Protein 6THB (pdb70)

Solvent-accessible surface area: 35139 Å² total; per-residue (Å²): 211,125,18,5,56,64,108,26,164,90,9,47,0,85,54,30,83,12,98,65,4,12,53,119,43,177,69,168,48,14,5,2,1,37,8,19,3,6,27,15,102,28,29,1,0,1,0,0,0,2,0,117,124,29,52,146,54,53,74,19,67,65,0,3,1,2,1,0,57,24,27,40,14,9,4,132,8,4,11,4,32,43,38,14,54,48,96,8,80,80,10,152,73,4,16,21,1,0,0,0,2,11,109,118,26,0,23,0,0,0,0,10,8,140,49,96,129,1,52,37,94,24,41,50,89,75,17,65,0,26,0,2,37,4,25,27,152,82,184,43,121,45,87,94,1,41,18,148,115,25,89,47,60,40,203,20,54,0,0,2,0,13,7,0,0,2,4,9,64,73,129,72,5,3,0,2,2,13,0,2,2,78,80,70,75,19,78,16,113,75,5,64,71,44,153,34,106,120,73,150,68,88,52,46,143,81,5,2,22,28,2,4,64,7,78,98,52,58,73,24,27,26,2,2,0,0,0,23,0,23,27,121,113,22,64,116,24,140,6,61,0,2,4,7,16,77,89,41,15,8,19,7,5,39,0,10,0,12,82,22,88,88,79,18,3,1,12,3,0,7,52,1,11,21,1,34,16,12,0,0,38,19,113,114,80,126,58,0,16,5,89,17,27,106,10,88,32,5,10,7,1,21,105,50,105,0,32,44,102,45,129,46,8,29,52,9,67,20,18,10,26,8,0,3,4,4,20,27,84,77,122,49,2,8,0,0,1,18,2,45,15,77,81,93,15,34,14,2,11,2,0,0,0,42,18,83,63,58,12,4,98,50,97,18,20,205,108,138,5,59,0,141,18,2,5,0,8,24,42,136,17,94,127,52,22,1,0,0,0,0,1,16,3,43,89,79,135,60,108,4,41,57,3,15,1,18,1,0,21,1,5,78,146,55,43,62,168,43,174,124,16,4,50,67,112,25,175,97,9,50,1,92,55,115,74,13,80,149,6,8,54,119,69,173,74,169,46,18,2,3,1,38,7,15,1,8,29,15,106,31,27,1,0,2,0,0,0,10,0,86,126,31,30,120,44,34,76,6,88,77,0,5,0,2,1,0,56,25,34,76,140,61,74,160,13,2,9,4,105,56,67,14,53,56,110,7,80,78,9,134,66,1,14,23,0,0,0,0,3,8,121,106,22,0,16,0,0,0,0,10,7,139,55,80,112,1,57,35,106,25,54,57,91,75,18,67,0,23,1,2,48,4,26,34,157,78,192,45,125,48,90,104,2,42,17,148,119,23,91,40,27,11,128,19,40,0,0,2,0,15,6,0,0,2,3,12,51,75,127,68,7,2,0,1,2,16,0,2,4,71,82,53,22,17,27,14,64,57,5,58,76,38,153,37,110,126,79,152,66,89,59,54,124,78,6,2,22,29,4,5,64,9,80,103,41,72,70,21,26,24,1,3,1,0,0,21,0,22,26,100,125,22,72,102,25,140,6,54,0,3,5,9,6,12,39,42,17,8,18,8,5,40,0,10,0,15,89,26,100,85,84,19,3,1,11,3,0,7,32,3,9,19,1,31,17,14,0,0,40,17,123,114,79,122,14,0,19,6,92,15,30,107,3,79,33,4,11,8,1,23,112,58,97,1,44,47,112,42,72,43,12,34,62,12,68,25,22,17,22,6,0,3,3,8,17,27,78,79,122,47,1,6,0,0,1,20,3,53,15,78,102,85,26,40,13,2,8,2,0,0,0,45,20,82,62,58,10,5,102,53,95,19,18,213,112,135,7,57,0,111,18,1,4,0,9,26,45,111,20,98,101,41,15,3,0,0,1,0,1,11,2,28,102,107,131,44,106,33,22,53,1,15,1,16,1,0,24,1,6,71,145,54,40,65,175

Secondary structure (DSSP, 8-state):
--S--S--SS-----EEE-SSS---S-TTEEEEEEEEEEETTEEEEEEEEEES---SSS-SEEEEEEEEEEE-SSSSEEEEEEEEEE-TTGGGEEEEEEEEETTEEEEEEEE-S-TTHHHH--GGGSEEEEEEE-SSSPPEEEE--GGGEEESS---EEEE-BS--EEETTEEEEEEEEEESS-----HHHHT---PPPSSS-HHHHHHHTTB-TTTSSSEEEEEEEEEE-SSS-S-EEEEEEBPSTT------EEEEEETTEEEEEE---SS--S-EEEEEEETTTBEEEE---SS-----SSS--TT--S--------EE--EEEETTTTEEEEEEE--SSSSB-EEEEEE-SS-EEEEEES-SS--BEEEEEEEEEEETTEEEEEEEEEE---SSS-B--EEEEEE--SSSS--/---S--S--SS-----EEE-SSS---S-TTEEEEEEEEEEETTEEEEEEEEEES---STT-SEEEEEEEEEEE-SSSSEEEEEEEEEE-TTGGGEEEEEEEEETTEEEEEEEE-S-TTHHHH--GGGSEEEEEEE-SSSPPEEEE--GGG-EESS--SEEE--BS--EEETTEEEEEEEEEESS-----TTGGG---PPPSSS-HHHHHHHHTB-SS-TT-EEEEEEEEEE-SSS-S-EEEEEEBPSTT------EEEEEETTEEEEEE---SS--S-EEEEEEETTTBEEEE---SS-----SSS--TT--S--------EE--EEEETTTTEEEEEEE--SSSSB-EEEEEE-SS-EEEEEES-SS--BEEEEEEEEEEETTEEEEEEEEEE-TTTTSSB--EEEEEE--SSSS--

InterPro domains:
  IPR000665 Haemagglutinin/haemagglutinin-neuraminidase, paramyxovirus [PF00423] (71-619)
  IPR016285 Haemagglutinin-neuraminidase [PIRSF001072] (48-622)
  IPR036278 Sialidase superfamily [SSF50939] (228-622)

B-factor: mean 86.28, std 30.12, range [31.88, 205.71]

Foldseek 3Di:
DFFDQFAFEDFAFVKDWDDPAFDDDPDFQKAWFDWFWADDPFKMKIKIFIAGNDHDQLRGDWMKIWIWGWDDPVPVFIDTGTQDIDTDPQRNFWQDWAWEQDDAKIKIKTKGAPDNCCQQPHFSVRTWIWIWMDHRPDDIDIGTDPCVQEAEPDDFGHKTQFARHWYDDPQKTKTKMKTKDQDQPADAPPQLPDDDDADPPDGSRVLVSQLQADPVHSSMGIFIWIKIWGDDPSPPIYIYTATEDSHHTAHHAHKYWHDDDNWIKIWGQHFFQAFATWIATADDVHRGYGPTFQAQPHGAAADDDRWTNGHHRGSGGGTAAKAWEADDDVSQKIWIFGAPDGHAQKFTKTWIAHSYGTRYIDTPDPDIWHFRYKYKYWDADPNFIKMKMKTQTDRPPPGYGDIIMMITGRGSDHDDD/DQFFDDFAFEDDAFVKDWDDPAFDFDPPFQKAWFDWFWDDDPFKMKIKTFIAGNDHAQLRGPWIKIWIWGWDDPVPLFTDTGTQDMDIDPQRNFWQDKAWEQDPQKIKIKTKGDPDNVCLAPHFCVRTWIWIWIDHRPDDIDIDTDPPVQEEEPDDFGHKTQFARHWYDDPQKTKTKMKTKDQDQPAACPPQVPDPDDADPPDGSRVLVSQLQADPVHSRMGIFIWIKIWGDDVSPDIYIYTATEDSHDGAHHAHKYWHCAPNWIKIFGQHFFQAFATWIATFDDVVVGYGPTAQAQPHGAAADDPRWTNGHHRHNGGDTAAKDWEADDPVQQKIWIFGAPDGHAQKFTKTWIAHRYGTRYIDTPDPDIWGFRYKDKDWDADPNFIKMKMKTQTDHVVSTRGDIIIMITGRGSYHNDD

Structure (mmCIF, N/CA/C/O backbone):
data_6THB
#
_entry.id   6THB
#
_cell.length_a   201.460
_cell.length_b   201.460
_cell.length_c   112.890
_cell.angle_alpha   90.000
_cell.angle_beta   90.000
_cell.angle_gamma   120.000
#
_symmetry.space_group_name_H-M   'P 65'
#
loop_
_entity.id
_entity.type
_entity.pdbx_description
1 polymer 'Attachment glycoprotein'
2 non-polymer 2-acetamido-2-deoxy-beta-D-glucopyranose
3 water water
#
loop_
_atom_site.group_PDB
_atom_site.id
_atom_site.type_symbol
_atom_site.label_atom_id
_atom_site.label_alt_id
_atom_site.label_comp_id
_atom_site.label_asym_id
_atom_site.label_entity_id
_atom_site.label_seq_id
_atom_site.pdbx_PDB_ins_code
_atom_site.Cartn_x
_atom_site.Cartn_y
_atom_site.Cartn_z
_atom_site.occupancy
_atom_site.B_iso_or_equiv
_atom_site.auth_seq_id
_atom_site.auth_comp_id
_atom_site.auth_asym_id
_atom_site.auth_atom_id
_atom_site.pdbx_PDB_model_num
ATOM 1 N N . LYS A 1 4 ? 79.602 -31.347 -40.193 1.00 148.16 209 LYS A N 1
ATOM 2 C CA . LYS A 1 4 ? 79.284 -32.683 -40.686 1.00 151.95 209 LYS A CA 1
ATOM 3 C C . LYS A 1 4 ? 80.056 -33.012 -41.962 1.00 151.42 209 LYS A C 1
ATOM 4 O O . LYS A 1 4 ? 79.817 -34.043 -42.591 1.00 152.76 209 LYS A O 1
ATOM 10 N N . ILE A 1 5 ? 80.981 -32.134 -42.341 1.00 146.10 210 ILE A N 1
ATOM 11 C CA . ILE A 1 5 ? 81.784 -32.296 -43.548 1.00 133.01 210 ILE A CA 1
ATOM 12 C C . ILE A 1 5 ? 83.235 -32.477 -43.123 1.00 120.81 210 ILE A C 1
ATOM 13 O O . ILE A 1 5 ? 83.884 -31.521 -42.680 1.00 124.89 210 ILE A O 1
ATOM 18 N N . PHE A 1 6 ? 83.741 -33.700 -43.251 1.00 111.81 211 PHE A N 1
ATOM 19 C CA . PHE A 1 6 ? 85.141 -34.005 -42.979 1.00 101.82 211 PHE A CA 1
ATOM 20 C C . PHE A 1 6 ? 85.484 -35.308 -43.693 1.00 97.51 211 PHE A C 1
ATOM 21 O O . PHE A 1 6 ? 84.617 -35.960 -44.281 1.00 103.37 211 PHE A O 1
ATOM 29 N N . CYS A 1 7 ? 86.761 -35.683 -43.641 1.00 93.32 212 CYS A N 1
ATOM 30 C CA . CYS A 1 7 ? 87.218 -36.864 -44.364 1.00 93.41 212 CYS A CA 1
ATOM 31 C C . CYS A 1 7 ? 86.598 -38.125 -43.776 1.00 91.64 212 CYS A C 1
ATOM 32 O O . CYS A 1 7 ? 86.709 -38.386 -42.574 1.00 87.16 212 CYS A O 1
ATOM 35 N N . LYS A 1 8 ? 85.938 -38.909 -44.632 1.00 95.91 213 LYS A N 1
ATOM 36 C CA . LYS A 1 8 ? 85.246 -40.124 -44.218 1.00 89.18 213 LYS A CA 1
ATOM 37 C C . LYS A 1 8 ? 85.598 -41.295 -45.129 1.00 100.01 213 LYS A C 1
ATOM 38 O O . LYS A 1 8 ? 84.791 -42.211 -45.308 1.00 108.79 213 LYS A O 1
ATOM 44 N N . SER A 1 9 ? 86.799 -41.286 -45.705 1.00 91.45 214 SER A N 1
ATOM 45 C CA . SER A 1 9 ? 87.196 -42.301 -46.670 1.00 103.81 214 SER A CA 1
ATOM 46 C C . SER A 1 9 ? 88.617 -42.765 -46.383 1.00 101.19 214 SER A C 1
ATOM 47 O O . SER A 1 9 ? 89.369 -42.126 -45.642 1.00 90.61 214 SER A O 1
ATOM 50 N N . VAL A 1 10 ? 88.978 -43.896 -46.989 1.00 104.20 215 VAL A N 1
ATOM 51 C CA . VAL A 1 10 ? 90.332 -44.424 -46.870 1.00 100.56 215 VAL A CA 1
ATOM 52 C C . VAL A 1 10 ? 91.283 -43.497 -47.613 1.00 101.94 215 VAL A C 1
ATOM 53 O O . VAL A 1 10 ? 91.114 -43.239 -48.810 1.00 107.13 215 VAL A O 1
ATOM 57 N N . SER A 1 11 ? 92.288 -42.991 -46.905 1.00 99.73 216 SER A N 1
ATOM 58 C CA . SER A 1 11 ? 93.221 -42.042 -47.489 1.00 102.89 216 SER A CA 1
ATOM 59 C C . SER A 1 11 ? 94.532 -42.087 -46.719 1.00 97.74 216 SER A C 1
ATOM 60 O O . SER A 1 11 ? 94.622 -42.655 -45.627 1.00 97.61 216 SER A O 1
ATOM 63 N N . LYS A 1 12 ? 95.553 -41.477 -47.310 1.00 102.67 217 LYS A N 1
ATOM 64 C CA . LYS A 1 12 ? 96.872 -41.347 -46.714 1.00 98.53 217 LYS A CA 1
ATOM 65 C C . LYS A 1 12 ? 97.140 -39.890 -46.361 1.00 105.25 217 LYS A C 1
ATOM 66 O O . LYS A 1 12 ? 96.412 -38.981 -46.768 1.00 117.12 217 LYS A O 1
ATOM 72 N N . ASP A 1 13 ? 98.209 -39.685 -45.590 1.00 107.28 218 ASP A N 1
ATOM 73 C CA . ASP A 1 13 ? 98.705 -38.372 -45.191 1.00 111.82 218 ASP A CA 1
ATOM 74 C C . ASP A 1 13 ? 97.599 -37.469 -44.653 1.00 106.72 218 ASP A C 1
ATOM 75 O O . ASP A 1 13 ? 97.269 -36.455 -45.281 1.00 105.36 218 ASP A O 1
ATOM 80 N N . PRO A 1 14 ? 97.007 -37.790 -43.507 1.00 100.86 219 PRO A N 1
ATOM 81 C CA . PRO A 1 14 ? 96.004 -36.895 -42.927 1.00 97.22 219 PRO A CA 1
ATOM 82 C C . PRO A 1 14 ? 96.650 -35.768 -42.138 1.00 99.09 219 PRO A C 1
ATOM 83 O O . PRO A 1 14 ? 97.707 -35.929 -41.522 1.00 97.66 219 PRO A O 1
ATOM 87 N N . ASP A 1 15 ? 95.996 -34.610 -42.169 1.00 107.15 220 ASP A N 1
ATOM 88 C CA . ASP A 1 15 ? 96.441 -33.419 -41.446 1.00 110.14 220 ASP A CA 1
ATOM 89 C C . ASP A 1 15 ? 95.513 -33.228 -40.249 1.00 100.80 220 ASP A C 1
ATOM 90 O O . ASP A 1 15 ? 94.459 -32.599 -40.356 1.00 95.47 220 ASP A O 1
ATOM 95 N N . PHE A 1 16 ? 95.915 -33.777 -39.103 1.00 97.23 221 PHE A N 1
ATOM 96 C CA . PHE A 1 16 ? 95.148 -33.609 -37.876 1.00 87.58 221 PHE A CA 1
ATOM 97 C C . PHE A 1 16 ? 95.400 -32.270 -37.198 1.00 99.32 221 PHE A C 1
ATOM 98 O O . PHE A 1 16 ? 94.691 -31.943 -36.239 1.00 86.96 221 PHE A O 1
ATOM 106 N N . ARG A 1 17 ? 96.376 -31.494 -37.675 1.00 106.46 222 ARG A N 1
ATOM 107 C CA . ARG A 1 17 ? 96.789 -30.248 -37.030 1.00 112.54 222 ARG A CA 1
ATOM 108 C C . ARG A 1 17 ? 97.109 -30.490 -35.555 1.00 103.71 222 ARG A C 1
ATOM 109 O O . ARG A 1 17 ? 96.628 -29.795 -34.659 1.00 104.27 222 ARG A O 1
ATOM 117 N N . LEU A 1 18 ? 97.946 -31.497 -35.317 1.00 100.93 223 LEU A N 1
ATOM 118 C CA . LEU A 1 18 ? 98.209 -31.969 -33.964 1.00 96.08 223 LEU A CA 1
ATOM 119 C C . LEU A 1 18 ? 99.027 -30.956 -33.171 1.00 93.74 223 LEU A C 1
ATOM 120 O O . LEU A 1 18 ? 100.006 -30.393 -33.668 1.00 94.17 223 LEU A O 1
ATOM 125 N N . LYS A 1 19 ? 98.614 -30.729 -31.925 1.00 94.34 224 LYS A N 1
ATOM 126 C CA . LYS A 1 19 ? 99.286 -29.810 -31.016 1.00 96.97 224 LYS A CA 1
ATOM 127 C C . LYS A 1 19 ? 99.322 -30.420 -29.624 1.00 88.81 224 LYS A C 1
ATOM 128 O O . LYS A 1 19 ? 98.324 -30.976 -29.158 1.00 83.13 224 LYS A O 1
ATOM 134 N N . GLN A 1 20 ? 100.472 -30.314 -28.965 1.00 95.98 225 GLN A N 1
ATOM 135 C CA . GLN A 1 20 ? 100.624 -30.785 -27.596 1.00 85.41 225 GLN A CA 1
ATOM 136 C C . GLN A 1 20 ? 100.299 -29.666 -26.616 1.00 85.99 225 GLN A C 1
ATOM 137 O O . GLN A 1 20 ? 100.625 -28.500 -26.854 1.00 100.48 225 GLN A O 1
ATOM 143 N N . ILE A 1 21 ? 99.649 -30.027 -25.513 1.00 83.54 226 ILE A N 1
ATOM 144 C CA . ILE A 1 21 ? 99.279 -29.082 -24.465 1.00 95.98 226 ILE A CA 1
ATOM 145 C C . ILE A 1 21 ? 100.151 -29.366 -23.250 1.00 95.06 226 ILE A C 1
ATOM 146 O O . ILE A 1 21 ? 100.181 -30.497 -22.749 1.00 102.56 226 ILE A O 1
ATOM 151 N N . ASP A 1 22 ? 100.860 -28.338 -22.775 1.00 91.73 227 ASP A N 1
ATOM 152 C CA . ASP A 1 22 ? 101.847 -28.498 -21.717 1.00 92.02 227 ASP A CA 1
ATOM 153 C C . ASP A 1 22 ? 101.528 -27.747 -20.434 1.00 94.53 227 ASP A C 1
ATOM 154 O O . ASP A 1 22 ? 102.081 -28.099 -19.388 1.00 111.62 227 ASP A O 1
ATOM 159 N N . TYR A 1 23 ? 100.664 -26.733 -20.476 1.00 88.82 228 TYR A N 1
ATOM 160 C CA . TYR A 1 23 ? 100.405 -25.910 -19.300 1.00 92.83 228 TYR A CA 1
ATOM 161 C C . TYR A 1 23 ? 99.357 -26.502 -18.366 1.00 86.68 228 TYR A C 1
ATOM 162 O O . TYR A 1 23 ? 99.119 -25.933 -17.296 1.00 87.35 228 TYR A O 1
ATOM 171 N N . VAL A 1 24 ? 98.736 -27.623 -18.733 1.00 91.76 229 VAL A N 1
ATOM 172 C CA . VAL A 1 24 ? 97.688 -28.206 -17.900 1.00 90.68 229 VAL A CA 1
ATOM 173 C C . VAL A 1 24 ? 98.284 -29.137 -16.850 1.00 95.84 229 VAL A C 1
ATOM 174 O O . VAL A 1 24 ? 98.069 -28.961 -15.646 1.00 101.61 229 VAL A O 1
ATOM 178 N N . ILE A 1 25 ? 99.035 -30.137 -17.286 1.00 100.40 230 ILE A N 1
ATOM 179 C CA . ILE A 1 25 ? 99.582 -31.132 -16.360 1.00 89.50 230 ILE A CA 1
ATOM 180 C C . ILE A 1 25 ? 100.783 -30.527 -15.638 1.00 96.04 230 ILE A C 1
ATOM 181 O O . ILE A 1 25 ? 101.688 -29.993 -16.299 1.00 101.92 230 ILE A O 1
ATOM 186 N N . PRO A 1 26 ? 100.832 -30.592 -14.306 1.00 106.62 231 PRO A N 1
ATOM 187 C CA . PRO A 1 26 ? 101.965 -30.011 -13.577 1.00 103.88 231 PRO A CA 1
ATOM 188 C C . PRO A 1 26 ? 103.269 -30.730 -13.895 1.00 103.48 231 PRO A C 1
ATOM 189 O O . PRO A 1 26 ? 103.288 -31.868 -14.370 1.00 102.65 231 PRO A O 1
ATOM 193 N N . VAL A 1 27 ? 104.373 -30.039 -13.628 1.00 111.80 232 VAL A N 1
ATOM 194 C CA . VAL A 1 27 ? 105.716 -30.579 -13.805 1.00 119.87 232 VAL A CA 1
ATOM 195 C C . VAL A 1 27 ? 106.333 -30.738 -12.422 1.00 124.44 232 VAL A C 1
ATOM 196 O O . VAL A 1 27 ? 106.547 -29.749 -11.709 1.00 126.73 232 VAL A O 1
ATOM 200 N N . GLN A 1 28 ? 106.614 -31.981 -12.041 1.00 129.23 233 GLN A N 1
ATOM 201 C CA . GLN A 1 28 ? 107.151 -32.260 -10.719 1.00 131.74 233 GLN A CA 1
ATOM 202 C C . GLN A 1 28 ? 108.652 -32.007 -10.686 1.00 143.82 233 GLN A C 1
ATOM 203 O O . GLN A 1 28 ? 109.383 -32.387 -11.606 1.00 131.52 233 GLN A O 1
ATOM 209 N N . GLN A 1 29 ? 109.110 -31.358 -9.612 1.00 158.99 234 GLN A N 1
ATOM 210 C CA . GLN A 1 29 ? 110.535 -31.087 -9.461 1.00 169.95 234 GLN A CA 1
ATOM 211 C C . GLN A 1 29 ? 111.319 -32.355 -9.144 1.00 164.59 234 GLN A C 1
ATOM 212 O O . GLN A 1 29 ? 112.511 -32.441 -9.461 1.00 171.35 234 GLN A O 1
ATOM 218 N N . ASP A 1 30 ? 110.670 -33.342 -8.531 1.00 144.38 235 ASP A N 1
ATOM 219 C CA . ASP A 1 30 ? 111.328 -34.588 -8.159 1.00 132.07 235 ASP A CA 1
ATOM 220 C C . ASP A 1 30 ? 111.370 -35.523 -9.364 1.00 133.07 235 ASP A C 1
ATOM 221 O O . ASP A 1 30 ? 110.328 -35.851 -9.942 1.00 122.97 235 ASP A O 1
ATOM 226 N N . ARG A 1 31 ? 112.577 -35.958 -9.737 1.00 132.03 236 ARG A N 1
ATOM 227 C CA . ARG A 1 31 ? 112.742 -36.840 -10.887 1.00 117.70 236 ARG A CA 1
ATOM 228 C C . ARG A 1 31 ? 112.260 -38.259 -10.607 1.00 109.67 236 ARG A C 1
ATOM 229 O O . ARG A 1 31 ? 111.967 -38.999 -11.551 1.00 107.38 236 ARG A O 1
ATOM 237 N N . SER A 1 32 ? 112.160 -38.652 -9.337 1.00 111.87 237 SER A N 1
ATOM 238 C CA . SER A 1 32 ? 111.783 -40.015 -8.990 1.00 103.28 237 SER A CA 1
ATOM 239 C C . SER A 1 32 ? 110.277 -40.242 -9.007 1.00 93.10 237 SER A C 1
ATOM 240 O O . SER A 1 32 ? 109.841 -41.398 -8.986 1.00 90.38 237 SER A O 1
ATOM 243 N N . ILE A 1 33 ? 109.478 -39.180 -9.057 1.00 98.51 238 ILE A N 1
ATOM 244 C CA . ILE A 1 33 ? 108.025 -39.307 -8.996 1.00 97.57 238 ILE A CA 1
ATOM 245 C C . ILE A 1 33 ? 107.489 -39.685 -10.370 1.00 101.78 238 ILE A C 1
ATOM 246 O O . ILE A 1 33 ? 107.874 -39.094 -11.387 1.00 108.46 238 ILE A O 1
ATOM 251 N N . CYS A 1 34 ? 106.600 -40.677 -10.406 1.00 95.14 239 CYS A N 1
ATOM 252 C CA . CYS A 1 34 ? 105.936 -41.107 -11.632 1.00 86.39 239 CYS A CA 1
ATOM 253 C C . CYS A 1 34 ? 104.475 -40.680 -11.583 1.00 82.76 239 CYS A C 1
ATOM 254 O O . CYS A 1 34 ? 103.736 -41.084 -10.678 1.00 82.87 239 CYS A O 1
ATOM 257 N N . MET A 1 35 ? 104.062 -39.873 -12.555 1.00 85.60 240 MET A N 1
ATOM 258 C CA . MET A 1 35 ? 102.663 -39.496 -12.700 1.00 79.67 240 MET A CA 1
ATOM 259 C C . MET A 1 35 ? 102.008 -40.442 -13.699 1.00 71.60 240 MET A C 1
ATOM 260 O O . MET A 1 35 ? 102.388 -40.471 -14.874 1.00 87.68 240 MET A O 1
ATOM 265 N N . ASN A 1 36 ? 101.035 -41.219 -13.229 1.00 66.00 241 ASN A N 1
ATOM 266 C CA . ASN A 1 36 ? 100.518 -42.347 -13.985 1.00 67.36 241 ASN A CA 1
ATOM 267 C C . ASN A 1 36 ? 98.998 -42.380 -13.915 1.00 67.61 241 ASN A C 1
ATOM 268 O O . ASN A 1 36 ? 98.367 -41.663 -13.134 1.00 68.70 241 ASN A O 1
ATOM 273 N N . ASN A 1 37 ? 98.421 -43.240 -14.756 1.00 66.39 242 ASN A N 1
ATOM 274 C CA . ASN A 1 37 ? 96.992 -43.520 -14.851 1.00 59.09 242 ASN A CA 1
ATOM 275 C C . ASN A 1 37 ? 96.150 -42.256 -14.978 1.00 62.39 242 ASN A C 1
ATOM 276 O O . ASN A 1 37 ? 95.366 -41.943 -14.074 1.00 76.81 242 ASN A O 1
ATOM 281 N N . PRO A 1 38 ? 96.261 -41.519 -16.080 1.00 56.98 243 PRO A N 1
ATOM 282 C CA . PRO A 1 38 ? 95.447 -40.314 -16.244 1.00 64.49 243 PRO A CA 1
ATOM 283 C C . PRO A 1 38 ? 94.026 -40.632 -16.681 1.00 59.67 243 PRO A C 1
ATOM 284 O O . PRO A 1 38 ? 93.759 -41.631 -17.352 1.00 59.73 243 PRO A O 1
ATOM 288 N N . LEU A 1 39 ? 93.106 -39.753 -16.286 1.00 64.77 244 LEU A N 1
ATOM 289 C CA . LEU A 1 39 ? 91.703 -39.848 -16.659 1.00 53.46 244 LEU A CA 1
ATOM 290 C C . LEU A 1 39 ? 91.208 -38.469 -17.070 1.00 77.76 244 LEU A C 1
ATOM 291 O O . LEU A 1 39 ? 91.614 -37.460 -16.486 1.00 78.51 244 LEU A O 1
ATOM 296 N N . LEU A 1 40 ? 90.334 -38.425 -18.076 1.00 80.53 245 LEU A N 1
ATOM 297 C CA . LEU A 1 40 ? 89.812 -37.156 -18.570 1.00 56.46 245 LEU A CA 1
ATOM 298 C C . LEU A 1 40 ? 88.400 -37.352 -19.099 1.00 66.39 245 LEU A C 1
ATOM 299 O O . LEU A 1 40 ? 88.150 -38.278 -19.876 1.00 77.70 245 LEU A O 1
ATOM 304 N N . ASP A 1 41 ? 87.485 -36.482 -18.673 1.00 65.39 246 ASP A N 1
ATOM 305 C CA . ASP A 1 41 ? 86.106 -36.487 -19.147 1.00 68.66 246 ASP A CA 1
ATOM 306 C C . ASP A 1 41 ? 85.680 -35.059 -19.446 1.00 72.89 246 ASP A C 1
ATOM 307 O O . ASP A 1 41 ? 85.770 -34.187 -18.576 1.00 72.85 246 ASP A O 1
ATOM 312 N N . ILE A 1 42 ? 85.210 -34.829 -20.669 1.00 68.76 247 ILE A N 1
ATOM 313 C CA . ILE A 1 42 ? 84.794 -33.512 -21.133 1.00 66.48 247 ILE A CA 1
ATOM 314 C C . ILE A 1 42 ? 83.293 -33.539 -21.381 1.00 67.32 247 ILE A C 1
ATOM 315 O O . ILE A 1 42 ? 82.760 -34.522 -21.909 1.00 71.21 247 ILE A O 1
ATOM 320 N N . SER A 1 43 ? 82.609 -32.465 -20.989 1.00 69.02 248 SER A N 1
ATOM 321 C CA . SER A 1 43 ? 81.160 -32.390 -21.163 1.00 64.13 248 SER A CA 1
ATOM 322 C C . SER A 1 43 ? 80.723 -30.938 -21.076 1.00 84.30 248 SER A C 1
ATOM 323 O O . SER A 1 43 ? 81.002 -30.267 -20.076 1.00 83.43 248 SER A O 1
ATOM 326 N N . ASP A 1 44 ? 80.046 -30.461 -22.124 1.00 94.92 249 ASP A N 1
ATOM 327 C CA . ASP A 1 44 ? 79.450 -29.123 -22.159 1.00 94.41 249 ASP A CA 1
ATOM 328 C C . ASP A 1 44 ? 80.496 -28.028 -21.964 1.00 87.87 249 ASP A C 1
ATOM 329 O O . ASP A 1 44 ? 80.241 -27.011 -21.318 1.00 93.65 249 ASP A O 1
ATOM 334 N N . GLY A 1 45 ? 81.683 -28.233 -22.531 1.00 73.41 250 GLY A N 1
ATOM 335 C CA . GLY A 1 45 ? 82.725 -27.228 -22.474 1.00 75.24 250 GLY A CA 1
ATOM 336 C C . GLY A 1 45 ? 83.553 -27.215 -21.210 1.00 93.30 250 GLY A C 1
ATOM 337 O O . GLY A 1 45 ? 84.364 -26.300 -21.031 1.00 88.88 250 GLY A O 1
ATOM 338 N N . PHE A 1 46 ? 83.375 -28.194 -20.325 1.00 95.57 251 PHE A N 1
ATOM 339 C CA . PHE A 1 46 ? 84.160 -28.311 -19.106 1.00 98.39 251 PHE A CA 1
ATOM 340 C C . PHE A 1 46 ? 84.751 -29.710 -19.023 1.00 93.32 251 PHE A C 1
ATOM 341 O O . PHE A 1 46 ? 84.179 -30.671 -19.543 1.00 98.79 251 PHE A O 1
ATOM 349 N N . PHE A 1 47 ? 85.907 -29.819 -18.372 1.00 88.42 252 PHE A N 1
ATOM 350 C CA . PHE A 1 47 ? 86.611 -31.088 -18.269 1.00 83.04 252 PHE A CA 1
ATOM 351 C C . PHE A 1 47 ? 87.009 -31.367 -16.827 1.00 80.32 252 PHE A C 1
ATOM 352 O O . PHE A 1 47 ? 87.041 -30.471 -15.979 1.00 83.93 252 PHE A O 1
ATOM 360 N N . THR A 1 48 ? 87.330 -32.636 -16.569 1.00 70.23 253 THR A N 1
ATOM 361 C CA . THR A 1 48 ? 87.843 -33.094 -15.283 1.00 64.91 253 THR A CA 1
ATOM 362 C C . THR A 1 48 ? 89.033 -34.004 -15.544 1.00 64.28 253 THR A C 1
ATOM 363 O O . THR A 1 48 ? 88.895 -35.025 -16.226 1.00 62.37 253 THR A O 1
ATOM 367 N N . TYR A 1 49 ? 90.196 -33.639 -15.010 1.00 61.89 254 TYR A N 1
ATOM 368 C CA . TYR A 1 49 ? 91.420 -34.404 -15.199 1.00 63.59 254 TYR A CA 1
ATOM 369 C C . TYR A 1 49 ? 91.887 -34.984 -13.870 1.00 63.58 254 TYR A C 1
ATOM 370 O O . TYR A 1 49 ? 91.825 -34.316 -12.834 1.00 78.59 254 TYR A O 1
ATOM 379 N N . ILE A 1 50 ? 92.361 -36.228 -13.912 1.00 59.16 255 ILE A N 1
ATOM 380 C CA . ILE A 1 50 ? 92.783 -36.969 -12.728 1.00 63.10 255 ILE A CA 1
ATOM 381 C C . ILE A 1 50 ? 94.026 -37.773 -13.083 1.00 72.50 255 ILE A C 1
ATOM 382 O O . ILE A 1 50 ? 94.111 -38.346 -14.174 1.00 67.61 255 ILE A O 1
ATOM 387 N N . HIS A 1 51 ? 94.992 -37.816 -12.164 1.00 62.07 256 HIS A N 1
ATOM 388 C CA . HIS A 1 51 ? 96.118 -38.730 -12.304 1.00 63.67 256 HIS A CA 1
ATOM 389 C C . HIS A 1 51 ? 96.691 -39.025 -10.926 1.00 69.69 256 HIS A C 1
ATOM 390 O O . HIS A 1 51 ? 96.426 -38.313 -9.953 1.00 69.76 256 HIS A O 1
ATOM 397 N N . TYR A 1 52 ? 97.479 -40.093 -10.863 1.00 73.70 257 TYR A N 1
ATOM 398 C CA . TYR A 1 52 ? 98.059 -40.599 -9.629 1.00 61.80 257 TYR A CA 1
ATOM 399 C C . TYR A 1 52 ? 99.554 -40.307 -9.603 1.00 72.37 257 TYR A C 1
ATOM 400 O O . TYR A 1 52 ? 100.219 -40.311 -10.642 1.00 66.07 257 TYR A O 1
ATOM 409 N N . GLU A 1 53 ? 100.084 -40.061 -8.407 1.00 79.63 258 GLU A N 1
ATOM 410 C CA . GLU A 1 53 ? 101.502 -39.782 -8.223 1.00 79.05 258 GLU A CA 1
ATOM 411 C C . GLU A 1 53 ? 102.095 -40.792 -7.251 1.00 76.60 258 GLU A C 1
ATOM 412 O O . GLU A 1 53 ? 101.548 -41.008 -6.165 1.00 79.86 258 GLU A O 1
ATOM 418 N N . GLY A 1 54 ? 103.212 -41.409 -7.648 1.00 77.07 259 GLY A N 1
ATOM 419 C CA . GLY A 1 54 ? 103.880 -42.383 -6.813 1.00 83.37 259 GLY A CA 1
ATOM 420 C C . GLY A 1 54 ? 105.384 -42.205 -6.877 1.00 100.11 259 GLY A C 1
ATOM 421 O O . GLY A 1 54 ? 105.909 -41.493 -7.736 1.00 111.65 259 GLY A O 1
ATOM 422 N N . ILE A 1 55 ? 106.071 -42.871 -5.955 1.00 102.80 260 ILE A N 1
ATOM 423 C CA . ILE A 1 55 ? 107.518 -42.744 -5.808 1.00 103.99 260 ILE A CA 1
ATOM 424 C C . ILE A 1 55 ? 108.176 -43.993 -6.382 1.00 105.91 260 ILE A C 1
ATOM 425 O O . ILE A 1 55 ? 108.024 -45.094 -5.840 1.00 108.10 260 ILE A O 1
ATOM 430 N N . ASN A 1 56 ? 108.912 -43.814 -7.482 1.00 111.48 261 ASN A N 1
ATOM 431 C CA . ASN A 1 56 ? 109.688 -44.877 -8.125 1.00 123.99 261 ASN A CA 1
ATOM 432 C C . ASN A 1 56 ? 108.823 -46.084 -8.482 1.00 132.02 261 ASN A C 1
ATOM 433 O O . ASN A 1 56 ? 109.307 -47.217 -8.538 1.00 128.49 261 ASN A O 1
ATOM 438 N N . SER A 1 57 ? 107.537 -45.846 -8.726 1.00 133.81 262 SER A N 1
ATOM 439 C CA . SER A 1 57 ? 106.613 -46.899 -9.123 1.00 130.48 262 SER A CA 1
ATOM 440 C C . SER A 1 57 ? 105.365 -46.245 -9.690 1.00 118.67 262 SER A C 1
ATOM 441 O O . SER A 1 57 ? 104.833 -45.300 -9.098 1.00 114.20 262 SER A O 1
ATOM 444 N N . CYS A 1 58 ? 104.902 -46.749 -10.834 1.00 113.80 263 CYS A N 1
ATOM 445 C CA . CYS A 1 58 ? 103.760 -46.179 -11.535 1.00 102.53 263 CYS A CA 1
ATOM 446 C C . CYS A 1 58 ? 102.481 -46.983 -11.315 1.00 104.78 263 CYS A C 1
ATOM 447 O O . CYS A 1 58 ? 101.585 -46.963 -12.165 1.00 106.56 263 CYS A O 1
ATOM 450 N N . LYS A 1 59 ? 102.377 -47.691 -10.194 1.00 104.08 264 LYS A N 1
ATOM 451 C CA . LYS A 1 59 ? 101.183 -48.465 -9.888 1.00 96.84 264 LYS A CA 1
ATOM 452 C C . LYS A 1 59 ? 100.169 -47.601 -9.148 1.00 86.29 264 LYS A C 1
ATOM 453 O O . LYS A 1 59 ? 100.527 -46.731 -8.350 1.00 91.16 264 LYS A O 1
ATOM 459 N N . LYS A 1 60 ? 98.888 -47.861 -9.419 1.00 82.87 265 LYS A N 1
ATOM 460 C CA . LYS A 1 60 ? 97.829 -46.951 -8.990 1.00 91.79 265 LYS A CA 1
ATOM 461 C C . LYS A 1 60 ? 97.705 -46.909 -7.469 1.00 123.93 265 LYS A C 1
ATOM 462 O O . LYS A 1 60 ? 97.836 -45.845 -6.854 1.00 114.57 265 LYS A O 1
ATOM 468 N N . SER A 1 61 ? 97.451 -48.060 -6.839 1.00 150.41 266 SER A N 1
ATOM 469 C CA . SER A 1 61 ? 97.368 -48.113 -5.383 1.00 159.53 266 SER A CA 1
ATOM 470 C C . SER A 1 61 ? 98.714 -47.872 -4.709 1.00 155.01 266 SER A C 1
ATOM 471 O O . SER A 1 61 ? 98.750 -47.635 -3.497 1.00 149.88 266 SER A O 1
ATOM 474 N N . ASP A 1 62 ? 99.809 -47.926 -5.462 1.00 144.87 267 ASP A N 1
ATOM 475 C CA . ASP A 1 62 ? 101.156 -47.661 -4.955 1.00 117.83 267 ASP A CA 1
ATOM 476 C C . ASP A 1 62 ? 101.474 -46.168 -4.998 1.00 110.66 267 ASP A C 1
ATOM 477 O O . ASP A 1 62 ? 102.522 -45.754 -5.489 1.00 111.62 267 ASP A O 1
ATOM 482 N N . SER A 1 63 ? 100.560 -45.347 -4.481 1.00 99.21 268 SER A N 1
ATOM 483 C CA . SER A 1 63 ? 100.630 -43.899 -4.629 1.00 98.23 268 SER A CA 1
ATOM 484 C C . SER A 1 63 ? 100.487 -43.225 -3.268 1.00 93.13 268 SER A C 1
ATOM 485 O O . SER A 1 63 ? 100.427 -43.880 -2.223 1.00 112.05 268 SER A O 1
ATOM 488 N N . PHE A 1 64 ? 100.434 -41.893 -3.293 1.00 83.67 269 PHE A N 1
ATOM 489 C CA . PHE A 1 64 ? 100.337 -41.093 -2.078 1.00 101.73 269 PHE A CA 1
ATOM 490 C C . PHE A 1 64 ? 99.599 -39.796 -2.378 1.00 110.91 269 PHE A C 1
ATOM 491 O O . PHE A 1 64 ? 99.169 -39.086 -1.462 1.00 113.71 269 PHE A O 1
ATOM 499 N N . LYS A 1 65 ? 99.458 -39.484 -3.665 1.00 95.46 270 LYS A N 1
ATOM 500 C CA . LYS A 1 65 ? 98.775 -38.286 -4.128 1.00 86.61 270 LYS A CA 1
ATOM 501 C C . LYS A 1 65 ? 97.866 -38.642 -5.292 1.00 77.28 270 LYS A C 1
ATOM 502 O O . LYS A 1 65 ? 98.233 -39.448 -6.151 1.00 78.86 270 LYS A O 1
ATOM 508 N N . VAL A 1 66 ? 96.683 -38.033 -5.318 1.00 71.17 271 VAL A N 1
ATOM 509 C CA . VAL A 1 66 ? 95.760 -38.143 -6.441 1.00 67.70 271 VAL A CA 1
ATOM 510 C C . VAL A 1 66 ? 95.304 -36.737 -6.805 1.00 78.11 271 VAL A C 1
ATOM 511 O O . VAL A 1 66 ? 94.649 -36.066 -5.998 1.00 88.57 271 VAL A O 1
ATOM 515 N N . LEU A 1 67 ? 95.647 -36.293 -8.011 1.00 80.29 272 LEU A N 1
ATOM 516 C CA . LEU A 1 67 ? 95.319 -34.949 -8.463 1.00 66.26 272 LEU A CA 1
ATOM 517 C C . LEU A 1 67 ? 93.915 -34.910 -9.051 1.00 64.07 272 LEU A C 1
ATOM 518 O O . LEU A 1 67 ? 93.496 -35.834 -9.753 1.00 76.06 272 LEU A O 1
ATOM 523 N N . LEU A 1 68 ? 93.192 -33.830 -8.755 1.00 66.93 273 LEU A N 1
ATOM 524 C CA . LEU A 1 68 ? 91.856 -33.591 -9.289 1.00 63.77 273 LEU A CA 1
ATOM 525 C C . LEU A 1 68 ? 91.820 -32.188 -9.877 1.00 75.42 273 LEU A C 1
ATOM 526 O O . LEU A 1 68 ? 92.004 -31.206 -9.150 1.00 72.79 273 LEU A O 1
ATOM 531 N N . SER A 1 69 ? 91.579 -32.094 -11.184 1.00 65.75 274 SER A N 1
ATOM 532 C CA . SER A 1 69 ? 91.614 -30.828 -11.903 1.00 74.10 274 SER A CA 1
ATOM 533 C C . SER A 1 69 ? 90.266 -30.545 -12.550 1.00 71.97 274 SER A C 1
ATOM 534 O O . SER A 1 69 ? 89.641 -31.440 -13.126 1.00 67.71 274 SER A O 1
ATOM 537 N N . HIS A 1 70 ? 89.826 -29.293 -12.447 1.00 69.47 275 HIS A N 1
ATOM 538 C CA . HIS A 1 70 ? 88.615 -28.812 -13.095 1.00 69.56 275 HIS A CA 1
ATOM 539 C C . HIS A 1 70 ? 88.976 -27.678 -14.040 1.00 94.33 275 HIS A C 1
ATOM 540 O O . HIS A 1 70 ? 89.849 -26.859 -13.736 1.00 91.78 275 HIS A O 1
ATOM 547 N N . GLY A 1 71 ? 88.305 -27.630 -15.184 1.00 96.21 276 GLY A N 1
ATOM 548 C CA . GLY A 1 71 ? 88.620 -26.613 -16.156 1.00 107.40 276 GLY A CA 1
ATOM 549 C C . GLY A 1 71 ? 87.513 -26.417 -17.166 1.00 104.43 276 GLY A C 1
ATOM 550 O O . GLY A 1 71 ? 86.440 -27.016 -17.070 1.00 107.94 276 GLY A O 1
ATOM 551 N N . GLU A 1 72 ? 87.802 -25.571 -18.152 1.00 97.67 277 GLU A N 1
ATOM 552 C CA . GLU A 1 72 ? 86.815 -25.139 -19.126 1.00 94.87 277 GLU A CA 1
ATOM 553 C C . GLU A 1 72 ? 87.439 -25.123 -20.514 1.00 88.15 277 GLU A C 1
ATOM 554 O O . GLU A 1 72 ? 88.644 -24.904 -20.669 1.00 79.81 277 GLU A O 1
ATOM 560 N N . ILE A 1 73 ? 86.607 -25.373 -21.521 1.00 78.61 278 ILE A N 1
ATOM 561 C CA . ILE A 1 73 ? 86.994 -25.212 -22.917 1.00 80.41 278 ILE A CA 1
ATOM 562 C C . ILE A 1 73 ? 86.697 -23.776 -23.332 1.00 89.18 278 ILE A C 1
ATOM 563 O O . ILE A 1 73 ? 85.575 -23.287 -23.152 1.00 84.31 278 ILE A O 1
ATOM 568 N N . VAL A 1 74 ? 87.697 -23.099 -23.888 1.00 85.71 279 VAL A N 1
ATOM 569 C CA . VAL A 1 74 ? 87.579 -21.687 -24.229 1.00 109.18 279 VAL A CA 1
ATOM 570 C C . VAL A 1 74 ? 88.188 -21.445 -25.604 1.00 120.94 279 VAL A C 1
ATOM 571 O O . VAL A 1 74 ? 89.228 -22.018 -25.947 1.00 128.05 279 VAL A O 1
ATOM 575 N N . ASP A 1 75 ? 87.523 -20.608 -26.397 1.00 119.27 280 ASP A N 1
ATOM 576 C CA . ASP A 1 75 ? 88.090 -20.119 -27.646 1.00 113.30 280 ASP A CA 1
ATOM 577 C C . ASP A 1 75 ? 88.970 -18.911 -27.357 1.00 110.34 280 ASP A C 1
ATOM 578 O O . ASP A 1 75 ? 88.526 -17.945 -26.729 1.00 115.98 280 ASP A O 1
ATOM 583 N N . ARG A 1 76 ? 90.220 -18.966 -27.814 1.00 106.53 281 ARG A N 1
ATOM 584 C CA . ARG A 1 76 ? 91.159 -17.865 -27.644 1.00 112.45 281 ARG A CA 1
ATOM 585 C C . ARG A 1 76 ? 91.445 -17.142 -28.958 1.00 131.90 281 ARG A C 1
ATOM 586 O O . ARG A 1 76 ? 92.447 -16.426 -29.063 1.00 115.00 281 ARG A O 1
ATOM 594 N N . GLY A 1 77 ? 90.581 -17.309 -29.959 1.00 133.76 282 GLY A N 1
ATOM 595 C CA . GLY A 1 77 ? 90.865 -16.795 -31.284 1.00 145.82 282 GLY A CA 1
ATOM 596 C C . GLY A 1 77 ? 91.980 -17.517 -32.001 1.00 136.63 282 GLY A C 1
ATOM 597 O O . GLY A 1 77 ? 92.465 -17.029 -33.026 1.00 136.51 282 GLY A O 1
ATOM 598 N N . ASP A 1 78 ? 92.395 -18.670 -31.488 1.00 129.12 283 ASP A N 1
ATOM 599 C CA . ASP A 1 78 ? 93.515 -19.436 -32.012 1.00 124.84 283 ASP A CA 1
ATOM 600 C C . ASP A 1 78 ? 93.115 -20.373 -33.144 1.00 111.89 283 ASP A C 1
ATOM 601 O O . ASP A 1 78 ? 93.981 -21.073 -33.681 1.00 103.22 283 ASP A O 1
ATOM 606 N N . TYR A 1 79 ? 91.831 -20.396 -33.512 1.00 103.33 284 TYR A N 1
ATOM 607 C CA . TYR A 1 79 ? 91.284 -21.345 -34.484 1.00 102.35 284 TYR A CA 1
ATOM 608 C C . TYR A 1 79 ? 91.463 -22.783 -34.015 1.00 108.94 284 TYR A C 1
ATOM 609 O O . TYR A 1 79 ? 91.605 -23.700 -34.827 1.00 115.58 284 TYR A O 1
ATOM 618 N N . ARG A 1 80 ? 91.451 -22.984 -32.699 1.00 101.52 285 ARG A N 1
ATOM 619 C CA . ARG A 1 80 ? 91.573 -24.304 -32.098 1.00 92.82 285 ARG A CA 1
ATOM 620 C C . ARG A 1 80 ? 91.168 -24.197 -30.637 1.00 91.01 285 ARG A C 1
ATOM 621 O O . ARG A 1 80 ? 91.283 -23.116 -30.048 1.00 97.62 285 ARG A O 1
ATOM 629 N N . PRO A 1 81 ? 90.672 -25.275 -30.035 1.00 92.37 286 PRO A N 1
ATOM 630 C CA . PRO A 1 81 ? 90.231 -25.193 -28.640 1.00 94.69 286 PRO A CA 1
ATOM 631 C C . PRO A 1 81 ? 91.404 -25.219 -27.674 1.00 99.26 286 PRO A C 1
ATOM 632 O O . PRO A 1 81 ? 92.420 -25.882 -27.904 1.00 82.71 286 PRO A O 1
ATOM 636 N N . SER A 1 82 ? 91.250 -24.472 -26.583 1.00 96.28 287 SER A N 1
ATOM 637 C CA . SER A 1 82 ? 92.261 -24.364 -25.543 1.00 91.91 287 SER A CA 1
ATOM 638 C C . SER A 1 82 ? 91.695 -24.840 -24.210 1.00 90.51 287 SER A C 1
ATOM 639 O O . SER A 1 82 ? 90.512 -24.646 -23.915 1.00 89.34 287 SER A O 1
ATOM 642 N N . LEU A 1 83 ? 92.556 -25.459 -23.404 1.00 87.22 288 LEU A N 1
ATOM 643 C CA . LEU A 1 83 ? 92.186 -25.925 -22.071 1.00 91.00 288 LEU A CA 1
ATOM 644 C C . LEU A 1 83 ? 92.502 -24.840 -21.049 1.00 95.28 288 LEU A C 1
ATOM 645 O O . LEU A 1 83 ? 93.652 -24.400 -20.939 1.00 110.04 288 LEU A O 1
ATOM 650 N N . TYR A 1 84 ? 91.489 -24.417 -20.296 1.00 93.49 289 TYR A N 1
ATOM 651 C CA . TYR A 1 84 ? 91.645 -23.407 -19.253 1.00 99.04 289 TYR A CA 1
ATOM 652 C C . TYR A 1 84 ? 91.513 -24.097 -17.900 1.00 102.21 289 TYR A C 1
ATOM 653 O O . TYR A 1 84 ? 90.414 -24.502 -17.510 1.00 106.71 289 TYR A O 1
ATOM 662 N N . LEU A 1 85 ? 92.629 -24.224 -17.186 1.00 98.13 290 LEU A N 1
ATOM 663 C CA . LEU A 1 85 ? 92.623 -24.854 -15.871 1.00 91.71 290 LEU A CA 1
ATOM 664 C C . LEU A 1 85 ? 92.082 -23.874 -14.835 1.00 90.69 290 LEU A C 1
ATOM 665 O O . LEU A 1 85 ? 92.608 -22.766 -14.685 1.00 82.77 290 LEU A O 1
ATOM 670 N N . LEU A 1 86 ? 91.035 -24.284 -14.118 1.00 90.73 291 LEU A N 1
ATOM 671 C CA . LEU A 1 86 ? 90.389 -23.431 -13.126 1.00 91.02 291 LEU A CA 1
ATOM 672 C C . LEU A 1 86 ? 90.789 -23.799 -11.700 1.00 101.95 291 LEU A C 1
ATOM 673 O O . LEU A 1 86 ? 91.259 -22.944 -10.945 1.00 110.37 291 LEU A O 1
ATOM 678 N N . SER A 1 87 ? 90.606 -25.062 -11.316 1.00 99.65 292 SER A N 1
ATOM 679 C CA . SER A 1 87 ? 90.897 -25.521 -9.966 1.00 95.70 292 SER A CA 1
ATOM 680 C C . SER A 1 87 ? 91.726 -26.794 -10.017 1.00 93.71 292 SER A C 1
ATOM 681 O O . SER A 1 87 ? 91.580 -27.616 -10.925 1.00 106.92 292 SER A O 1
ATOM 684 N N . SER A 1 88 ? 92.590 -26.955 -9.019 1.00 90.79 293 SER A N 1
ATOM 685 C CA . SER A 1 88 ? 93.467 -28.117 -8.942 1.00 86.32 293 SER A CA 1
ATOM 686 C C . SER A 1 88 ? 93.665 -28.465 -7.475 1.00 95.11 293 SER A C 1
ATOM 687 O O . SER A 1 88 ? 94.196 -27.653 -6.711 1.00 99.64 293 SER A O 1
ATOM 690 N N . HIS A 1 89 ? 93.229 -29.662 -7.082 1.00 95.60 294 HIS A N 1
ATOM 691 C CA . HIS A 1 89 ? 93.286 -30.100 -5.695 1.00 80.73 294 HIS A CA 1
ATOM 692 C C . HIS A 1 89 ? 93.788 -31.534 -5.630 1.00 74.44 294 HIS A C 1
ATOM 693 O O . HIS A 1 89 ? 93.716 -32.285 -6.606 1.00 86.99 294 HIS A O 1
ATOM 700 N N . TYR A 1 90 ? 94.294 -31.912 -4.463 1.00 77.62 295 TYR A N 1
ATOM 701 C CA . TYR A 1 90 ? 94.687 -33.288 -4.198 1.00 71.60 295 TYR A CA 1
ATOM 702 C C . TYR A 1 90 ? 93.610 -33.975 -3.369 1.00 60.56 295 TYR A C 1
ATOM 703 O O . TYR A 1 90 ? 92.984 -33.352 -2.506 1.00 54.81 295 TYR A O 1
ATOM 712 N N . HIS A 1 91 ? 93.388 -35.250 -3.645 1.00 58.59 296 HIS A N 1
ATOM 713 C CA . HIS A 1 91 ? 92.311 -35.978 -2.987 1.00 56.52 296 HIS A CA 1
ATOM 714 C C . HIS A 1 91 ? 92.616 -36.111 -1.499 1.00 62.92 296 HIS A C 1
ATOM 715 O O . HIS A 1 91 ? 93.748 -36.449 -1.129 1.00 63.21 296 HIS A O 1
ATOM 722 N N . PRO A 1 92 ? 91.652 -35.841 -0.616 1.00 69.55 297 PRO A N 1
ATOM 723 C CA . PRO A 1 92 ? 91.960 -35.855 0.822 1.00 64.61 297 PRO A CA 1
ATOM 724 C C . PRO A 1 92 ? 92.272 -37.236 1.367 1.00 58.01 297 PRO A C 1
ATOM 725 O O . PRO A 1 92 ? 92.889 -37.331 2.434 1.00 64.93 297 PRO A O 1
ATOM 729 N N . TYR A 1 93 ? 91.882 -38.301 0.673 1.00 56.33 298 TYR A N 1
ATOM 730 C CA . TYR A 1 93 ? 92.087 -39.673 1.124 1.00 52.03 298 TYR A CA 1
ATOM 731 C C . TYR A 1 93 ? 92.986 -40.436 0.155 1.00 55.88 298 TYR A C 1
ATOM 732 O O . TYR A 1 93 ? 92.834 -41.644 -0.039 1.00 49.25 298 TYR A O 1
ATOM 741 N N . SER A 1 94 ? 93.945 -39.726 -0.453 1.00 44.96 299 SER A N 1
ATOM 742 C CA . SER A 1 94 ? 94.733 -40.284 -1.551 1.00 44.35 299 SER A CA 1
ATOM 743 C C . SER A 1 94 ? 95.448 -41.570 -1.151 1.00 47.57 299 SER A C 1
ATOM 744 O O . SER A 1 94 ? 95.510 -42.522 -1.938 1.00 54.55 299 SER A O 1
ATOM 747 N N . MET A 1 95 ? 95.991 -41.625 0.065 1.00 51.80 300 MET A N 1
ATOM 748 C CA . MET A 1 95 ? 96.782 -42.786 0.452 1.00 43.61 300 MET A CA 1
ATOM 749 C C . MET A 1 95 ? 95.949 -44.049 0.609 1.00 48.52 300 MET A C 1
ATOM 750 O O . MET A 1 95 ? 96.523 -45.123 0.815 1.00 43.26 300 MET A O 1
ATOM 755 N N . GLN A 1 96 ? 94.623 -43.954 0.507 1.00 41.22 301 GLN A N 1
ATOM 756 C CA . GLN A 1 96 ? 93.743 -45.111 0.610 1.00 42.85 301 GLN A CA 1
ATOM 757 C C . GLN A 1 96 ? 92.908 -45.315 -0.645 1.00 48.84 301 GLN A C 1
ATOM 758 O O . GLN A 1 96 ? 91.996 -46.150 -0.642 1.00 47.20 301 GLN A O 1
ATOM 764 N N . VAL A 1 97 ? 93.192 -44.574 -1.713 1.00 43.07 302 VAL A N 1
ATOM 765 C CA . VAL A 1 97 ? 92.408 -44.654 -2.939 1.00 40.29 302 VAL A CA 1
ATOM 766 C C . VAL A 1 97 ? 92.755 -45.936 -3.682 1.00 40.46 302 VAL A C 1
ATOM 767 O O . VAL A 1 97 ? 93.924 -46.197 -3.987 1.00 47.85 302 VAL A O 1
ATOM 771 N N . ILE A 1 98 ? 91.739 -46.740 -3.980 1.00 39.61 303 ILE A N 1
ATOM 772 C CA . ILE A 1 98 ? 91.902 -47.906 -4.836 1.00 44.86 303 ILE A CA 1
ATOM 773 C C . ILE A 1 98 ? 91.621 -47.570 -6.296 1.00 39.89 303 ILE A C 1
ATOM 774 O O . ILE A 1 98 ? 92.337 -48.030 -7.187 1.00 42.02 303 ILE A O 1
ATOM 779 N N . ASN A 1 99 ? 90.609 -46.741 -6.555 1.00 42.06 304 ASN A N 1
ATOM 780 C CA . ASN A 1 99 ? 90.245 -46.360 -7.914 1.00 45.29 304 ASN A CA 1
ATOM 781 C C . ASN A 1 99 ? 89.364 -45.119 -7.875 1.00 45.64 304 ASN A C 1
ATOM 782 O O . ASN A 1 99 ? 88.663 -44.873 -6.892 1.00 52.07 304 ASN A O 1
ATOM 787 N N . CYS A 1 100 ? 89.401 -44.346 -8.960 1.00 52.82 305 CYS A N 1
ATOM 788 C CA . CYS A 1 100 ? 88.556 -43.167 -9.105 1.00 51.31 305 CYS A CA 1
ATOM 789 C C . CYS A 1 100 ? 88.054 -43.076 -10.537 1.00 55.93 305 CYS A C 1
ATOM 790 O O . CYS A 1 100 ? 88.696 -43.571 -11.467 1.00 67.83 305 CYS A O 1
ATOM 793 N N . VAL A 1 101 ? 86.900 -42.435 -10.706 1.00 51.57 306 VAL A N 1
ATOM 794 C CA . VAL A 1 101 ? 86.326 -42.211 -12.032 1.00 51.07 306 VAL A CA 1
ATOM 795 C C . VAL A 1 101 ? 85.809 -40.780 -12.122 1.00 61.49 306 VAL A C 1
ATOM 796 O O . VAL A 1 101 ? 85.078 -40.330 -11.227 1.00 61.12 306 VAL A O 1
ATOM 800 N N . PRO A 1 102 ? 86.161 -40.034 -13.167 1.00 57.47 307 PRO A N 1
ATOM 801 C CA . PRO A 1 102 ? 85.689 -38.654 -13.298 1.00 49.25 307 PRO A CA 1
ATOM 802 C C . PRO A 1 102 ? 84.381 -38.540 -14.062 1.00 53.47 307 PRO A C 1
ATOM 803 O O . PRO A 1 102 ? 84.087 -39.305 -14.981 1.00 66.98 307 PRO A O 1
ATOM 807 N N . VAL A 1 103 ? 83.584 -37.554 -13.653 1.00 57.27 308 VAL A N 1
ATOM 808 C CA . VAL A 1 103 ? 82.326 -37.213 -14.310 1.00 58.22 308 VAL A CA 1
ATOM 809 C C . VAL A 1 103 ? 82.196 -35.697 -14.317 1.00 65.06 308 VAL A C 1
ATOM 810 O O . VAL A 1 103 ? 82.274 -35.060 -13.261 1.00 72.28 308 VAL A O 1
ATOM 814 N N . THR A 1 104 ? 82.000 -35.120 -15.499 1.00 62.18 309 THR A N 1
ATOM 815 C CA . THR A 1 104 ? 81.739 -33.691 -15.644 1.00 64.86 309 THR A CA 1
ATOM 816 C C . THR A 1 104 ? 80.243 -33.505 -15.859 1.00 75.98 309 THR A C 1
ATOM 817 O O . THR A 1 104 ? 79.712 -33.867 -16.915 1.00 87.99 309 THR A O 1
ATOM 821 N N . CYS A 1 105 ? 79.563 -32.951 -14.858 1.00 67.35 310 CYS A N 1
ATOM 822 C CA . CYS A 1 105 ? 78.127 -32.725 -14.921 1.00 69.86 310 CYS A CA 1
ATOM 823 C C . CYS A 1 105 ? 77.849 -31.233 -14.921 1.00 87.70 310 CYS A C 1
ATOM 824 O O . CYS A 1 105 ? 78.397 -30.497 -14.094 1.00 86.86 310 CYS A O 1
ATOM 827 N N . ASN A 1 106 ? 76.983 -30.800 -15.838 1.00 106.73 311 ASN A N 1
ATOM 828 C CA . ASN A 1 106 ? 76.619 -29.398 -15.982 1.00 111.86 311 ASN A CA 1
ATOM 829 C C . ASN A 1 106 ? 77.865 -28.534 -16.123 1.00 122.84 311 ASN A C 1
ATOM 830 O O . ASN A 1 106 ? 78.423 -28.422 -17.219 1.00 146.01 311 ASN A O 1
ATOM 835 N N . GLN A 1 107 ? 78.318 -27.930 -15.028 1.00 77.74 312 GLN A N 1
ATOM 836 C CA . GLN A 1 107 ? 79.481 -27.055 -15.092 1.00 75.06 312 GLN A CA 1
ATOM 837 C C . GLN A 1 107 ? 80.393 -27.261 -13.891 1.00 95.37 312 GLN A C 1
ATOM 838 O O . GLN A 1 107 ? 81.067 -26.324 -13.447 1.00 104.44 312 GLN A O 1
ATOM 844 N N . SER A 1 108 ? 80.430 -28.480 -13.358 1.00 80.82 313 SER A N 1
ATOM 845 C CA . SER A 1 108 ? 81.284 -28.802 -12.226 1.00 89.35 313 SER A CA 1
ATOM 846 C C . SER A 1 108 ? 81.932 -30.161 -12.447 1.00 86.68 313 SER A C 1
ATOM 847 O O . SER A 1 108 ? 81.522 -30.937 -13.314 1.00 95.16 313 SER A O 1
ATOM 850 N N . SER A 1 109 ? 82.957 -30.437 -11.646 1.00 79.87 314 SER A N 1
ATOM 851 C CA . SER A 1 109 ? 83.670 -31.704 -11.679 1.00 73.42 314 SER A CA 1
ATOM 852 C C . SER A 1 109 ? 83.183 -32.607 -10.555 1.00 76.10 314 SER A C 1
ATOM 853 O O . SER A 1 109 ? 82.897 -32.141 -9.449 1.00 80.51 314 SER A O 1
ATOM 856 N N . PHE A 1 110 ? 83.092 -33.902 -10.845 1.00 67.64 315 PHE A N 1
ATOM 857 C CA . PHE A 1 110 ? 82.652 -34.902 -9.881 1.00 61.27 315 PHE A CA 1
ATOM 858 C C . PHE A 1 110 ? 83.580 -36.102 -9.966 1.00 59.63 315 PHE A C 1
ATOM 859 O O . PHE A 1 110 ? 83.822 -36.624 -11.058 1.00 70.31 315 PHE A O 1
ATOM 867 N N . VAL A 1 111 ? 84.093 -36.540 -8.821 1.00 64.08 316 VAL A N 1
ATOM 868 C CA . VAL A 1 111 ? 85.056 -37.633 -8.751 1.00 51.80 316 VAL A CA 1
ATOM 869 C C . VAL A 1 111 ? 84.494 -38.702 -7.824 1.00 52.21 316 VAL A C 1
ATOM 870 O O . VAL A 1 111 ? 84.158 -38.413 -6.668 1.00 71.23 316 VAL A O 1
ATOM 874 N N . PHE A 1 112 ? 84.385 -39.930 -8.332 1.00 53.43 317 PHE A N 1
ATOM 875 C CA . PHE A 1 112 ? 83.838 -41.066 -7.591 1.00 48.08 317 PHE A CA 1
ATOM 876 C C . PHE A 1 112 ? 84.977 -42.029 -7.289 1.00 54.36 317 PHE A C 1
ATOM 877 O O . PHE A 1 112 ? 85.521 -42.658 -8.202 1.00 67.37 317 PHE A O 1
ATOM 885 N N . CYS A 1 113 ? 85.332 -42.157 -6.014 1.00 59.32 318 CYS A N 1
ATOM 886 C CA . CYS A 1 113 ? 86.499 -42.929 -5.623 1.00 57.43 318 CYS A CA 1
ATOM 887 C C . CYS A 1 113 ? 86.125 -44.048 -4.662 1.00 57.80 318 CYS A C 1
ATOM 888 O O . CYS A 1 113 ? 85.152 -43.949 -3.908 1.00 58.17 318 CYS A O 1
ATOM 891 N N . HIS A 1 114 ? 86.918 -45.115 -4.706 1.00 49.76 319 HIS A N 1
ATOM 892 C CA . HIS A 1 114 ? 86.818 -46.241 -3.788 1.00 36.72 319 HIS A CA 1
ATOM 893 C C . HIS A 1 114 ? 88.026 -46.204 -2.860 1.00 48.22 319 HIS A C 1
ATOM 894 O O . HIS A 1 114 ? 89.172 -46.219 -3.325 1.00 55.39 319 HIS A O 1
ATOM 901 N N . ILE A 1 115 ? 87.768 -46.151 -1.557 1.00 43.22 320 ILE A N 1
ATOM 902 C CA . ILE A 1 115 ? 88.799 -45.993 -0.540 1.00 43.54 320 ILE A CA 1
ATOM 903 C C . ILE A 1 115 ? 88.799 -47.235 0.342 1.00 51.56 320 ILE A C 1
ATOM 904 O O . ILE A 1 115 ? 87.733 -47.754 0.693 1.00 55.51 320 ILE A O 1
ATOM 909 N N . SER A 1 116 ? 89.991 -47.730 0.677 1.00 37.32 321 SER A N 1
ATOM 910 C CA . SER A 1 116 ? 90.095 -48.943 1.478 1.00 48.06 321 SER A CA 1
ATOM 911 C C . SER A 1 116 ? 91.406 -48.968 2.250 1.00 47.91 321 SER A C 1
ATOM 912 O O . SER A 1 116 ? 92.421 -48.425 1.807 1.00 46.93 321 SER A O 1
ATOM 915 N N . ASN A 1 117 ? 91.370 -49.620 3.416 1.00 52.69 322 ASN A N 1
ATOM 916 C CA . ASN A 1 117 ? 92.588 -49.884 4.173 1.00 57.90 322 ASN A CA 1
ATOM 917 C C . ASN A 1 117 ? 93.417 -51.010 3.572 1.00 56.48 322 ASN A C 1
ATOM 918 O O . ASN A 1 117 ? 94.613 -51.105 3.864 1.00 53.70 322 ASN A O 1
ATOM 923 N N . ASN A 1 118 ? 92.818 -51.848 2.732 1.00 55.39 323 ASN A N 1
ATOM 924 C CA . ASN A 1 118 ? 93.444 -53.070 2.239 1.00 49.37 323 ASN A CA 1
ATOM 925 C C . ASN A 1 118 ? 93.648 -52.949 0.732 1.00 48.95 323 ASN A C 1
ATOM 926 O O . ASN A 1 118 ? 92.677 -52.930 -0.031 1.00 51.99 323 ASN A O 1
ATOM 931 N N . THR A 1 119 ? 94.913 -52.876 0.304 1.00 48.34 324 THR A N 1
ATOM 932 C CA . THR A 1 119 ? 95.206 -52.796 -1.124 1.00 53.52 324 THR A CA 1
ATOM 933 C C . THR A 1 119 ? 94.748 -54.039 -1.869 1.00 57.27 324 THR A C 1
ATOM 934 O O . THR A 1 119 ? 94.562 -53.985 -3.089 1.00 53.77 324 THR A O 1
ATOM 938 N N . LYS A 1 120 ? 94.557 -55.153 -1.165 1.00 59.20 325 LYS A N 1
ATOM 939 C CA . LYS A 1 120 ? 94.053 -56.383 -1.759 1.00 53.20 325 LYS A CA 1
ATOM 940 C C . LYS A 1 120 ? 92.574 -56.601 -1.457 1.00 49.77 325 LYS A C 1
ATOM 941 O O . LYS A 1 120 ? 92.113 -57.747 -1.421 1.00 44.21 325 LYS A O 1
ATOM 947 N N . THR A 1 121 ? 91.818 -55.513 -1.260 1.00 44.27 326 THR A N 1
ATOM 948 C CA . THR A 1 121 ? 90.422 -55.635 -0.843 1.00 44.06 326 THR A CA 1
ATOM 949 C C . THR A 1 121 ? 89.580 -56.397 -1.860 1.00 50.45 326 THR A C 1
ATOM 950 O O . THR A 1 121 ? 88.635 -57.098 -1.477 1.00 54.14 326 THR A O 1
ATOM 954 N N . LEU A 1 122 ? 89.904 -56.286 -3.150 1.00 52.51 327 LEU A N 1
ATOM 955 C CA . LEU A 1 122 ? 89.115 -56.949 -4.182 1.00 48.38 327 LEU A CA 1
ATOM 956 C C . LEU A 1 122 ? 89.322 -58.457 -4.226 1.00 47.36 327 LEU A C 1
ATOM 957 O O . LEU A 1 122 ? 88.509 -59.153 -4.842 1.00 46.55 327 LEU A O 1
ATOM 962 N N . ASP A 1 123 ? 90.368 -58.976 -3.586 1.00 56.06 328 ASP A N 1
ATOM 963 C CA . ASP A 1 123 ? 90.636 -60.408 -3.589 1.00 53.28 328 ASP A CA 1
ATOM 964 C C . ASP A 1 123 ? 90.198 -61.113 -2.315 1.00 57.14 328 ASP A C 1
ATOM 965 O O . ASP A 1 123 ? 89.873 -62.302 -2.367 1.00 67.35 328 ASP A O 1
ATOM 970 N N . ASN A 1 124 ? 90.182 -60.424 -1.171 1.00 54.14 329 ASN A N 1
ATOM 971 C CA . ASN A 1 124 ? 89.896 -61.083 0.095 1.00 51.58 329 ASN A CA 1
ATOM 972 C C . ASN A 1 124 ? 88.890 -60.352 0.969 1.00 50.07 329 ASN A C 1
ATOM 973 O O . ASN A 1 124 ? 88.641 -60.796 2.095 1.00 52.55 329 ASN A O 1
ATOM 978 N N . SER A 1 125 ? 88.304 -59.257 0.495 1.00 46.24 330 SER A N 1
ATOM 979 C CA . SER A 1 125 ? 87.357 -58.510 1.310 1.00 52.41 330 SER A CA 1
ATOM 980 C C . SER A 1 125 ? 86.042 -58.320 0.564 1.00 56.96 330 SER A C 1
ATOM 981 O O . SER A 1 125 ? 85.787 -58.986 -0.445 1.00 56.40 330 SER A O 1
ATOM 984 N N . ASP A 1 126 ? 85.199 -57.419 1.061 1.00 48.07 331 ASP A N 1
ATOM 985 C CA . ASP A 1 126 ? 83.901 -57.139 0.469 1.00 48.89 331 ASP A CA 1
ATOM 986 C C . ASP A 1 126 ? 83.648 -55.641 0.564 1.00 50.46 331 ASP A C 1
ATOM 987 O O . ASP A 1 126 ? 84.362 -54.920 1.265 1.00 60.27 331 ASP A O 1
ATOM 992 N N . TYR A 1 127 ? 82.617 -55.167 -0.142 1.00 41.52 332 TYR A N 1
ATOM 993 C CA . TYR A 1 127 ? 82.405 -53.725 -0.217 1.00 52.50 332 TYR A CA 1
ATOM 994 C C . TYR A 1 127 ? 81.861 -53.136 1.080 1.00 62.74 332 TYR A C 1
ATOM 995 O O . TYR A 1 127 ? 81.991 -51.926 1.292 1.00 58.97 332 TYR A O 1
ATOM 1004 N N . SER A 1 128 ? 81.264 -53.949 1.954 1.00 64.62 333 SER A N 1
ATOM 1005 C CA . SER A 1 128 ? 80.838 -53.425 3.246 1.00 58.00 333 SER A CA 1
ATOM 1006 C C . SER A 1 128 ? 82.022 -52.992 4.102 1.00 56.90 333 SER A C 1
ATOM 1007 O O . SER A 1 128 ? 81.856 -52.150 4.991 1.00 49.85 333 SER A O 1
ATOM 1010 N N . SER A 1 129 ? 83.210 -53.536 3.843 1.00 55.19 334 SER A N 1
ATOM 1011 C CA . SER A 1 129 ? 84.412 -53.187 4.588 1.00 39.98 334 SER A CA 1
ATOM 1012 C C . SER A 1 129 ? 85.097 -51.927 4.074 1.00 49.42 334 SER A C 1
ATOM 1013 O O . SER A 1 129 ? 86.050 -51.459 4.706 1.00 54.25 334 SER A O 1
ATOM 1016 N N . ASP A 1 130 ? 84.655 -51.377 2.950 1.00 44.38 335 ASP A N 1
ATOM 1017 C CA . ASP A 1 130 ? 85.296 -50.220 2.342 1.00 42.88 335 ASP A CA 1
ATOM 1018 C C . ASP A 1 130 ? 84.337 -49.033 2.339 1.00 54.10 335 ASP A C 1
ATOM 1019 O O . ASP A 1 130 ? 83.176 -49.137 2.742 1.00 58.85 335 ASP A O 1
ATOM 1024 N N . GLU A 1 131 ? 84.841 -47.892 1.876 1.00 48.00 336 GLU A N 1
ATOM 1025 C CA . GLU A 1 131 ? 84.052 -46.675 1.781 1.00 56.64 336 GLU A CA 1
ATOM 1026 C C . GLU A 1 131 ? 84.180 -46.084 0.383 1.00 55.19 336 GLU A C 1
ATOM 1027 O O . GLU A 1 131 ? 85.172 -46.306 -0.316 1.00 45.87 336 GLU A O 1
ATOM 1033 N N . TYR A 1 132 ? 83.155 -45.335 -0.020 1.00 52.62 337 TYR A N 1
ATOM 1034 C CA . TYR A 1 132 ? 83.072 -44.752 -1.354 1.00 52.15 337 TYR A CA 1
ATOM 1035 C C . TYR A 1 132 ? 82.615 -43.309 -1.219 1.00 54.39 337 TYR A C 1
ATOM 1036 O O . TYR A 1 132 ? 81.676 -43.023 -0.470 1.00 69.32 337 TYR A O 1
ATOM 1045 N N . TYR A 1 133 ? 83.274 -42.403 -1.939 1.00 51.57 338 TYR A N 1
ATOM 1046 C CA . TYR A 1 133 ? 83.056 -40.976 -1.757 1.00 52.47 338 TYR A CA 1
ATOM 1047 C C . TYR A 1 133 ? 82.810 -40.288 -3.094 1.00 55.32 338 TYR A C 1
ATOM 1048 O O . TYR A 1 133 ? 83.188 -40.784 -4.158 1.00 56.44 338 TYR A O 1
ATOM 1057 N N . ILE A 1 134 ? 82.164 -39.127 -3.019 1.00 55.42 339 ILE A N 1
ATOM 1058 C CA . ILE A 1 134 ? 82.028 -38.205 -4.142 1.00 58.00 339 ILE A CA 1
ATOM 1059 C C . ILE A 1 134 ? 82.724 -36.908 -3.759 1.00 66.28 339 ILE A C 1
ATOM 1060 O O . ILE A 1 134 ? 82.319 -36.241 -2.797 1.00 68.68 339 ILE A O 1
ATOM 1065 N N . THR A 1 135 ? 83.764 -36.550 -4.503 1.00 63.71 340 THR A N 1
ATOM 1066 C CA . THR A 1 135 ? 84.441 -35.269 -4.350 1.00 65.76 340 THR A CA 1
ATOM 1067 C C . THR A 1 135 ? 84.062 -34.394 -5.536 1.00 74.06 340 THR A C 1
ATOM 1068 O O . THR A 1 135 ? 84.245 -34.799 -6.689 1.00 78.64 340 THR A O 1
ATOM 1072 N N . TYR A 1 136 ? 83.525 -33.207 -5.258 1.00 68.34 341 TYR A N 1
ATOM 1073 C CA . TYR A 1 136 ? 83.035 -32.334 -6.313 1.00 75.98 341 TYR A CA 1
ATOM 1074 C C . TYR A 1 136 ? 83.437 -30.895 -6.034 1.00 80.59 341 TYR A C 1
ATOM 1075 O O . TYR A 1 136 ? 83.482 -30.456 -4.882 1.00 84.48 341 TYR A O 1
ATOM 1084 N N . PHE A 1 137 ? 83.712 -30.163 -7.109 1.00 84.68 342 PHE A N 1
ATOM 1085 C CA . PHE A 1 137 ? 84.174 -28.783 -7.024 1.00 87.01 342 PHE A CA 1
ATOM 1086 C C . PHE A 1 137 ? 84.108 -28.172 -8.416 1.00 93.41 342 PHE A C 1
ATOM 1087 O O . PHE A 1 137 ? 83.878 -28.866 -9.411 1.00 92.90 342 PHE A O 1
ATOM 1095 N N . ASN A 1 138 ? 84.310 -26.857 -8.473 1.00 95.94 343 ASN A N 1
ATOM 1096 C CA . ASN A 1 138 ? 84.401 -26.163 -9.751 1.00 82.00 343 ASN A CA 1
ATOM 1097 C C . ASN A 1 138 ? 85.500 -25.111 -9.691 1.00 84.90 343 ASN A C 1
ATOM 1098 O O . ASN A 1 138 ? 86.492 -25.290 -8.980 1.00 97.05 343 ASN A O 1
ATOM 1103 N N . GLY A 1 139 ? 85.336 -24.009 -10.424 1.00 89.16 344 GLY A N 1
ATOM 1104 C CA . GLY A 1 139 ? 86.379 -23.001 -10.468 1.00 93.58 344 GLY A CA 1
ATOM 1105 C C . GLY A 1 139 ? 86.416 -22.101 -9.250 1.00 104.60 344 GLY A C 1
ATOM 1106 O O . GLY A 1 139 ? 87.460 -21.509 -8.956 1.00 104.19 344 GLY A O 1
ATOM 1107 N N . ILE A 1 140 ? 85.301 -21.992 -8.525 1.00 112.99 345 ILE A N 1
ATOM 1108 C CA . ILE A 1 140 ? 85.177 -21.070 -7.406 1.00 117.65 345 ILE A CA 1
ATOM 1109 C C . ILE A 1 140 ? 84.928 -21.793 -6.087 1.00 114.90 345 ILE A C 1
ATOM 1110 O O . ILE A 1 140 ? 85.500 -21.421 -5.055 1.00 117.96 345 ILE A O 1
ATOM 1115 N N . ASP A 1 141 ? 84.088 -22.826 -6.091 1.00 113.35 346 ASP A N 1
ATOM 1116 C CA . ASP A 1 141 ? 83.720 -23.474 -4.840 1.00 114.08 346 ASP A CA 1
ATOM 1117 C C . ASP A 1 141 ? 84.859 -24.346 -4.327 1.00 113.34 346 ASP A C 1
ATOM 1118 O O . ASP A 1 141 ? 85.574 -24.989 -5.102 1.00 109.61 346 ASP A O 1
ATOM 1123 N N . ARG A 1 142 ? 85.029 -24.354 -3.008 1.00 113.97 347 ARG A N 1
ATOM 1124 C CA . ARG A 1 142 ? 86.014 -25.226 -2.390 1.00 113.36 347 ARG A CA 1
ATOM 1125 C C . ARG A 1 142 ? 85.573 -26.681 -2.532 1.00 100.12 347 ARG A C 1
ATOM 1126 O O . ARG A 1 142 ? 84.374 -26.974 -2.483 1.00 100.53 347 ARG A O 1
ATOM 1134 N N . PRO A 1 143 ? 86.509 -27.610 -2.719 1.00 88.83 348 PRO A N 1
ATOM 1135 C CA . PRO A 1 143 ? 86.116 -29.012 -2.906 1.00 79.87 348 PRO A CA 1
ATOM 1136 C C . PRO A 1 143 ? 85.466 -29.582 -1.656 1.00 76.92 348 PRO A C 1
ATOM 1137 O O . PRO A 1 143 ? 85.881 -29.300 -0.529 1.00 78.32 348 PRO A O 1
ATOM 1141 N N . LYS A 1 144 ? 84.423 -30.379 -1.874 1.00 66.43 349 LYS A N 1
ATOM 1142 C CA . LYS A 1 144 ? 83.678 -31.041 -0.816 1.00 67.66 349 LYS A CA 1
ATOM 1143 C C . LYS A 1 144 ? 83.596 -32.531 -1.117 1.00 64.36 349 LYS A C 1
ATOM 1144 O O . LYS A 1 144 ? 83.404 -32.932 -2.268 1.00 84.83 349 LYS A O 1
ATOM 1150 N N . THR A 1 145 ? 83.748 -33.347 -0.077 1.00 64.31 350 THR A N 1
ATOM 1151 C CA . THR A 1 145 ? 83.748 -34.800 -0.203 1.00 61.05 350 THR A CA 1
ATOM 1152 C C . THR A 1 145 ? 82.607 -35.366 0.629 1.00 60.33 350 THR A C 1
ATOM 1153 O O . THR A 1 145 ? 82.527 -35.108 1.834 1.00 69.25 350 THR A O 1
ATOM 1157 N N . LYS A 1 146 ? 81.730 -36.134 -0.012 1.00 56.22 351 LYS A N 1
ATOM 1158 C CA . LYS A 1 146 ? 80.587 -36.742 0.651 1.00 58.49 351 LYS A CA 1
ATOM 1159 C C . LYS A 1 146 ? 80.677 -38.256 0.536 1.00 54.46 351 LYS A C 1
ATOM 1160 O O . LYS A 1 146 ? 81.012 -38.787 -0.526 1.00 60.38 351 LYS A O 1
ATOM 1166 N N . LYS A 1 147 ? 80.380 -38.947 1.632 1.00 59.03 352 LYS A N 1
ATOM 1167 C CA . LYS A 1 147 ? 80.426 -40.401 1.646 1.00 56.26 352 LYS A CA 1
ATOM 1168 C C . LYS A 1 147 ? 79.162 -40.966 1.012 1.00 65.84 352 LYS A C 1
ATOM 1169 O O . LYS A 1 147 ? 78.052 -40.510 1.303 1.00 67.40 352 LYS A O 1
ATOM 1175 N N . ILE A 1 148 ? 79.335 -41.949 0.140 1.00 67.85 353 ILE A N 1
ATOM 1176 C CA . ILE A 1 148 ? 78.199 -42.576 -0.536 1.00 64.21 353 ILE A CA 1
ATOM 1177 C C . ILE A 1 148 ? 77.598 -43.631 0.389 1.00 68.90 353 ILE A C 1
ATOM 1178 O O . ILE A 1 148 ? 78.336 -44.491 0.898 1.00 64.10 353 ILE A O 1
ATOM 1183 N N . PRO A 1 149 ? 76.290 -43.598 0.637 1.00 69.45 354 PRO A N 1
ATOM 1184 C CA . PRO A 1 149 ? 75.659 -44.585 1.540 1.00 66.21 354 PRO A CA 1
ATOM 1185 C C . PRO A 1 149 ? 75.359 -45.921 0.864 1.00 68.14 354 PRO A C 1
ATOM 1186 O O . PRO A 1 149 ? 74.251 -46.210 0.418 1.00 69.76 354 PRO A O 1
ATOM 1190 N N . ILE A 1 150 ? 76.385 -46.774 0.798 1.00 66.83 355 ILE A N 1
ATOM 1191 C CA . ILE A 1 150 ? 76.240 -48.092 0.189 1.00 64.84 355 ILE A CA 1
ATOM 1192 C C . ILE A 1 150 ? 75.339 -49.012 1.003 1.00 75.42 355 ILE A C 1
ATOM 1193 O O . ILE A 1 150 ? 74.899 -50.050 0.494 1.00 81.29 355 ILE A O 1
ATOM 1198 N N . ASN A 1 151 ? 75.029 -48.646 2.250 1.00 84.72 356 ASN A N 1
ATOM 1199 C CA . ASN A 1 151 ? 74.140 -49.468 3.064 1.00 90.16 356 ASN A CA 1
ATOM 1200 C C . ASN A 1 151 ? 72.734 -49.517 2.476 1.00 84.50 356 ASN A C 1
ATOM 1201 O O . ASN A 1 151 ? 72.089 -50.571 2.488 1.00 81.41 356 ASN A O 1
ATOM 1206 N N . ASN A 1 152 ? 72.245 -48.388 1.952 1.00 87.98 357 ASN A N 1
ATOM 1207 C CA . ASN A 1 152 ? 70.925 -48.305 1.337 1.00 99.54 357 ASN A CA 1
ATOM 1208 C C . ASN A 1 152 ? 70.959 -48.578 -0.163 1.00 93.93 357 ASN A C 1
ATOM 1209 O O . ASN A 1 152 ? 70.162 -48.001 -0.916 1.00 101.36 357 ASN A O 1
ATOM 1214 N N . MET A 1 153 ? 71.859 -49.445 -0.614 1.00 87.00 358 MET A N 1
ATOM 1215 C CA . MET A 1 153 ? 72.038 -49.744 -2.027 1.00 79.29 358 MET A CA 1
ATOM 1216 C C . MET A 1 153 ? 71.308 -51.028 -2.393 1.00 77.93 358 MET A C 1
ATOM 1217 O O . MET A 1 153 ? 71.297 -51.992 -1.622 1.00 93.05 358 MET A O 1
ATOM 1222 N N . THR A 1 154 ? 70.700 -51.035 -3.575 1.00 60.95 359 THR A N 1
ATOM 1223 C CA . THR A 1 154 ? 70.037 -52.213 -4.112 1.00 71.18 359 THR A CA 1
ATOM 1224 C C . THR A 1 154 ? 70.808 -52.725 -5.322 1.00 73.43 359 THR A C 1
ATOM 1225 O O . THR A 1 154 ? 71.237 -51.942 -6.176 1.00 67.77 359 THR A O 1
ATOM 1229 N N . ALA A 1 155 ? 70.985 -54.042 -5.387 1.00 63.49 360 ALA A N 1
ATOM 1230 C CA . ALA A 1 155 ? 71.762 -54.684 -6.435 1.00 60.06 360 ALA A CA 1
ATOM 1231 C C . ALA A 1 155 ? 70.901 -55.695 -7.180 1.00 63.15 360 ALA A C 1
ATOM 1232 O O . ALA A 1 155 ? 69.980 -56.288 -6.611 1.00 71.18 360 ALA A O 1
ATOM 1234 N N . ASP A 1 156 ? 71.209 -55.888 -8.461 1.00 66.54 361 ASP A N 1
ATOM 1235 C CA . ASP A 1 156 ? 70.467 -56.825 -9.294 1.00 67.47 361 ASP A CA 1
ATOM 1236 C C . ASP A 1 156 ? 71.004 -58.248 -9.202 1.00 65.84 361 ASP A C 1
ATOM 1237 O O . ASP A 1 156 ? 70.448 -59.147 -9.843 1.00 69.25 361 ASP A O 1
ATOM 1242 N N . ASN A 1 157 ? 72.056 -58.471 -8.420 1.00 59.27 362 ASN A N 1
ATOM 1243 C CA . ASN A 1 157 ? 72.623 -59.800 -8.231 1.00 57.91 362 ASN A CA 1
ATOM 1244 C C . ASN A 1 157 ? 73.366 -59.816 -6.899 1.00 60.67 362 ASN A C 1
ATOM 1245 O O . ASN A 1 157 ? 73.468 -58.798 -6.210 1.00 59.76 362 ASN A O 1
ATOM 1250 N N . ARG A 1 158 ? 73.891 -60.990 -6.543 1.00 59.07 363 ARG A N 1
ATOM 1251 C CA . ARG A 1 158 ? 74.535 -61.205 -5.244 1.00 54.01 363 ARG A CA 1
ATOM 1252 C C . ARG A 1 158 ? 76.017 -60.832 -5.324 1.00 60.87 363 ARG A C 1
ATOM 1253 O O . ARG A 1 158 ? 76.915 -61.676 -5.259 1.00 63.95 363 ARG A O 1
ATOM 1261 N N . TYR A 1 159 ? 76.265 -59.531 -5.455 1.00 63.70 364 TYR A N 1
ATOM 1262 C CA . TYR A 1 159 ? 77.631 -59.032 -5.541 1.00 59.80 364 TYR A CA 1
ATOM 1263 C C . TYR A 1 159 ? 78.254 -58.927 -4.159 1.00 63.96 364 TYR A C 1
ATOM 1264 O O . TYR A 1 159 ? 77.599 -58.523 -3.193 1.00 52.08 364 TYR A O 1
ATOM 1273 N N . ILE A 1 160 ? 79.534 -59.272 -4.075 1.00 61.61 365 ILE A N 1
ATOM 1274 C CA . ILE A 1 160 ? 80.256 -59.191 -2.816 1.00 45.58 365 ILE A CA 1
ATOM 1275 C C . ILE A 1 160 ? 81.224 -58.008 -2.779 1.00 45.95 365 ILE A C 1
ATOM 1276 O O . ILE A 1 160 ? 81.642 -57.605 -1.682 1.00 50.49 365 ILE A O 1
ATOM 1281 N N . HIS A 1 161 ? 81.564 -57.418 -3.924 1.00 44.25 366 HIS A N 1
ATOM 1282 C CA . HIS A 1 161 ? 82.491 -56.294 -3.950 1.00 36.26 366 HIS A CA 1
ATOM 1283 C C . HIS A 1 161 ? 82.334 -55.547 -5.268 1.00 43.17 366 HIS A C 1
ATOM 1284 O O . HIS A 1 161 ? 81.766 -56.068 -6.232 1.00 46.80 366 HIS A O 1
ATOM 1291 N N . PHE A 1 162 ? 82.841 -54.313 -5.295 1.00 41.24 367 PHE A N 1
ATOM 1292 C CA . PHE A 1 162 ? 82.815 -53.495 -6.504 1.00 44.81 367 PHE A CA 1
ATOM 1293 C C . PHE A 1 162 ? 83.770 -52.322 -6.339 1.00 44.18 367 PHE A C 1
ATOM 1294 O O . PHE A 1 162 ? 84.027 -51.869 -5.220 1.00 47.94 367 PHE A O 1
ATOM 1302 N N . THR A 1 163 ? 84.287 -51.833 -7.470 1.00 40.59 368 THR A N 1
ATOM 1303 C CA . THR A 1 163 ? 85.099 -50.622 -7.513 1.00 41.31 368 THR A CA 1
ATOM 1304 C C . THR A 1 163 ? 84.744 -49.822 -8.753 1.00 49.90 368 THR A C 1
ATOM 1305 O O . THR A 1 163 ? 84.545 -50.394 -9.828 1.00 65.46 368 THR A O 1
ATOM 1309 N N . PHE A 1 164 ? 84.688 -48.497 -8.605 1.00 46.85 369 PHE A N 1
ATOM 1310 C CA . PHE A 1 164 ? 84.595 -47.616 -9.762 1.00 46.83 369 PHE A CA 1
ATOM 1311 C C . PHE A 1 164 ? 85.845 -47.781 -10.614 1.00 55.74 369 PHE A C 1
ATOM 1312 O O . PHE A 1 164 ? 86.940 -47.417 -10.179 1.00 56.46 369 PHE A O 1
ATOM 1320 N N . SER A 1 165 ? 85.707 -48.324 -11.820 1.00 47.64 370 SER A N 1
ATOM 1321 C CA . SER A 1 165 ? 86.851 -48.569 -12.689 1.00 51.52 370 SER A CA 1
ATOM 1322 C C . SER A 1 165 ? 86.515 -48.096 -14.094 1.00 54.67 370 SER A C 1
ATOM 1323 O O . SER A 1 165 ? 85.620 -48.651 -14.740 1.00 57.39 370 SER A O 1
ATOM 1326 N N . GLY A 1 166 ? 87.222 -47.076 -14.564 1.00 59.04 371 GLY A N 1
ATOM 1327 C CA . GLY A 1 166 ? 86.984 -46.588 -15.907 1.00 50.01 371 GLY A CA 1
ATOM 1328 C C . GLY A 1 166 ? 87.604 -45.230 -16.138 1.00 55.00 371 GLY A C 1
ATOM 1329 O O . GLY A 1 166 ? 88.126 -44.583 -15.224 1.00 53.27 371 GLY A O 1
ATOM 1330 N N . GLY A 1 167 ? 87.527 -44.801 -17.398 1.00 52.18 372 GLY A N 1
ATOM 1331 C CA . GLY A 1 167 ? 88.078 -43.544 -17.854 1.00 46.33 372 GLY A CA 1
ATOM 1332 C C . GLY A 1 167 ? 87.135 -42.362 -17.819 1.00 53.95 372 GLY A C 1
ATOM 1333 O O . GLY A 1 167 ? 87.555 -41.245 -18.139 1.00 53.99 372 GLY A O 1
ATOM 1334 N N . GLY A 1 168 ? 85.876 -42.568 -17.441 1.00 46.71 373 GLY A N 1
ATOM 1335 C CA . GLY A 1 168 ? 84.926 -41.478 -17.339 1.00 42.38 373 GLY A CA 1
ATOM 1336 C C . GLY A 1 168 ? 83.506 -41.943 -17.086 1.00 49.90 373 GLY A C 1
ATOM 1337 O O . GLY A 1 168 ? 83.174 -43.110 -17.319 1.00 46.12 373 GLY A O 1
ATOM 1338 N N . GLY A 1 169 ? 82.657 -41.037 -16.606 1.00 52.77 374 GLY A N 1
ATOM 1339 C CA . GLY A 1 169 ? 81.265 -41.351 -16.351 1.00 45.38 374 GLY A CA 1
ATOM 1340 C C . GLY A 1 169 ? 80.327 -40.453 -17.129 1.00 53.52 374 GLY A C 1
ATOM 1341 O O . GLY A 1 169 ? 80.738 -39.826 -18.110 1.00 75.61 374 GLY A O 1
ATOM 1342 N N . VAL A 1 170 ? 79.071 -40.363 -16.700 1.00 47.96 375 VAL A N 1
ATOM 1343 C CA . VAL A 1 170 ? 78.050 -39.671 -17.478 1.00 64.11 375 VAL A CA 1
ATOM 1344 C C . VAL A 1 170 ? 77.004 -39.096 -16.531 1.00 67.76 375 VAL A C 1
ATOM 1345 O O . VAL A 1 170 ? 76.682 -39.695 -15.502 1.00 67.69 375 VAL A O 1
ATOM 1349 N N . CYS A 1 171 ? 76.489 -37.917 -16.879 1.00 78.56 376 CYS A N 1
ATOM 1350 C CA . CYS A 1 171 ? 75.402 -37.269 -16.154 1.00 81.63 376 CYS A CA 1
ATOM 1351 C C . CYS A 1 171 ? 74.159 -37.263 -17.035 1.00 87.11 376 CYS A C 1
ATOM 1352 O O . CYS A 1 171 ? 74.181 -36.710 -18.140 1.00 100.02 376 CYS A O 1
ATOM 1355 N N . LEU A 1 172 ? 73.081 -37.875 -16.548 1.00 77.16 377 LEU A N 1
ATOM 1356 C CA . LEU A 1 172 ? 71.800 -37.899 -17.255 1.00 69.54 377 LEU A CA 1
ATOM 1357 C C . LEU A 1 172 ? 70.723 -37.384 -16.308 1.00 77.92 377 LEU A C 1
ATOM 1358 O O . LEU A 1 172 ? 70.224 -38.132 -15.462 1.00 81.32 377 LEU A O 1
ATOM 1363 N N . GLY A 1 173 ? 70.355 -36.120 -16.462 1.00 79.53 378 GLY A N 1
ATOM 1364 C CA . GLY A 1 173 ? 69.349 -35.544 -15.588 1.00 86.18 378 GLY A CA 1
ATOM 1365 C C . GLY A 1 173 ? 69.890 -35.387 -14.186 1.00 99.29 378 GLY A C 1
ATOM 1366 O O . GLY A 1 173 ? 70.887 -34.693 -13.961 1.00 100.73 378 GLY A O 1
ATOM 1367 N N . GLU A 1 174 ? 69.253 -36.056 -13.228 1.00 100.60 379 GLU A N 1
ATOM 1368 C CA . GLU A 1 174 ? 69.693 -36.037 -11.840 1.00 104.29 379 GLU A CA 1
ATOM 1369 C C . GLU A 1 174 ? 70.451 -37.295 -11.439 1.00 98.41 379 GLU A C 1
ATOM 1370 O O . GLU A 1 174 ? 70.810 -37.439 -10.266 1.00 109.39 379 GLU A O 1
ATOM 1376 N N . GLU A 1 175 ? 70.710 -38.199 -12.376 1.00 91.83 380 GLU A N 1
ATOM 1377 C CA . GLU A 1 175 ? 71.375 -39.460 -12.091 1.00 85.93 380 GLU A CA 1
ATOM 1378 C C . GLU A 1 175 ? 72.803 -39.442 -12.618 1.00 82.64 380 GLU A C 1
ATOM 1379 O O . GLU A 1 175 ? 73.064 -38.971 -13.730 1.00 84.80 380 GLU A O 1
ATOM 1385 N N . PHE A 1 176 ? 73.723 -39.956 -11.810 1.00 73.65 381 PHE A N 1
ATOM 1386 C CA . PHE A 1 176 ? 75.082 -40.248 -12.238 1.00 61.38 381 PHE A CA 1
ATOM 1387 C C . PHE A 1 176 ? 75.186 -41.727 -12.584 1.00 66.91 381 PHE A C 1
ATOM 1388 O O . PHE A 1 176 ? 74.651 -42.580 -11.870 1.00 72.21 381 PHE A O 1
ATOM 1396 N N . ILE A 1 177 ? 75.864 -42.025 -13.688 1.00 59.31 382 ILE A N 1
ATOM 1397 C CA . ILE A 1 177 ? 76.093 -43.395 -14.134 1.00 57.05 382 ILE A CA 1
ATOM 1398 C C . ILE A 1 177 ? 77.600 -43.572 -14.251 1.00 59.00 382 ILE A C 1
ATOM 1399 O O . ILE A 1 177 ? 78.233 -42.975 -15.131 1.00 68.39 382 ILE A O 1
ATOM 1404 N N . ILE A 1 178 ? 78.179 -44.375 -13.372 1.00 46.15 383 ILE A N 1
ATOM 1405 C CA . ILE A 1 178 ? 79.627 -44.559 -13.299 1.00 55.35 383 ILE A CA 1
ATOM 1406 C C . ILE A 1 178 ? 79.948 -45.998 -13.684 1.00 48.68 383 ILE A C 1
ATOM 1407 O O . ILE A 1 178 ? 79.261 -46.917 -13.223 1.00 44.30 383 ILE A O 1
ATOM 1412 N N . PRO A 1 179 ? 80.957 -46.237 -14.523 1.00 41.50 384 PRO A N 1
ATOM 1413 C CA . PRO A 1 179 ? 81.353 -47.619 -14.813 1.00 43.56 384 PRO A CA 1
ATOM 1414 C C . PRO A 1 179 ? 81.962 -48.275 -13.587 1.00 47.49 384 PRO A C 1
ATOM 1415 O O . PRO A 1 179 ? 82.717 -47.654 -12.836 1.00 53.86 384 PRO A O 1
ATOM 1419 N N . VAL A 1 180 ? 81.631 -49.548 -13.390 1.00 44.58 385 VAL A N 1
ATOM 1420 C CA . VAL A 1 180 ? 82.037 -50.271 -12.194 1.00 36.79 385 VAL A CA 1
ATOM 1421 C C . VAL A 1 180 ? 82.361 -51.714 -12.563 1.00 41.57 385 VAL A C 1
ATOM 1422 O O . VAL A 1 180 ? 81.801 -52.279 -13.508 1.00 49.09 385 VAL A O 1
ATOM 1426 N N . THR A 1 181 ? 83.294 -52.301 -11.818 1.00 45.02 386 THR A N 1
ATOM 1427 C CA . THR A 1 181 ? 83.621 -53.717 -11.913 1.00 39.12 386 THR A CA 1
ATOM 1428 C C . THR A 1 181 ? 83.195 -54.402 -10.624 1.00 46.20 386 THR A C 1
ATOM 1429 O O . THR A 1 181 ? 83.609 -53.992 -9.535 1.00 50.58 386 THR A O 1
ATOM 1433 N N . THR A 1 182 ? 82.377 -55.439 -10.750 1.00 42.21 387 THR A N 1
ATOM 1434 C CA . THR A 1 182 ? 81.818 -56.133 -9.600 1.00 41.80 387 THR A CA 1
ATOM 1435 C C . THR A 1 182 ? 82.537 -57.457 -9.366 1.00 46.81 387 THR A C 1
ATOM 1436 O O . THR A 1 182 ? 83.202 -57.998 -10.253 1.00 49.01 387 THR A O 1
ATOM 1440 N N . VAL A 1 183 ? 82.396 -57.976 -8.147 1.00 36.22 388 VAL A N 1
ATOM 1441 C CA . VAL A 1 183 ? 82.980 -59.253 -7.751 1.00 38.32 388 VAL A CA 1
ATOM 1442 C C . VAL A 1 183 ? 81.867 -60.156 -7.235 1.00 48.19 388 VAL A C 1
ATOM 1443 O O . VAL A 1 183 ? 81.047 -59.729 -6.414 1.00 65.40 388 VAL A O 1
ATOM 1447 N N . ILE A 1 184 ? 81.843 -61.400 -7.715 1.00 45.58 389 ILE A N 1
ATOM 1448 C CA . ILE A 1 184 ? 80.891 -62.403 -7.256 1.00 50.73 389 ILE A CA 1
ATOM 1449 C C . ILE A 1 184 ? 81.607 -63.747 -7.199 1.00 48.38 389 ILE A C 1
ATOM 1450 O O . ILE A 1 184 ? 82.482 -64.041 -8.018 1.00 55.66 389 ILE A O 1
ATOM 1455 N N . ASN A 1 185 ? 81.240 -64.561 -6.211 1.00 50.49 390 ASN A N 1
ATOM 1456 C CA . ASN A 1 185 ? 81.988 -65.765 -5.875 1.00 60.04 390 ASN A CA 1
ATOM 1457 C C . ASN A 1 185 ? 81.330 -67.050 -6.365 1.00 62.35 390 ASN A C 1
ATOM 1458 O O . ASN A 1 185 ? 81.726 -68.136 -5.932 1.00 65.77 390 ASN A O 1
ATOM 1463 N N . THR A 1 186 ? 80.352 -66.958 -7.262 1.00 66.09 391 THR A N 1
ATOM 1464 C CA . THR A 1 186 ? 79.743 -68.138 -7.859 1.00 71.27 391 THR A CA 1
ATOM 1465 C C . THR A 1 186 ? 79.572 -67.909 -9.354 1.00 64.39 391 THR A C 1
ATOM 1466 O O . THR A 1 186 ? 79.348 -66.783 -9.805 1.00 61.65 391 THR A O 1
ATOM 1470 N N . ASP A 1 187 ? 79.681 -68.992 -10.119 1.00 61.48 392 ASP A N 1
ATOM 1471 C CA . ASP A 1 187 ? 79.617 -68.923 -11.578 1.00 57.50 392 ASP A CA 1
ATOM 1472 C C . ASP A 1 187 ? 78.155 -68.937 -12.005 1.00 61.73 392 ASP A C 1
ATOM 1473 O O . ASP A 1 187 ? 77.545 -69.990 -12.196 1.00 59.23 392 ASP A O 1
ATOM 1478 N N . VAL A 1 188 ? 77.593 -67.741 -12.173 1.00 68.49 393 VAL A N 1
ATOM 1479 C CA . VAL A 1 188 ? 76.195 -67.570 -12.551 1.00 67.31 393 VAL A CA 1
ATOM 1480 C C . VAL A 1 188 ? 76.050 -67.172 -14.018 1.00 68.75 393 VAL A C 1
ATOM 1481 O O . VAL A 1 188 ? 74.966 -66.761 -14.442 1.00 77.42 393 VAL A O 1
ATOM 1485 N N . PHE A 1 189 ? 77.112 -67.300 -14.808 1.00 65.92 394 PHE A N 1
ATOM 1486 C CA . PHE A 1 189 ? 77.175 -66.689 -16.126 1.00 56.74 394 PHE A CA 1
ATOM 1487 C C . PHE A 1 189 ? 77.086 -67.725 -17.240 1.00 55.10 394 PHE A C 1
ATOM 1488 O O . PHE A 1 189 ? 77.357 -68.914 -17.050 1.00 63.17 394 PHE A O 1
ATOM 1496 N N . THR A 1 190 ? 76.707 -67.239 -18.417 1.00 48.37 395 THR A N 1
ATOM 1497 C CA . THR A 1 190 ? 76.673 -68.024 -19.638 1.00 53.41 395 THR A CA 1
ATOM 1498 C C . THR A 1 190 ? 77.603 -67.395 -20.666 1.00 51.13 395 THR A C 1
ATOM 1499 O O . THR A 1 190 ? 77.982 -66.225 -20.564 1.00 57.61 395 THR A O 1
ATOM 1503 N N . HIS A 1 191 ? 77.977 -68.182 -21.667 1.00 51.08 396 HIS A N 1
ATOM 1504 C CA . HIS A 1 191 ? 78.919 -67.704 -22.668 1.00 49.54 396 HIS A CA 1
ATOM 1505 C C . HIS A 1 191 ? 78.553 -68.272 -24.039 1.00 41.66 396 HIS A C 1
ATOM 1506 O O . HIS A 1 191 ? 79.315 -69.002 -24.662 1.00 49.44 396 HIS A O 1
ATOM 1513 N N . ASP A 1 192 ? 77.363 -67.929 -24.541 1.00 51.95 397 ASP A N 1
ATOM 1514 C CA . ASP A 1 192 ? 76.951 -68.435 -25.850 1.00 45.32 397 ASP A CA 1
ATOM 1515 C C . ASP A 1 192 ? 77.848 -67.904 -26.964 1.00 45.17 397 ASP A C 1
ATOM 1516 O O . ASP A 1 192 ? 78.167 -68.633 -27.911 1.00 53.30 397 ASP A O 1
ATOM 1521 N N . TYR A 1 193 ? 78.277 -66.643 -26.863 1.00 52.64 398 TYR A N 1
ATOM 1522 C CA . TYR A 1 193 ? 79.091 -66.047 -27.919 1.00 46.43 398 TYR A CA 1
ATOM 1523 C C . TYR A 1 193 ? 80.446 -66.729 -28.022 1.00 50.45 398 TYR A C 1
ATOM 1524 O O . TYR A 1 193 ? 80.890 -67.086 -29.120 1.00 67.83 398 TYR A O 1
ATOM 1533 N N . CYS A 1 194 ? 81.124 -66.912 -26.889 1.00 51.80 399 CYS A N 1
ATOM 1534 C CA . CYS A 1 194 ? 82.430 -67.561 -26.919 1.00 56.03 399 CYS A CA 1
ATOM 1535 C C . CYS A 1 194 ? 82.314 -69.011 -27.374 1.00 52.30 399 CYS A C 1
ATOM 1536 O O . CYS A 1 194 ? 83.149 -69.499 -28.145 1.00 55.44 399 CYS A O 1
ATOM 1539 N N . GLU A 1 195 ? 81.298 -69.724 -26.880 1.00 41.56 400 GLU A N 1
ATOM 1540 C CA . GLU A 1 195 ? 81.129 -71.130 -27.223 1.00 47.97 400 GLU A CA 1
ATOM 1541 C C . GLU A 1 195 ? 80.889 -71.337 -28.711 1.00 53.38 400 GLU A C 1
ATOM 1542 O O . GLU A 1 195 ? 81.038 -72.461 -29.200 1.00 59.61 400 GLU A O 1
ATOM 1548 N N . SER A 1 196 ? 80.528 -70.280 -29.439 1.00 48.07 401 SER A N 1
ATOM 1549 C CA . SER A 1 196 ? 80.323 -70.375 -30.875 1.00 51.20 401 SER A CA 1
ATOM 1550 C C . SER A 1 196 ? 81.625 -70.309 -31.656 1.00 58.41 401 SER A C 1
ATOM 1551 O O . SER A 1 196 ? 81.603 -70.499 -32.874 1.00 60.04 401 SER A O 1
ATOM 1554 N N . PHE A 1 197 ? 82.745 -70.034 -30.996 1.00 58.79 402 PHE A N 1
ATOM 1555 C CA . PHE A 1 197 ? 84.009 -69.899 -31.702 1.00 43.18 402 PHE A CA 1
ATOM 1556 C C . PHE A 1 197 ? 84.491 -71.251 -32.205 1.00 58.05 402 PHE A C 1
ATOM 1557 O O . PHE A 1 197 ? 84.350 -72.277 -31.534 1.00 58.90 402 PHE A O 1
ATOM 1565 N N . ASN A 1 198 ? 85.061 -71.241 -33.403 1.00 66.03 403 ASN A N 1
ATOM 1566 C CA . ASN A 1 198 ? 85.533 -72.443 -34.079 1.00 67.19 403 ASN A CA 1
ATOM 1567 C C . ASN A 1 198 ? 87.056 -72.447 -34.014 1.00 55.89 403 ASN A C 1
ATOM 1568 O O . ASN A 1 198 ? 87.750 -72.160 -34.990 1.00 52.55 403 ASN A O 1
ATOM 1573 N N . CYS A 1 199 ? 87.573 -72.785 -32.841 1.00 59.79 404 CYS A N 1
ATOM 1574 C CA . CYS A 1 199 ? 88.999 -72.776 -32.580 1.00 55.71 404 CYS A CA 1
ATOM 1575 C C . CYS A 1 199 ? 89.464 -74.169 -32.183 1.00 61.16 404 CYS A C 1
ATOM 1576 O O . CYS A 1 199 ? 88.665 -75.055 -31.869 1.00 62.74 404 CYS A O 1
ATOM 1579 N N . SER A 1 200 ? 90.782 -74.348 -32.209 1.00 73.56 405 SER A N 1
ATOM 1580 C CA . SER A 1 200 ? 91.380 -75.610 -31.798 1.00 76.68 405 SER A CA 1
ATOM 1581 C C . SER A 1 200 ? 91.066 -75.894 -30.337 1.00 85.04 405 SER A C 1
ATOM 1582 O O . SER A 1 200 ? 91.235 -75.030 -29.471 1.00 83.23 405 SER A O 1
ATOM 1585 N N . VAL A 1 201 ? 90.607 -77.110 -30.064 1.00 97.92 406 VAL A N 1
ATOM 1586 C CA . VAL A 1 201 ? 90.292 -77.519 -28.700 1.00 108.28 406 VAL A CA 1
ATOM 1587 C C . VAL A 1 201 ? 91.594 -77.817 -27.965 1.00 102.84 406 VAL A C 1
ATOM 1588 O O . VAL A 1 201 ? 92.382 -78.667 -28.393 1.00 85.66 406 VAL A O 1
ATOM 1592 N N . GLN A 1 202 ? 91.827 -77.106 -26.865 1.00 106.13 407 GLN A N 1
ATOM 1593 C CA . GLN A 1 202 ? 93.009 -77.357 -26.053 1.00 112.58 407 GLN A CA 1
ATOM 1594 C C . GLN A 1 202 ? 92.895 -78.710 -25.364 1.00 115.11 407 GLN A C 1
ATOM 1595 O O . GLN A 1 202 ? 91.832 -79.079 -24.857 1.00 121.04 407 GLN A O 1
ATOM 1601 N N . THR A 1 203 ? 94.003 -79.453 -25.348 1.00 114.37 408 THR A N 1
ATOM 1602 C CA . THR A 1 203 ? 93.973 -80.817 -24.830 1.00 116.35 408 THR A CA 1
ATOM 1603 C C . THR A 1 203 ? 93.642 -80.870 -23.344 1.00 111.95 408 THR A C 1
ATOM 1604 O O . THR A 1 203 ? 93.195 -81.914 -22.857 1.00 110.04 408 THR A O 1
ATOM 1608 N N . GLY A 1 204 ? 93.836 -79.773 -22.618 1.00 110.63 409 GLY A N 1
ATOM 1609 C CA . GLY A 1 204 ? 93.551 -79.752 -21.198 1.00 121.77 409 GLY A CA 1
ATOM 1610 C C . GLY A 1 204 ? 92.077 -79.623 -20.867 1.00 124.17 409 GLY A C 1
ATOM 1611 O O . GLY A 1 204 ? 91.495 -80.519 -20.248 1.00 119.66 409 GLY A O 1
ATOM 1612 N N . LYS A 1 205 ? 91.463 -78.516 -21.276 1.00 121.46 410 LYS A N 1
ATOM 1613 C CA . LYS A 1 205 ? 90.088 -78.194 -20.924 1.00 104.53 410 LYS A CA 1
ATOM 1614 C C . LYS A 1 205 ? 89.234 -78.062 -22.180 1.00 84.96 410 LYS A C 1
ATOM 1615 O O . LYS A 1 205 ? 89.739 -77.980 -23.301 1.00 92.45 410 LYS A O 1
ATOM 1621 N N . SER A 1 206 ? 87.921 -78.045 -21.975 1.00 73.18 411 SER A N 1
ATOM 1622 C CA . SER A 1 206 ? 86.965 -77.857 -23.054 1.00 54.73 411 SER A CA 1
ATOM 1623 C C . SER A 1 206 ? 86.686 -76.371 -23.264 1.00 63.54 411 SER A C 1
ATOM 1624 O O . SER A 1 206 ? 87.026 -75.523 -22.438 1.00 68.71 411 SER A O 1
ATOM 1627 N N . LEU A 1 207 ? 86.038 -76.065 -24.390 1.00 62.61 412 LEU A N 1
ATOM 1628 C CA . LEU A 1 207 ? 85.739 -74.674 -24.715 1.00 53.20 412 LEU A CA 1
ATOM 1629 C C . LEU A 1 207 ? 84.761 -74.071 -23.714 1.00 58.27 412 LEU A C 1
ATOM 1630 O O . LEU A 1 207 ? 84.850 -72.881 -23.388 1.00 69.27 412 LEU A O 1
ATOM 1635 N N . LYS A 1 208 ? 83.821 -74.877 -23.215 1.00 61.37 413 LYS A N 1
ATOM 1636 C CA . LYS A 1 208 ? 82.885 -74.394 -22.204 1.00 57.67 413 LYS A CA 1
ATOM 1637 C C . LYS A 1 208 ? 83.602 -74.079 -20.897 1.00 61.18 413 LYS A C 1
ATOM 1638 O O . LYS A 1 208 ? 83.248 -73.117 -20.205 1.00 49.03 413 LYS A O 1
ATOM 1644 N N . GLU A 1 209 ? 84.613 -74.877 -20.543 1.00 64.61 414 GLU A N 1
ATOM 1645 C CA . GLU A 1 209 ? 85.388 -74.596 -19.338 1.00 50.34 414 GLU A CA 1
ATOM 1646 C C . GLU A 1 209 ? 86.276 -73.372 -19.524 1.00 52.84 414 GLU A C 1
ATOM 1647 O O . GLU A 1 209 ? 86.403 -72.549 -18.609 1.00 57.41 414 GLU A O 1
ATOM 1653 N N . ILE A 1 210 ? 86.901 -73.239 -20.700 1.00 44.53 415 ILE A N 1
ATOM 1654 C CA . ILE A 1 210 ? 87.822 -72.130 -20.944 1.00 44.37 415 ILE A CA 1
ATOM 1655 C C . ILE A 1 210 ? 87.127 -70.794 -20.724 1.00 51.98 415 ILE A C 1
ATOM 1656 O O . ILE A 1 210 ? 87.697 -69.870 -20.131 1.00 62.59 415 ILE A O 1
ATOM 1661 N N . CYS A 1 211 ? 85.885 -70.671 -21.187 1.00 47.29 416 CYS A N 1
ATOM 1662 C CA . CYS A 1 211 ? 85.228 -69.372 -21.145 1.00 47.59 416 CYS A CA 1
ATOM 1663 C C . CYS A 1 211 ? 84.678 -69.060 -19.764 1.00 60.13 416 CYS A C 1
ATOM 1664 O O . CYS A 1 211 ? 84.686 -67.900 -19.341 1.00 74.87 416 CYS A O 1
ATOM 1667 N N . SER A 1 212 ? 84.184 -70.077 -19.057 1.00 69.43 417 SER A N 1
ATOM 1668 C CA . SER A 1 212 ? 83.763 -69.880 -17.676 1.00 58.53 417 SER A CA 1
ATOM 1669 C C . SER A 1 212 ? 84.941 -69.459 -16.808 1.00 61.70 417 SER A C 1
ATOM 1670 O O . SER A 1 212 ? 84.867 -68.464 -16.078 1.00 50.90 417 SER A O 1
ATOM 1673 N N . GLU A 1 213 ? 86.047 -70.203 -16.887 1.00 61.34 418 GLU A N 1
ATOM 1674 C CA . GLU A 1 213 ? 87.202 -69.919 -16.045 1.00 54.80 418 GLU A CA 1
ATOM 1675 C C . GLU A 1 213 ? 87.900 -68.625 -16.432 1.00 51.04 418 GLU A C 1
ATOM 1676 O O . GLU A 1 213 ? 88.571 -68.024 -15.588 1.00 60.24 418 GLU A O 1
ATOM 1682 N N . SER A 1 214 ? 87.753 -68.176 -17.680 1.00 57.88 419 SER A N 1
ATOM 1683 C CA . SER A 1 214 ? 88.395 -66.938 -18.105 1.00 51.26 419 SER A CA 1
ATOM 1684 C C . SER A 1 214 ? 87.774 -65.703 -17.466 1.00 45.50 419 SER A C 1
ATOM 1685 O O . SER A 1 214 ? 88.381 -64.629 -17.520 1.00 47.44 419 SER A O 1
ATOM 1688 N N . LEU A 1 215 ? 86.586 -65.825 -16.878 1.00 52.86 420 LEU A N 1
ATOM 1689 C CA . LEU A 1 215 ? 85.994 -64.734 -16.118 1.00 50.59 420 LEU A CA 1
ATOM 1690 C C . LEU A 1 215 ? 86.484 -64.686 -14.679 1.00 51.26 420 LEU A C 1
ATOM 1691 O O . LEU A 1 215 ? 86.180 -63.723 -13.967 1.00 53.13 420 LEU A O 1
ATOM 1696 N N . ARG A 1 216 ? 87.224 -65.697 -14.236 1.00 39.20 421 ARG A N 1
ATOM 1697 C CA . ARG A 1 216 ? 87.723 -65.700 -12.873 1.00 42.69 421 ARG A CA 1
ATOM 1698 C C . ARG A 1 216 ? 88.815 -64.656 -12.706 1.00 42.79 421 ARG A C 1
ATOM 1699 O O . ARG A 1 216 ? 89.516 -64.296 -13.656 1.00 48.52 421 ARG A O 1
ATOM 1707 N N . SER A 1 217 ? 88.952 -64.168 -11.486 1.00 40.91 422 SER A N 1
ATOM 1708 C CA . SER A 1 217 ? 90.084 -63.320 -11.163 1.00 47.07 422 SER A CA 1
ATOM 1709 C C . SER A 1 217 ? 91.371 -64.126 -11.285 1.00 49.68 422 SER A C 1
ATOM 1710 O O . SER A 1 217 ? 91.418 -65.285 -10.853 1.00 46.93 422 SER A O 1
ATOM 1713 N N . PRO A 1 218 ? 92.424 -63.567 -11.883 1.00 50.78 423 PRO A N 1
ATOM 1714 C CA . PRO A 1 218 ? 93.708 -64.280 -11.918 1.00 51.86 423 PRO A CA 1
ATOM 1715 C C . PRO A 1 218 ? 94.428 -64.315 -10.578 1.00 55.35 423 PRO A C 1
ATOM 1716 O O . PRO A 1 218 ? 95.464 -64.984 -10.477 1.00 67.45 423 PRO A O 1
ATOM 1720 N N . THR A 1 219 ? 93.920 -63.633 -9.549 1.00 55.88 424 THR A N 1
ATOM 1721 C CA . THR A 1 219 ? 94.571 -63.600 -8.244 1.00 57.03 424 THR A CA 1
ATOM 1722 C C . THR A 1 219 ? 93.751 -64.247 -7.136 1.00 54.29 424 THR A C 1
ATOM 1723 O O . THR A 1 219 ? 94.201 -64.259 -5.985 1.00 61.70 424 THR A O 1
ATOM 1727 N N . ASN A 1 220 ? 92.564 -64.774 -7.432 1.00 46.64 425 ASN A N 1
ATOM 1728 C CA . ASN A 1 220 ? 91.815 -65.480 -6.398 1.00 64.71 425 ASN A CA 1
ATOM 1729 C C . ASN A 1 220 ? 91.145 -66.744 -6.932 1.00 85.27 425 ASN A C 1
ATOM 1730 O O . ASN A 1 220 ? 91.083 -67.756 -6.226 1.00 115.23 425 ASN A O 1
ATOM 1735 N N . SER A 1 221 ? 90.617 -66.688 -8.157 1.00 38.83 426 SER A N 1
ATOM 1736 C CA . SER A 1 221 ? 90.068 -67.842 -8.879 1.00 76.24 426 SER A CA 1
ATOM 1737 C C . SER A 1 221 ? 88.740 -68.324 -8.299 1.00 62.29 426 SER A C 1
ATOM 1738 O O . SER A 1 221 ? 87.928 -68.923 -9.013 1.00 63.48 426 SER A O 1
ATOM 1741 N N . SER A 1 222 ? 88.504 -68.075 -7.012 1.00 51.38 427 SER A N 1
ATOM 1742 C CA . SER A 1 222 ? 87.183 -68.285 -6.441 1.00 48.41 427 SER A CA 1
ATOM 1743 C C . SER A 1 222 ? 86.263 -67.094 -6.666 1.00 51.58 427 SER A C 1
ATOM 1744 O O . SER A 1 222 ? 85.070 -67.183 -6.358 1.00 55.54 427 SER A O 1
ATOM 1747 N N . ARG A 1 223 ? 86.785 -65.992 -7.197 1.00 50.41 428 ARG A N 1
ATOM 1748 C CA . ARG A 1 223 ? 86.002 -64.796 -7.458 1.00 52.51 428 ARG A CA 1
ATOM 1749 C C . ARG A 1 223 ? 85.936 -64.532 -8.958 1.00 55.73 428 ARG A C 1
ATOM 1750 O O . ARG A 1 223 ? 86.845 -64.890 -9.714 1.00 55.31 428 ARG A O 1
ATOM 1758 N N . TYR A 1 224 ? 84.837 -63.913 -9.380 1.00 48.03 429 TYR A N 1
ATOM 1759 C CA . TYR A 1 224 ? 84.598 -63.561 -10.771 1.00 41.66 429 TYR A CA 1
ATOM 1760 C C . TYR A 1 224 ? 84.430 -62.053 -10.873 1.00 52.86 429 TYR A C 1
ATOM 1761 O O . TYR A 1 224 ? 83.757 -61.440 -10.038 1.00 69.79 429 TYR A O 1
ATOM 1770 N N . ASN A 1 225 ? 85.047 -61.453 -11.889 1.00 39.04 430 ASN A N 1
ATOM 1771 C CA . ASN A 1 225 ? 84.980 -60.011 -12.099 1.00 41.50 430 ASN A CA 1
ATOM 1772 C C . ASN A 1 225 ? 84.064 -59.730 -13.283 1.00 44.92 430 ASN A C 1
ATOM 1773 O O . ASN A 1 225 ? 84.390 -60.062 -14.427 1.00 50.26 430 ASN A O 1
ATOM 1778 N N . LEU A 1 226 ? 82.926 -59.108 -13.000 1.00 52.96 431 LEU A N 1
ATOM 1779 C CA . LEU A 1 226 ? 81.878 -58.845 -13.973 1.00 40.41 431 LEU A CA 1
ATOM 1780 C C . LEU A 1 226 ? 81.661 -57.339 -14.041 1.00 51.15 431 LEU A C 1
ATOM 1781 O O . LEU A 1 226 ? 81.545 -56.681 -13.002 1.00 64.38 431 LEU A O 1
ATOM 1786 N N . ASN A 1 227 ? 81.639 -56.792 -15.253 1.00 53.21 432 ASN A N 1
ATOM 1787 C CA . ASN A 1 227 ? 81.473 -55.355 -15.410 1.00 47.07 432 ASN A CA 1
ATOM 1788 C C . ASN A 1 227 ? 80.016 -54.953 -15.196 1.00 47.13 432 ASN A C 1
ATOM 1789 O O . ASN A 1 227 ? 79.092 -55.761 -15.320 1.00 39.35 432 ASN A O 1
ATOM 1794 N N . GLY A 1 228 ? 79.821 -53.683 -14.872 1.00 37.05 433 GLY A N 1
ATOM 1795 C CA . GLY A 1 228 ? 78.484 -53.183 -14.636 1.00 39.13 433 GLY A CA 1
ATOM 1796 C C . GLY A 1 228 ? 78.500 -51.681 -14.468 1.00 47.75 433 GLY A C 1
ATOM 1797 O O . GLY A 1 228 ? 79.509 -51.019 -14.717 1.00 52.14 433 GLY A O 1
ATOM 1798 N N . ILE A 1 229 ? 77.358 -51.148 -14.036 1.00 42.80 434 ILE A N 1
ATOM 1799 C CA . ILE A 1 229 ? 77.216 -49.720 -13.793 1.00 54.26 434 ILE A CA 1
ATOM 1800 C C . ILE A 1 229 ? 76.580 -49.506 -12.428 1.00 54.56 434 ILE A C 1
ATOM 1801 O O . ILE A 1 229 ? 75.936 -50.394 -11.864 1.00 59.78 434 ILE A O 1
ATOM 1806 N N . MET A 1 230 ? 76.774 -48.303 -11.899 1.00 45.79 435 MET A N 1
ATOM 1807 C CA . MET A 1 230 ? 76.124 -47.862 -10.675 1.00 55.46 435 MET A CA 1
ATOM 1808 C C . MET A 1 230 ? 75.374 -46.569 -10.956 1.00 61.62 435 MET A C 1
ATOM 1809 O O . MET A 1 230 ? 75.960 -45.602 -11.457 1.00 64.67 435 MET A O 1
ATOM 1814 N N . ILE A 1 231 ? 74.082 -46.559 -10.641 1.00 60.99 436 ILE A N 1
ATOM 1815 C CA . ILE A 1 231 ? 73.215 -45.413 -10.880 1.00 61.59 436 ILE A CA 1
ATOM 1816 C C . ILE A 1 231 ? 72.988 -44.707 -9.552 1.00 58.16 436 ILE A C 1
ATOM 1817 O O . ILE A 1 231 ? 72.378 -45.272 -8.638 1.00 69.28 436 ILE A O 1
ATOM 1822 N N . ILE A 1 232 ? 73.478 -43.475 -9.444 1.00 63.71 437 ILE A N 1
ATOM 1823 C CA . ILE A 1 232 ? 73.405 -42.694 -8.214 1.00 71.21 437 ILE A CA 1
ATOM 1824 C C . ILE A 1 232 ? 72.569 -41.455 -8.496 1.00 78.46 437 ILE A C 1
ATOM 1825 O O . ILE A 1 232 ? 73.012 -40.549 -9.213 1.00 82.83 437 ILE A O 1
ATOM 1830 N N . SER A 1 233 ? 71.367 -41.409 -7.934 1.00 80.37 438 SER A N 1
ATOM 1831 C CA . SER A 1 233 ? 70.522 -40.228 -8.015 1.00 88.06 438 SER A CA 1
ATOM 1832 C C . SER A 1 233 ? 70.559 -39.487 -6.687 1.00 98.14 438 SER A C 1
ATOM 1833 O O . SER A 1 233 ? 70.629 -40.104 -5.619 1.00 88.67 438 SER A O 1
ATOM 1836 N N . GLN A 1 234 ? 70.517 -38.160 -6.760 1.00 109.95 439 GLN A N 1
ATOM 1837 C CA . GLN A 1 234 ? 70.583 -37.335 -5.564 1.00 119.06 439 GLN A CA 1
ATOM 1838 C C . GLN A 1 234 ? 69.952 -35.983 -5.856 1.00 132.11 439 GLN A C 1
ATOM 1839 O O . GLN A 1 234 ? 69.795 -35.584 -7.014 1.00 138.58 439 GLN A O 1
ATOM 1845 N N . ASN A 1 235 ? 69.596 -35.281 -4.782 1.00 133.88 440 ASN A N 1
ATOM 1846 C CA . ASN A 1 235 ? 69.063 -33.918 -4.886 1.00 135.02 440 ASN A CA 1
ATOM 1847 C C . ASN A 1 235 ? 70.207 -32.915 -4.769 1.00 134.50 440 ASN A C 1
ATOM 1848 O O . ASN A 1 235 ? 70.582 -32.265 -5.749 1.00 146.45 440 ASN A O 1
ATOM 1853 N N . ASN A 1 236 ? 70.766 -32.783 -3.569 1.00 124.29 441 ASN A N 1
ATOM 1854 C CA . ASN A 1 236 ? 71.922 -31.935 -3.327 1.00 127.43 441 ASN A CA 1
ATOM 1855 C C . ASN A 1 236 ? 72.873 -32.695 -2.403 1.00 129.38 441 ASN A C 1
ATOM 1856 O O . ASN A 1 236 ? 73.167 -32.284 -1.283 1.00 129.27 441 ASN A O 1
ATOM 1861 N N . MET A 1 237 ? 73.360 -33.834 -2.898 1.00 119.10 442 MET A N 1
ATOM 1862 C CA . MET A 1 237 ? 74.078 -34.811 -2.081 1.00 117.76 442 MET A CA 1
ATOM 1863 C C . MET A 1 237 ? 73.232 -35.217 -0.878 1.00 114.21 442 MET A C 1
ATOM 1864 O O . MET A 1 237 ? 73.727 -35.369 0.240 1.00 107.93 442 MET A O 1
ATOM 1869 N N . THR A 1 238 ? 71.931 -35.381 -1.120 1.00 120.00 443 THR A N 1
ATOM 1870 C CA . THR A 1 238 ? 70.959 -35.740 -0.099 1.00 126.67 443 THR A CA 1
ATOM 1871 C C . THR A 1 238 ? 70.054 -36.846 -0.624 1.00 129.66 443 THR A C 1
ATOM 1872 O O . THR A 1 238 ? 69.829 -36.961 -1.833 1.00 115.61 443 THR A O 1
ATOM 1876 N N . ASP A 1 239 ? 69.530 -37.645 0.301 1.00 143.99 444 ASP A N 1
ATOM 1877 C CA . ASP A 1 239 ? 68.566 -38.708 0.011 1.00 151.24 444 ASP A CA 1
ATOM 1878 C C . ASP A 1 239 ? 69.018 -39.548 -1.183 1.00 135.52 444 ASP A C 1
ATOM 1879 O O . ASP A 1 239 ? 68.335 -39.661 -2.202 1.00 137.64 444 ASP A O 1
ATOM 1884 N N . PHE A 1 240 ? 70.205 -40.130 -1.041 1.00 117.36 445 PHE A N 1
ATOM 1885 C CA . PHE A 1 240 ? 70.787 -40.909 -2.124 1.00 92.49 445 PHE A CA 1
ATOM 1886 C C . PHE A 1 240 ? 69.936 -42.132 -2.437 1.00 85.85 445 PHE A C 1
ATOM 1887 O O . PHE A 1 240 ? 69.395 -42.785 -1.541 1.00 86.93 445 PHE A O 1
ATOM 1895 N N . LYS A 1 241 ? 69.815 -42.432 -3.727 1.00 89.49 446 LYS A N 1
ATOM 1896 C CA . LYS A 1 241 ? 69.228 -43.679 -4.205 1.00 84.27 446 LYS A CA 1
ATOM 1897 C C . LYS A 1 241 ? 70.261 -44.319 -5.119 1.00 78.80 446 LYS A C 1
ATOM 1898 O O . LYS A 1 241 ? 70.570 -43.781 -6.187 1.00 81.73 446 LYS A O 1
ATOM 1904 N N . ILE A 1 242 ? 70.813 -45.450 -4.689 1.00 76.93 447 ILE A N 1
ATOM 1905 C CA . ILE A 1 242 ? 71.941 -46.087 -5.355 1.00 67.91 447 ILE A CA 1
ATOM 1906 C C . ILE A 1 242 ? 71.508 -47.459 -5.845 1.00 61.51 447 ILE A C 1
ATOM 1907 O O . ILE A 1 242 ? 70.922 -48.240 -5.085 1.00 71.47 447 ILE A O 1
ATOM 1912 N N . GLN A 1 243 ? 71.804 -47.751 -7.108 1.00 55.25 448 GLN A N 1
ATOM 1913 C CA . GLN A 1 243 ? 71.467 -49.024 -7.724 1.00 53.88 448 GLN A CA 1
ATOM 1914 C C . GLN A 1 243 ? 72.685 -49.548 -8.464 1.00 56.04 448 GLN A C 1
ATOM 1915 O O . GLN A 1 243 ? 73.414 -48.781 -9.099 1.00 58.33 448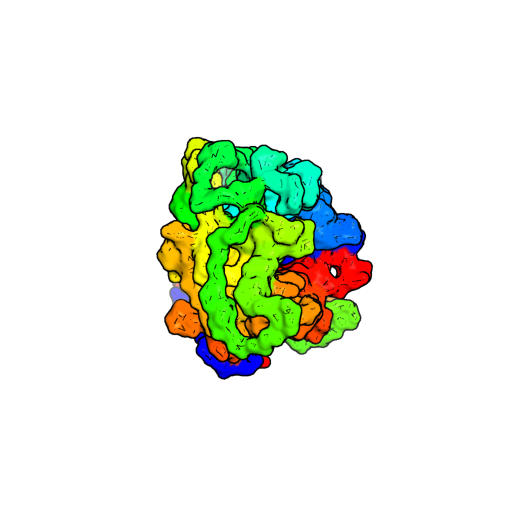 GLN A O 1
ATOM 1921 N N . LEU A 1 244 ? 72.909 -50.856 -8.369 1.00 61.35 449 LEU A N 1
ATOM 1922 C CA . LEU A 1 244 ? 74.068 -51.512 -8.966 1.00 61.55 449 LEU A CA 1
ATOM 1923 C C . LEU A 1 244 ? 73.565 -52.582 -9.925 1.00 70.07 449 LEU A C 1
ATOM 1924 O O . LEU A 1 244 ? 73.015 -53.601 -9.491 1.00 74.25 449 LEU A O 1
ATOM 1929 N N . ASN A 1 245 ? 73.748 -52.350 -11.224 1.00 67.85 450 ASN A N 1
ATOM 1930 C CA . ASN A 1 245 ? 73.289 -53.256 -12.267 1.00 60.93 450 ASN A CA 1
ATOM 1931 C C . ASN A 1 245 ? 74.478 -53.831 -13.022 1.00 61.96 450 ASN A C 1
ATOM 1932 O O . ASN A 1 245 ? 75.421 -53.107 -13.361 1.00 56.75 450 ASN A O 1
ATOM 1937 N N . GLY A 1 246 ? 74.416 -55.132 -13.302 1.00 55.13 451 GLY A N 1
ATOM 1938 C CA . GLY A 1 246 ? 75.471 -55.775 -14.049 1.00 47.63 451 GLY A CA 1
ATOM 1939 C C . GLY A 1 246 ? 75.314 -55.610 -15.548 1.00 53.45 451 GLY A C 1
ATOM 1940 O O . GLY A 1 246 ? 74.236 -55.320 -16.068 1.00 55.90 451 GLY A O 1
ATOM 1941 N N . ILE A 1 247 ? 76.430 -55.797 -16.254 1.00 47.71 452 ILE A N 1
ATOM 1942 C CA . ILE A 1 247 ? 76.405 -55.713 -17.706 1.00 53.14 452 ILE A CA 1
ATOM 1943 C C . ILE A 1 247 ? 75.718 -56.949 -18.284 1.00 47.32 452 ILE A C 1
ATOM 1944 O O . ILE A 1 247 ? 75.572 -57.985 -17.625 1.00 49.56 452 ILE A O 1
ATOM 1949 N N . THR A 1 248 ? 75.275 -56.830 -19.533 1.00 40.47 453 THR A N 1
ATOM 1950 C CA . THR A 1 248 ? 74.566 -57.932 -20.171 1.00 44.25 453 THR A CA 1
ATOM 1951 C C . THR A 1 248 ? 75.460 -59.164 -20.269 1.00 43.80 453 THR A C 1
ATOM 1952 O O . THR A 1 248 ? 76.684 -59.068 -20.397 1.00 47.27 453 THR A O 1
ATOM 1956 N N . TYR A 1 249 ? 74.834 -60.335 -20.189 1.00 44.53 454 TYR A N 1
ATOM 1957 C CA . TYR A 1 249 ? 75.571 -61.581 -20.343 1.00 43.88 454 TYR A CA 1
ATOM 1958 C C . TYR A 1 249 ? 75.877 -61.890 -21.798 1.00 50.55 454 TYR A C 1
ATOM 1959 O O . TYR A 1 249 ? 76.597 -62.857 -22.074 1.00 52.63 454 TYR A O 1
ATOM 1968 N N . ASN A 1 250 ? 75.343 -61.102 -22.725 1.00 47.75 455 ASN A N 1
ATOM 1969 C CA . ASN A 1 250 ? 75.714 -61.229 -24.125 1.00 49.10 455 ASN A CA 1
ATOM 1970 C C . ASN A 1 250 ? 77.144 -60.734 -24.316 1.00 46.49 455 ASN A C 1
ATOM 1971 O O . ASN A 1 250 ? 77.455 -59.581 -23.998 1.00 49.64 455 ASN A O 1
ATOM 1976 N N . LYS A 1 251 ? 78.013 -61.614 -24.815 1.00 48.92 456 LYS A N 1
ATOM 1977 C CA . LYS A 1 251 ? 79.415 -61.298 -25.095 1.00 45.01 456 LYS A CA 1
ATOM 1978 C C . LYS A 1 251 ? 80.129 -60.778 -23.843 1.00 42.58 456 LYS A C 1
ATOM 1979 O O . LYS A 1 251 ? 80.667 -59.670 -23.812 1.00 40.36 456 LYS A O 1
ATOM 1985 N N . LEU A 1 252 ? 80.132 -61.612 -22.805 1.00 47.68 457 LEU A N 1
ATOM 1986 C CA . LEU A 1 252 ? 80.831 -61.273 -21.572 1.00 40.10 457 LEU A CA 1
ATOM 1987 C C . LEU A 1 252 ? 82.339 -61.293 -21.776 1.00 39.49 457 LEU A C 1
ATOM 1988 O O . LEU A 1 252 ? 82.879 -62.167 -22.459 1.00 50.45 457 LEU A O 1
ATOM 1993 N N . SER A 1 253 ? 83.019 -60.329 -21.162 1.00 33.30 458 SER A N 1
ATOM 1994 C CA . SER A 1 253 ? 84.472 -60.309 -21.114 1.00 43.95 458 SER A CA 1
ATOM 1995 C C . SER A 1 253 ? 84.904 -59.954 -19.699 1.00 50.71 458 SER A C 1
ATOM 1996 O O . SER A 1 253 ? 84.241 -59.170 -19.014 1.00 37.90 458 SER A O 1
ATOM 1999 N N . PHE A 1 254 ? 86.026 -60.542 -19.277 1.00 43.42 459 PHE A N 1
ATOM 2000 C CA . PHE A 1 254 ? 86.540 -60.368 -17.923 1.00 42.70 459 PHE A CA 1
ATOM 2001 C C . PHE A 1 254 ? 86.521 -58.905 -17.502 1.00 46.44 459 PHE A C 1
ATOM 2002 O O . PHE A 1 254 ? 86.734 -58.005 -18.319 1.00 59.13 459 PHE A O 1
ATOM 2010 N N . GLY A 1 255 ? 86.242 -58.675 -16.219 1.00 41.36 460 GLY A N 1
ATOM 2011 C CA . GLY A 1 255 ? 86.138 -57.334 -15.679 1.00 33.06 460 GLY A CA 1
ATOM 2012 C C . GLY A 1 255 ? 87.335 -56.471 -16.011 1.00 39.41 460 GLY A C 1
ATOM 2013 O O . GLY A 1 255 ? 88.480 -56.924 -15.918 1.00 58.07 460 GLY A O 1
ATOM 2014 N N . SER A 1 256 ? 87.083 -55.227 -16.400 1.00 47.37 461 SER A N 1
ATOM 2015 C CA . SER A 1 256 ? 88.132 -54.340 -16.881 1.00 36.12 461 SER A CA 1
ATOM 2016 C C . SER A 1 256 ? 87.612 -52.911 -16.833 1.00 42.68 461 SER A C 1
ATOM 2017 O O . SER A 1 256 ? 86.394 -52.693 -16.802 1.00 40.98 461 SER A O 1
ATOM 2020 N N . PRO A 1 257 ? 88.501 -51.918 -16.816 1.00 40.22 462 PRO A N 1
ATOM 2021 C CA . PRO A 1 257 ? 88.031 -50.528 -16.790 1.00 39.12 462 PRO A CA 1
ATOM 2022 C C . PRO A 1 257 ? 87.273 -50.181 -18.062 1.00 44.92 462 PRO A C 1
ATOM 2023 O O . PRO A 1 257 ? 87.676 -50.544 -19.169 1.00 41.47 462 PRO A O 1
ATOM 2027 N N . GLY A 1 258 ? 86.153 -49.484 -17.884 1.00 46.73 463 GLY A N 1
ATOM 2028 C CA . GLY A 1 258 ? 85.282 -49.131 -18.987 1.00 34.46 463 GLY A CA 1
ATOM 2029 C C . GLY A 1 258 ? 85.114 -47.636 -19.149 1.00 45.38 463 GLY A C 1
ATOM 2030 O O . GLY A 1 258 ? 85.959 -46.869 -18.685 1.00 46.37 463 GLY A O 1
ATOM 2031 N N . ARG A 1 259 ? 84.046 -47.204 -19.816 1.00 50.87 464 ARG A N 1
ATOM 2032 C CA . ARG A 1 259 ? 83.771 -45.778 -19.934 1.00 46.17 464 ARG A CA 1
ATOM 2033 C C . ARG A 1 259 ? 82.346 -45.580 -20.420 1.00 48.82 464 ARG A C 1
ATOM 2034 O O . ARG A 1 259 ? 81.826 -46.384 -21.196 1.00 55.48 464 ARG A O 1
ATOM 2042 N N . LEU A 1 260 ? 81.726 -44.502 -19.950 1.00 44.73 465 LEU A N 1
ATOM 2043 C CA . LEU A 1 260 ? 80.462 -44.017 -20.483 1.00 50.82 465 LEU A CA 1
ATOM 2044 C C . LEU A 1 260 ? 80.653 -42.576 -20.930 1.00 67.33 465 LEU A C 1
ATOM 2045 O O . LEU A 1 260 ? 81.230 -41.766 -20.196 1.00 64.63 465 LEU A O 1
ATOM 2050 N N . SER A 1 261 ? 80.185 -42.263 -22.137 1.00 59.92 466 SER A N 1
ATOM 2051 C CA . SER A 1 261 ? 80.333 -40.924 -22.687 1.00 60.57 466 SER A CA 1
ATOM 2052 C C . SER A 1 261 ? 79.055 -40.518 -23.404 1.00 60.76 466 SER A C 1
ATOM 2053 O O . SER A 1 261 ? 78.411 -41.342 -24.058 1.00 64.18 466 SER A O 1
ATOM 2056 N N . LYS A 1 262 ? 78.687 -39.246 -23.260 1.00 65.44 467 LYS A N 1
ATOM 2057 C CA . LYS A 1 262 ? 77.539 -38.674 -23.957 1.00 74.46 467 LYS A CA 1
ATOM 2058 C C . LYS A 1 262 ? 78.025 -38.090 -25.277 1.00 76.48 467 LYS A C 1
ATOM 2059 O O . LYS A 1 262 ? 78.767 -37.102 -25.290 1.00 85.63 467 LYS A O 1
ATOM 2065 N N . THR A 1 263 ? 77.611 -38.695 -26.387 1.00 93.70 468 THR A N 1
ATOM 2066 C CA . THR A 1 263 ? 78.045 -38.241 -27.702 1.00 115.28 468 THR A CA 1
ATOM 2067 C C . THR A 1 263 ? 76.925 -38.450 -28.707 1.00 111.09 468 THR A C 1
ATOM 2068 O O . THR A 1 263 ? 76.395 -39.559 -28.823 1.00 112.70 468 THR A O 1
ATOM 2072 N N . LEU A 1 264 ? 76.569 -37.381 -29.422 1.00 111.89 469 LEU A N 1
ATOM 2073 C CA . LEU A 1 264 ? 75.668 -37.464 -30.573 1.00 116.10 469 LEU A CA 1
ATOM 2074 C C . LEU A 1 264 ? 74.288 -37.987 -30.177 1.00 121.18 469 LEU A C 1
ATOM 2075 O O . LEU A 1 264 ? 73.684 -38.794 -30.887 1.00 126.77 469 LEU A O 1
ATOM 2080 N N . GLY A 1 265 ? 73.782 -37.527 -29.034 1.00 112.44 470 GLY A N 1
ATOM 2081 C CA . GLY A 1 265 ? 72.468 -37.927 -28.574 1.00 107.89 470 GLY A CA 1
ATOM 2082 C C . GLY A 1 265 ? 72.349 -39.359 -28.097 1.00 101.76 470 GLY A C 1
ATOM 2083 O O . GLY A 1 265 ? 71.248 -39.778 -27.721 1.00 95.13 470 GLY A O 1
ATOM 2084 N N . GLN A 1 266 ? 73.436 -40.123 -28.103 1.00 96.07 471 GLN A N 1
ATOM 2085 C CA . GLN A 1 266 ? 73.457 -41.488 -27.603 1.00 94.24 471 GLN A CA 1
ATOM 2086 C C . GLN A 1 266 ? 74.476 -41.597 -26.475 1.00 88.86 471 GLN A C 1
ATOM 2087 O O . GLN A 1 266 ? 75.238 -40.667 -26.200 1.00 102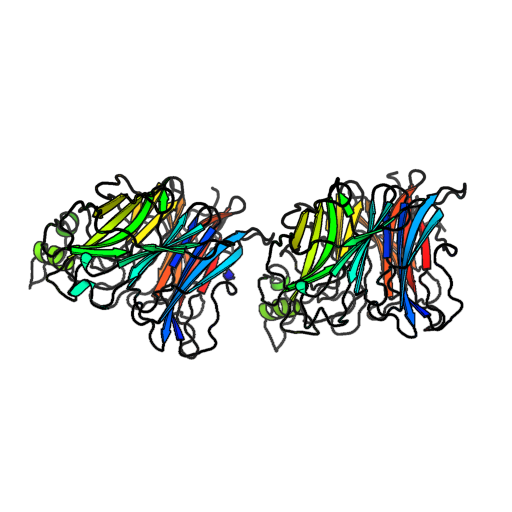.34 471 GLN A O 1
ATOM 2093 N N . VAL A 1 267 ? 74.484 -42.754 -25.818 1.00 72.92 472 VAL A N 1
ATOM 2094 C CA . VAL A 1 267 ? 75.436 -43.051 -24.752 1.00 57.18 472 VAL A CA 1
ATOM 2095 C C . VAL A 1 267 ? 76.315 -44.205 -25.214 1.00 60.52 472 VAL A C 1
ATOM 2096 O O . VAL A 1 267 ? 75.819 -45.314 -25.455 1.00 46.03 472 VAL A O 1
ATOM 2100 N N . LEU A 1 268 ? 77.614 -43.947 -25.327 1.00 53.92 473 LEU A N 1
ATOM 2101 C CA . LEU A 1 268 ? 78.572 -44.934 -25.805 1.00 54.01 473 LEU A CA 1
ATOM 2102 C C . LEU A 1 268 ? 79.293 -45.578 -24.629 1.00 60.00 473 LEU A C 1
ATOM 2103 O O . LEU A 1 268 ? 79.832 -44.878 -23.765 1.00 68.57 473 LEU A O 1
ATOM 2108 N N . TYR A 1 269 ? 79.307 -46.907 -24.604 1.00 51.49 474 TYR A N 1
ATOM 2109 C CA . TYR A 1 269 ? 80.054 -47.665 -23.613 1.00 49.40 474 TYR A CA 1
ATOM 2110 C C . TYR A 1 269 ? 81.265 -48.313 -24.266 1.00 54.24 474 TYR A C 1
ATOM 2111 O O . TYR A 1 269 ? 81.171 -48.863 -25.367 1.00 65.53 474 TYR A O 1
ATOM 2120 N N . TYR A 1 270 ? 82.397 -48.236 -23.579 1.00 50.48 475 TYR A N 1
ATOM 2121 C CA . TYR A 1 270 ? 83.635 -48.881 -23.984 1.00 44.88 475 TYR A CA 1
ATOM 2122 C C . TYR A 1 270 ? 84.098 -49.794 -22.861 1.00 50.44 475 TYR A C 1
ATOM 2123 O O . TYR A 1 270 ? 83.959 -49.458 -21.682 1.00 50.72 475 TYR A O 1
ATOM 2132 N N . GLN A 1 271 ? 84.639 -50.953 -23.226 1.00 44.02 476 GLN A N 1
ATOM 2133 C CA . GLN A 1 271 ? 85.244 -51.865 -22.264 1.00 45.60 476 GLN A CA 1
ATOM 2134 C C . GLN A 1 271 ? 86.591 -52.318 -22.802 1.00 52.77 476 GLN A C 1
ATOM 2135 O O . GLN A 1 271 ? 86.666 -52.869 -23.906 1.00 54.22 476 GLN A O 1
ATOM 2141 N N . SER A 1 272 ? 87.648 -52.079 -22.028 1.00 43.25 477 SER A N 1
ATOM 2142 C CA . SER A 1 272 ? 88.976 -52.524 -22.424 1.00 36.09 477 SER A CA 1
ATOM 2143 C C . SER A 1 272 ? 89.011 -54.044 -22.510 1.00 41.41 477 SER A C 1
ATOM 2144 O O . SER A 1 272 ? 88.400 -54.745 -21.699 1.00 54.91 477 SER A O 1
ATOM 2147 N N . SER A 1 273 ? 89.723 -54.553 -23.512 1.00 48.75 478 SER A N 1
ATOM 2148 C CA . SER A 1 273 ? 89.783 -55.991 -23.773 1.00 40.64 478 SER A CA 1
ATOM 2149 C C . SER A 1 273 ? 91.003 -56.553 -23.057 1.00 44.96 478 SER A C 1
ATOM 2150 O O . SER A 1 273 ? 92.116 -56.549 -23.584 1.00 61.46 478 SER A O 1
ATOM 2153 N N . MET A 1 274 ? 90.791 -57.046 -21.838 1.00 48.13 479 MET A N 1
ATOM 2154 C CA . MET A 1 274 ? 91.861 -57.592 -21.015 1.00 49.73 479 MET A CA 1
ATOM 2155 C C . MET A 1 274 ? 91.813 -59.113 -20.917 1.00 48.67 479 MET A C 1
ATOM 2156 O O . MET A 1 274 ? 92.491 -59.688 -20.060 1.00 49.31 479 MET A O 1
ATOM 2161 N N . SER A 1 275 ? 91.030 -59.773 -21.771 1.00 49.09 480 SER A N 1
ATOM 2162 C CA . SER A 1 275 ? 90.923 -61.227 -21.764 1.00 35.91 480 SER A CA 1
ATOM 2163 C C . SER A 1 275 ? 91.272 -61.777 -23.147 1.00 51.57 480 SER A C 1
ATOM 2164 O O . SER A 1 275 ? 92.178 -61.256 -23.808 1.00 47.60 480 SER A O 1
ATOM 2167 N N . TRP A 1 276 ? 90.563 -62.814 -23.607 1.00 46.79 481 TRP A N 1
ATOM 2168 C CA . TRP A 1 276 ? 90.959 -63.486 -24.843 1.00 45.70 481 TRP A CA 1
ATOM 2169 C C . TRP A 1 276 ? 90.473 -62.762 -26.096 1.00 49.73 481 TRP A C 1
ATOM 2170 O O . TRP A 1 276 ? 91.134 -62.832 -27.139 1.00 58.02 481 TRP A O 1
ATOM 2181 N N . ASP A 1 277 ? 89.332 -62.081 -26.029 1.00 44.88 482 ASP A N 1
ATOM 2182 C CA . ASP A 1 277 ? 88.805 -61.345 -27.178 1.00 43.70 482 ASP A CA 1
ATOM 2183 C C . ASP A 1 277 ? 89.518 -60.003 -27.252 1.00 45.80 482 ASP A C 1
ATOM 2184 O O . ASP A 1 277 ? 89.116 -59.033 -26.605 1.00 52.27 482 ASP A O 1
ATOM 2189 N N . THR A 1 278 ? 90.574 -59.940 -28.059 1.00 43.11 483 THR A N 1
ATOM 2190 C CA . THR A 1 278 ? 91.448 -58.776 -28.112 1.00 43.54 483 THR A CA 1
ATOM 2191 C C . THR A 1 278 ? 90.933 -57.671 -29.028 1.00 45.82 483 THR A C 1
ATOM 2192 O O . THR A 1 278 ? 91.643 -56.681 -29.233 1.00 55.24 483 THR A O 1
ATOM 2196 N N . TYR A 1 279 ? 89.731 -57.803 -29.578 1.00 47.41 484 TYR A N 1
ATOM 2197 C CA . TYR A 1 279 ? 89.199 -56.767 -30.449 1.00 47.13 484 TYR A CA 1
ATOM 2198 C C . TYR A 1 279 ? 88.313 -55.802 -29.666 1.00 47.49 484 TYR A C 1
ATOM 2199 O O . TYR A 1 279 ? 87.902 -56.066 -28.534 1.00 50.16 484 TYR A O 1
ATOM 2208 N N . LEU A 1 280 ? 88.020 -54.667 -30.296 1.00 40.79 485 LEU A N 1
ATOM 2209 C CA . LEU A 1 280 ? 87.351 -53.560 -29.623 1.00 36.56 485 LEU A CA 1
ATOM 2210 C C . LEU A 1 280 ? 85.989 -53.973 -29.075 1.00 41.98 485 LEU A C 1
ATOM 2211 O O . LEU A 1 280 ? 85.124 -54.445 -29.819 1.00 59.18 485 LEU A O 1
ATOM 2216 N N . LYS A 1 281 ? 85.804 -53.798 -27.768 1.00 44.52 486 LYS A N 1
ATOM 2217 C CA . LYS A 1 281 ? 84.501 -53.950 -27.128 1.00 46.27 486 LYS A CA 1
ATOM 2218 C C . LYS A 1 281 ? 83.931 -52.557 -26.890 1.00 42.32 486 LYS A C 1
ATOM 2219 O O . LYS A 1 281 ? 84.433 -51.810 -26.044 1.00 50.16 486 LYS A O 1
ATOM 2225 N N . ALA A 1 282 ? 82.891 -52.211 -27.644 1.00 45.10 487 ALA A N 1
ATOM 2226 C CA . ALA A 1 282 ? 82.230 -50.922 -27.508 1.00 37.87 487 ALA A CA 1
ATOM 2227 C C . ALA A 1 282 ? 80.847 -51.023 -28.131 1.00 41.02 487 ALA A C 1
ATOM 2228 O O . ALA A 1 282 ? 80.552 -51.960 -28.876 1.00 47.86 487 ALA A O 1
ATOM 2230 N N . GLY A 1 283 ? 79.999 -50.051 -27.804 1.00 44.08 488 GLY A N 1
ATOM 2231 C CA . GLY A 1 283 ? 78.627 -50.071 -28.272 1.00 47.14 488 GLY A CA 1
ATOM 2232 C C . GLY A 1 283 ? 77.738 -49.046 -27.599 1.00 55.02 488 GLY A C 1
ATOM 2233 O O . GLY A 1 283 ? 78.025 -48.601 -26.484 1.00 60.78 488 GLY A O 1
ATOM 2234 N N . PHE A 1 284 ? 76.660 -48.655 -28.273 1.00 60.42 489 PHE A N 1
ATOM 2235 C CA . PHE A 1 284 ? 75.701 -47.716 -27.714 1.00 44.07 489 PHE A CA 1
ATOM 2236 C C . PHE A 1 284 ? 74.679 -48.454 -26.859 1.00 54.16 489 PHE A C 1
ATOM 2237 O O . PHE A 1 284 ? 74.372 -49.625 -27.097 1.00 62.71 489 PHE A O 1
ATOM 2245 N N . VAL A 1 285 ? 74.154 -47.754 -25.857 1.00 53.27 490 VAL A N 1
ATOM 2246 C CA . VAL A 1 285 ? 73.299 -48.367 -24.844 1.00 53.91 490 VAL A CA 1
ATOM 2247 C C . VAL A 1 285 ? 71.883 -48.512 -25.387 1.00 62.37 490 VAL A C 1
ATOM 2248 O O . VAL A 1 285 ? 71.247 -47.521 -25.760 1.00 65.64 490 VAL A O 1
ATOM 2252 N N . GLU A 1 286 ? 71.384 -49.750 -25.418 1.00 66.79 491 GLU A N 1
ATOM 2253 C CA . GLU A 1 286 ? 69.991 -50.028 -25.796 1.00 66.71 491 GLU A CA 1
ATOM 2254 C C . GLU A 1 286 ? 69.082 -49.938 -24.574 1.00 75.32 491 GLU A C 1
ATOM 2255 O O . GLU A 1 286 ? 68.201 -49.077 -24.503 1.00 89.50 491 GLU A O 1
ATOM 2261 N N . LYS A 1 287 ? 69.271 -50.847 -23.621 1.00 72.18 492 LYS A N 1
ATOM 2262 C CA . LYS A 1 287 ? 68.546 -50.849 -22.362 1.00 74.13 492 LYS A CA 1
ATOM 2263 C C . LYS A 1 287 ? 69.507 -50.557 -21.219 1.00 71.52 492 LYS A C 1
ATOM 2264 O O . LYS A 1 287 ? 70.717 -50.771 -21.327 1.00 72.72 492 LYS A O 1
ATOM 2270 N N . TRP A 1 288 ? 68.953 -50.063 -20.114 1.00 67.33 493 TRP A N 1
ATOM 2271 C CA . TRP A 1 288 ? 69.752 -49.774 -18.930 1.00 64.35 493 TRP A CA 1
ATOM 2272 C C . TRP A 1 288 ? 69.684 -50.867 -17.875 1.00 75.82 493 TRP A C 1
ATOM 2273 O O . TRP A 1 288 ? 70.639 -51.030 -17.109 1.00 77.08 493 TRP A O 1
ATOM 2284 N N . LYS A 1 289 ? 68.586 -51.610 -17.808 1.00 85.94 494 LYS A N 1
ATOM 2285 C CA . LYS A 1 289 ? 68.473 -52.760 -16.912 1.00 86.42 494 LYS A CA 1
ATOM 2286 C C . LYS A 1 289 ? 67.932 -53.938 -17.709 1.00 78.75 494 LYS A C 1
ATOM 2287 O O . LYS A 1 289 ? 66.739 -53.936 -18.080 1.00 81.54 494 LYS A O 1
ATOM 2293 N N . PRO A 1 290 ? 68.760 -54.946 -18.017 1.00 66.51 495 PRO A N 1
ATOM 2294 C CA . PRO A 1 290 ? 70.189 -54.952 -17.684 1.00 58.79 495 PRO A CA 1
ATOM 2295 C C . PRO A 1 290 ? 70.999 -54.029 -18.592 1.00 63.41 495 PRO A C 1
ATOM 2296 O O . PRO A 1 290 ? 70.548 -53.702 -19.689 1.00 69.57 495 PRO A O 1
ATOM 2300 N N . PHE A 1 291 ? 72.170 -53.601 -18.124 1.00 53.08 496 PHE A N 1
ATOM 2301 C CA . PHE A 1 291 ? 73.026 -52.703 -18.888 1.00 52.76 496 PHE A CA 1
ATOM 2302 C C . PHE A 1 291 ? 73.470 -53.372 -20.185 1.00 64.96 496 PHE A C 1
ATOM 2303 O O . PHE A 1 291 ? 74.464 -54.107 -20.208 1.00 65.21 496 PHE A O 1
ATOM 2311 N N . THR A 1 292 ? 72.727 -53.132 -21.267 1.00 57.46 497 THR A N 1
ATOM 2312 C CA . THR A 1 292 ? 72.963 -53.787 -22.550 1.00 60.18 497 THR A CA 1
ATOM 2313 C C . THR A 1 292 ? 73.505 -52.788 -23.564 1.00 58.02 497 THR A C 1
ATOM 2314 O O . THR A 1 292 ? 72.734 -51.997 -24.129 1.00 59.80 497 THR A O 1
ATOM 2318 N N . PRO A 1 293 ? 74.814 -52.764 -23.816 1.00 53.14 498 PRO A N 1
ATOM 2319 C CA . PRO A 1 293 ? 75.328 -52.011 -24.966 1.00 47.47 498 PRO A CA 1
ATOM 2320 C C . PRO A 1 293 ? 75.263 -52.858 -26.229 1.00 57.79 498 PRO A C 1
ATOM 2321 O O . PRO A 1 293 ? 75.610 -54.041 -26.218 1.00 57.42 498 PRO A O 1
ATOM 2325 N N . ASN A 1 294 ? 74.792 -52.249 -27.314 1.00 62.11 499 ASN A N 1
ATOM 2326 C CA . ASN A 1 294 ? 74.736 -52.927 -28.600 1.00 54.79 499 ASN A CA 1
ATOM 2327 C C . ASN A 1 294 ? 76.144 -53.124 -29.145 1.00 50.70 499 ASN A C 1
ATOM 2328 O O . ASN A 1 294 ? 76.674 -52.251 -29.843 1.00 55.73 499 ASN A O 1
ATOM 2333 N N . TRP A 1 295 ? 76.750 -54.267 -28.826 1.00 38.14 500 TRP A N 1
ATOM 2334 C CA . TRP A 1 295 ? 78.172 -54.469 -29.075 1.00 47.39 500 TRP A CA 1
ATOM 2335 C C . TRP A 1 295 ? 78.498 -54.351 -30.558 1.00 56.99 500 TRP A C 1
ATOM 2336 O O . TRP A 1 295 ? 77.779 -54.876 -31.413 1.00 62.08 500 TRP A O 1
ATOM 2347 N N . MET A 1 296 ? 79.588 -53.651 -30.855 1.00 58.35 501 MET A N 1
ATOM 2348 C CA . MET A 1 296 ? 80.040 -53.505 -32.227 1.00 49.43 501 MET A CA 1
ATOM 2349 C C . MET A 1 296 ? 80.674 -54.799 -32.721 1.00 48.81 501 MET A C 1
ATOM 2350 O O . MET A 1 296 ? 81.101 -55.653 -31.942 1.00 53.78 501 MET A O 1
ATOM 2355 N N . ASN A 1 297 ? 80.735 -54.943 -34.038 1.00 56.85 502 ASN A N 1
ATOM 2356 C CA . ASN A 1 297 ? 81.449 -56.081 -34.598 1.00 54.26 502 ASN A CA 1
ATOM 2357 C C . ASN A 1 297 ? 82.696 -55.586 -35.309 1.00 48.94 502 ASN A C 1
ATOM 2358 O O . ASN A 1 297 ? 82.797 -55.647 -36.536 1.00 57.46 502 ASN A O 1
ATOM 2363 N N . ASN A 1 298 ? 83.647 -55.083 -34.529 1.00 58.59 503 ASN A N 1
ATOM 2364 C CA . ASN A 1 298 ? 84.833 -54.455 -35.083 1.00 48.96 503 ASN A CA 1
ATOM 2365 C C . ASN A 1 298 ? 85.898 -55.508 -35.348 1.00 48.69 503 ASN A C 1
ATOM 2366 O O . ASN A 1 298 ? 86.244 -56.291 -34.459 1.00 53.75 503 ASN A O 1
ATOM 2371 N N . THR A 1 299 ? 86.425 -55.522 -36.570 1.00 55.67 504 THR A N 1
ATOM 2372 C CA . THR A 1 299 ? 87.387 -56.535 -36.975 1.00 47.56 504 THR A CA 1
ATOM 2373 C C . THR A 1 299 ? 88.776 -55.966 -37.234 1.00 42.92 504 THR A C 1
ATOM 2374 O O . THR A 1 299 ? 89.639 -56.687 -37.747 1.00 49.03 504 THR A O 1
ATOM 2378 N N . VAL A 1 300 ? 89.025 -54.709 -36.870 1.00 45.84 505 VAL A N 1
ATOM 2379 C CA . VAL A 1 300 ? 90.276 -54.049 -37.232 1.00 44.55 505 VAL A CA 1
ATOM 2380 C C . VAL A 1 300 ? 90.966 -53.366 -36.066 1.00 50.63 505 VAL A C 1
ATOM 2381 O O . VAL A 1 300 ? 92.158 -53.024 -36.178 1.00 73.37 505 VAL A O 1
ATOM 2385 N N . ILE A 1 301 ? 90.300 -53.136 -34.938 1.00 49.20 506 ILE A N 1
ATOM 2386 C CA . ILE A 1 301 ? 90.875 -52.417 -33.805 1.00 49.46 506 ILE A CA 1
ATOM 2387 C C . ILE A 1 301 ? 91.161 -53.412 -32.689 1.00 50.24 506 ILE A C 1
ATOM 2388 O O . ILE A 1 301 ? 90.263 -54.148 -32.259 1.00 46.31 506 ILE A O 1
ATOM 2393 N N . SER A 1 302 ? 92.403 -53.427 -32.219 1.00 47.65 507 SER A N 1
ATOM 2394 C CA . SER A 1 302 ? 92.826 -54.342 -31.162 1.00 47.54 507 SER A CA 1
ATOM 2395 C C . SER A 1 302 ? 93.770 -53.589 -30.228 1.00 49.92 507 SER A C 1
ATOM 2396 O O . SER A 1 302 ? 93.733 -52.357 -30.127 1.00 50.33 507 SER A O 1
ATOM 2399 N N . ARG A 1 303 ? 94.629 -54.328 -29.530 1.00 48.04 508 ARG A N 1
ATOM 2400 C CA . ARG A 1 303 ? 95.548 -53.741 -28.565 1.00 43.24 508 ARG A CA 1
ATOM 2401 C C . ARG A 1 303 ? 96.676 -54.731 -28.305 1.00 47.46 508 ARG A C 1
ATOM 2402 O O . ARG A 1 303 ? 96.499 -55.941 -28.488 1.00 49.79 508 ARG A O 1
ATOM 2410 N N . PRO A 1 304 ? 97.844 -54.252 -27.889 1.00 45.05 509 PRO A N 1
ATOM 2411 C CA . PRO A 1 304 ? 98.946 -55.163 -27.568 1.00 51.99 509 PRO A CA 1
ATOM 2412 C C . PRO A 1 304 ? 98.805 -55.772 -26.181 1.00 56.38 509 PRO A C 1
ATOM 2413 O O . PRO A 1 304 ? 98.116 -55.249 -25.301 1.00 57.90 509 PRO A O 1
ATOM 2417 N N . ASN A 1 305 ? 99.491 -56.899 -26.001 1.00 47.46 510 ASN A N 1
ATOM 2418 C CA . ASN A 1 305 ? 99.602 -57.568 -24.711 1.00 57.02 510 ASN A CA 1
ATOM 2419 C C . ASN A 1 305 ? 100.629 -58.682 -24.826 1.00 63.57 510 ASN A C 1
ATOM 2420 O O . ASN A 1 305 ? 100.765 -59.309 -25.880 1.00 58.98 510 ASN A O 1
ATOM 2425 N N . GLN A 1 306 ? 101.355 -58.910 -23.736 1.00 65.56 511 GLN A N 1
ATOM 2426 C CA . GLN A 1 306 ? 102.225 -60.071 -23.661 1.00 57.79 511 GLN A CA 1
ATOM 2427 C C . GLN A 1 306 ? 101.392 -61.332 -23.447 1.00 59.08 511 GLN A C 1
ATOM 2428 O O . GLN A 1 306 ? 100.208 -61.278 -23.102 1.00 63.33 511 GLN A O 1
ATOM 2434 N N . GLY A 1 307 ? 102.021 -62.477 -23.658 1.00 61.53 512 GLY A N 1
ATOM 2435 C CA . GLY A 1 307 ? 101.370 -63.738 -23.383 1.00 53.71 512 GLY A CA 1
ATOM 2436 C C . GLY A 1 307 ? 100.632 -64.303 -24.580 1.00 62.75 512 GLY A C 1
ATOM 2437 O O . GLY A 1 307 ? 100.908 -63.986 -25.741 1.00 77.22 512 GLY A O 1
ATOM 2438 N N . ASN A 1 308 ? 99.657 -65.158 -24.274 1.00 62.46 513 ASN A N 1
ATOM 2439 C CA . ASN A 1 308 ? 98.991 -65.969 -25.284 1.00 60.55 513 ASN A CA 1
ATOM 2440 C C . ASN A 1 308 ? 97.909 -65.222 -26.049 1.00 60.05 513 ASN A C 1
ATOM 2441 O O . ASN A 1 308 ? 97.326 -65.797 -26.973 1.00 61.10 513 ASN A O 1
ATOM 2446 N N . CYS A 1 309 ? 97.624 -63.970 -25.702 1.00 59.78 514 CYS A N 1
ATOM 2447 C CA . CYS A 1 309 ? 96.610 -63.173 -26.391 1.00 50.27 514 CYS A CA 1
ATOM 2448 C C . CYS A 1 309 ? 97.213 -61.835 -26.792 1.00 54.81 514 CYS A C 1
ATOM 2449 O O . CYS A 1 309 ? 96.906 -60.798 -26.189 1.00 47.11 514 CYS A O 1
ATOM 2452 N N . PRO A 1 310 ? 98.067 -61.817 -27.819 1.00 52.70 515 PRO A N 1
ATOM 2453 C CA . PRO A 1 310 ? 98.600 -60.538 -28.300 1.00 45.75 515 PRO A CA 1
ATOM 2454 C C . PRO A 1 310 ? 97.603 -59.837 -29.205 1.00 48.20 515 PRO A C 1
ATOM 2455 O O . PRO A 1 310 ? 96.432 -60.227 -29.258 1.00 48.92 515 PRO A O 1
ATOM 2459 N N . ARG A 1 311 ? 98.055 -58.813 -29.925 1.00 53.92 516 ARG A N 1
ATOM 2460 C CA . ARG A 1 311 ? 97.173 -58.098 -30.835 1.00 50.63 516 ARG A CA 1
ATOM 2461 C C . ARG A 1 311 ? 96.594 -59.044 -31.882 1.00 53.16 516 ARG A C 1
ATOM 2462 O O . ARG A 1 311 ? 97.270 -59.963 -32.354 1.00 64.06 516 ARG A O 1
ATOM 2470 N N . TYR A 1 312 ? 95.324 -58.818 -32.223 1.00 51.66 517 TYR A N 1
ATOM 2471 C CA . TYR A 1 312 ? 94.556 -59.542 -33.236 1.00 51.18 517 TYR A CA 1
ATOM 2472 C C . TYR A 1 312 ? 94.286 -60.993 -32.862 1.00 45.69 517 TYR A C 1
ATOM 2473 O O . TYR A 1 312 ? 93.852 -61.770 -33.716 1.00 61.30 517 TYR A O 1
ATOM 2482 N N . HIS A 1 313 ? 94.511 -61.379 -31.609 1.00 57.43 518 HIS A N 1
ATOM 2483 C CA . HIS A 1 313 ? 94.159 -62.718 -31.155 1.00 49.45 518 HIS A CA 1
ATOM 2484 C C . HIS A 1 313 ? 92.647 -62.839 -31.034 1.00 47.98 518 HIS A C 1
ATOM 2485 O O . HIS A 1 313 ? 91.985 -61.943 -30.499 1.00 52.11 518 HIS A O 1
ATOM 2492 N N . LYS A 1 314 ? 92.103 -63.951 -31.517 1.00 53.15 519 LYS A N 1
ATOM 2493 C CA . LYS A 1 314 ? 90.660 -64.137 -31.566 1.00 53.40 519 LYS A CA 1
ATOM 2494 C C . LYS A 1 314 ? 90.146 -65.283 -30.704 1.00 55.15 519 LYS A C 1
ATOM 2495 O O . LYS A 1 314 ? 89.050 -65.172 -30.151 1.00 49.32 519 LYS A O 1
ATOM 2501 N N . CYS A 1 315 ? 90.911 -66.356 -30.546 1.00 59.92 520 CYS A N 1
ATOM 2502 C CA . CYS A 1 315 ? 90.371 -67.588 -29.984 1.00 52.67 520 CYS A CA 1
ATOM 2503 C C . CYS A 1 315 ? 90.256 -67.511 -28.462 1.00 48.83 520 CYS A C 1
ATOM 2504 O O . CYS A 1 315 ? 91.104 -66.905 -27.802 1.00 62.58 520 CYS A O 1
ATOM 2507 N N . PRO A 1 316 ? 89.217 -68.123 -27.892 1.00 58.00 521 PRO A N 1
ATOM 2508 C CA . PRO A 1 316 ? 89.060 -68.134 -26.432 1.00 49.12 521 PRO A CA 1
ATOM 2509 C C . PRO A 1 316 ? 90.230 -68.815 -25.737 1.00 48.24 521 PRO A C 1
ATOM 2510 O O . PRO A 1 316 ? 90.715 -69.863 -26.168 1.00 56.66 521 PRO A O 1
ATOM 2514 N N . GLU A 1 317 ? 90.668 -68.208 -24.638 1.00 46.40 522 GLU A N 1
ATOM 2515 C CA . GLU A 1 317 ? 91.850 -68.640 -23.908 1.00 50.13 522 GLU A CA 1
ATOM 2516 C C . GLU A 1 317 ? 91.834 -67.985 -22.535 1.00 51.76 522 GLU A C 1
ATOM 2517 O O . GLU A 1 317 ? 91.384 -66.845 -22.399 1.00 47.95 522 GLU A O 1
ATOM 2523 N N . ILE A 1 318 ? 92.306 -68.711 -21.522 1.00 53.13 523 ILE A N 1
ATOM 2524 C CA . ILE A 1 318 ? 92.432 -68.130 -20.189 1.00 46.54 523 ILE A CA 1
ATOM 2525 C C . ILE A 1 318 ? 93.585 -67.135 -20.217 1.00 48.70 523 ILE A C 1
ATOM 2526 O O . ILE A 1 318 ? 94.742 -67.487 -19.960 1.00 52.22 523 ILE A O 1
ATOM 2531 N N . CYS A 1 319 ? 93.264 -65.887 -20.548 1.00 47.95 524 CYS A N 1
ATOM 2532 C CA . CYS A 1 319 ? 94.215 -64.807 -20.746 1.00 40.48 524 CYS A CA 1
ATOM 2533 C C . CYS A 1 319 ? 93.897 -63.664 -19.796 1.00 44.37 524 CYS A C 1
ATOM 2534 O O . CYS A 1 319 ? 92.746 -63.463 -19.397 1.00 58.59 524 CYS A O 1
ATOM 2537 N N . TYR A 1 320 ? 94.931 -62.899 -19.452 1.00 36.40 525 TYR A N 1
ATOM 2538 C CA . TYR A 1 320 ? 94.760 -61.671 -18.686 1.00 45.18 525 TYR A CA 1
ATOM 2539 C C . TYR A 1 320 ? 95.809 -60.674 -19.149 1.00 52.15 525 TYR A C 1
ATOM 2540 O O . TYR A 1 320 ? 96.975 -61.035 -19.330 1.00 47.59 525 TYR A O 1
ATOM 2549 N N . GLY A 1 321 ? 95.388 -59.431 -19.357 1.00 35.63 526 GLY A N 1
ATOM 2550 C CA . GLY A 1 321 ? 96.296 -58.410 -19.834 1.00 36.53 526 GLY A CA 1
ATOM 2551 C C . GLY A 1 321 ? 95.762 -57.641 -21.024 1.00 49.95 526 GLY A C 1
ATOM 2552 O O . GLY A 1 321 ? 94.905 -58.136 -21.764 1.00 61.98 526 GLY A O 1
ATOM 2553 N N . GLY A 1 322 ? 96.275 -56.436 -21.223 1.00 56.43 527 GLY A N 1
ATOM 2554 C CA . GLY A 1 322 ? 95.797 -55.568 -22.277 1.00 45.98 527 GLY A CA 1
ATOM 2555 C C . GLY A 1 322 ? 96.034 -54.118 -21.903 1.00 50.89 527 GLY A C 1
ATOM 2556 O O . GLY A 1 322 ? 96.604 -53.812 -20.856 1.00 73.39 527 GLY A O 1
ATOM 2557 N N . THR A 1 323 ? 95.587 -53.231 -22.792 1.00 45.80 528 THR A N 1
ATOM 2558 C CA . THR A 1 323 ? 95.724 -51.796 -22.592 1.00 47.12 528 THR A CA 1
ATOM 2559 C C . THR A 1 323 ? 94.373 -51.115 -22.755 1.00 52.30 528 THR A C 1
ATOM 2560 O O . THR A 1 323 ? 93.512 -51.572 -23.512 1.00 49.61 528 THR A O 1
ATOM 2564 N N . TYR A 1 324 ? 94.203 -50.013 -22.032 1.00 56.23 529 TYR A N 1
ATOM 2565 C CA . TYR A 1 324 ? 92.990 -49.212 -22.097 1.00 54.06 529 TYR A CA 1
ATOM 2566 C C . TYR A 1 324 ? 93.133 -48.172 -23.205 1.00 50.99 529 TYR A C 1
ATOM 2567 O O . TYR A 1 324 ? 94.095 -47.397 -23.214 1.00 53.45 529 TYR A O 1
ATOM 2576 N N . ASN A 1 325 ? 92.174 -48.152 -24.136 1.00 49.19 530 ASN A N 1
ATOM 2577 C CA . ASN A 1 325 ? 92.230 -47.257 -25.297 1.00 47.75 530 ASN A CA 1
ATOM 2578 C C . ASN A 1 325 ? 90.820 -46.781 -25.640 1.00 46.43 530 ASN A C 1
ATOM 2579 O O . ASN A 1 325 ? 90.102 -47.445 -26.393 1.00 55.41 530 ASN A O 1
ATOM 2584 N N . ASP A 1 326 ? 90.443 -45.621 -25.106 1.00 50.49 531 ASP A N 1
ATOM 2585 C CA . ASP A 1 326 ? 89.136 -45.036 -25.368 1.00 58.76 531 ASP A CA 1
ATOM 2586 C C . ASP A 1 326 ? 88.909 -44.820 -26.863 1.00 61.49 531 ASP A C 1
ATOM 2587 O O . ASP A 1 326 ? 89.846 -44.692 -27.658 1.00 57.12 531 ASP A O 1
ATOM 2592 N N . ILE A 1 327 ? 87.632 -44.770 -27.238 1.00 45.72 532 ILE A N 1
ATOM 2593 C CA . ILE A 1 327 ? 87.223 -44.372 -28.575 1.00 51.14 532 ILE A CA 1
ATOM 2594 C C . ILE A 1 327 ? 86.260 -43.200 -28.442 1.00 57.87 532 ILE A C 1
ATOM 2595 O O . ILE A 1 327 ? 85.731 -42.917 -27.366 1.00 62.95 532 ILE A O 1
ATOM 2600 N N . ALA A 1 328 ? 86.040 -42.507 -29.559 1.00 58.80 533 ALA A N 1
ATOM 2601 C CA . ALA A 1 328 ? 85.124 -41.382 -29.587 1.00 54.11 533 ALA A CA 1
ATOM 2602 C C . ALA A 1 328 ? 84.436 -41.368 -30.943 1.00 63.13 533 ALA A C 1
ATOM 2603 O O . ALA A 1 328 ? 85.128 -41.424 -31.971 1.00 73.46 533 ALA A O 1
ATOM 2605 N N . PRO A 1 329 ? 83.105 -41.317 -30.983 1.00 60.79 534 PRO A N 1
ATOM 2606 C CA . PRO A 1 329 ? 82.406 -41.356 -32.272 1.00 60.22 534 PRO A CA 1
ATOM 2607 C C . PRO A 1 329 ? 82.445 -40.012 -32.981 1.00 63.03 534 PRO A C 1
ATOM 2608 O O . PRO A 1 329 ? 82.370 -38.950 -32.358 1.00 71.54 534 PRO A O 1
ATOM 2612 N N . LEU A 1 330 ? 82.564 -40.073 -34.304 1.00 71.28 535 LEU A N 1
ATOM 2613 C CA . LEU A 1 330 ? 82.596 -38.889 -35.155 1.00 82.29 535 LEU A CA 1
ATOM 2614 C C . LEU A 1 330 ? 81.352 -38.728 -36.016 1.00 85.20 535 LEU A C 1
ATOM 2615 O O . LEU A 1 330 ? 80.882 -37.605 -36.204 1.00 92.04 535 LEU A O 1
ATOM 2620 N N . ASP A 1 331 ? 80.805 -39.820 -36.547 1.00 80.95 536 ASP A N 1
ATOM 2621 C CA . ASP A 1 331 ? 79.616 -39.753 -37.391 1.00 85.98 536 ASP A CA 1
ATOM 2622 C C . ASP A 1 331 ? 78.800 -41.016 -37.173 1.00 85.61 536 ASP A C 1
ATOM 2623 O O . ASP A 1 331 ? 79.316 -42.125 -37.341 1.00 84.52 536 ASP A O 1
ATOM 2628 N N . LEU A 1 332 ? 77.526 -40.848 -36.812 1.00 79.33 537 LEU A N 1
ATOM 2629 C CA . LEU A 1 332 ? 76.691 -42.004 -36.505 1.00 76.07 537 LEU A CA 1
ATOM 2630 C C . LEU A 1 332 ? 76.305 -42.764 -37.769 1.00 82.07 537 LEU A C 1
ATOM 2631 O O . LEU A 1 332 ? 76.301 -44.000 -37.779 1.00 88.40 537 LEU A O 1
ATOM 2636 N N . GLY A 1 333 ? 75.975 -42.044 -38.843 1.00 86.20 538 GLY A N 1
ATOM 2637 C CA . GLY A 1 333 ? 75.554 -42.710 -40.064 1.00 84.43 538 GLY A CA 1
ATOM 2638 C C . GLY A 1 333 ? 76.674 -43.491 -40.725 1.00 85.66 538 GLY A C 1
ATOM 2639 O O . GLY A 1 333 ? 76.447 -44.574 -41.275 1.00 87.39 538 GLY A O 1
ATOM 2640 N N . LYS A 1 334 ? 77.892 -42.959 -40.684 1.00 79.72 539 LYS A N 1
ATOM 2641 C CA . LYS A 1 334 ? 79.045 -43.601 -41.299 1.00 71.65 539 LYS A CA 1
ATOM 2642 C C . LYS A 1 334 ? 79.753 -44.577 -40.370 1.00 69.74 539 LYS A C 1
ATOM 2643 O O . LYS A 1 334 ? 80.737 -45.195 -40.787 1.00 71.03 539 LYS A O 1
ATOM 2649 N N . ASP A 1 335 ? 79.281 -44.723 -39.128 1.00 65.90 540 ASP A N 1
ATOM 2650 C CA . ASP A 1 335 ? 79.841 -45.676 -38.166 1.00 67.94 540 ASP A CA 1
ATOM 2651 C C . ASP A 1 335 ? 81.330 -45.410 -37.923 1.00 59.56 540 ASP A C 1
ATOM 2652 O O . ASP A 1 335 ? 82.154 -46.325 -37.852 1.00 59.22 540 ASP A O 1
ATOM 2657 N N . MET A 1 336 ? 81.672 -44.133 -37.791 1.00 56.42 541 MET A N 1
ATOM 2658 C CA . MET A 1 336 ? 83.057 -43.705 -37.666 1.00 59.45 541 MET A CA 1
ATOM 2659 C C . MET A 1 336 ? 83.409 -43.431 -36.211 1.00 65.87 541 MET A C 1
ATOM 2660 O O . MET A 1 336 ? 82.585 -42.924 -35.442 1.00 55.17 541 MET A O 1
ATOM 2665 N N . TYR A 1 337 ? 84.642 -43.771 -35.843 1.00 66.60 542 TYR A N 1
ATOM 2666 C CA . TYR A 1 337 ? 85.165 -43.526 -34.509 1.00 58.15 542 TYR A CA 1
ATOM 2667 C C . TYR A 1 337 ? 86.634 -43.151 -34.628 1.00 66.84 542 TYR A C 1
ATOM 2668 O O . TYR A 1 337 ? 87.288 -43.438 -35.634 1.00 79.16 542 TYR A O 1
ATOM 2677 N N . VAL A 1 338 ? 87.147 -42.497 -33.591 1.00 65.80 543 VAL A N 1
ATOM 2678 C CA . VAL A 1 338 ? 88.555 -42.130 -33.514 1.00 58.42 543 VAL A CA 1
ATOM 2679 C C . VAL A 1 338 ? 89.108 -42.643 -32.192 1.00 57.78 543 VAL A C 1
ATOM 2680 O O . VAL A 1 338 ? 88.388 -42.712 -31.189 1.00 51.82 543 VAL A O 1
ATOM 2684 N N . SER A 1 339 ? 90.386 -43.012 -32.197 1.00 50.41 544 SER A N 1
ATOM 2685 C CA . SER A 1 339 ? 91.007 -43.607 -31.024 1.00 55.42 544 SER A CA 1
ATOM 2686 C C . SER A 1 339 ? 92.518 -43.590 -31.199 1.00 63.07 544 SER A C 1
ATOM 2687 O O . SER A 1 339 ? 93.028 -43.755 -32.309 1.00 65.12 544 SER A O 1
ATOM 2690 N N . VAL A 1 340 ? 93.227 -43.388 -30.091 1.00 55.42 545 VAL A N 1
ATOM 2691 C CA . VAL A 1 340 ? 94.682 -43.484 -30.078 1.00 57.33 545 VAL A CA 1
ATOM 2692 C C . VAL A 1 340 ? 95.023 -44.904 -29.640 1.00 56.38 545 VAL A C 1
ATOM 2693 O O . VAL A 1 340 ? 94.943 -45.242 -28.460 1.00 67.06 545 VAL A O 1
ATOM 2697 N N . ILE A 1 341 ? 95.399 -45.741 -30.602 1.00 55.06 546 ILE A N 1
ATOM 2698 C CA . ILE A 1 341 ? 95.709 -47.137 -30.345 1.00 55.98 546 ILE A CA 1
ATOM 2699 C C . ILE A 1 341 ? 97.218 -47.332 -30.451 1.00 55.51 546 ILE A C 1
ATOM 2700 O O . ILE A 1 341 ? 97.950 -46.459 -30.915 1.00 58.63 546 ILE A O 1
ATOM 2705 N N . LEU A 1 342 ? 97.680 -48.501 -30.017 1.00 51.58 547 LEU A N 1
ATOM 2706 C CA . LEU A 1 342 ? 99.102 -48.815 -29.958 1.00 53.23 547 LEU A CA 1
ATOM 2707 C C . LEU A 1 342 ? 99.467 -49.744 -31.109 1.00 59.14 547 LEU A C 1
ATOM 2708 O O . LEU A 1 342 ? 98.927 -50.852 -31.212 1.00 53.43 547 LEU A O 1
ATOM 2713 N N . ASP A 1 343 ? 100.384 -49.295 -31.967 1.00 56.24 548 ASP A N 1
ATOM 2714 C CA . ASP A 1 343 ? 100.783 -50.073 -33.141 1.00 56.81 548 ASP A CA 1
ATOM 2715 C C . ASP A 1 343 ? 101.933 -51.008 -32.769 1.00 58.67 548 ASP A C 1
ATOM 2716 O O . ASP A 1 343 ? 103.095 -50.811 -33.132 1.00 64.08 548 ASP A O 1
ATOM 2721 N N . SER A 1 344 ? 101.573 -52.052 -32.026 1.00 62.00 549 SER A N 1
ATOM 2722 C CA . SER A 1 344 ? 102.521 -53.071 -31.600 1.00 60.85 549 SER A CA 1
ATOM 2723 C C . SER A 1 344 ? 101.743 -54.327 -31.242 1.00 56.37 549 SER A C 1
ATOM 2724 O O . SER A 1 344 ? 100.597 -54.252 -30.792 1.00 59.27 549 SER A O 1
ATOM 2727 N N . ASP A 1 345 ? 102.374 -55.483 -31.458 1.00 61.02 550 ASP A N 1
ATOM 2728 C CA . ASP A 1 345 ? 101.704 -56.752 -31.192 1.00 60.12 550 ASP A CA 1
ATOM 2729 C C . ASP A 1 345 ? 101.703 -57.094 -29.707 1.00 60.71 550 ASP A C 1
ATOM 2730 O O . ASP A 1 345 ? 100.697 -57.585 -29.183 1.00 58.19 550 ASP A O 1
ATOM 2735 N N . GLN A 1 346 ? 102.815 -56.849 -29.016 1.00 62.86 551 GLN A N 1
ATOM 2736 C CA . GLN A 1 346 ? 102.958 -57.264 -27.626 1.00 68.67 551 GLN A CA 1
ATOM 2737 C C . GLN A 1 346 ? 103.414 -56.164 -26.679 1.00 72.93 551 GLN A C 1
ATOM 2738 O O . GLN A 1 346 ? 103.103 -56.247 -25.484 1.00 76.55 551 GLN A O 1
ATOM 2744 N N . LEU A 1 347 ? 104.125 -55.147 -27.152 1.00 71.10 552 LEU A N 1
ATOM 2745 C CA . LEU A 1 347 ? 104.594 -54.062 -26.304 1.00 69.47 552 LEU A CA 1
ATOM 2746 C C . LEU A 1 347 ? 103.621 -52.891 -26.352 1.00 68.52 552 LEU A C 1
ATOM 2747 O O . LEU A 1 347 ? 102.920 -52.681 -27.344 1.00 74.27 552 LEU A O 1
ATOM 2752 N N . ALA A 1 348 ? 103.585 -52.124 -25.265 1.00 62.62 553 ALA A N 1
ATOM 2753 C CA . ALA A 1 348 ? 102.711 -50.955 -25.167 1.00 65.01 553 ALA A CA 1
ATOM 2754 C C . ALA A 1 348 ? 103.494 -49.740 -25.645 1.00 74.63 553 ALA A C 1
ATOM 2755 O O . ALA A 1 348 ? 104.087 -49.003 -24.855 1.00 69.49 553 ALA A O 1
ATOM 2757 N N . GLU A 1 349 ? 103.487 -49.524 -26.958 1.00 76.33 554 GLU A N 1
ATOM 2758 C CA . GLU A 1 349 ? 104.290 -48.470 -27.561 1.00 80.21 554 GLU A CA 1
ATOM 2759 C C . GLU A 1 349 ? 103.646 -48.044 -28.873 1.00 76.59 554 GLU A C 1
ATOM 2760 O O . GLU A 1 349 ? 102.665 -48.636 -29.329 1.00 77.26 554 GLU A O 1
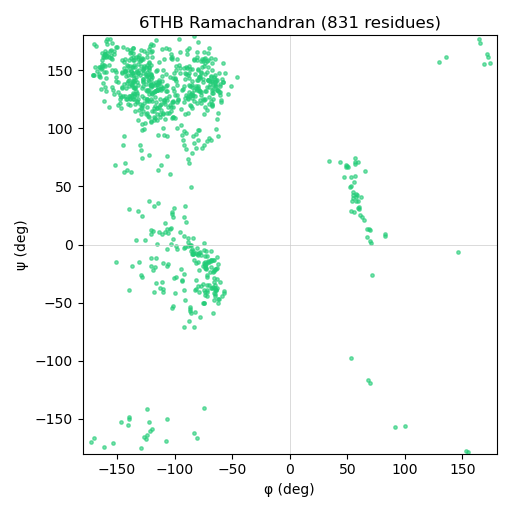ATOM 2766 N N . ASN A 1 350 ? 104.213 -46.989 -29.469 1.00 74.43 555 ASN A N 1
ATOM 2767 C CA . ASN A 1 350 ? 103.829 -46.453 -30.772 1.00 74.49 555 ASN A CA 1
ATOM 2768 C C . ASN A 1 350 ? 102.350 -46.080 -30.835 1.00 68.02 555 ASN A C 1
ATOM 2769 O O . ASN A 1 350 ? 101.576 -46.738 -31.541 1.00 65.95 555 ASN A O 1
ATOM 2774 N N . PRO A 1 351 ? 101.920 -45.032 -30.132 1.00 61.71 556 PRO A N 1
ATOM 2775 C CA . PRO A 1 351 ? 100.517 -44.612 -30.237 1.00 64.36 556 PRO A CA 1
ATOM 2776 C C . PRO A 1 351 ? 100.223 -43.985 -31.592 1.00 68.00 556 PRO A C 1
ATOM 2777 O O . PRO A 1 351 ? 101.044 -43.253 -32.151 1.00 86.64 556 PRO A O 1
ATOM 2781 N N . GLU A 1 352 ? 99.034 -44.280 -32.117 1.00 60.51 557 GLU A N 1
ATOM 2782 C CA . GLU A 1 352 ? 98.600 -43.781 -33.416 1.00 60.91 557 GLU A CA 1
ATOM 2783 C C . GLU A 1 352 ? 97.160 -43.299 -33.334 1.00 65.16 557 GLU A C 1
ATOM 2784 O O . GLU A 1 352 ? 96.273 -44.052 -32.920 1.00 67.45 557 GLU A O 1
ATOM 2790 N N . ILE A 1 353 ? 96.935 -42.048 -33.730 1.00 70.20 558 ILE A N 1
ATOM 2791 C CA . ILE A 1 353 ? 95.579 -41.540 -33.902 1.00 66.70 558 ILE A CA 1
ATOM 2792 C C . ILE A 1 353 ? 94.949 -42.269 -35.082 1.00 67.80 558 ILE A C 1
ATOM 2793 O O . ILE A 1 353 ? 95.458 -42.210 -36.206 1.00 73.66 558 ILE A O 1
ATOM 2798 N N . THR A 1 354 ? 93.843 -42.968 -34.832 1.00 63.63 559 THR A N 1
ATOM 2799 C CA . THR A 1 354 ? 93.245 -43.859 -35.821 1.00 59.61 559 THR A CA 1
ATOM 2800 C C . THR A 1 354 ? 91.767 -43.534 -35.987 1.00 63.55 559 THR A C 1
ATOM 2801 O O . THR A 1 354 ? 90.997 -43.617 -35.024 1.00 61.55 559 THR A O 1
ATOM 2805 N N . VAL A 1 355 ? 91.375 -43.172 -37.206 1.00 62.72 560 VAL A N 1
ATOM 2806 C CA . VAL A 1 355 ? 89.974 -42.999 -37.583 1.00 54.81 560 VAL A CA 1
ATOM 2807 C C . VAL A 1 355 ? 89.551 -44.243 -38.353 1.00 63.59 560 VAL A C 1
ATOM 2808 O O . VAL A 1 355 ? 90.182 -44.603 -39.354 1.00 68.93 560 VAL A O 1
ATOM 2812 N N . PHE A 1 356 ? 88.497 -44.918 -37.893 1.00 55.10 561 PHE A N 1
ATOM 2813 C CA . PHE A 1 356 ? 88.215 -46.257 -38.390 1.00 60.65 561 PHE A CA 1
ATOM 2814 C C . PHE A 1 356 ? 86.722 -46.526 -38.513 1.00 55.07 561 PHE A C 1
ATOM 2815 O O . PHE A 1 356 ? 85.888 -45.885 -37.872 1.00 51.13 561 PHE A O 1
ATOM 2823 N N . ASN A 1 357 ? 86.420 -47.495 -39.373 1.00 64.52 562 ASN A N 1
ATOM 2824 C CA . ASN A 1 357 ? 85.135 -48.161 -39.501 1.00 59.92 562 ASN A CA 1
ATOM 2825 C C . ASN A 1 357 ? 85.032 -49.279 -38.472 1.00 46.82 562 ASN A C 1
ATOM 2826 O O . ASN A 1 357 ? 85.967 -49.557 -37.719 1.00 56.04 562 ASN A O 1
ATOM 2831 N N . SER A 1 358 ? 83.895 -49.972 -38.473 1.00 46.27 563 SER A N 1
ATOM 2832 C CA . SER A 1 358 ? 83.853 -51.272 -37.822 1.00 48.59 563 SER A CA 1
ATOM 2833 C C . SER A 1 358 ? 84.610 -52.327 -38.616 1.00 60.83 563 SER A C 1
ATOM 2834 O O . SER A 1 358 ? 85.015 -53.343 -38.042 1.00 62.60 563 SER A O 1
ATOM 2837 N N . THR A 1 359 ? 84.821 -52.104 -39.917 1.00 68.86 564 THR A N 1
ATOM 2838 C CA . THR A 1 359 ? 85.420 -53.104 -40.786 1.00 60.88 564 THR A CA 1
ATOM 2839 C C . THR A 1 359 ? 86.710 -52.668 -41.463 1.00 63.88 564 THR A C 1
ATOM 2840 O O . THR A 1 359 ? 87.449 -53.535 -41.939 1.00 69.23 564 THR A O 1
ATOM 2844 N N . THR A 1 360 ? 86.998 -51.369 -41.538 1.00 63.17 565 THR A N 1
ATOM 2845 C CA . THR A 1 360 ? 88.192 -50.894 -42.223 1.00 82.73 565 THR A CA 1
ATOM 2846 C C . THR A 1 360 ? 88.786 -49.708 -41.477 1.00 69.14 565 THR A C 1
ATOM 2847 O O . THR A 1 360 ? 88.071 -48.927 -40.846 1.00 57.94 565 THR A O 1
ATOM 2851 N N . ILE A 1 361 ? 90.103 -49.580 -41.557 1.00 63.41 566 ILE A N 1
ATOM 2852 C CA . ILE A 1 361 ? 90.798 -48.410 -41.039 1.00 53.28 566 ILE A CA 1
ATOM 2853 C C . ILE A 1 361 ? 90.845 -47.356 -42.135 1.00 67.82 566 ILE A C 1
ATOM 2854 O O . ILE A 1 361 ? 91.300 -47.626 -43.253 1.00 73.50 566 ILE A O 1
ATOM 2859 N N . LEU A 1 362 ? 90.365 -46.153 -41.821 1.00 69.18 567 LEU A N 1
ATOM 2860 C CA . LEU A 1 362 ? 90.299 -45.093 -42.822 1.00 68.47 567 LEU A CA 1
ATOM 2861 C C . LEU A 1 362 ? 91.643 -44.384 -42.970 1.00 76.73 567 LEU A C 1
ATOM 2862 O O . LEU A 1 362 ? 92.221 -44.353 -44.063 1.00 79.17 567 LEU A O 1
ATOM 2867 N N . TYR A 1 363 ? 92.158 -43.811 -41.883 1.00 61.45 568 TYR A N 1
ATOM 2868 C CA . TYR A 1 363 ? 93.462 -43.160 -41.922 1.00 70.31 568 TYR A CA 1
ATOM 2869 C C . TYR A 1 363 ? 94.025 -43.077 -40.511 1.00 70.06 568 TYR A C 1
ATOM 2870 O O . TYR A 1 363 ? 93.298 -43.211 -39.522 1.00 70.17 568 TYR A O 1
ATOM 2879 N N . LYS A 1 364 ? 95.335 -42.851 -40.434 1.00 63.60 569 LYS A N 1
ATOM 2880 C CA . LYS A 1 364 ? 96.045 -42.919 -39.164 1.00 66.18 569 LYS A CA 1
ATOM 2881 C C . LYS A 1 364 ? 97.304 -42.066 -39.234 1.00 68.79 569 LYS A C 1
ATOM 2882 O O . LYS A 1 364 ? 97.797 -41.743 -40.317 1.00 70.86 569 LYS A O 1
ATOM 2888 N N . GLU A 1 365 ? 97.821 -41.709 -38.057 1.00 75.02 570 GLU A N 1
ATOM 2889 C CA . GLU A 1 365 ? 99.075 -40.971 -37.957 1.00 67.94 570 GLU A CA 1
ATOM 2890 C C . GLU A 1 365 ? 99.731 -41.270 -36.618 1.00 72.24 570 GLU A C 1
ATOM 2891 O O . GLU A 1 365 ? 99.064 -41.241 -35.580 1.00 90.98 570 GLU A O 1
ATOM 2897 N N . ARG A 1 366 ? 101.031 -41.559 -36.647 1.00 77.99 571 ARG A N 1
ATOM 2898 C CA . ARG A 1 366 ? 101.791 -41.733 -35.417 1.00 71.16 571 ARG A CA 1
ATOM 2899 C C . ARG A 1 366 ? 101.861 -40.420 -34.647 1.00 80.09 571 ARG A C 1
ATOM 2900 O O . ARG A 1 366 ? 101.956 -39.340 -35.235 1.00 81.84 571 ARG A O 1
ATOM 2908 N N . VAL A 1 367 ? 101.826 -40.517 -33.316 1.00 87.75 572 VAL A N 1
ATOM 2909 C CA . VAL A 1 367 ? 101.905 -39.315 -32.493 1.00 79.60 572 VAL A CA 1
ATOM 2910 C C . VAL A 1 367 ? 103.322 -38.756 -32.497 1.00 77.50 572 VAL A C 1
ATOM 2911 O O . VAL A 1 367 ? 103.523 -37.543 -32.626 1.00 79.25 572 VAL A O 1
ATOM 2915 N N . SER A 1 368 ? 104.324 -39.625 -32.368 1.00 78.17 573 SER A N 1
ATOM 2916 C CA . SER A 1 368 ? 105.723 -39.221 -32.325 1.00 84.29 573 SER A CA 1
ATOM 2917 C C . SER A 1 368 ? 106.510 -39.935 -33.416 1.00 92.92 573 SER A C 1
ATOM 2918 O O . SER A 1 368 ? 106.232 -41.094 -33.740 1.00 86.17 573 SER A O 1
ATOM 2921 N N . LYS A 1 369 ? 107.497 -39.235 -33.981 1.00 106.79 574 LYS A N 1
ATOM 2922 C CA . LYS A 1 369 ? 108.365 -39.861 -34.974 1.00 112.60 574 LYS A CA 1
ATOM 2923 C C . LYS A 1 369 ? 109.301 -40.869 -34.321 1.00 111.83 574 LYS A C 1
ATOM 2924 O O . LYS A 1 369 ? 109.630 -41.900 -34.920 1.00 108.54 574 LYS A O 1
ATOM 2930 N N . ASP A 1 370 ? 109.741 -40.589 -33.098 1.00 114.72 575 ASP A N 1
ATOM 2931 C CA . ASP A 1 370 ? 110.550 -41.528 -32.340 1.00 108.33 575 ASP A CA 1
ATOM 2932 C C . ASP A 1 370 ? 109.654 -42.548 -31.645 1.00 99.71 575 ASP A C 1
ATOM 2933 O O . ASP A 1 370 ? 108.461 -42.318 -31.428 1.00 92.66 575 ASP A O 1
ATOM 2938 N N . GLU A 1 371 ? 110.242 -43.692 -31.300 1.00 103.74 576 GLU A N 1
ATOM 2939 C CA . GLU A 1 371 ? 109.505 -44.699 -30.548 1.00 107.89 576 GLU A CA 1
ATOM 2940 C C . GLU A 1 371 ? 109.115 -44.150 -29.182 1.00 99.84 576 GLU A C 1
ATOM 2941 O O . GLU A 1 371 ? 109.939 -43.558 -28.478 1.00 99.55 576 GLU A O 1
ATOM 2947 N N . LEU A 1 372 ? 107.850 -44.345 -28.811 1.00 89.62 577 LEU A N 1
ATOM 2948 C CA . LEU A 1 372 ? 107.289 -43.771 -27.596 1.00 84.01 577 LEU A CA 1
ATOM 2949 C C . LEU A 1 372 ? 106.525 -44.836 -26.823 1.00 91.91 577 LEU A C 1
ATOM 2950 O O . LEU A 1 372 ? 105.668 -45.524 -27.386 1.00 101.91 577 LEU A O 1
ATOM 2955 N N . ASN A 1 373 ? 106.839 -44.964 -25.537 1.00 89.08 578 ASN A N 1
ATOM 2956 C CA . ASN A 1 373 ? 106.146 -45.900 -24.663 1.00 82.48 578 ASN A CA 1
ATOM 2957 C C . ASN A 1 373 ? 104.853 -45.268 -24.160 1.00 75.21 578 ASN A C 1
ATOM 2958 O O . ASN A 1 373 ? 104.848 -44.113 -23.722 1.00 75.03 578 ASN A O 1
ATOM 2963 N N . THR A 1 374 ? 103.757 -46.023 -24.228 1.00 56.09 579 THR A N 1
ATOM 2964 C CA . THR A 1 374 ? 102.443 -45.511 -23.845 1.00 60.57 579 THR A CA 1
ATOM 2965 C C . THR A 1 374 ? 101.609 -46.658 -23.295 1.00 66.55 579 THR A C 1
ATOM 2966 O O . THR A 1 374 ? 101.352 -47.633 -24.006 1.00 70.55 579 THR A O 1
ATOM 2970 N N . ARG A 1 375 ? 101.180 -46.533 -22.037 1.00 61.50 580 ARG A N 1
ATOM 2971 C CA . ARG A 1 375 ? 100.482 -47.611 -21.345 1.00 69.27 580 ARG A CA 1
ATOM 2972 C C . ARG A 1 375 ? 98.968 -47.537 -21.495 1.00 56.29 580 ARG A C 1
ATOM 2973 O O . ARG A 1 375 ? 98.296 -48.571 -21.401 1.00 70.39 580 ARG A O 1
ATOM 2981 N N . SER A 1 376 ? 98.414 -46.350 -21.729 1.00 56.81 581 SER A N 1
ATOM 2982 C CA . SER A 1 376 ? 96.974 -46.199 -21.895 1.00 51.09 581 SER A CA 1
ATOM 2983 C C . SER A 1 376 ? 96.685 -44.858 -22.552 1.00 52.18 581 SER A C 1
ATOM 2984 O O . SER A 1 376 ? 97.447 -43.900 -22.395 1.00 52.80 581 SER A O 1
ATOM 2987 N N . THR A 1 377 ? 95.576 -44.800 -23.287 1.00 44.64 582 THR A N 1
ATOM 2988 C CA . THR A 1 377 ? 95.127 -43.570 -23.923 1.00 54.32 582 THR A CA 1
ATOM 2989 C C . THR A 1 377 ? 93.643 -43.367 -23.658 1.00 48.86 582 THR A C 1
ATOM 2990 O O . THR A 1 377 ? 92.884 -44.328 -23.505 1.00 42.91 582 THR A O 1
ATOM 2994 N N . THR A 1 378 ? 93.240 -42.099 -23.600 1.00 46.55 583 THR A N 1
ATOM 2995 C CA . THR A 1 378 ? 91.839 -41.712 -23.524 1.00 53.24 583 THR A CA 1
ATOM 2996 C C . THR A 1 378 ? 91.592 -40.595 -24.527 1.00 64.38 583 THR A C 1
ATOM 2997 O O . THR A 1 378 ? 92.462 -39.750 -24.750 1.00 64.04 583 THR A O 1
ATOM 3001 N N . THR A 1 379 ? 90.410 -40.597 -25.139 1.00 62.10 584 THR A N 1
ATOM 3002 C CA . THR A 1 379 ? 90.092 -39.622 -26.170 1.00 56.15 584 THR A CA 1
ATOM 3003 C C . THR A 1 379 ? 88.678 -39.098 -25.967 1.00 50.53 584 THR A C 1
ATOM 3004 O O . THR A 1 379 ? 87.761 -39.866 -25.665 1.00 48.74 584 THR A O 1
ATOM 3008 N N . SER A 1 380 ? 88.513 -37.786 -26.124 1.00 53.22 585 SER A N 1
ATOM 3009 C CA . SER A 1 380 ? 87.208 -37.145 -26.066 1.00 69.66 585 SER A CA 1
ATOM 3010 C C . SER A 1 380 ? 87.105 -36.145 -27.208 1.00 84.74 585 SER A C 1
ATOM 3011 O O . SER A 1 380 ? 88.050 -35.395 -27.469 1.00 81.96 585 SER A O 1
ATOM 3014 N N . CYS A 1 381 ? 85.962 -36.140 -27.891 1.00 84.02 586 CYS A N 1
ATOM 3015 C CA . CYS A 1 381 ? 85.742 -35.255 -29.024 1.00 81.86 586 CYS A CA 1
ATOM 3016 C C . CYS A 1 381 ? 84.503 -34.401 -28.802 1.00 77.91 586 CYS A C 1
ATOM 3017 O O . CYS A 1 381 ? 83.578 -34.787 -28.082 1.00 79.29 586 CYS A O 1
ATOM 3020 N N . PHE A 1 382 ? 84.491 -33.243 -29.454 1.00 80.93 587 PHE A N 1
ATOM 3021 C CA . PHE A 1 382 ? 83.455 -32.244 -29.243 1.00 85.38 587 PHE A CA 1
ATOM 3022 C C . PHE A 1 382 ? 83.442 -31.304 -30.441 1.00 87.57 587 PHE A C 1
ATOM 3023 O O . PHE A 1 382 ? 84.388 -31.257 -31.230 1.00 84.47 587 PHE A O 1
ATOM 3031 N N . LEU A 1 383 ? 82.353 -30.550 -30.564 1.00 82.41 588 LEU A N 1
ATOM 3032 C CA . LEU A 1 383 ? 82.230 -29.541 -31.607 1.00 91.82 588 LEU A CA 1
ATOM 3033 C C . LEU A 1 383 ? 82.876 -28.239 -31.149 1.00 95.43 588 LEU A C 1
ATOM 3034 O O . LEU A 1 383 ? 82.611 -27.761 -30.041 1.00 96.54 588 LEU A O 1
ATOM 3039 N N . PHE A 1 384 ? 83.726 -27.675 -32.005 1.00 86.06 589 PHE A N 1
ATOM 3040 C CA . PHE A 1 384 ? 84.377 -26.398 -31.740 1.00 97.12 589 PHE A CA 1
ATOM 3041 C C . PHE A 1 384 ? 84.425 -25.607 -33.038 1.00 113.30 589 PHE A C 1
ATOM 3042 O O . PHE A 1 384 ? 85.006 -26.070 -34.024 1.00 123.83 589 PHE A O 1
ATOM 3050 N N . LEU A 1 385 ? 83.815 -24.419 -33.033 1.00 108.21 590 LEU A N 1
ATOM 3051 C CA . LEU A 1 385 ? 83.734 -23.563 -34.220 1.00 110.33 590 LEU A CA 1
ATOM 3052 C C . LEU A 1 385 ? 83.108 -24.310 -35.396 1.00 109.76 590 LEU A C 1
ATOM 3053 O O . LEU A 1 385 ? 83.574 -24.215 -36.533 1.00 111.77 590 LEU A O 1
ATOM 3058 N N . ASP A 1 386 ? 82.042 -25.063 -35.113 1.00 112.84 591 ASP A N 1
ATOM 3059 C CA . ASP A 1 386 ? 81.319 -25.853 -36.114 1.00 126.06 591 ASP A CA 1
ATOM 3060 C C . ASP A 1 386 ? 82.222 -26.880 -36.798 1.00 123.01 591 ASP A C 1
ATOM 3061 O O . ASP A 1 386 ? 82.019 -27.223 -37.966 1.00 132.05 591 ASP A O 1
ATOM 3066 N N . GLU A 1 387 ? 83.217 -27.387 -36.079 1.00 121.91 592 GLU A N 1
ATOM 3067 C CA . GLU A 1 387 ? 84.156 -28.363 -36.612 1.00 116.02 592 GLU A CA 1
ATOM 3068 C C . GLU A 1 387 ? 84.464 -29.394 -35.537 1.00 102.34 592 GLU A C 1
ATOM 3069 O O . GLU A 1 387 ? 84.412 -29.078 -34.343 1.00 96.00 592 GLU A O 1
ATOM 3075 N N . PRO A 1 388 ? 84.777 -30.639 -35.928 1.00 93.58 593 PRO A N 1
ATOM 3076 C CA . PRO A 1 388 ? 85.024 -31.672 -34.913 1.00 85.65 593 PRO A CA 1
ATOM 3077 C C . PRO A 1 388 ? 86.459 -31.681 -34.41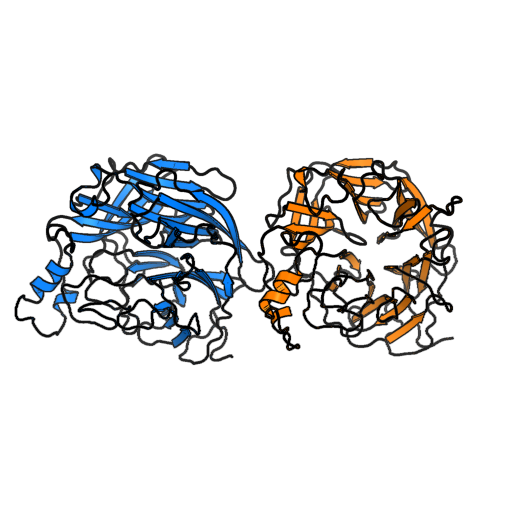5 1.00 86.09 593 PRO A C 1
ATOM 3078 O O . PRO A 1 388 ? 87.394 -31.882 -35.195 1.00 86.73 593 PRO A O 1
ATOM 3082 N N . TRP A 1 389 ? 86.637 -31.458 -33.115 1.00 88.49 594 TRP A N 1
ATOM 3083 C CA . TRP A 1 389 ? 87.943 -31.465 -32.475 1.00 82.35 594 TRP A CA 1
ATOM 3084 C C . TRP A 1 389 ? 87.985 -32.529 -31.389 1.00 85.17 594 TRP A C 1
ATOM 3085 O O . TRP A 1 389 ? 86.954 -32.901 -30.818 1.00 71.27 594 TRP A O 1
ATOM 3096 N N . CYS A 1 390 ? 89.191 -33.011 -31.103 1.00 84.45 595 CYS A N 1
ATOM 3097 C CA . CYS A 1 390 ? 89.384 -34.059 -30.115 1.00 79.84 595 CYS A CA 1
ATOM 3098 C C . CYS A 1 390 ? 90.603 -33.745 -29.263 1.00 84.22 595 CYS A C 1
ATOM 3099 O O . CYS A 1 390 ? 91.560 -33.114 -29.721 1.00 79.30 595 CYS A O 1
ATOM 3102 N N . ILE A 1 391 ? 90.553 -34.198 -28.013 1.00 88.02 596 ILE A N 1
ATOM 3103 C CA . ILE A 1 391 ? 91.655 -34.067 -27.070 1.00 77.67 596 ILE A CA 1
ATOM 3104 C C . ILE A 1 391 ? 91.934 -35.444 -26.485 1.00 74.40 596 ILE A C 1
ATOM 3105 O O . ILE A 1 391 ? 91.013 -36.117 -26.008 1.00 71.17 596 ILE A O 1
ATOM 3110 N N . SER A 1 392 ? 93.192 -35.868 -26.539 1.00 65.31 597 SER A N 1
ATOM 3111 C CA . SER A 1 392 ? 93.601 -37.169 -26.037 1.00 62.35 597 SER A CA 1
ATOM 3112 C C . SER A 1 392 ? 94.711 -37.012 -25.009 1.00 65.89 597 SER A C 1
ATOM 3113 O O . SER A 1 392 ? 95.527 -36.088 -25.086 1.00 82.11 597 SER A O 1
ATOM 3116 N N . VAL A 1 393 ? 94.726 -37.922 -24.038 1.00 60.79 598 VAL A N 1
ATOM 3117 C CA . VAL A 1 393 ? 95.770 -37.996 -23.023 1.00 61.73 598 VAL A CA 1
ATOM 3118 C C . VAL A 1 393 ? 96.431 -39.362 -23.130 1.00 66.87 598 VAL A C 1
ATOM 3119 O O . VAL A 1 393 ? 95.741 -40.387 -23.181 1.00 59.94 598 VAL A O 1
ATOM 3123 N N . LEU A 1 394 ? 97.760 -39.375 -23.174 1.00 62.87 599 LEU A N 1
ATOM 3124 C CA . LEU A 1 394 ? 98.528 -40.603 -23.318 1.00 63.11 599 LEU A CA 1
ATOM 3125 C C . LEU A 1 394 ? 99.393 -40.791 -22.079 1.00 67.11 599 LEU A C 1
ATOM 3126 O O . LEU A 1 394 ? 100.070 -39.854 -21.642 1.00 78.94 599 LEU A O 1
ATOM 3131 N N . GLU A 1 395 ? 99.364 -41.994 -21.512 1.00 66.96 600 GLU A N 1
ATOM 3132 C CA . GLU A 1 395 ? 100.182 -42.321 -20.344 1.00 70.09 600 GLU A CA 1
ATOM 3133 C C . GLU A 1 395 ? 101.566 -42.706 -20.848 1.00 68.03 600 GLU A C 1
ATOM 3134 O O . GLU A 1 395 ? 101.867 -43.876 -21.090 1.00 74.04 600 GLU A O 1
ATOM 3140 N N . THR A 1 396 ? 102.419 -41.701 -21.005 1.00 69.55 601 THR A N 1
ATOM 3141 C CA . THR A 1 396 ? 103.697 -41.845 -21.684 1.00 72.13 601 THR A CA 1
ATOM 3142 C C . THR A 1 396 ? 104.843 -42.029 -20.696 1.00 77.53 601 THR A C 1
ATOM 3143 O O . THR A 1 396 ? 104.748 -41.690 -19.514 1.00 62.95 601 THR A O 1
ATOM 3147 N N . ASN A 1 397 ? 105.950 -42.579 -21.218 1.00 83.19 602 ASN A N 1
ATOM 3148 C CA . ASN A 1 397 ? 107.218 -42.692 -20.510 1.00 87.95 602 ASN A CA 1
ATOM 3149 C C . ASN A 1 397 ? 108.326 -42.461 -21.543 1.00 100.16 602 ASN A C 1
ATOM 3150 O O . ASN A 1 397 ? 109.058 -43.366 -21.941 1.00 100.92 602 ASN A O 1
ATOM 3155 N N . ARG A 1 398 ? 108.445 -41.215 -22.007 1.00 106.32 603 ARG A N 1
ATOM 3156 C CA . ARG A 1 398 ? 109.431 -40.922 -23.040 1.00 111.53 603 ARG A CA 1
ATOM 3157 C C . ARG A 1 398 ? 110.818 -40.733 -22.444 1.00 120.12 603 ARG A C 1
ATOM 3158 O O . ARG A 1 398 ? 111.812 -41.181 -23.026 1.00 111.30 603 ARG A O 1
ATOM 3166 N N . PHE A 1 399 ? 110.904 -40.093 -21.280 1.00 142.53 604 PHE A N 1
ATOM 3167 C CA . PHE A 1 399 ? 112.183 -39.857 -20.617 1.00 154.36 604 PHE A CA 1
ATOM 3168 C C . PHE A 1 399 ? 112.456 -41.039 -19.701 1.00 158.55 604 PHE A C 1
ATOM 3169 O O . PHE A 1 399 ? 111.971 -41.089 -18.569 1.00 162.71 604 PHE A O 1
ATOM 3177 N N . ASN A 1 400 ? 113.230 -42.002 -20.195 1.00 159.46 605 ASN A N 1
ATOM 3178 C CA . ASN A 1 400 ? 113.700 -43.076 -19.333 1.00 159.43 605 ASN A CA 1
ATOM 3179 C C . ASN A 1 400 ? 114.802 -42.617 -18.388 1.00 169.00 605 ASN A C 1
ATOM 3180 O O . ASN A 1 400 ? 115.306 -43.434 -17.609 1.00 166.95 605 ASN A O 1
ATOM 3185 N N . GLY A 1 401 ? 115.181 -41.340 -18.440 1.00 172.94 606 GLY A N 1
ATOM 3186 C CA . GLY A 1 401 ? 116.176 -40.783 -17.547 1.00 167.95 606 GLY A CA 1
ATOM 3187 C C . GLY A 1 401 ? 115.641 -39.664 -16.675 1.00 166.38 606 GLY A C 1
ATOM 3188 O O . GLY A 1 401 ? 116.217 -39.364 -15.625 1.00 164.46 606 GLY A O 1
ATOM 3189 N N . LYS A 1 402 ? 114.544 -39.034 -17.096 1.00 164.21 607 LYS A N 1
ATOM 3190 C CA . LYS A 1 402 ? 113.889 -37.986 -16.326 1.00 153.87 607 LYS A CA 1
ATOM 3191 C C . LYS A 1 402 ? 112.579 -38.524 -15.741 1.00 143.99 607 LYS A C 1
ATOM 3192 O O . LYS A 1 402 ? 112.305 -39.730 -15.771 1.00 140.63 607 LYS A O 1
ATOM 3198 N N . SER A 1 403 ? 111.762 -37.621 -15.206 1.00 130.20 608 SER A N 1
ATOM 3199 C CA . SER A 1 403 ? 110.531 -38.023 -14.541 1.00 108.71 608 SER A CA 1
ATOM 3200 C C . SER A 1 403 ? 109.472 -38.440 -15.556 1.00 102.38 608 SER A C 1
ATOM 3201 O O . SER A 1 403 ? 109.467 -37.992 -16.705 1.00 111.98 608 SER A O 1
ATOM 3204 N N . ILE A 1 404 ? 108.561 -39.299 -15.113 1.00 98.51 609 ILE A N 1
ATOM 3205 C CA . ILE A 1 404 ? 107.501 -39.825 -15.966 1.00 86.29 609 ILE A CA 1
ATOM 3206 C C . ILE A 1 404 ? 106.261 -38.955 -15.811 1.00 91.01 609 ILE A C 1
ATOM 3207 O O . ILE A 1 404 ? 105.850 -38.635 -14.689 1.00 94.34 609 ILE A O 1
ATOM 3212 N N . ARG A 1 405 ? 105.655 -38.579 -16.938 1.00 93.15 610 ARG A N 1
ATOM 3213 C CA . ARG A 1 405 ? 104.512 -37.676 -16.906 1.00 91.92 610 ARG A CA 1
ATOM 3214 C C . ARG A 1 405 ? 103.629 -37.884 -18.132 1.00 88.94 610 ARG A C 1
ATOM 3215 O O . ARG A 1 405 ? 104.142 -38.008 -19.253 1.00 98.20 610 ARG A O 1
ATOM 3223 N N . PRO A 1 406 ? 102.307 -37.934 -17.971 1.00 79.07 611 PRO A N 1
ATOM 3224 C CA . PRO A 1 406 ? 101.429 -38.077 -19.138 1.00 75.52 611 PRO A CA 1
ATOM 3225 C C . PRO A 1 406 ? 101.403 -36.807 -19.973 1.00 72.98 611 PRO A C 1
ATOM 3226 O O . PRO A 1 406 ? 101.822 -35.732 -19.540 1.00 80.26 611 PRO A O 1
ATOM 3230 N N . GLU A 1 407 ? 100.889 -36.947 -21.194 1.00 65.83 612 GLU A N 1
ATOM 3231 C CA . GLU A 1 407 ? 100.886 -35.871 -22.172 1.00 69.45 612 GLU A CA 1
ATOM 3232 C C . GLU A 1 407 ? 99.494 -35.706 -22.758 1.00 66.08 612 GLU A C 1
ATOM 3233 O O . GLU A 1 407 ? 98.754 -36.678 -22.926 1.00 64.76 612 GLU A O 1
ATOM 3239 N N . ILE A 1 408 ? 99.147 -34.459 -23.066 1.00 74.09 613 ILE A N 1
ATOM 3240 C CA . ILE A 1 408 ? 97.848 -34.104 -23.624 1.00 72.65 613 ILE A CA 1
ATOM 3241 C C . ILE A 1 408 ? 98.063 -33.563 -25.030 1.00 87.20 613 ILE A C 1
ATOM 3242 O O . ILE A 1 408 ? 98.938 -32.715 -25.249 1.00 88.39 613 ILE A O 1
ATOM 3247 N N . TYR A 1 409 ? 97.266 -34.051 -25.980 1.00 83.66 614 TYR A N 1
ATOM 3248 C CA . TYR A 1 409 ? 97.341 -33.621 -27.369 1.00 78.45 614 TYR A CA 1
ATOM 3249 C C . TYR A 1 409 ? 95.961 -33.201 -27.852 1.00 82.81 614 TYR A C 1
ATOM 3250 O O . TYR A 1 409 ? 94.953 -33.814 -27.488 1.00 78.83 614 TYR A O 1
ATOM 3259 N N . SER A 1 410 ? 95.921 -32.150 -28.668 1.00 84.42 615 SER A N 1
ATOM 3260 C CA . SER A 1 410 ? 94.695 -31.684 -29.300 1.00 80.01 615 SER A CA 1
ATOM 3261 C C . SER A 1 410 ? 94.858 -31.737 -30.813 1.00 83.66 615 SER A C 1
ATOM 3262 O O . SER A 1 410 ? 95.914 -31.382 -31.346 1.00 84.92 615 SER A O 1
ATOM 3265 N N . TYR A 1 411 ? 93.810 -32.186 -31.500 1.00 75.91 616 TYR A N 1
ATOM 3266 C CA . TYR A 1 411 ? 93.858 -32.335 -32.946 1.00 76.34 616 TYR A CA 1
ATOM 3267 C C . TYR A 1 411 ? 92.452 -32.228 -33.515 1.00 82.22 616 TYR A C 1
ATOM 3268 O O . TYR A 1 411 ? 91.456 -32.406 -32.807 1.00 76.13 616 TYR A O 1
ATOM 3277 N N . LYS A 1 412 ? 92.387 -31.930 -34.810 1.00 84.74 617 LYS A N 1
ATOM 3278 C CA . LYS A 1 412 ? 91.134 -31.748 -35.528 1.00 85.22 617 LYS A CA 1
ATOM 3279 C C . LYS A 1 412 ? 90.959 -32.857 -36.556 1.00 79.88 617 LYS A C 1
ATOM 3280 O O . LYS A 1 412 ? 91.925 -33.278 -37.201 1.00 83.40 617 LYS A O 1
ATOM 3286 N N . ILE A 1 413 ? 89.729 -33.328 -36.702 1.00 77.79 618 ILE A N 1
ATOM 3287 C CA . ILE A 1 413 ? 89.428 -34.286 -37.770 1.00 81.51 618 ILE A CA 1
ATOM 3288 C C . ILE A 1 413 ? 89.580 -33.580 -39.114 1.00 85.81 618 ILE A C 1
ATOM 3289 O O . ILE A 1 413 ? 89.048 -32.470 -39.288 1.00 82.92 618 ILE A O 1
ATOM 3294 N N . PRO A 1 414 ? 90.306 -34.155 -40.072 1.00 90.66 619 PRO A N 1
ATOM 3295 C CA . PRO A 1 414 ? 90.613 -33.423 -41.311 1.00 82.35 619 PRO A CA 1
ATOM 3296 C C . PRO A 1 414 ? 89.361 -33.082 -42.108 1.00 90.01 619 PRO A C 1
ATOM 3297 O O . PRO A 1 414 ? 88.488 -33.926 -42.323 1.00 76.39 619 PRO A O 1
ATOM 3301 N N . LYS A 1 415 ? 89.287 -31.823 -42.552 1.00 96.19 620 LYS A N 1
ATOM 3302 C CA . LYS A 1 415 ? 88.175 -31.382 -43.388 1.00 100.69 620 LYS A CA 1
ATOM 3303 C C . LYS A 1 415 ? 88.184 -32.094 -44.735 1.00 103.04 620 LYS A C 1
ATOM 3304 O O . LYS A 1 415 ? 87.137 -32.540 -45.218 1.00 100.43 620 LYS A O 1
ATOM 3310 N N . TYR A 1 416 ? 89.355 -32.208 -45.355 1.00 105.38 621 TYR A N 1
ATOM 3311 C CA . TYR A 1 416 ? 89.507 -32.885 -46.631 1.00 108.89 621 TYR A CA 1
ATOM 3312 C C . TYR A 1 416 ? 90.510 -34.023 -46.489 1.00 107.89 621 TYR A C 1
ATOM 3313 O O . TYR A 1 416 ? 91.357 -34.025 -45.590 1.00 98.66 621 TYR A O 1
ATOM 3322 N N . CYS A 1 417 ? 90.406 -34.995 -47.392 1.00 105.42 622 CYS A N 1
ATOM 3323 C CA . CYS A 1 417 ? 91.252 -36.179 -47.351 1.00 111.51 622 CYS A CA 1
ATOM 3324 C C . CYS A 1 417 ? 92.567 -35.929 -48.077 1.00 114.85 622 CYS A C 1
ATOM 3325 O O . CYS A 1 417 ? 92.591 -35.347 -49.166 1.00 127.01 622 CYS A O 1
ATOM 3328 N N . GLY A 1 418 ? 93.662 -36.376 -47.464 1.00 110.44 623 GLY A N 1
ATOM 3329 C CA . GLY A 1 418 ? 94.970 -36.337 -48.090 1.00 107.29 623 GLY A CA 1
ATOM 3330 C C . GLY A 1 418 ? 95.519 -34.949 -48.349 1.00 117.90 623 GLY A C 1
ATOM 3331 O O . GLY A 1 418 ? 95.731 -34.567 -49.504 1.00 126.57 623 GLY A O 1
ATOM 3332 N N . THR A 1 419 ? 95.762 -34.187 -47.284 1.00 118.61 624 THR A N 1
ATOM 3333 C CA . THR A 1 419 ? 96.328 -32.846 -47.385 1.00 123.05 624 THR A CA 1
ATOM 3334 C C . THR A 1 419 ? 97.541 -32.761 -46.473 1.00 132.14 624 THR A C 1
ATOM 3335 O O . THR A 1 419 ? 97.405 -32.851 -45.249 1.00 143.87 624 THR A O 1
ATOM 3339 N N . LYS A 1 420 ? 98.719 -32.588 -47.063 1.00 132.53 625 LYS A N 1
ATOM 3340 C CA . LYS A 1 420 ? 99.952 -32.458 -46.292 1.00 126.25 625 LYS A CA 1
ATOM 3341 C C . LYS A 1 420 ? 100.985 -31.624 -47.040 1.00 133.00 625 LYS A C 1
ATOM 3342 O O . LYS A 1 420 ? 102.187 -31.752 -46.805 1.00 131.06 625 LYS A O 1
ATOM 3348 N N . GLY B 1 3 ? 82.885 13.733 -47.481 1.00 107.11 208 GLY B N 1
ATOM 3349 C CA . GLY B 1 3 ? 83.892 13.919 -48.510 1.00 111.80 208 GLY B CA 1
ATOM 3350 C C . GLY B 1 3 ? 84.623 12.639 -48.870 1.00 115.32 208 GLY B C 1
ATOM 3351 O O . GLY B 1 3 ? 85.313 12.053 -48.035 1.00 106.96 208 GLY B O 1
ATOM 3352 N N . LYS B 1 4 ? 84.472 12.204 -50.122 1.00 120.20 209 LYS B N 1
ATOM 3353 C CA . LYS B 1 4 ? 85.093 10.974 -50.600 1.00 124.04 209 LYS B CA 1
ATOM 3354 C C . LYS B 1 4 ? 86.037 11.207 -51.773 1.00 122.72 209 LYS B C 1
ATOM 3355 O O . LYS B 1 4 ? 86.453 10.238 -52.420 1.00 127.93 209 LYS B O 1
ATOM 3361 N N . ILE B 1 5 ? 86.390 12.455 -52.065 1.00 113.19 210 ILE B N 1
ATOM 3362 C CA . ILE B 1 5 ? 87.244 12.791 -53.201 1.00 107.47 210 ILE B CA 1
ATOM 3363 C C . ILE B 1 5 ? 88.518 13.427 -52.662 1.00 93.21 210 ILE B C 1
ATOM 3364 O O . ILE B 1 5 ? 88.494 14.559 -52.163 1.00 93.54 210 ILE B O 1
ATOM 3369 N N . PHE B 1 6 ? 89.628 12.701 -52.757 1.00 79.95 211 PHE B N 1
ATOM 3370 C CA . PHE B 1 6 ? 90.944 13.222 -52.408 1.00 73.73 211 PHE B CA 1
ATOM 3371 C C . PHE B 1 6 ? 91.985 12.367 -53.120 1.00 72.43 211 PHE B C 1
ATOM 3372 O O . PHE B 1 6 ? 91.649 11.396 -53.803 1.00 83.59 211 PHE B O 1
ATOM 3380 N N . CYS B 1 7 ? 93.255 12.736 -52.967 1.00 71.14 212 CYS B N 1
ATOM 3381 C CA . CYS B 1 7 ? 94.321 12.043 -53.681 1.00 74.14 212 CYS B CA 1
ATOM 3382 C C . CYS B 1 7 ? 94.460 10.616 -53.161 1.00 84.97 212 CYS B C 1
ATOM 3383 O O . CYS B 1 7 ? 94.704 10.400 -51.970 1.00 81.09 212 CYS B O 1
ATOM 3386 N N . LYS B 1 8 ? 94.300 9.638 -54.058 1.00 86.67 213 LYS B N 1
ATOM 3387 C CA . LYS B 1 8 ? 94.378 8.226 -53.698 1.00 83.22 213 LYS B CA 1
ATOM 3388 C C . LYS B 1 8 ? 95.346 7.459 -54.592 1.00 89.84 213 LYS B C 1
ATOM 3389 O O . LYS B 1 8 ? 95.215 6.240 -54.734 1.00 91.95 213 LYS B O 1
ATOM 3395 N N . SER B 1 9 ? 96.316 8.143 -55.195 1.00 94.02 214 SER B N 1
ATOM 3396 C CA . SER B 1 9 ? 97.221 7.534 -56.159 1.00 98.59 214 SER B CA 1
ATOM 3397 C C . SER B 1 9 ? 98.670 7.835 -55.792 1.00 92.11 214 SER B C 1
ATOM 3398 O O . SER B 1 9 ? 98.967 8.699 -54.963 1.00 94.93 214 SER B O 1
ATOM 3401 N N . VAL B 1 10 ? 99.580 7.112 -56.441 1.00 97.05 215 VAL B N 1
ATOM 3402 C CA . VAL B 1 10 ? 101.009 7.314 -56.227 1.00 103.80 215 VAL B CA 1
ATOM 3403 C C . VAL B 1 10 ? 101.425 8.616 -56.897 1.00 114.62 215 VAL B C 1
ATOM 3404 O O . VAL B 1 10 ? 101.321 8.764 -58.121 1.00 121.07 215 VAL B O 1
ATOM 3408 N N . SER B 1 11 ? 101.907 9.566 -56.100 1.00 108.49 216 SER B N 1
ATOM 3409 C CA . SER B 1 11 ? 102.268 10.877 -56.617 1.00 97.38 216 SER B CA 1
ATOM 3410 C C . SER B 1 11 ? 103.386 11.464 -55.768 1.00 96.06 216 SER B C 1
ATOM 3411 O O . SER B 1 11 ? 103.736 10.938 -54.708 1.00 101.68 216 SER B O 1
ATOM 3414 N N . LYS B 1 12 ? 103.945 12.569 -56.251 1.00 95.73 217 LYS B N 1
ATOM 3415 C CA . LYS B 1 12 ? 105.002 13.290 -55.561 1.00 99.55 217 LYS B CA 1
ATOM 3416 C C . LYS B 1 12 ? 104.565 14.727 -55.305 1.00 100.04 217 LYS B C 1
ATOM 3417 O O . LYS B 1 12 ? 103.558 15.201 -55.838 1.00 97.32 217 LYS B O 1
ATOM 3423 N N . ASP B 1 13 ? 105.344 15.414 -54.467 1.00 99.87 218 ASP B N 1
ATOM 3424 C CA . ASP B 1 13 ? 105.118 16.802 -54.076 1.00 100.81 218 ASP B CA 1
ATOM 3425 C C . ASP B 1 13 ? 103.682 17.033 -53.614 1.00 97.15 218 ASP B C 1
ATOM 3426 O O . ASP B 1 13 ? 102.926 17.746 -54.286 1.00 91.86 218 ASP B O 1
ATOM 3431 N N . PRO B 1 14 ? 103.266 16.462 -52.485 1.00 92.09 219 PRO B N 1
ATOM 3432 C CA . PRO B 1 14 ? 101.915 16.717 -51.983 1.00 72.94 219 PRO B CA 1
ATOM 3433 C C . PRO B 1 14 ? 101.857 17.964 -51.117 1.00 70.62 219 PRO B C 1
ATOM 3434 O O . PRO B 1 14 ? 102.827 18.356 -50.465 1.00 71.98 219 PRO B O 1
ATOM 3438 N N . ASP B 1 15 ? 100.689 18.598 -51.128 1.00 70.51 220 ASP B N 1
ATOM 3439 C CA . ASP B 1 15 ? 100.431 19.797 -50.335 1.00 76.63 220 ASP B CA 1
ATOM 3440 C C . ASP B 1 15 ? 99.477 19.415 -49.208 1.00 76.66 220 ASP B C 1
ATOM 3441 O O . ASP B 1 15 ? 98.256 19.413 -49.380 1.00 73.61 220 ASP B O 1
ATOM 3446 N N . PHE B 1 16 ? 100.046 19.093 -48.049 1.00 75.75 221 PHE B N 1
ATOM 3447 C CA . PHE B 1 16 ? 99.247 18.799 -46.869 1.00 65.24 221 PHE B CA 1
ATOM 3448 C C . PHE B 1 16 ? 98.732 20.051 -46.173 1.00 68.25 221 PHE B C 1
ATOM 3449 O O . PHE B 1 16 ? 97.925 19.932 -45.244 1.00 66.72 221 PHE B O 1
ATOM 3457 N N . ARG B 1 17 ? 99.173 21.236 -46.598 1.00 64.26 222 ARG B N 1
ATOM 3458 C CA . ARG B 1 17 ? 98.841 22.492 -45.926 1.00 59.72 222 ARG B CA 1
ATOM 3459 C C . ARG B 1 17 ? 99.223 22.421 -44.449 1.00 65.33 222 ARG B C 1
ATOM 3460 O O . ARG B 1 17 ? 98.466 22.810 -43.556 1.00 54.32 222 ARG B O 1
ATOM 3468 N N . LEU B 1 18 ? 100.428 21.912 -44.206 1.00 69.65 223 LEU B N 1
ATOM 3469 C CA . LEU B 1 18 ? 100.903 21.676 -42.851 1.00 62.03 223 LEU B CA 1
ATOM 3470 C C . LEU B 1 18 ? 101.096 22.989 -42.104 1.00 56.93 223 LEU B C 1
ATOM 3471 O O . LEU B 1 18 ? 101.617 23.966 -42.649 1.00 63.58 223 LEU B O 1
ATOM 3476 N N . LYS B 1 19 ? 100.668 23.004 -40.845 1.00 55.53 224 LYS B N 1
ATOM 3477 C CA . LYS B 1 19 ? 100.837 24.159 -39.979 1.00 61.37 224 LYS B CA 1
ATOM 3478 C C . LYS B 1 19 ? 100.992 23.664 -38.550 1.00 55.88 224 LYS B C 1
ATOM 3479 O O . LYS B 1 19 ? 100.319 22.716 -38.138 1.00 62.87 224 LYS B O 1
ATOM 3485 N N . GLN B 1 20 ? 101.889 24.297 -37.807 1.00 63.27 225 GLN B N 1
ATOM 3486 C CA . GLN B 1 20 ? 102.138 23.932 -36.422 1.00 60.93 225 GLN B CA 1
ATOM 3487 C C . GLN B 1 20 ? 101.188 24.682 -35.497 1.00 57.47 225 GLN B C 1
ATOM 3488 O O . GLN B 1 20 ? 100.784 25.815 -35.772 1.00 63.43 225 GLN B O 1
ATOM 3494 N N . ILE B 1 21 ? 100.821 24.028 -34.399 1.00 56.10 226 ILE B N 1
ATOM 3495 C CA . ILE B 1 21 ? 99.991 24.617 -33.354 1.00 56.26 226 ILE B CA 1
ATOM 3496 C C . ILE B 1 21 ? 100.850 24.733 -32.103 1.00 62.41 226 ILE B C 1
ATOM 3497 O O . ILE B 1 21 ? 101.330 23.721 -31.576 1.00 67.93 226 ILE B O 1
ATOM 3502 N N . ASP B 1 22 ? 101.050 25.965 -31.630 1.00 62.64 227 ASP B N 1
ATOM 3503 C CA . ASP B 1 22 ? 101.991 26.237 -30.554 1.00 74.28 227 ASP B CA 1
ATOM 3504 C C . ASP B 1 22 ? 101.358 26.784 -29.281 1.00 79.64 227 ASP B C 1
ATOM 3505 O O . ASP B 1 22 ? 102.043 26.845 -28.253 1.00 96.14 227 ASP B O 1
ATOM 3510 N N . TYR B 1 23 ? 100.088 27.182 -29.309 1.00 71.92 228 TYR B N 1
ATOM 3511 C CA . TYR B 1 23 ? 99.451 27.778 -28.143 1.00 75.58 228 TYR B CA 1
ATOM 3512 C C . TYR B 1 23 ? 98.764 26.759 -27.243 1.00 68.87 228 TYR B C 1
ATOM 3513 O O . TYR B 1 23 ? 98.227 27.143 -26.200 1.00 74.26 228 TYR B O 1
ATOM 3522 N N . VAL B 1 24 ? 98.772 25.478 -27.607 1.00 61.71 229 VAL B N 1
ATOM 3523 C CA . VAL B 1 24 ? 98.072 24.470 -26.815 1.00 68.58 229 VAL B CA 1
ATOM 3524 C C . VAL B 1 24 ? 98.963 23.945 -25.695 1.00 83.98 229 VAL B C 1
ATOM 3525 O O . VAL B 1 24 ? 98.596 23.981 -24.516 1.00 81.19 229 VAL B O 1
ATOM 3529 N N . ILE B 1 25 ? 100.137 23.442 -26.049 1.00 86.46 230 ILE B N 1
ATOM 3530 C CA . ILE B 1 25 ? 101.033 22.824 -25.069 1.00 77.13 230 ILE B CA 1
ATOM 3531 C C . ILE B 1 25 ? 101.742 23.923 -24.282 1.00 85.33 230 ILE B C 1
ATOM 3532 O O . ILE B 1 25 ? 102.261 24.873 -24.891 1.00 84.21 230 ILE B O 1
ATOM 3537 N N . PRO B 1 26 ? 101.782 23.839 -22.954 1.00 85.55 231 PRO B N 1
ATOM 3538 C CA . PRO B 1 26 ? 102.437 24.888 -22.165 1.00 94.37 231 PRO B CA 1
ATOM 3539 C C . PRO B 1 26 ? 103.942 24.904 -22.387 1.00 101.82 231 PRO B C 1
ATOM 3540 O O . PRO B 1 26 ? 104.555 23.908 -22.780 1.00 102.72 231 PRO B O 1
ATOM 3544 N N . VAL B 1 27 ? 104.536 26.067 -22.126 1.00 104.60 232 VAL B N 1
ATOM 3545 C CA . VAL B 1 27 ? 105.979 26.263 -22.212 1.00 113.70 232 VAL B CA 1
ATOM 3546 C C . VAL B 1 27 ? 106.529 26.373 -20.797 1.00 127.35 232 VAL B C 1
ATOM 3547 O O . VAL B 1 27 ? 105.984 27.111 -19.967 1.00 132.38 232 VAL B O 1
ATOM 3551 N N . GLN B 1 28 ? 107.598 25.633 -20.519 1.00 131.12 233 GLN B N 1
ATOM 3552 C CA . GLN B 1 28 ? 108.218 25.624 -19.202 1.00 143.04 233 GLN B CA 1
ATOM 3553 C C . GLN B 1 28 ? 109.412 26.568 -19.193 1.00 151.92 233 GLN B C 1
ATOM 3554 O O . GLN B 1 28 ? 110.283 26.483 -20.065 1.00 148.48 233 GLN B O 1
ATOM 3560 N N . GLN B 1 29 ? 109.447 27.469 -18.208 1.00 159.19 234 GLN B N 1
ATOM 3561 C CA . GLN B 1 29 ? 110.587 28.371 -18.082 1.00 166.97 234 GLN B CA 1
ATOM 3562 C C . GLN B 1 29 ? 111.834 27.621 -17.633 1.00 158.11 234 GLN B C 1
ATOM 3563 O O . GLN B 1 29 ? 112.949 27.949 -18.054 1.00 160.24 234 GLN B O 1
ATOM 3569 N N . ASP B 1 30 ? 111.665 26.612 -16.782 1.00 147.04 235 ASP B N 1
ATOM 3570 C CA . ASP B 1 30 ? 112.783 25.792 -16.331 1.00 141.55 235 ASP B CA 1
ATOM 3571 C C . ASP B 1 30 ? 113.203 24.860 -17.461 1.00 142.11 235 ASP B C 1
ATOM 3572 O O . ASP B 1 30 ? 112.462 23.942 -17.828 1.00 141.22 235 ASP B O 1
ATOM 3577 N N . ARG B 1 31 ? 114.397 25.090 -18.010 1.00 144.44 236 ARG B N 1
ATOM 3578 C CA . ARG B 1 31 ? 114.879 24.311 -19.145 1.00 142.65 236 ARG B CA 1
ATOM 3579 C C . ARG B 1 31 ? 115.268 22.887 -18.769 1.00 135.03 236 ARG B C 1
ATOM 3580 O O . ARG B 1 31 ? 115.517 22.076 -19.668 1.00 128.80 236 ARG B O 1
ATOM 3588 N N . SER B 1 32 ? 115.324 22.562 -17.476 1.00 136.88 237 SER B N 1
ATOM 3589 C CA . SER B 1 32 ? 115.668 21.211 -17.052 1.00 136.82 237 SER B CA 1
ATOM 3590 C C . SER B 1 32 ? 114.486 20.253 -17.114 1.00 126.86 237 SER B C 1
ATOM 3591 O O . SER B 1 32 ? 114.692 19.034 -17.077 1.00 116.92 237 SER B O 1
ATOM 3594 N N . ILE B 1 33 ? 113.264 20.768 -17.208 1.00 123.45 238 ILE B N 1
ATOM 3595 C CA . ILE B 1 33 ? 112.074 19.924 -17.233 1.00 114.22 238 ILE B CA 1
ATOM 3596 C C . ILE B 1 33 ? 111.908 19.336 -18.628 1.00 107.50 238 ILE B C 1
ATOM 3597 O O . ILE B 1 33 ? 112.018 20.048 -19.633 1.00 107.46 238 ILE B O 1
ATOM 3602 N N . CYS B 1 34 ? 111.653 18.029 -18.693 1.00 102.32 239 CYS B N 1
ATOM 3603 C CA . CYS B 1 34 ? 111.461 17.315 -19.952 1.00 95.89 239 CYS B CA 1
ATOM 3604 C C . CYS B 1 34 ? 109.995 16.918 -20.068 1.00 88.79 239 CYS B C 1
ATOM 3605 O O . CYS B 1 34 ? 109.507 16.086 -19.296 1.00 92.74 239 CYS B O 1
ATOM 3608 N N . MET B 1 35 ? 109.297 17.512 -21.032 1.00 81.27 240 MET B N 1
ATOM 3609 C CA . MET B 1 35 ? 107.922 17.136 -21.346 1.00 75.11 240 MET B CA 1
ATOM 3610 C C . MET B 1 35 ? 107.962 16.004 -22.367 1.00 77.92 240 MET B C 1
ATOM 3611 O O . MET B 1 35 ? 108.388 16.203 -23.509 1.00 84.79 240 MET B O 1
ATOM 3616 N N . ASN B 1 36 ? 107.521 14.816 -21.956 1.00 76.07 241 ASN B N 1
ATOM 3617 C CA . ASN B 1 36 ? 107.734 13.601 -22.728 1.00 74.64 241 ASN B CA 1
ATOM 3618 C C . ASN B 1 36 ? 106.455 12.775 -22.767 1.00 75.38 241 ASN B C 1
ATOM 3619 O O . ASN B 1 36 ? 105.491 13.039 -22.042 1.00 66.42 241 ASN B O 1
ATOM 3624 N N . ASN B 1 37 ? 106.471 11.752 -23.629 1.00 78.63 242 ASN B N 1
ATOM 3625 C CA . ASN B 1 37 ? 105.398 10.779 -23.818 1.00 69.46 242 ASN B CA 1
ATOM 3626 C C . ASN B 1 37 ? 104.036 11.443 -23.982 1.00 67.42 242 ASN B C 1
ATOM 3627 O O . ASN B 1 37 ? 103.168 11.300 -23.112 1.00 70.07 242 ASN B O 1
ATOM 3632 N N . PRO B 1 38 ? 103.801 12.156 -25.079 1.00 63.09 243 PRO B N 1
ATOM 3633 C CA . PRO B 1 38 ? 102.498 12.790 -25.277 1.00 60.70 243 PRO B CA 1
ATOM 3634 C C . PRO B 1 38 ? 101.453 11.804 -25.773 1.00 65.45 243 PRO B C 1
ATOM 3635 O O . PRO B 1 38 ? 101.752 10.831 -26.470 1.00 63.65 243 PRO B O 1
ATOM 3639 N N . LEU B 1 39 ? 100.205 12.076 -25.394 1.00 67.29 244 LEU B N 1
ATOM 3640 C CA . LEU B 1 39 ? 99.060 11.271 -25.792 1.00 52.53 244 LEU B CA 1
ATOM 3641 C C . LEU B 1 39 ? 97.940 12.198 -26.236 1.00 63.78 244 LEU B C 1
ATOM 3642 O O . LEU B 1 39 ? 97.741 13.263 -25.646 1.00 76.81 244 LEU B O 1
ATOM 3647 N N . LEU B 1 40 ? 97.213 11.796 -27.276 1.00 64.96 245 LEU B N 1
ATOM 3648 C CA . LEU B 1 40 ? 96.113 12.605 -27.784 1.00 49.69 245 LEU B CA 1
ATOM 3649 C C . LEU B 1 40 ? 95.009 11.690 -28.288 1.00 66.73 245 LEU B C 1
ATOM 3650 O O . LEU B 1 40 ? 95.284 10.702 -28.976 1.00 73.59 245 LEU B O 1
ATOM 3655 N N . ASP B 1 41 ? 93.769 12.015 -27.929 1.00 63.47 246 ASP B N 1
ATOM 3656 C CA . ASP B 1 41 ? 92.597 11.297 -28.407 1.00 61.86 246 ASP B CA 1
ATOM 3657 C C . ASP B 1 41 ? 91.514 12.312 -28.728 1.00 66.20 246 ASP B C 1
ATOM 3658 O O . ASP B 1 41 ? 91.158 13.132 -27.877 1.00 63.74 246 ASP B O 1
ATOM 3663 N N . ILE B 1 42 ? 91.003 12.258 -29.953 1.00 64.17 247 ILE B N 1
ATOM 3664 C CA . ILE B 1 42 ? 89.984 13.181 -30.433 1.00 51.49 247 ILE B CA 1
ATOM 3665 C C . ILE B 1 42 ? 88.703 12.400 -30.679 1.00 62.26 247 ILE B C 1
ATOM 3666 O O . ILE B 1 42 ? 88.740 11.270 -31.180 1.00 58.63 247 ILE B O 1
ATOM 3671 N N . SER B 1 43 ? 87.569 12.997 -30.313 1.00 63.01 248 SER B N 1
ATOM 3672 C CA . SER B 1 43 ? 86.274 12.376 -30.552 1.00 58.54 248 SER B CA 1
ATOM 3673 C C . SER B 1 43 ? 85.192 13.444 -30.506 1.00 68.01 248 SER B C 1
ATOM 3674 O O . SER B 1 43 ? 85.167 14.261 -29.580 1.00 79.62 248 SER B O 1
ATOM 3677 N N . ASP B 1 44 ? 84.317 13.439 -31.514 1.00 67.18 249 ASP B N 1
ATOM 3678 C CA . ASP B 1 44 ? 83.121 14.286 -31.551 1.00 71.36 249 ASP B CA 1
ATOM 3679 C C . ASP B 1 44 ? 83.451 15.764 -31.357 1.00 69.07 249 ASP B C 1
ATOM 3680 O O . ASP B 1 44 ? 82.703 16.500 -30.713 1.00 85.15 249 ASP B O 1
ATOM 3685 N N . GLY B 1 45 ? 84.576 16.207 -31.914 1.00 64.60 250 GLY B N 1
ATOM 3686 C CA . GLY B 1 45 ? 84.938 17.609 -31.848 1.00 61.50 250 GLY B CA 1
ATOM 3687 C C . GLY B 1 45 ? 85.616 18.049 -30.572 1.00 58.70 250 GLY B C 1
ATOM 3688 O O . GLY B 1 45 ? 85.792 19.255 -30.367 1.00 65.02 250 GLY B O 1
ATOM 3689 N N . PHE B 1 46 ? 85.996 17.115 -29.704 1.00 57.31 251 PHE B N 1
ATOM 3690 C CA . PHE B 1 46 ? 86.718 17.422 -28.479 1.00 56.87 251 PHE B CA 1
ATOM 3691 C C . PHE B 1 46 ? 87.948 16.530 -28.399 1.00 57.90 251 PHE B C 1
ATOM 3692 O O . PHE B 1 46 ? 88.023 15.483 -29.048 1.00 59.81 251 PHE B O 1
ATOM 3700 N N . PHE B 1 47 ? 88.927 16.956 -27.604 1.00 52.49 252 PHE B N 1
ATOM 3701 C CA . PHE B 1 47 ? 90.165 16.200 -27.485 1.00 61.68 252 PHE B CA 1
ATOM 3702 C C . PHE B 1 47 ? 90.613 16.138 -26.033 1.00 59.30 252 PHE B C 1
ATOM 3703 O O . PHE B 1 47 ? 90.204 16.943 -25.192 1.00 67.84 252 PHE B O 1
ATOM 3711 N N . THR B 1 48 ? 91.473 15.160 -25.757 1.00 58.83 253 THR B N 1
ATOM 3712 C CA . THR B 1 48 ? 92.095 14.975 -24.452 1.00 56.24 253 THR B CA 1
ATOM 3713 C C . THR B 1 48 ? 93.591 14.823 -24.670 1.00 61.76 253 THR B C 1
ATOM 3714 O O . THR B 1 48 ? 94.023 13.919 -25.392 1.00 62.32 253 THR B O 1
ATOM 3718 N N . TYR B 1 49 ? 94.376 15.707 -24.064 1.00 66.63 254 TYR B N 1
ATOM 3719 C CA . TYR B 1 49 ? 95.820 15.706 -24.233 1.00 66.10 254 TYR B CA 1
ATOM 3720 C C . TYR B 1 49 ? 96.494 15.386 -22.907 1.00 67.89 254 TYR B C 1
ATOM 3721 O O . TYR B 1 49 ? 96.078 15.876 -21.852 1.00 81.30 254 TYR B O 1
ATOM 3730 N N . ILE B 1 50 ? 97.533 14.557 -22.968 1.00 58.37 255 ILE B N 1
ATOM 3731 C CA . ILE B 1 50 ? 98.283 14.131 -21.792 1.00 61.45 255 ILE B CA 1
ATOM 3732 C C . ILE B 1 50 ? 99.766 14.147 -22.131 1.00 62.08 255 ILE B C 1
ATOM 3733 O O . ILE B 1 50 ? 100.167 13.724 -23.220 1.00 61.75 255 ILE B O 1
ATOM 3738 N N . HIS B 1 51 ? 100.582 14.640 -21.200 1.00 61.65 256 HIS B N 1
ATOM 3739 C CA . HIS B 1 51 ? 102.025 14.477 -21.301 1.00 69.52 256 HIS B CA 1
ATOM 3740 C C . HIS B 1 51 ? 102.623 14.492 -19.901 1.00 75.92 256 HIS B C 1
ATOM 3741 O O . HIS B 1 51 ? 101.977 14.897 -18.930 1.00 73.86 256 HIS B O 1
ATOM 3748 N N . TYR B 1 52 ? 103.868 14.033 -19.812 1.00 76.22 257 TYR B N 1
ATOM 3749 C CA . TYR B 1 52 ? 104.566 13.849 -18.549 1.00 67.46 257 TYR B CA 1
ATOM 3750 C C . TYR B 1 52 ? 105.700 14.858 -18.431 1.00 71.61 257 TYR B C 1
ATOM 3751 O O . TYR B 1 52 ? 106.344 15.201 -19.427 1.00 71.48 257 TYR B O 1
ATOM 3760 N N . GLU B 1 53 ? 105.946 15.326 -17.209 1.00 78.22 258 GLU B N 1
ATOM 3761 C CA . GLU B 1 53 ? 106.987 16.306 -16.928 1.00 78.44 258 GLU B CA 1
ATOM 3762 C C . GLU B 1 53 ? 107.937 15.748 -15.878 1.00 85.21 258 GLU B C 1
ATOM 3763 O O . GLU B 1 53 ? 107.502 15.352 -14.793 1.00 88.75 258 GLU B O 1
ATOM 3769 N N . GLY B 1 54 ? 109.229 15.721 -16.203 1.00 76.96 259 GLY B N 1
ATOM 3770 C CA . GLY B 1 54 ? 110.231 15.226 -15.283 1.00 81.79 259 GLY B CA 1
ATOM 3771 C C . GLY B 1 54 ? 111.467 16.104 -15.307 1.00 106.83 259 GLY B C 1
ATOM 3772 O O . GLY B 1 54 ? 111.666 16.914 -16.214 1.00 107.05 259 GLY B O 1
ATOM 3773 N N . ILE B 1 55 ? 112.301 15.927 -14.287 1.00 109.42 260 ILE B N 1
ATOM 3774 C CA . ILE B 1 55 ? 113.510 16.725 -14.111 1.00 123.82 260 ILE B CA 1
ATOM 3775 C C . ILE B 1 55 ? 114.707 15.891 -14.544 1.00 134.26 260 ILE B C 1
ATOM 3776 O O . ILE B 1 55 ? 114.975 14.829 -13.966 1.00 139.75 260 ILE B O 1
ATOM 3781 N N . ASN B 1 56 ? 115.424 16.372 -15.564 1.00 139.15 261 ASN B N 1
ATOM 3782 C CA . ASN B 1 56 ? 116.642 15.727 -16.065 1.00 144.37 261 ASN B CA 1
ATOM 3783 C C . ASN B 1 56 ? 116.408 14.259 -16.410 1.00 142.73 261 ASN B C 1
ATOM 3784 O O . ASN B 1 56 ? 117.322 13.433 -16.340 1.00 147.95 261 ASN B O 1
ATOM 3789 N N . SER B 1 57 ? 115.175 13.931 -16.788 1.00 137.99 262 SER B N 1
ATOM 3790 C CA . SER B 1 57 ? 114.805 12.579 -17.174 1.00 129.31 262 SER B CA 1
ATOM 3791 C C . SER B 1 57 ? 113.497 12.649 -17.947 1.00 118.54 262 SER B C 1
ATOM 3792 O O . SER B 1 57 ? 112.595 13.406 -17.581 1.00 110.02 262 SER B O 1
ATOM 3795 N N . CYS B 1 58 ? 113.402 11.864 -19.014 1.00 119.84 263 CYS B N 1
ATOM 3796 C CA . CYS B 1 58 ? 112.234 11.862 -19.886 1.00 123.63 263 CYS B CA 1
ATOM 3797 C C . CYS B 1 58 ? 111.491 10.530 -19.834 1.00 116.95 263 CYS B C 1
ATOM 3798 O O . CYS B 1 58 ? 110.959 10.056 -20.840 1.00 108.54 263 CYS B O 1
ATOM 3801 N N . LYS B 1 59 ? 111.449 9.910 -18.660 1.00 118.13 264 LYS B N 1
ATOM 3802 C CA . LYS B 1 59 ? 110.718 8.669 -18.460 1.00 117.27 264 LYS B CA 1
ATOM 3803 C C . LYS B 1 59 ? 109.396 8.936 -17.744 1.00 113.80 264 LYS B C 1
ATOM 3804 O O . LYS B 1 59 ? 109.212 9.962 -17.083 1.00 114.14 264 LYS B O 1
ATOM 3810 N N . LYS B 1 60 ? 108.473 7.983 -17.882 1.00 112.94 265 LYS B N 1
ATOM 3811 C CA . LYS B 1 60 ? 107.119 8.165 -17.368 1.00 108.46 265 LYS B CA 1
ATOM 3812 C C . LYS B 1 60 ? 107.068 8.042 -15.848 1.00 113.10 265 LYS B C 1
ATOM 3813 O O . LYS B 1 60 ? 106.504 8.907 -15.170 1.00 109.85 265 LYS B O 1
ATOM 3819 N N . SER B 1 61 ? 107.647 6.973 -15.296 1.00 119.06 266 SER B N 1
ATOM 3820 C CA . SER B 1 61 ? 107.600 6.750 -13.855 1.00 127.15 266 SER B CA 1
ATOM 3821 C C . SER B 1 61 ? 108.476 7.722 -13.074 1.00 122.82 266 SER B C 1
ATOM 3822 O O . SER B 1 61 ? 108.317 7.827 -11.853 1.00 120.34 266 SER B O 1
ATOM 3825 N N . ASP B 1 62 ? 109.387 8.427 -13.740 1.00 120.07 267 ASP B N 1
ATOM 3826 C CA . ASP B 1 62 ? 110.254 9.404 -13.099 1.00 119.96 267 ASP B CA 1
ATOM 3827 C C . ASP B 1 62 ? 109.665 10.811 -13.120 1.00 116.02 267 ASP B C 1
ATOM 3828 O O . ASP B 1 62 ? 110.344 11.764 -12.724 1.00 117.89 267 ASP B O 1
ATOM 3833 N N . SER B 1 63 ? 108.418 10.960 -13.559 1.00 108.34 268 SER B N 1
ATOM 3834 C CA . SER B 1 63 ? 107.830 12.277 -13.748 1.00 105.16 268 SER B CA 1
ATOM 3835 C C . SER B 1 63 ? 107.414 12.900 -12.420 1.00 105.43 268 SER B C 1
ATOM 3836 O O . SER B 1 63 ? 107.008 12.212 -11.479 1.00 118.28 268 SER B O 1
ATOM 3839 N N . PHE B 1 64 ? 107.518 14.227 -12.362 1.00 104.82 269 PHE B N 1
ATOM 3840 C CA . PHE B 1 64 ? 107.124 15.005 -11.194 1.00 105.49 269 PHE B CA 1
ATOM 3841 C C . PHE B 1 64 ? 105.691 15.512 -11.287 1.00 97.95 269 PHE B C 1
ATOM 3842 O O . PHE B 1 64 ? 105.027 15.664 -10.255 1.00 92.50 269 PHE B O 1
ATOM 3850 N N . LYS B 1 65 ? 105.201 15.771 -12.499 1.00 91.42 270 LYS B N 1
ATOM 3851 C CA . LYS B 1 65 ? 103.822 16.176 -12.725 1.00 83.58 270 LYS B CA 1
ATOM 3852 C C . LYS B 1 65 ? 103.324 15.556 -14.022 1.00 80.40 270 LYS B C 1
ATOM 3853 O O . LYS B 1 65 ? 104.106 15.287 -14.938 1.00 89.24 270 LYS B O 1
ATOM 3859 N N . VAL B 1 66 ? 102.014 15.328 -14.089 1.00 73.76 271 VAL B N 1
ATOM 3860 C CA . VAL B 1 66 ? 101.365 14.764 -15.269 1.00 67.62 271 VAL B CA 1
ATOM 3861 C C . VAL B 1 66 ? 100.233 15.698 -15.676 1.00 66.96 271 VAL B C 1
ATOM 3862 O O . VAL B 1 66 ? 99.321 15.955 -14.882 1.00 83.22 271 VAL B O 1
ATOM 3866 N N . LEU B 1 67 ? 100.285 16.196 -16.909 1.00 63.10 272 LEU B N 1
ATOM 3867 C CA . LEU B 1 67 ? 99.320 17.180 -17.378 1.00 62.44 272 LEU B CA 1
ATOM 3868 C C . LEU B 1 67 ? 98.139 16.509 -18.065 1.00 56.38 272 LEU B C 1
ATOM 3869 O O . LEU B 1 67 ? 98.312 15.613 -18.896 1.00 58.01 272 LEU B O 1
ATOM 3874 N N . LEU B 1 68 ? 96.936 16.957 -17.713 1.00 52.91 273 LEU B N 1
ATOM 3875 C CA . LEU B 1 68 ? 95.691 16.485 -18.308 1.00 59.01 273 LEU B CA 1
ATOM 3876 C C . LEU B 1 68 ? 94.943 17.688 -18.863 1.00 67.93 273 LEU B C 1
ATOM 3877 O O . LEU B 1 68 ? 94.564 18.588 -18.105 1.00 73.72 273 LEU B O 1
ATOM 3882 N N . SER B 1 69 ? 94.726 17.702 -20.177 1.00 59.15 274 SER B N 1
ATOM 3883 C CA . SER B 1 69 ? 94.109 18.833 -20.855 1.00 63.52 274 SER B CA 1
ATOM 3884 C C . SER B 1 69 ? 92.853 18.395 -21.597 1.00 64.36 274 SER B C 1
ATOM 3885 O O . SER B 1 69 ? 92.794 17.288 -22.144 1.00 56.65 274 SER B O 1
ATOM 3888 N N . HIS B 1 70 ? 91.853 19.276 -21.612 1.00 56.47 275 HIS B N 1
ATOM 3889 C CA . HIS B 1 70 ? 90.591 19.062 -22.306 1.00 58.54 275 HIS B CA 1
ATOM 3890 C C . HIS B 1 70 ? 90.304 20.257 -23.202 1.00 66.06 275 HIS B C 1
ATOM 3891 O O . HIS B 1 70 ? 90.449 21.408 -22.778 1.00 67.89 275 HIS B O 1
ATOM 3898 N N . GLY B 1 71 ? 89.892 19.988 -24.436 1.00 60.90 276 GLY B N 1
ATOM 3899 C CA . GLY B 1 71 ? 89.634 21.072 -25.355 1.00 67.86 276 GLY B CA 1
ATOM 3900 C C . GLY B 1 71 ? 88.621 20.708 -26.418 1.00 73.06 276 GLY B C 1
ATOM 3901 O O . GLY B 1 71 ? 87.983 19.655 -26.365 1.00 81.76 276 GLY B O 1
ATOM 3902 N N . GLU B 1 72 ? 88.496 21.602 -27.399 1.00 70.83 277 GLU B N 1
ATOM 3903 C CA . GLU B 1 72 ? 87.480 21.503 -28.435 1.00 77.12 277 GLU B CA 1
ATOM 3904 C C . GLU B 1 72 ? 88.093 21.817 -29.795 1.00 71.65 277 GLU B C 1
ATOM 3905 O O . GLU B 1 72 ? 89.082 22.548 -29.894 1.00 67.07 277 GLU B O 1
ATOM 3911 N N . ILE B 1 73 ? 87.497 21.249 -30.842 1.00 63.44 278 ILE B N 1
ATOM 3912 C CA . ILE B 1 73 ? 87.832 21.596 -32.219 1.00 51.19 278 ILE B CA 1
ATOM 3913 C C . ILE B 1 73 ? 86.917 22.730 -32.655 1.00 54.20 278 ILE B C 1
ATOM 3914 O O . ILE B 1 73 ? 85.690 22.625 -32.550 1.00 73.03 278 ILE B O 1
ATOM 3919 N N . VAL B 1 74 ? 87.508 23.820 -33.136 1.00 52.96 279 VAL B N 1
ATOM 3920 C CA . VAL B 1 74 ? 86.756 25.021 -33.474 1.00 58.17 279 VAL B CA 1
ATOM 3921 C C . VAL B 1 74 ? 87.152 25.485 -34.869 1.00 63.38 279 VAL B C 1
ATOM 3922 O O . VAL B 1 74 ? 88.276 25.257 -35.327 1.00 54.71 279 VAL B O 1
ATOM 3926 N N . ASP B 1 75 ? 86.202 26.117 -35.555 1.00 61.75 280 ASP B N 1
ATOM 3927 C CA . ASP B 1 75 ? 86.441 26.785 -36.827 1.00 57.05 280 ASP B CA 1
ATOM 3928 C C . ASP B 1 75 ? 86.551 28.284 -36.570 1.00 62.42 280 ASP B C 1
ATOM 3929 O O . ASP B 1 75 ? 85.598 28.907 -36.090 1.00 73.21 280 ASP B O 1
ATOM 3934 N N . ARG B 1 76 ? 87.711 28.859 -36.888 1.00 53.80 281 ARG B N 1
ATOM 3935 C CA . ARG B 1 76 ? 87.969 30.278 -36.683 1.00 52.28 281 ARG B CA 1
ATOM 3936 C C . ARG B 1 76 ? 87.847 31.092 -37.968 1.00 66.62 281 ARG B C 1
ATOM 3937 O O . ARG B 1 76 ? 88.434 32.176 -38.059 1.00 71.51 281 ARG B O 1
ATOM 3945 N N . GLY B 1 77 ? 87.099 30.602 -38.956 1.00 72.08 282 GLY B N 1
ATOM 3946 C CA . GLY B 1 77 ? 87.140 31.205 -40.275 1.00 77.35 282 GLY B CA 1
ATOM 3947 C C . GLY B 1 77 ? 88.450 30.995 -40.994 1.00 71.18 282 GLY B C 1
ATOM 3948 O O . GLY B 1 77 ? 88.702 31.640 -42.016 1.00 54.65 282 GLY B O 1
ATOM 3949 N N . ASP B 1 78 ? 89.282 30.092 -40.484 1.00 82.37 283 ASP B N 1
ATOM 3950 C CA . ASP B 1 78 ? 90.641 29.858 -40.942 1.00 68.44 283 ASP B CA 1
ATOM 3951 C C . ASP B 1 78 ? 90.718 28.916 -42.136 1.00 70.12 283 ASP B C 1
ATOM 3952 O O . ASP B 1 78 ? 91.804 28.753 -42.703 1.00 65.78 283 ASP B O 1
ATOM 3957 N N . TYR B 1 79 ? 89.598 28.294 -42.516 1.00 64.68 284 TYR B N 1
ATOM 3958 C CA . TYR B 1 79 ? 89.564 27.206 -43.498 1.00 63.03 284 TYR B CA 1
ATOM 3959 C C . TYR B 1 79 ? 90.385 26.002 -43.035 1.00 62.66 284 TYR B C 1
ATOM 3960 O O . TYR B 1 79 ? 90.850 25.202 -43.851 1.00 71.14 284 TYR B O 1
ATOM 3969 N N . ARG B 1 80 ? 90.549 25.854 -41.719 1.00 51.22 285 ARG B N 1
ATOM 3970 C CA . ARG B 1 80 ? 91.253 24.721 -41.130 1.00 55.62 285 ARG B CA 1
ATOM 3971 C C . ARG B 1 80 ? 90.778 24.549 -39.694 1.00 54.25 285 ARG B C 1
ATOM 3972 O O . ARG B 1 80 ? 90.305 25.515 -39.085 1.00 64.25 285 ARG B O 1
ATOM 3980 N N . PRO B 1 81 ? 90.868 23.345 -39.133 1.00 54.72 286 PRO B N 1
ATOM 3981 C CA . PRO B 1 81 ? 90.471 23.161 -37.732 1.00 57.38 286 PRO B CA 1
ATOM 3982 C C . PRO B 1 81 ? 91.496 23.747 -36.776 1.00 46.93 286 PRO B C 1
ATOM 3983 O O . PRO B 1 81 ? 92.703 23.738 -37.034 1.00 58.50 286 PRO B O 1
ATOM 3987 N N . SER B 1 82 ? 90.995 24.260 -35.656 1.00 50.90 287 SER B N 1
ATOM 3988 C CA . SER B 1 82 ? 91.828 24.856 -34.623 1.00 54.38 287 SER B CA 1
ATOM 3989 C C . SER B 1 82 ? 91.551 24.180 -33.289 1.00 58.05 287 SER B C 1
ATOM 3990 O O 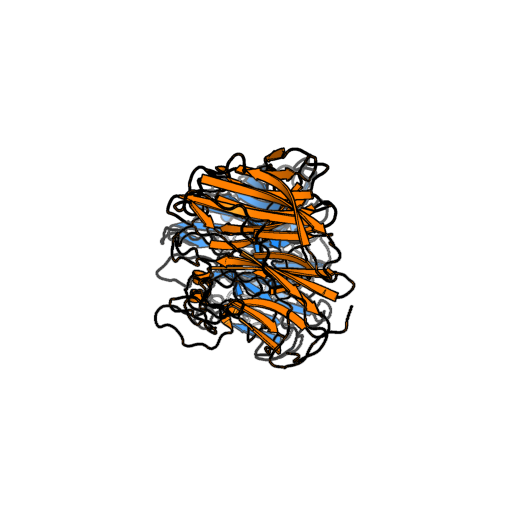. SER B 1 82 ? 90.419 23.784 -32.997 1.00 57.03 287 SER B O 1
ATOM 3993 N N . LEU B 1 83 ? 92.600 24.052 -32.480 1.00 61.02 288 LEU B N 1
ATOM 3994 C CA . LEU B 1 83 ? 92.481 23.506 -31.135 1.00 52.45 288 LEU B CA 1
ATOM 3995 C C . LEU B 1 83 ? 92.207 24.633 -30.147 1.00 55.78 288 LEU B C 1
ATOM 3996 O O . LEU B 1 83 ? 92.927 25.635 -30.125 1.00 63.01 288 LEU B O 1
ATOM 4001 N N . TYR B 1 84 ? 91.164 24.469 -29.335 1.00 58.96 289 TYR B N 1
ATOM 4002 C CA . TYR B 1 84 ? 90.782 25.447 -28.320 1.00 49.56 289 TYR B CA 1
ATOM 4003 C C . TYR B 1 84 ? 90.841 24.765 -26.959 1.00 59.41 289 TYR B C 1
ATOM 4004 O O . TYR B 1 84 ? 89.964 23.960 -26.625 1.00 65.06 289 TYR B O 1
ATOM 4013 N N . LEU B 1 85 ? 91.870 25.083 -26.178 1.00 54.89 290 LEU B N 1
ATOM 4014 C CA . LEU B 1 85 ? 92.051 24.459 -24.873 1.00 52.94 290 LEU B CA 1
ATOM 4015 C C . LEU B 1 85 ? 91.034 25.011 -23.880 1.00 58.51 290 LEU B C 1
ATOM 4016 O O . LEU B 1 85 ? 90.947 26.227 -23.681 1.00 63.69 290 LEU B O 1
ATOM 4021 N N . LEU B 1 86 ? 90.271 24.117 -23.252 1.00 61.57 291 LEU B N 1
ATOM 4022 C CA . LEU B 1 86 ? 89.224 24.504 -22.312 1.00 62.73 291 LEU B CA 1
ATOM 4023 C C . LEU B 1 86 ? 89.650 24.347 -20.858 1.00 68.08 291 LEU B C 1
ATOM 4024 O O . LEU B 1 86 ? 89.545 25.298 -20.078 1.00 76.88 291 LEU B O 1
ATOM 4029 N N . SER B 1 87 ? 90.127 23.164 -20.476 1.00 73.05 292 SER B N 1
ATOM 4030 C CA . SER B 1 87 ? 90.507 22.875 -19.102 1.00 66.10 292 SER B CA 1
ATOM 4031 C C . SER B 1 87 ? 91.865 22.191 -19.070 1.00 65.60 292 SER B C 1
ATOM 4032 O O . SER B 1 87 ? 92.226 21.443 -19.982 1.00 75.11 292 SER B O 1
ATOM 4035 N N . SER B 1 88 ? 92.608 22.441 -17.996 1.00 69.12 293 SER B N 1
ATOM 4036 C CA . SER B 1 88 ? 93.943 21.877 -17.839 1.00 69.81 293 SER B CA 1
ATOM 4037 C C . SER B 1 88 ? 94.193 21.636 -16.358 1.00 73.65 293 SER B C 1
ATOM 4038 O O . SER B 1 88 ? 94.120 22.575 -15.559 1.00 79.99 293 SER B O 1
ATOM 4041 N N . HIS B 1 89 ? 94.483 20.386 -15.997 1.00 70.02 294 HIS B N 1
ATOM 4042 C CA . HIS B 1 89 ? 94.678 19.999 -14.606 1.00 65.81 294 HIS B CA 1
ATOM 4043 C C . HIS B 1 89 ? 95.843 19.023 -14.499 1.00 69.09 294 HIS B C 1
ATOM 4044 O O . HIS B 1 89 ? 96.230 18.371 -15.472 1.00 79.79 294 HIS B O 1
ATOM 4051 N N . TYR B 1 90 ? 96.400 18.930 -13.294 1.00 69.19 295 TYR B N 1
ATOM 4052 C CA . TYR B 1 90 ? 97.466 17.987 -12.988 1.00 63.48 295 TYR B CA 1
ATOM 4053 C C . TYR B 1 90 ? 96.894 16.774 -12.265 1.00 64.77 295 TYR B C 1
ATOM 4054 O O . TYR B 1 90 ? 95.927 16.881 -11.508 1.00 60.85 295 TYR B O 1
ATOM 4063 N N . HIS B 1 91 ? 97.501 15.621 -12.503 1.00 60.93 296 HIS B N 1
ATOM 4064 C CA . HIS B 1 91 ? 97.001 14.391 -11.907 1.00 68.50 296 HIS B CA 1
ATOM 4065 C C . HIS B 1 91 ? 97.327 14.377 -10.417 1.00 75.10 296 HIS B C 1
ATOM 4066 O O . HIS B 1 91 ? 98.470 14.654 -10.035 1.00 75.44 296 HIS B O 1
ATOM 4073 N N . PRO B 1 92 ? 96.360 14.065 -9.548 1.00 70.49 297 PRO B N 1
ATOM 4074 C CA . PRO B 1 92 ? 96.611 14.160 -8.101 1.00 73.19 297 PRO B CA 1
ATOM 4075 C C . PRO B 1 92 ? 97.623 13.155 -7.576 1.00 81.17 297 PRO B C 1
ATOM 4076 O O . PRO B 1 92 ? 98.094 13.320 -6.443 1.00 77.41 297 PRO B O 1
ATOM 4080 N N . TYR B 1 93 ? 97.977 12.133 -8.352 1.00 80.51 298 TYR B N 1
ATOM 4081 C CA . TYR B 1 93 ? 98.931 11.109 -7.941 1.00 75.14 298 TYR B CA 1
ATOM 4082 C C . TYR B 1 93 ? 100.101 11.036 -8.915 1.00 78.45 298 TYR B C 1
ATOM 4083 O O . TYR B 1 93 ? 100.624 9.957 -9.205 1.00 77.26 298 TYR B O 1
ATOM 4092 N N . SER B 1 94 ? 100.534 12.200 -9.411 1.00 68.26 299 SER B N 1
ATOM 4093 C CA . SER B 1 94 ? 101.492 12.250 -10.513 1.00 70.26 299 SER B CA 1
ATOM 4094 C C . SER B 1 94 ? 102.794 11.532 -10.177 1.00 80.98 299 SER B C 1
ATOM 4095 O O . SER B 1 94 ? 103.318 10.770 -10.997 1.00 86.24 299 SER B O 1
ATOM 4098 N N . MET B 1 95 ? 103.332 11.757 -8.976 1.00 83.95 300 MET B N 1
ATOM 4099 C CA . MET B 1 95 ? 104.608 11.153 -8.609 1.00 79.62 300 MET B CA 1
ATOM 4100 C C . MET B 1 95 ? 104.538 9.637 -8.512 1.00 79.26 300 MET B C 1
ATOM 4101 O O . MET B 1 95 ? 105.588 8.987 -8.471 1.00 80.90 300 MET B O 1
ATOM 4106 N N . GLN B 1 96 ? 103.338 9.061 -8.486 1.00 81.68 301 GLN B N 1
ATOM 4107 C CA . GLN B 1 96 ? 103.162 7.618 -8.410 1.00 84.32 301 GLN B CA 1
ATOM 4108 C C . GLN B 1 96 ? 102.595 7.033 -9.697 1.00 85.65 301 GLN B C 1
ATOM 4109 O O . GLN B 1 96 ? 102.238 5.850 -9.724 1.00 87.62 301 GLN B O 1
ATOM 4115 N N . VAL B 1 97 ? 102.507 7.826 -10.760 1.00 80.48 302 VAL B N 1
ATOM 4116 C CA . VAL B 1 97 ? 101.920 7.370 -12.015 1.00 78.86 302 VAL B CA 1
ATOM 4117 C C . VAL B 1 97 ? 102.921 6.495 -12.758 1.00 89.73 302 VAL B C 1
ATOM 4118 O O . VAL B 1 97 ? 104.090 6.864 -12.919 1.00 98.81 302 VAL B O 1
ATOM 4122 N N . ILE B 1 98 ? 102.463 5.333 -13.212 1.00 71.23 303 ILE B N 1
ATOM 4123 C CA . ILE B 1 98 ? 103.259 4.461 -14.064 1.00 79.13 303 ILE B CA 1
ATOM 4124 C C . ILE B 1 98 ? 102.874 4.610 -15.531 1.00 82.12 303 ILE B C 1
ATOM 4125 O O . ILE B 1 98 ? 103.744 4.666 -16.401 1.00 70.32 303 ILE B O 1
ATOM 4130 N N . ASN B 1 99 ? 101.577 4.704 -15.818 1.00 76.47 304 ASN B N 1
ATOM 4131 C CA . ASN B 1 99 ? 101.089 4.785 -17.188 1.00 75.47 304 ASN B CA 1
ATOM 4132 C C . ASN B 1 99 ? 99.672 5.340 -17.178 1.00 67.77 304 ASN B C 1
ATOM 4133 O O . ASN B 1 99 ? 98.911 5.110 -16.237 1.00 68.49 304 ASN B O 1
ATOM 4138 N N . CYS B 1 100 ? 99.325 6.067 -18.239 1.00 68.99 305 CYS B N 1
ATOM 4139 C CA . CYS B 1 100 ? 97.987 6.620 -18.393 1.00 72.08 305 CYS B CA 1
ATOM 4140 C C . CYS B 1 100 ? 97.543 6.467 -19.840 1.00 73.45 305 CYS B C 1
ATOM 4141 O O . CYS B 1 100 ? 98.368 6.404 -20.754 1.00 81.02 305 CYS B O 1
ATOM 4144 N N . VAL B 1 101 ? 96.229 6.405 -20.037 1.00 61.69 306 VAL B N 1
ATOM 4145 C CA . VAL B 1 101 ? 95.650 6.293 -21.375 1.00 67.27 306 VAL B CA 1
ATOM 4146 C C . VAL B 1 101 ? 94.450 7.227 -21.475 1.00 70.92 306 VAL B C 1
ATOM 4147 O O . VAL B 1 101 ? 93.564 7.188 -20.609 1.00 71.36 306 VAL B O 1
ATOM 4151 N N . PRO B 1 102 ? 94.376 8.074 -22.499 1.00 65.40 307 PRO B N 1
ATOM 4152 C CA . PRO B 1 102 ? 93.243 8.993 -22.630 1.00 59.54 307 PRO B CA 1
ATOM 4153 C C . PRO B 1 102 ? 92.098 8.416 -23.446 1.00 67.75 307 PRO B C 1
ATOM 4154 O O . PRO B 1 102 ? 92.284 7.621 -24.369 1.00 79.80 307 PRO B O 1
ATOM 4158 N N . VAL B 1 103 ? 90.888 8.829 -23.072 1.00 63.50 308 VAL B N 1
ATOM 4159 C CA . VAL B 1 103 ? 89.672 8.529 -23.820 1.00 58.17 308 VAL B CA 1
ATOM 4160 C C . VAL B 1 103 ? 88.801 9.777 -23.819 1.00 73.60 308 VAL B C 1
ATOM 4161 O O . VAL B 1 103 ? 88.530 10.349 -22.757 1.00 71.57 308 VAL B O 1
ATOM 4165 N N . THR B 1 104 ? 88.369 10.203 -25.002 1.00 59.80 309 THR B N 1
ATOM 4166 C CA . THR B 1 104 ? 87.426 11.306 -25.142 1.00 63.14 309 THR B CA 1
ATOM 4167 C C . THR B 1 104 ? 86.045 10.720 -25.401 1.00 71.44 309 THR B C 1
ATOM 4168 O O . THR B 1 104 ? 85.859 9.960 -26.357 1.00 79.03 309 THR B O 1
ATOM 4172 N N . CYS B 1 105 ? 85.085 11.066 -24.547 1.00 72.46 310 CYS B N 1
ATOM 4173 C CA . CYS B 1 105 ? 83.762 10.462 -24.612 1.00 81.07 310 CYS B CA 1
ATOM 4174 C C . CYS B 1 105 ? 82.725 11.489 -24.186 1.00 85.56 310 CYS B C 1
ATOM 4175 O O . CYS B 1 105 ? 82.863 12.102 -23.124 1.00 86.09 310 CYS B O 1
ATOM 4178 N N . ASN B 1 106 ? 81.701 11.669 -25.021 1.00 84.65 311 ASN B N 1
ATOM 4179 C CA . ASN B 1 106 ? 80.564 12.536 -24.718 1.00 82.33 311 ASN B CA 1
ATOM 4180 C C . ASN B 1 106 ? 81.023 13.930 -24.303 1.00 83.35 311 ASN B C 1
ATOM 4181 O O . ASN B 1 106 ? 80.603 14.472 -23.278 1.00 91.97 311 ASN B O 1
ATOM 4186 N N . GLN B 1 107 ? 81.915 14.507 -25.109 1.00 76.96 312 GLN B N 1
ATOM 4187 C CA . GLN B 1 107 ? 82.354 15.889 -24.927 1.00 73.05 312 GLN B CA 1
ATOM 4188 C C . GLN B 1 107 ? 83.057 16.079 -23.585 1.00 63.59 312 GLN B C 1
ATOM 4189 O O . GLN B 1 107 ? 83.111 17.189 -23.046 1.00 71.00 312 GLN B O 1
ATOM 4195 N N . SER B 1 108 ? 83.598 14.992 -23.039 1.00 63.43 313 SER B N 1
ATOM 4196 C CA . SER B 1 108 ? 84.314 15.030 -21.775 1.00 70.18 313 SER B CA 1
ATOM 4197 C C . SER B 1 108 ? 85.593 14.217 -21.902 1.00 66.34 313 SER B C 1
ATOM 4198 O O . SER B 1 108 ? 85.726 13.355 -22.775 1.00 61.86 313 SER B O 1
ATOM 4201 N N . SER B 1 109 ? 86.539 14.515 -21.018 1.00 64.39 314 SER B N 1
ATOM 4202 C CA . SER B 1 109 ? 87.842 13.867 -21.004 1.00 69.16 314 SER B CA 1
ATOM 4203 C C . SER B 1 109 ? 87.876 12.804 -19.915 1.00 76.74 314 SER B C 1
ATOM 4204 O O . SER B 1 109 ? 87.434 13.050 -18.789 1.00 79.07 314 SER B O 1
ATOM 4207 N N . PHE B 1 110 ? 88.394 11.627 -20.257 1.00 77.56 315 PHE B N 1
ATOM 4208 C CA . PHE B 1 110 ? 88.558 10.521 -19.326 1.00 64.61 315 PHE B CA 1
ATOM 4209 C C . PHE B 1 110 ? 89.999 10.042 -19.389 1.00 69.10 315 PHE B C 1
ATOM 4210 O O . PHE B 1 110 ? 90.573 9.920 -20.476 1.00 70.23 315 PHE B O 1
ATOM 4218 N N . VAL B 1 111 ? 90.585 9.779 -18.223 1.00 59.69 316 VAL B N 1
ATOM 4219 C CA . VAL B 1 111 ? 91.981 9.375 -18.118 1.00 59.84 316 VAL B CA 1
ATOM 4220 C C . VAL B 1 111 ? 92.069 8.159 -17.204 1.00 69.08 316 VAL B C 1
ATOM 4221 O O . VAL B 1 111 ? 91.598 8.200 -16.062 1.00 90.17 316 VAL B O 1
ATOM 4225 N N . PHE B 1 112 ? 92.675 7.083 -17.707 1.00 68.70 317 PHE B N 1
ATOM 4226 C CA . PHE B 1 112 ? 92.804 5.816 -16.992 1.00 70.86 317 PHE B CA 1
ATOM 4227 C C . PHE B 1 112 ? 94.280 5.598 -16.682 1.00 72.92 317 PHE B C 1
ATOM 4228 O O . PHE B 1 112 ? 95.084 5.385 -17.595 1.00 75.36 317 PHE B O 1
ATOM 4236 N N . CYS B 1 113 ? 94.637 5.642 -15.400 1.00 71.95 318 CYS B N 1
ATOM 4237 C CA . CYS B 1 113 ? 96.031 5.588 -14.991 1.00 79.69 318 CYS B CA 1
ATOM 4238 C C . CYS B 1 113 ? 96.287 4.414 -14.056 1.00 78.80 318 CYS B C 1
ATOM 4239 O O . CYS B 1 113 ? 95.379 3.920 -13.382 1.00 81.76 318 CYS B O 1
ATOM 4242 N N . HIS B 1 114 ? 97.545 3.980 -14.028 1.00 75.73 319 HIS B N 1
ATOM 4243 C CA . HIS B 1 114 ? 98.032 2.950 -13.120 1.00 74.15 319 HIS B CA 1
ATOM 4244 C C . HIS B 1 114 ? 98.999 3.602 -12.140 1.00 81.37 319 HIS B C 1
ATOM 4245 O O . HIS B 1 114 ? 100.018 4.166 -12.554 1.00 89.78 319 HIS B O 1
ATOM 4252 N N . ILE B 1 115 ? 98.678 3.528 -10.849 1.00 84.11 320 ILE B N 1
ATOM 4253 C CA . ILE B 1 115 ? 99.445 4.184 -9.794 1.00 73.99 320 ILE B CA 1
ATOM 4254 C C . ILE B 1 115 ? 100.107 3.110 -8.941 1.00 81.32 320 ILE B C 1
ATOM 4255 O O . ILE B 1 115 ? 99.460 2.129 -8.556 1.00 88.70 320 ILE B O 1
ATOM 4260 N N . SER B 1 116 ? 101.394 3.292 -8.651 1.00 80.51 321 SER B N 1
ATOM 4261 C CA . SER B 1 116 ? 102.137 2.320 -7.863 1.00 89.87 321 SER B CA 1
ATOM 4262 C C . SER B 1 116 ? 103.242 3.019 -7.087 1.00 92.40 321 SER B C 1
ATOM 4263 O O . SER B 1 116 ? 103.807 4.017 -7.543 1.00 89.00 321 SER B O 1
ATOM 4266 N N . ASN B 1 117 ? 103.552 2.477 -5.910 1.00 95.90 322 ASN B N 1
ATOM 4267 C CA . ASN B 1 117 ? 104.690 2.953 -5.137 1.00 91.02 322 ASN B CA 1
ATOM 4268 C C . ASN B 1 117 ? 106.003 2.311 -5.564 1.00 89.12 322 ASN B C 1
ATOM 4269 O O . ASN B 1 117 ? 107.059 2.702 -5.056 1.00 88.20 322 ASN B O 1
ATOM 4274 N N . ASN B 1 118 ? 105.964 1.335 -6.469 1.00 86.42 323 ASN B N 1
ATOM 4275 C CA . ASN B 1 118 ? 107.156 0.637 -6.940 1.00 95.35 323 ASN B CA 1
ATOM 4276 C C . ASN B 1 118 ? 107.292 0.903 -8.433 1.00 98.14 323 ASN B C 1
ATOM 4277 O O . ASN B 1 118 ? 106.435 0.489 -9.220 1.00 98.90 323 ASN B O 1
ATOM 4282 N N . THR B 1 119 ? 108.360 1.604 -8.822 1.00 103.90 324 THR B N 1
ATOM 4283 C CA . THR B 1 119 ? 108.597 1.863 -10.238 1.00 100.86 324 THR B CA 1
ATOM 4284 C C . THR B 1 119 ? 108.897 0.587 -11.013 1.00 102.49 324 THR B C 1
ATOM 4285 O O . THR B 1 119 ? 108.717 0.559 -12.235 1.00 101.88 324 THR B O 1
ATOM 4289 N N . LYS B 1 120 ? 109.349 -0.467 -10.333 1.00 103.46 325 LYS B N 1
ATOM 4290 C CA . LYS B 1 120 ? 109.570 -1.767 -10.953 1.00 103.58 325 LYS B CA 1
ATOM 4291 C C . LYS B 1 120 ? 108.425 -2.734 -10.672 1.00 97.61 325 LYS B C 1
ATOM 4292 O O . LYS B 1 120 ? 108.645 -3.946 -10.585 1.00 94.81 325 LYS B O 1
ATOM 4298 N N . THR B 1 121 ? 107.201 -2.214 -10.533 1.00 96.54 326 THR B N 1
ATOM 4299 C CA . THR B 1 121 ? 106.073 -3.053 -10.137 1.00 93.81 326 THR B CA 1
ATOM 4300 C C . THR B 1 121 ? 105.772 -4.133 -11.168 1.00 94.15 326 THR B C 1
ATOM 4301 O O . THR B 1 121 ? 105.281 -5.210 -10.811 1.00 92.80 326 THR B O 1
ATOM 4305 N N . LEU B 1 122 ? 106.063 -3.873 -12.444 1.00 96.31 327 LEU B N 1
ATOM 4306 C CA . LEU B 1 122 ? 105.785 -4.829 -13.510 1.00 92.36 327 LEU B CA 1
ATOM 4307 C C . LEU B 1 122 ? 106.752 -6.004 -13.537 1.00 99.63 327 LEU B C 1
ATOM 4308 O O . LEU B 1 122 ? 106.554 -6.922 -14.340 1.00 105.65 327 LEU B O 1
ATOM 4313 N N . ASP B 1 123 ? 107.779 -6.010 -12.693 1.00 113.97 328 ASP B N 1
ATOM 4314 C CA . ASP B 1 123 ? 108.778 -7.071 -12.688 1.00 121.91 328 ASP B CA 1
ATOM 4315 C C . ASP B 1 123 ? 108.743 -7.930 -11.437 1.00 120.84 328 ASP B C 1
ATOM 4316 O O . ASP B 1 123 ? 108.946 -9.142 -11.525 1.00 132.19 328 ASP B O 1
ATOM 4321 N N . ASN B 1 124 ? 108.483 -7.337 -10.272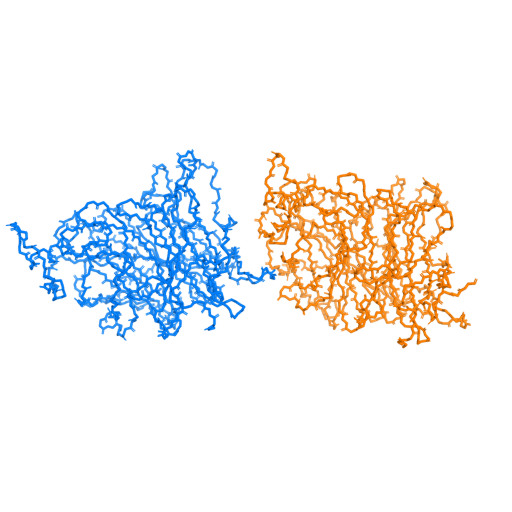 1.00 109.12 329 ASN B N 1
ATOM 4322 C CA . ASN B 1 124 ? 108.532 -8.066 -9.015 1.00 114.48 329 ASN B CA 1
ATOM 4323 C C . ASN B 1 124 ? 107.257 -7.965 -8.189 1.00 120.29 329 ASN B C 1
ATOM 4324 O O . ASN B 1 124 ? 107.226 -8.491 -7.071 1.00 133.08 329 ASN B O 1
ATOM 4329 N N . SER B 1 125 ? 106.211 -7.314 -8.694 1.00 111.00 330 SER B N 1
ATOM 4330 C CA . SER B 1 125 ? 104.981 -7.169 -7.927 1.00 99.93 330 SER B CA 1
ATOM 4331 C C . SER B 1 125 ? 103.778 -7.698 -8.700 1.00 98.34 330 SER B C 1
ATOM 4332 O O . SER B 1 125 ? 103.936 -8.391 -9.710 1.00 103.84 330 SER B O 1
ATOM 4335 N N . ASP B 1 126 ? 102.574 -7.385 -8.226 1.00 92.19 331 ASP B N 1
ATOM 4336 C CA . ASP B 1 126 ? 101.343 -7.806 -8.879 1.00 91.20 331 ASP B CA 1
ATOM 4337 C C . ASP B 1 126 ? 100.299 -6.711 -8.709 1.00 89.16 331 ASP B C 1
ATOM 4338 O O . ASP B 1 126 ? 100.485 -5.763 -7.941 1.00 88.82 331 ASP B O 1
ATOM 4343 N N . TYR B 1 127 ? 99.183 -6.848 -9.430 1.00 87.99 332 TYR B N 1
ATOM 4344 C CA . TYR B 1 127 ? 98.191 -5.777 -9.437 1.00 86.04 332 TYR B CA 1
ATOM 4345 C C . TYR B 1 127 ? 97.404 -5.682 -8.137 1.00 87.17 332 TYR B C 1
ATOM 4346 O O . TYR B 1 127 ? 96.679 -4.700 -7.948 1.00 85.85 332 TYR B O 1
ATOM 4355 N N . SER B 1 128 ? 97.527 -6.661 -7.239 1.00 101.05 333 SER B N 1
ATOM 4356 C CA . SER B 1 128 ? 96.824 -6.582 -5.965 1.00 98.82 333 SER B CA 1
ATOM 4357 C C . SER B 1 128 ? 97.450 -5.563 -5.023 1.00 105.35 333 SER B C 1
ATOM 4358 O O . SER B 1 128 ? 96.801 -5.150 -4.057 1.00 103.14 333 SER B O 1
ATOM 4361 N N . SER B 1 129 ? 98.691 -5.152 -5.280 1.00 109.40 334 SER B N 1
ATOM 4362 C CA . SER B 1 129 ? 99.387 -4.186 -4.442 1.00 106.56 334 SER B CA 1
ATOM 4363 C C . SER B 1 129 ? 99.348 -2.775 -5.008 1.00 108.58 334 SER B C 1
ATOM 4364 O O . SER B 1 129 ? 99.884 -1.856 -4.382 1.00 116.71 334 SER B O 1
ATOM 4367 N N . ASP B 1 130 ? 98.732 -2.581 -6.170 1.00 106.06 335 ASP B N 1
ATOM 4368 C CA . ASP B 1 130 ? 98.655 -1.281 -6.816 1.00 97.00 335 ASP B CA 1
ATOM 4369 C C . ASP B 1 130 ? 97.201 -0.856 -6.964 1.00 90.17 335 ASP B C 1
ATOM 4370 O O . ASP B 1 130 ? 96.270 -1.629 -6.720 1.00 93.86 335 ASP B O 1
ATOM 4375 N N . GLU B 1 131 ? 97.018 0.395 -7.379 1.00 80.16 336 GLU B N 1
ATOM 4376 C CA . GLU B 1 131 ? 95.703 1.000 -7.506 1.00 87.54 336 GLU B CA 1
ATOM 4377 C C . GLU B 1 131 ? 95.536 1.579 -8.904 1.00 87.91 336 GLU B C 1
ATOM 4378 O O . GLU B 1 131 ? 96.509 1.968 -9.557 1.00 80.23 336 GLU B O 1
ATOM 4384 N N . TYR B 1 132 ? 94.286 1.629 -9.357 1.00 95.33 337 TYR B N 1
ATOM 4385 C CA . TYR B 1 132 ? 93.939 2.119 -10.682 1.00 73.81 337 TYR B CA 1
ATOM 4386 C C . TYR B 1 132 ? 92.788 3.105 -10.558 1.00 78.04 337 TYR B C 1
ATOM 4387 O O . TYR B 1 132 ? 91.840 2.871 -9.803 1.00 88.12 337 TYR B O 1
ATOM 4396 N N . TYR B 1 133 ? 92.874 4.210 -11.299 1.00 77.69 338 TYR B N 1
ATOM 4397 C CA . TYR B 1 133 ? 91.937 5.314 -11.154 1.00 75.07 338 TYR B CA 1
ATOM 4398 C C . TYR B 1 133 ? 91.418 5.770 -12.510 1.00 79.71 338 TYR B C 1
ATOM 4399 O O . TYR B 1 133 ? 92.066 5.578 -13.542 1.00 84.50 338 TYR B O 1
ATOM 4408 N N . ILE B 1 134 ? 90.232 6.374 -12.488 1.00 82.76 339 ILE B N 1
ATOM 4409 C CA . ILE B 1 134 ? 89.657 7.080 -13.628 1.00 75.33 339 ILE B CA 1
ATOM 4410 C C . ILE B 1 134 ? 89.515 8.540 -13.227 1.00 81.63 339 ILE B C 1
ATOM 4411 O O . ILE B 1 134 ? 88.802 8.857 -12.266 1.00 84.81 339 ILE B O 1
ATOM 4416 N N . THR B 1 135 ? 90.190 9.424 -13.951 1.00 82.91 340 THR B N 1
ATOM 4417 C CA . THR B 1 135 ? 90.083 10.861 -13.737 1.00 79.00 340 THR B CA 1
ATOM 4418 C C . THR B 1 135 ? 89.330 11.457 -14.917 1.00 78.43 340 THR B C 1
ATOM 4419 O O . THR B 1 135 ? 89.726 11.260 -16.071 1.00 78.41 340 THR B O 1
ATOM 4423 N N . TYR B 1 136 ? 88.237 12.164 -14.635 1.00 73.57 341 TYR B N 1
ATOM 4424 C CA . TYR B 1 136 ? 87.393 12.696 -15.693 1.00 68.38 341 TYR B CA 1
ATOM 4425 C C . TYR B 1 136 ? 86.987 14.126 -15.370 1.00 69.29 341 TYR B C 1
ATOM 4426 O O . TYR B 1 136 ? 86.821 14.495 -14.204 1.00 72.45 341 TYR B O 1
ATOM 4435 N N . PHE B 1 137 ? 86.830 14.924 -16.424 1.00 58.74 342 PHE B N 1
ATOM 4436 C CA . PHE B 1 137 ? 86.487 16.337 -16.316 1.00 70.33 342 PHE B CA 1
ATOM 4437 C C . PHE B 1 137 ? 86.152 16.853 -17.709 1.00 74.33 342 PHE B C 1
ATOM 4438 O O . PHE B 1 137 ? 86.322 16.153 -18.712 1.00 74.42 342 PHE B O 1
ATOM 4446 N N . ASN B 1 138 ? 85.669 18.094 -17.757 1.00 69.03 343 ASN B N 1
ATOM 4447 C CA . ASN B 1 138 ? 85.427 18.758 -19.031 1.00 68.93 343 ASN B CA 1
ATOM 4448 C C . ASN B 1 138 ? 85.696 20.254 -18.911 1.00 75.28 343 ASN B C 1
ATOM 4449 O O . ASN B 1 138 ? 86.496 20.677 -18.070 1.00 84.88 343 ASN B O 1
ATOM 4454 N N . GLY B 1 139 ? 85.028 21.061 -19.738 1.00 79.70 344 GLY B N 1
ATOM 4455 C CA . GLY B 1 139 ? 85.316 22.484 -19.764 1.00 85.33 344 GLY B CA 1
ATOM 4456 C C . GLY B 1 139 ? 84.833 23.231 -18.536 1.00 92.92 344 GLY B C 1
ATOM 4457 O O . GLY B 1 139 ? 85.418 24.248 -18.155 1.00 92.19 344 GLY B O 1
ATOM 4458 N N . ILE B 1 140 ? 83.775 22.742 -17.896 1.00 94.07 345 ILE B N 1
ATOM 4459 C CA . ILE B 1 140 ? 83.169 23.421 -16.763 1.00 98.62 345 ILE B CA 1
ATOM 4460 C C . ILE B 1 140 ? 83.402 22.672 -15.456 1.00 96.32 345 ILE B C 1
ATOM 4461 O O . ILE B 1 140 ? 83.676 23.294 -14.427 1.00 93.68 345 ILE B O 1
ATOM 4466 N N . ASP B 1 141 ? 83.304 21.343 -15.470 1.00 97.58 346 ASP B N 1
ATOM 4467 C CA . ASP B 1 141 ? 83.357 20.581 -14.229 1.00 91.83 346 ASP B CA 1
ATOM 4468 C C . ASP B 1 141 ? 84.788 20.471 -13.713 1.00 97.91 346 ASP B C 1
ATOM 4469 O O . ASP B 1 141 ? 85.752 20.447 -14.482 1.00 102.83 346 ASP B O 1
ATOM 4474 N N . ARG B 1 142 ? 84.921 20.408 -12.390 1.00 105.77 347 ARG B N 1
ATOM 4475 C CA . ARG B 1 142 ? 86.226 20.181 -11.794 1.00 107.53 347 ARG B CA 1
ATOM 4476 C C . ARG B 1 142 ? 86.611 18.708 -11.936 1.00 103.59 347 ARG B C 1
ATOM 4477 O O . ARG B 1 142 ? 85.741 17.836 -12.031 1.00 106.27 347 ARG B O 1
ATOM 4485 N N . PRO B 1 143 ? 87.909 18.404 -11.969 1.00 93.31 348 PRO B N 1
ATOM 4486 C CA . PRO B 1 143 ? 88.333 17.009 -12.165 1.00 79.34 348 PRO B CA 1
ATOM 4487 C C . PRO B 1 143 ? 87.974 16.139 -10.969 1.00 88.80 348 PRO B C 1
ATOM 4488 O O . PRO B 1 143 ? 88.222 16.504 -9.817 1.00 95.67 348 PRO B O 1
ATOM 4492 N N . LYS B 1 144 ? 87.386 14.981 -11.256 1.00 81.64 349 LYS B N 1
ATOM 4493 C CA . LYS B 1 144 ? 87.067 13.974 -10.256 1.00 74.57 349 LYS B CA 1
ATOM 4494 C C . LYS B 1 144 ? 87.870 12.713 -10.539 1.00 80.85 349 LYS B C 1
ATOM 4495 O O . LYS B 1 144 ? 88.032 12.316 -11.698 1.00 88.45 349 LYS B O 1
ATOM 4501 N N . THR B 1 145 ? 88.370 12.083 -9.477 1.00 80.64 350 THR B N 1
ATOM 4502 C CA . THR B 1 145 ? 89.166 10.865 -9.578 1.00 75.68 350 THR B CA 1
ATOM 4503 C C . THR B 1 145 ? 88.484 9.770 -8.771 1.00 83.09 350 THR B C 1
ATOM 4504 O O . THR B 1 145 ? 88.233 9.942 -7.573 1.00 88.61 350 THR B O 1
ATOM 4508 N N . LYS B 1 146 ? 88.187 8.650 -9.426 1.00 82.15 351 LYS B N 1
ATOM 4509 C CA . LYS B 1 146 ? 87.490 7.532 -8.808 1.00 79.91 351 LYS B CA 1
ATOM 4510 C C . LYS B 1 146 ? 88.353 6.280 -8.891 1.00 86.51 351 LYS B C 1
ATOM 4511 O O . LYS B 1 146 ? 88.968 6.007 -9.926 1.00 82.94 351 LYS B O 1
ATOM 4517 N N . LYS B 1 147 ? 88.392 5.522 -7.799 1.00 87.82 352 LYS B N 1
ATOM 4518 C CA . LYS B 1 147 ? 89.192 4.308 -7.747 1.00 81.94 352 LYS B CA 1
ATOM 4519 C C . LYS B 1 147 ? 88.473 3.165 -8.451 1.00 90.71 352 LYS B C 1
ATOM 4520 O O . LYS B 1 147 ? 87.265 2.974 -8.287 1.00 90.03 352 LYS B O 1
ATOM 4526 N N . ILE B 1 148 ? 89.224 2.405 -9.241 1.00 93.70 353 ILE B N 1
ATOM 4527 C CA . ILE B 1 148 ? 88.673 1.310 -10.032 1.00 87.10 353 ILE B CA 1
ATOM 4528 C C . ILE B 1 148 ? 88.648 0.061 -9.156 1.00 92.57 353 ILE B C 1
ATOM 4529 O O . ILE B 1 148 ? 89.712 -0.366 -8.681 1.00 88.10 353 ILE B O 1
ATOM 4534 N N . PRO B 1 149 ? 87.482 -0.542 -8.915 1.00 104.98 354 PRO B N 1
ATOM 4535 C CA . PRO B 1 149 ? 87.402 -1.737 -8.044 1.00 101.13 354 PRO B CA 1
ATOM 4536 C C . PRO B 1 149 ? 87.888 -3.012 -8.729 1.00 99.56 354 PRO B C 1
ATOM 4537 O O . PRO B 1 149 ? 87.123 -3.824 -9.247 1.00 102.60 354 PRO B O 1
ATOM 4541 N N . ILE B 1 150 ? 89.211 -3.197 -8.715 1.00 99.28 355 ILE B N 1
ATOM 4542 C CA . ILE B 1 150 ? 89.819 -4.369 -9.335 1.00 99.25 355 ILE B CA 1
ATOM 4543 C C . ILE B 1 150 ? 89.420 -5.659 -8.626 1.00 111.01 355 ILE B C 1
ATOM 4544 O O . ILE B 1 150 ? 89.496 -6.740 -9.222 1.00 110.88 355 ILE B O 1
ATOM 4549 N N . ASN B 1 151 ? 88.977 -5.575 -7.369 1.00 123.48 356 ASN B N 1
ATOM 4550 C CA . ASN B 1 151 ? 88.594 -6.779 -6.638 1.00 134.94 356 ASN B CA 1
ATOM 4551 C C . ASN B 1 151 ? 87.398 -7.467 -7.287 1.00 140.09 356 ASN B C 1
ATOM 4552 O O . ASN B 1 151 ? 87.347 -8.700 -7.362 1.00 141.51 356 ASN B O 1
ATOM 4557 N N . ASN B 1 152 ? 86.431 -6.687 -7.769 1.00 140.73 357 ASN B N 1
ATOM 4558 C CA . ASN B 1 152 ? 85.227 -7.221 -8.390 1.00 143.00 357 ASN B CA 1
ATOM 4559 C C . ASN B 1 152 ? 85.362 -7.388 -9.900 1.00 137.57 357 ASN B C 1
ATOM 4560 O O . ASN B 1 152 ? 84.346 -7.400 -10.605 1.00 142.61 357 ASN B O 1
ATOM 4565 N N . MET B 1 153 ? 86.582 -7.520 -10.412 1.00 127.21 358 MET B N 1
ATOM 4566 C CA . MET B 1 153 ? 86.799 -7.685 -11.841 1.00 117.73 358 MET B CA 1
ATOM 4567 C C . MET B 1 153 ? 86.948 -9.160 -12.189 1.00 114.06 358 MET B C 1
ATOM 4568 O O . MET B 1 153 ? 87.338 -9.980 -11.354 1.00 122.51 358 MET B O 1
ATOM 4573 N N . THR B 1 154 ? 86.624 -9.488 -13.437 1.00 109.31 359 THR B N 1
ATOM 4574 C CA . THR B 1 154 ? 86.739 -10.840 -13.962 1.00 108.12 359 THR B CA 1
ATOM 4575 C C . THR B 1 154 ? 87.702 -10.846 -15.139 1.00 103.41 359 THR B C 1
ATOM 4576 O O . THR B 1 154 ? 87.646 -9.965 -16.003 1.00 105.79 359 THR B O 1
ATOM 4580 N N . ALA B 1 155 ? 88.578 -11.845 -15.173 1.00 91.33 360 ALA B N 1
ATOM 4581 C CA . ALA B 1 155 ? 89.597 -11.962 -16.203 1.00 90.28 360 ALA B CA 1
ATOM 4582 C C . ALA B 1 155 ? 89.418 -13.264 -16.971 1.00 106.24 360 ALA B C 1
ATOM 4583 O O . ALA B 1 155 ? 89.045 -14.292 -16.395 1.00 103.52 360 ALA B O 1
ATOM 4585 N N . ASP B 1 156 ? 89.687 -13.216 -18.277 1.00 104.84 361 ASP B N 1
ATOM 4586 C CA . ASP B 1 156 ? 89.604 -14.411 -19.107 1.00 105.15 361 ASP B CA 1
ATOM 4587 C C . ASP B 1 156 ? 90.798 -15.340 -18.925 1.00 105.25 361 ASP B C 1
ATOM 4588 O O . ASP B 1 156 ? 90.774 -16.461 -19.445 1.00 110.27 361 ASP B O 1
ATOM 4593 N N . ASN B 1 157 ? 91.830 -14.906 -18.204 1.00 100.58 362 ASN B N 1
ATOM 4594 C CA . ASN B 1 157 ? 92.992 -15.737 -17.921 1.00 101.90 362 ASN B CA 1
ATOM 4595 C C . ASN B 1 157 ? 93.565 -15.312 -16.575 1.00 102.92 362 ASN B C 1
ATOM 4596 O O . ASN B 1 157 ? 93.173 -14.292 -16.005 1.00 105.72 362 ASN B O 1
ATOM 4601 N N . ARG B 1 158 ? 94.505 -16.111 -16.067 1.00 101.62 363 ARG B N 1
ATOM 4602 C CA . ARG B 1 158 ? 95.081 -15.877 -14.741 1.00 106.21 363 ARG B CA 1
ATOM 4603 C C . ARG B 1 158 ? 96.307 -14.979 -14.876 1.00 103.70 363 ARG B C 1
ATOM 4604 O O . ARG B 1 158 ? 97.456 -15.427 -14.902 1.00 103.11 363 ARG B O 1
ATOM 4612 N N . TYR B 1 159 ? 96.042 -13.678 -14.954 1.00 99.28 364 TYR B N 1
ATOM 4613 C CA . TYR B 1 159 ? 97.089 -12.670 -15.020 1.00 94.42 364 TYR B CA 1
ATOM 4614 C C . TYR B 1 159 ? 97.482 -12.229 -13.616 1.00 96.64 364 TYR B C 1
ATOM 4615 O O . TYR B 1 159 ? 96.674 -12.267 -12.683 1.00 92.61 364 TYR B O 1
ATOM 4624 N N . ILE B 1 160 ? 98.733 -11.800 -13.475 1.00 93.77 365 ILE B N 1
ATOM 4625 C CA . ILE B 1 160 ? 99.222 -11.313 -12.193 1.00 94.33 365 ILE B CA 1
ATOM 4626 C C . ILE B 1 160 ? 99.390 -9.801 -12.166 1.00 103.74 365 ILE B C 1
ATOM 4627 O O . ILE B 1 160 ? 99.441 -9.223 -11.069 1.00 115.23 365 ILE B O 1
ATOM 4632 N N . HIS B 1 161 ? 99.466 -9.142 -13.319 1.00 97.89 366 HIS B N 1
ATOM 4633 C CA . HIS B 1 161 ? 99.678 -7.702 -13.344 1.00 92.45 366 HIS B CA 1
ATOM 4634 C C . HIS B 1 161 ? 99.227 -7.155 -14.690 1.00 90.03 366 HIS B C 1
ATOM 4635 O O . HIS B 1 161 ? 99.081 -7.897 -15.664 1.00 97.73 366 HIS B O 1
ATOM 4642 N N . PHE B 1 162 ? 99.005 -5.842 -14.727 1.00 86.52 367 PHE B N 1
ATOM 4643 C CA . PHE B 1 162 ? 98.577 -5.159 -15.941 1.00 88.77 367 PHE B CA 1
ATOM 4644 C C . PHE B 1 162 ? 98.721 -3.659 -15.739 1.00 85.00 367 PHE B C 1
ATOM 4645 O O . PHE B 1 162 ? 98.590 -3.159 -14.617 1.00 91.84 367 PHE B O 1
ATOM 4653 N N . THR B 1 163 ? 98.995 -2.951 -16.836 1.00 80.92 368 THR B N 1
ATOM 4654 C CA . THR B 1 163 ? 99.035 -1.493 -16.850 1.00 81.76 368 THR B CA 1
ATOM 4655 C C . THR B 1 163 ? 98.324 -0.989 -18.093 1.00 79.89 368 THR B C 1
ATOM 4656 O O . THR B 1 163 ? 98.463 -1.573 -19.172 1.00 80.87 368 THR B O 1
ATOM 4660 N N . PHE B 1 164 ? 97.572 0.101 -17.941 1.00 76.38 369 PHE B N 1
ATOM 4661 C CA . PHE B 1 164 ? 97.024 0.796 -19.096 1.00 68.74 369 PHE B CA 1
ATOM 4662 C C . PHE B 1 164 ? 98.169 1.331 -19.946 1.00 79.46 369 PHE B C 1
ATOM 4663 O O . PHE B 1 164 ? 98.838 2.288 -19.550 1.00 81.77 369 PHE B O 1
ATOM 4671 N N . SER B 1 165 ? 98.407 0.726 -21.107 1.00 76.71 370 SER B N 1
ATOM 4672 C CA . SER B 1 165 ? 99.503 1.123 -21.983 1.00 86.63 370 SER B CA 1
ATOM 4673 C C . SER B 1 165 ? 98.953 1.363 -23.379 1.00 92.65 370 SER B C 1
ATOM 4674 O O . SER B 1 165 ? 98.423 0.442 -24.007 1.00 105.90 370 SER B O 1
ATOM 4677 N N . GLY B 1 166 ? 99.077 2.588 -23.860 1.00 91.94 371 GLY B N 1
ATOM 4678 C CA . GLY B 1 166 ? 98.636 2.903 -25.202 1.00 77.54 371 GLY B CA 1
ATOM 4679 C C . GLY B 1 166 ? 98.506 4.398 -25.408 1.00 69.01 371 GLY B C 1
ATOM 4680 O O . GLY B 1 166 ? 98.702 5.203 -24.495 1.00 73.23 371 GLY B O 1
ATOM 4681 N N . GLY B 1 167 ? 98.165 4.752 -26.644 1.00 70.06 372 GLY B N 1
ATOM 4682 C CA . GLY B 1 167 ? 97.984 6.128 -27.048 1.00 70.40 372 GLY B CA 1
ATOM 4683 C C . GLY B 1 167 ? 96.556 6.617 -27.055 1.00 68.42 372 GLY B C 1
ATOM 4684 O O . GLY B 1 167 ? 96.322 7.799 -27.326 1.00 77.49 372 GLY B O 1
ATOM 4685 N N . GLY B 1 168 ? 95.592 5.749 -26.770 1.00 64.20 373 GLY B N 1
ATOM 4686 C CA . GLY B 1 168 ? 94.204 6.157 -26.726 1.00 65.30 373 GLY B CA 1
ATOM 4687 C C . GLY B 1 168 ? 93.252 4.998 -26.523 1.00 75.95 373 GLY B C 1
ATOM 4688 O O . GLY B 1 168 ? 93.580 3.848 -26.834 1.00 61.84 373 GLY B O 1
ATOM 4689 N N . GLY B 1 169 ? 92.070 5.289 -25.994 1.00 70.13 374 GLY B N 1
ATOM 4690 C CA . GLY B 1 169 ? 91.052 4.274 -25.828 1.00 61.77 374 GLY B CA 1
ATOM 4691 C C . GLY B 1 169 ? 89.759 4.650 -26.515 1.00 61.58 374 GLY B C 1
ATOM 4692 O O . GLY B 1 169 ? 89.730 5.563 -27.344 1.00 91.92 374 GLY B O 1
ATOM 4693 N N . VAL B 1 170 ? 88.677 3.968 -26.158 1.00 73.34 375 VAL B N 1
ATOM 4694 C CA . VAL B 1 170 ? 87.413 4.085 -26.874 1.00 70.45 375 VAL B CA 1
ATOM 4695 C C . VAL B 1 170 ? 86.278 3.809 -25.900 1.00 79.06 375 VAL B C 1
ATOM 4696 O O . VAL B 1 170 ? 86.383 2.928 -25.042 1.00 94.58 375 VAL B O 1
ATOM 4700 N N . CYS B 1 171 ? 85.194 4.572 -26.023 1.00 71.99 376 CYS B N 1
ATOM 4701 C CA . CYS B 1 171 ? 83.954 4.276 -25.320 1.00 85.30 376 CYS B CA 1
ATOM 4702 C C . CYS B 1 171 ? 82.893 3.866 -26.335 1.00 86.54 376 CYS B C 1
ATOM 4703 O O . CYS B 1 171 ? 82.729 4.520 -27.369 1.00 86.29 376 CYS B O 1
ATOM 4706 N N . LEU B 1 172 ? 82.194 2.769 -26.046 1.00 89.83 377 LEU B N 1
ATOM 4707 C CA . LEU B 1 172 ? 81.140 2.240 -26.908 1.00 84.99 377 LEU B CA 1
ATOM 4708 C C . LEU B 1 172 ? 79.873 2.092 -26.077 1.00 93.49 377 LEU B C 1
ATOM 4709 O O . LEU B 1 172 ? 79.758 1.162 -25.274 1.00 92.88 377 LEU B O 1
ATOM 4714 N N . GLY B 1 173 ? 78.926 3.002 -26.271 1.00 96.14 378 GLY B N 1
ATOM 4715 C CA . GLY B 1 173 ? 77.735 3.000 -25.450 1.00 103.96 378 GLY B CA 1
ATOM 4716 C C . GLY B 1 173 ? 78.062 3.383 -24.023 1.00 115.18 378 GLY B C 1
ATOM 4717 O O . GLY B 1 173 ? 78.533 4.495 -23.766 1.00 117.22 378 GLY B O 1
ATOM 4718 N N . GLU B 1 174 ? 77.840 2.466 -23.087 1.00 120.39 379 GLU B N 1
ATOM 4719 C CA . GLU B 1 174 ? 78.083 2.728 -21.677 1.00 128.60 379 GLU B CA 1
ATOM 4720 C C . GLU B 1 174 ? 79.362 2.085 -21.160 1.00 118.50 379 GLU B C 1
ATOM 4721 O O . GLU B 1 174 ? 79.674 2.234 -19.976 1.00 121.24 379 GLU B O 1
ATOM 4727 N N . GLU B 1 175 ? 80.112 1.386 -22.009 1.00 101.30 380 GLU B N 1
ATOM 4728 C CA . GLU B 1 175 ? 81.307 0.666 -21.586 1.00 97.71 380 GLU B CA 1
ATOM 4729 C C . GLU B 1 175 ? 82.547 1.267 -22.235 1.00 97.59 380 GLU B C 1
ATOM 4730 O O . GLU B 1 175 ? 82.564 1.519 -23.445 1.00 95.29 380 GLU B O 1
ATOM 4736 N N . PHE B 1 176 ? 83.579 1.498 -21.424 1.00 96.81 381 PHE B N 1
ATOM 4737 C CA . PHE B 1 176 ? 84.879 1.938 -21.910 1.00 83.69 381 PHE B CA 1
ATOM 4738 C C . PHE B 1 176 ? 85.733 0.731 -22.276 1.00 78.66 381 PHE B C 1
ATOM 4739 O O . PHE B 1 176 ? 85.689 -0.302 -21.603 1.00 95.31 381 PHE B O 1
ATOM 4747 N N . ILE B 1 177 ? 86.514 0.869 -23.342 1.00 74.45 382 ILE B N 1
ATOM 4748 C CA . ILE B 1 177 ? 87.465 -0.153 -23.770 1.00 78.90 382 ILE B CA 1
ATOM 4749 C C . ILE B 1 177 ? 88.828 0.521 -23.836 1.00 80.47 382 ILE B C 1
ATOM 4750 O O . ILE B 1 177 ? 89.051 1.402 -24.676 1.00 82.92 382 ILE B O 1
ATOM 4755 N N . ILE B 1 178 ? 89.740 0.119 -22.954 1.00 73.41 383 ILE B N 1
ATOM 4756 C CA . ILE B 1 178 ? 91.051 0.743 -22.826 1.00 74.06 383 ILE B CA 1
ATOM 4757 C C . ILE B 1 178 ? 92.106 -0.297 -23.175 1.00 73.01 383 ILE B C 1
ATOM 4758 O O . ILE B 1 178 ? 92.038 -1.421 -22.673 1.00 79.41 383 ILE B O 1
ATOM 4763 N N . PRO B 1 179 ? 93.084 0.022 -24.022 1.00 67.17 384 PRO B N 1
ATOM 4764 C CA . PRO B 1 179 ? 94.173 -0.925 -24.275 1.00 77.18 384 PRO B CA 1
ATOM 4765 C C . PRO B 1 179 ? 95.000 -1.143 -23.021 1.00 74.12 384 PRO B C 1
ATOM 4766 O O . PRO B 1 179 ? 95.189 -0.238 -22.206 1.00 75.95 384 PRO B O 1
ATOM 4770 N N . VAL B 1 180 ? 95.499 -2.367 -22.872 1.00 70.86 385 VAL B N 1
ATOM 4771 C CA . VAL B 1 180 ? 96.202 -2.758 -21.659 1.00 76.12 385 VAL B CA 1
ATOM 4772 C C . VAL B 1 180 ? 97.213 -3.842 -22.007 1.00 77.65 385 VAL B C 1
ATOM 4773 O O . VAL B 1 180 ? 97.027 -4.612 -22.953 1.00 86.82 385 VAL B O 1
ATOM 4777 N N . THR B 1 181 ? 98.303 -3.879 -21.244 1.00 79.84 386 THR B N 1
ATOM 4778 C CA . THR B 1 181 ? 99.335 -4.902 -21.368 1.00 76.28 386 THR B CA 1
ATOM 4779 C C . THR B 1 181 ? 99.375 -5.694 -20.071 1.00 81.32 386 THR B C 1
ATOM 4780 O O . THR B 1 181 ? 99.579 -5.119 -18.998 1.00 95.94 386 THR B O 1
ATOM 4784 N N . THR B 1 182 ? 99.185 -7.004 -20.169 1.00 79.88 387 THR B N 1
ATOM 4785 C CA . THR B 1 182 ? 99.080 -7.859 -18.997 1.00 88.15 387 THR B CA 1
ATOM 4786 C C . THR B 1 182 ? 100.370 -8.638 -18.767 1.00 85.79 387 THR B C 1
ATOM 4787 O O . THR B 1 182 ? 101.223 -8.756 -19.650 1.00 84.03 387 THR B O 1
ATOM 4791 N N . VAL B 1 183 ? 100.498 -9.174 -17.554 1.00 88.80 388 VAL B N 1
ATOM 4792 C CA . VAL B 1 183 ? 101.656 -9.958 -17.144 1.00 99.36 388 VAL B CA 1
ATOM 4793 C C . VAL B 1 183 ? 101.172 -11.309 -16.632 1.00 101.62 388 VAL B C 1
ATOM 4794 O O . VAL B 1 183 ? 100.227 -11.375 -15.837 1.00 103.91 388 VAL B O 1
ATOM 4798 N N . ILE B 1 184 ? 101.817 -12.382 -17.092 1.00 103.94 389 ILE B N 1
ATOM 4799 C CA . ILE B 1 184 ? 101.521 -13.738 -16.645 1.00 110.66 389 ILE B CA 1
ATOM 4800 C C . ILE B 1 184 ? 102.833 -14.509 -16.578 1.00 110.31 389 ILE B C 1
ATOM 4801 O O . ILE B 1 184 ? 103.766 -14.252 -17.346 1.00 109.21 389 ILE B O 1
ATOM 4806 N N . ASN B 1 185 ? 102.911 -15.453 -15.640 1.00 108.81 390 ASN B N 1
ATOM 4807 C CA . ASN B 1 185 ? 104.159 -16.139 -15.330 1.00 113.11 390 ASN B CA 1
ATOM 4808 C C . ASN B 1 185 ? 104.210 -17.574 -15.848 1.00 120.94 390 ASN B C 1
ATOM 4809 O O . ASN B 1 185 ? 105.135 -18.314 -15.495 1.00 118.29 390 ASN B O 1
ATOM 4814 N N . THR B 1 186 ? 103.252 -17.987 -16.677 1.00 125.99 391 THR B N 1
ATOM 4815 C CA . THR B 1 186 ? 103.264 -19.321 -17.264 1.00 125.07 391 THR B CA 1
ATOM 4816 C C . THR B 1 186 ? 102.937 -19.232 -18.748 1.00 115.67 391 THR B C 1
ATOM 4817 O O . THR B 1 186 ? 102.057 -18.469 -19.154 1.00 110.74 391 THR B O 1
ATOM 4821 N N . ASP B 1 187 ? 103.645 -20.025 -19.550 1.00 112.47 392 ASP B N 1
ATOM 4822 C CA . ASP B 1 187 ? 103.525 -19.980 -21.007 1.00 107.77 392 ASP B CA 1
ATOM 4823 C C . ASP B 1 187 ? 102.278 -20.745 -21.432 1.00 117.71 392 ASP B C 1
ATOM 4824 O O . ASP B 1 187 ? 102.294 -21.974 -21.545 1.00 131.48 392 ASP B O 1
ATOM 4829 N N . VAL B 1 188 ? 101.195 -20.015 -21.688 1.00 116.63 393 VAL B N 1
ATOM 4830 C CA . VAL B 1 188 ? 99.923 -20.605 -22.083 1.00 122.05 393 VAL B CA 1
ATOM 4831 C C . VAL B 1 188 ? 99.609 -20.332 -23.551 1.00 110.89 393 VAL B C 1
ATOM 4832 O O . VAL B 1 188 ? 98.497 -20.619 -24.011 1.00 109.60 393 VAL B O 1
ATOM 4836 N N . PHE B 1 189 ? 100.574 -19.824 -24.311 1.00 116.18 394 PHE B N 1
ATOM 4837 C CA . PHE B 1 189 ? 100.334 -19.295 -25.645 1.00 108.91 394 PHE B CA 1
ATOM 4838 C C . PHE B 1 189 ? 100.772 -20.267 -26.736 1.00 106.53 394 PHE B C 1
ATOM 4839 O O . PHE B 1 189 ? 101.557 -21.191 -26.511 1.00 106.31 394 PHE B O 1
ATOM 4847 N N . THR B 1 190 ? 100.245 -20.031 -27.935 1.00 110.05 395 THR B N 1
ATOM 4848 C CA . THR B 1 190 ? 100.624 -20.741 -29.147 1.00 105.11 395 THR B CA 1
ATOM 4849 C C . THR B 1 190 ? 101.066 -19.731 -30.198 1.00 105.87 395 THR B C 1
ATOM 4850 O O . THR B 1 190 ? 100.756 -18.540 -30.111 1.00 116.79 395 THR B O 1
ATOM 4854 N N . HIS B 1 191 ? 101.795 -20.213 -31.204 1.00 105.29 396 HIS B N 1
ATOM 4855 C CA . HIS B 1 191 ? 102.385 -19.340 -32.213 1.00 104.22 396 HIS B CA 1
ATOM 4856 C C . HIS B 1 191 ? 102.295 -19.982 -33.601 1.00 106.93 396 HIS B C 1
ATOM 4857 O O . HIS B 1 191 ? 103.294 -20.293 -34.243 1.00 107.95 396 HIS B O 1
ATOM 4864 N N . ASP B 1 192 ? 101.066 -20.178 -34.085 1.00 109.64 397 ASP B N 1
ATOM 4865 C CA . ASP B 1 192 ? 100.886 -20.741 -35.421 1.00 110.78 397 ASP B CA 1
ATOM 4866 C C . ASP B 1 192 ? 101.401 -19.800 -36.500 1.00 115.52 397 ASP B C 1
ATOM 4867 O O . ASP B 1 192 ? 101.825 -20.254 -37.569 1.00 117.23 397 ASP B O 1
ATOM 4872 N N . TYR B 1 193 ? 101.380 -18.493 -36.239 1.00 120.85 398 TYR B N 1
ATOM 4873 C CA . TYR B 1 193 ? 101.804 -17.528 -37.248 1.00 124.93 398 TYR B CA 1
ATOM 4874 C C . TYR B 1 193 ? 103.320 -17.509 -37.394 1.00 118.65 398 TYR B C 1
ATOM 4875 O O . TYR B 1 193 ? 103.846 -17.596 -38.510 1.00 116.33 398 TYR B O 1
ATOM 4884 N N . CYS B 1 194 ? 104.042 -17.391 -36.277 1.00 114.00 399 CYS B N 1
ATOM 4885 C CA . CYS B 1 194 ? 105.498 -17.303 -36.344 1.00 111.83 399 CYS B CA 1
ATOM 4886 C C . CYS B 1 194 ? 106.112 -18.592 -36.874 1.00 111.76 399 CYS B C 1
ATOM 4887 O O . CYS B 1 194 ? 107.060 -18.558 -37.666 1.00 122.25 399 CYS B O 1
ATOM 4890 N N . GLU B 1 195 ? 105.593 -19.742 -36.433 1.00 111.73 400 GLU B N 1
ATOM 4891 C CA . GLU B 1 195 ? 106.188 -21.033 -36.764 1.00 118.95 400 GLU B CA 1
ATOM 4892 C C . GLU B 1 195 ? 106.161 -21.344 -38.255 1.00 119.28 400 GLU B C 1
ATOM 4893 O O . GLU B 1 195 ? 106.810 -22.306 -38.680 1.00 124.61 400 GLU B O 1
ATOM 4899 N N . SER B 1 196 ? 105.439 -20.565 -39.053 1.00 113.90 401 SER B N 1
ATOM 4900 C CA . SER B 1 196 ? 105.410 -20.755 -40.496 1.00 129.73 401 SER B CA 1
ATOM 4901 C C . SER B 1 196 ? 106.515 -20.001 -41.226 1.00 131.61 401 SER B C 1
ATOM 4902 O O . SER B 1 196 ? 106.527 -20.003 -42.462 1.00 142.74 401 SER B O 1
ATOM 4905 N N . PHE B 1 197 ? 107.438 -19.361 -40.512 1.00 118.21 402 PHE B N 1
ATOM 4906 C CA . PHE B 1 197 ? 108.461 -18.558 -41.168 1.00 121.25 402 PHE B CA 1
ATOM 4907 C C . PHE B 1 197 ? 109.641 -19.424 -41.594 1.00 138.48 402 PHE B C 1
ATOM 4908 O O . PHE B 1 197 ? 110.098 -20.290 -40.844 1.00 141.29 402 PHE B O 1
ATOM 4916 N N . ASN B 1 198 ? 110.133 -19.184 -42.807 1.00 149.84 403 ASN B N 1
ATOM 4917 C CA . ASN B 1 198 ? 111.265 -19.936 -43.352 1.00 159.95 403 ASN B CA 1
ATOM 4918 C C . ASN B 1 198 ? 112.540 -19.095 -43.302 1.00 160.06 403 ASN B C 1
ATOM 4919 O O . ASN B 1 198 ? 113.166 -18.794 -44.319 1.00 166.88 403 ASN B O 1
ATOM 4924 N N . CYS B 1 199 ? 112.924 -18.718 -42.088 1.00 155.40 404 CYS B N 1
ATOM 4925 C CA . CYS B 1 199 ? 114.091 -17.883 -41.864 1.00 156.54 404 CYS B CA 1
ATOM 4926 C C . CYS B 1 199 ? 115.308 -18.740 -41.530 1.00 162.59 404 CYS B C 1
ATOM 4927 O O . CYS B 1 199 ? 115.234 -19.967 -41.420 1.00 169.04 404 CYS B O 1
ATOM 4930 N N . SER B 1 200 ? 116.447 -18.072 -41.365 1.00 164.88 405 SER B N 1
ATOM 4931 C CA . SER B 1 200 ? 117.670 -18.755 -40.969 1.00 174.90 405 SER B CA 1
ATOM 4932 C C . SER B 1 200 ? 117.536 -19.272 -39.543 1.00 184.04 405 SER B C 1
ATOM 4933 O O . SER B 1 200 ? 117.142 -18.532 -38.636 1.00 183.98 405 SER B O 1
ATOM 4936 N N . VAL B 1 201 ? 117.863 -20.544 -39.346 1.00 187.74 406 VAL B N 1
ATOM 4937 C CA . VAL B 1 201 ? 117.719 -21.174 -38.039 1.00 185.48 406 VAL B CA 1
ATOM 4938 C C . VAL B 1 201 ? 118.886 -20.765 -37.150 1.00 194.43 406 VAL B C 1
ATOM 4939 O O . VAL B 1 201 ? 120.050 -20.810 -37.566 1.00 200.99 406 VAL B O 1
ATOM 4943 N N . GLN B 1 202 ? 118.574 -20.350 -35.925 1.00 194.62 407 GLN B N 1
ATOM 4944 C CA . GLN B 1 202 ? 119.616 -20.040 -34.959 1.00 197.51 407 GLN B CA 1
ATOM 4945 C C . GLN B 1 202 ? 120.282 -21.321 -34.472 1.00 201.74 407 GLN B C 1
ATOM 4946 O O . GLN B 1 202 ? 119.658 -22.382 -34.392 1.00 205.23 407 GLN B O 1
ATOM 4952 N N . THR B 1 203 ? 121.572 -21.213 -34.148 1.00 199.99 408 THR B N 1
ATOM 4953 C CA . THR B 1 203 ? 122.304 -22.365 -33.638 1.00 196.24 408 THR B CA 1
ATOM 4954 C C . THR B 1 203 ? 121.913 -22.710 -32.207 1.00 195.39 408 THR B C 1
ATOM 4955 O O . THR B 1 203 ? 122.198 -23.823 -31.751 1.00 194.41 408 THR B O 1
ATOM 4959 N N . GLY B 1 204 ? 121.262 -21.792 -31.497 1.00 190.98 409 GLY B N 1
ATOM 4960 C CA . GLY B 1 204 ? 120.925 -22.010 -30.104 1.00 191.89 409 GLY B CA 1
ATOM 4961 C C . GLY B 1 204 ? 119.621 -22.746 -29.874 1.00 189.13 409 GLY B C 1
ATOM 4962 O O . GLY B 1 204 ? 119.608 -23.811 -29.250 1.00 192.75 409 GLY B O 1
ATOM 4963 N N . LYS B 1 205 ? 118.516 -22.190 -30.366 1.00 181.51 410 LYS B N 1
ATOM 4964 C CA . LYS B 1 205 ? 117.192 -22.734 -30.103 1.00 171.53 410 LYS B CA 1
ATOM 4965 C C . LYS B 1 205 ? 116.405 -22.856 -31.401 1.00 160.96 410 LYS B C 1
ATOM 4966 O O . LYS B 1 205 ? 116.727 -22.229 -32.413 1.00 161.97 410 LYS B O 1
ATOM 4972 N N . SER B 1 206 ? 115.360 -23.679 -31.353 1.00 155.17 411 SER B N 1
ATOM 4973 C CA . SER B 1 206 ? 114.524 -23.943 -32.512 1.00 146.19 411 SER B CA 1
ATOM 4974 C C . SER B 1 206 ? 113.525 -22.808 -32.726 1.00 141.95 411 SER B C 1
ATOM 4975 O O . SER B 1 206 ? 113.408 -21.882 -31.920 1.00 140.80 411 SER B O 1
ATOM 4978 N N . LEU B 1 207 ? 112.787 -22.898 -33.836 1.00 141.24 412 LEU B N 1
ATOM 4979 C CA . LEU B 1 207 ? 111.829 -21.850 -34.173 1.00 130.49 412 LEU B CA 1
ATOM 4980 C C . LEU B 1 207 ? 110.665 -21.824 -33.189 1.00 119.54 412 LEU B C 1
ATOM 4981 O O . LEU B 1 207 ? 110.166 -20.749 -32.839 1.00 116.27 412 LEU B O 1
ATOM 4986 N N . LYS B 1 208 ? 110.220 -22.997 -32.733 1.00 133.93 413 LYS B N 1
ATOM 4987 C CA . LYS B 1 208 ? 109.156 -23.043 -31.737 1.00 136.82 413 LYS B CA 1
ATOM 4988 C C . LYS B 1 208 ? 109.611 -22.456 -30.405 1.00 135.98 413 LYS B C 1
ATOM 4989 O O . LYS B 1 208 ? 108.801 -21.867 -29.680 1.00 129.42 413 LYS B O 1
ATOM 4995 N N . GLU B 1 209 ? 110.897 -22.597 -30.072 1.00 139.78 414 GLU B N 1
ATOM 4996 C CA . GLU B 1 209 ? 111.407 -22.038 -28.825 1.00 140.40 414 GLU B CA 1
ATOM 4997 C C . GLU B 1 209 ? 111.617 -20.531 -28.926 1.00 136.85 414 GLU B C 1
ATOM 4998 O O . GLU B 1 209 ? 111.392 -19.805 -27.952 1.00 130.93 414 GLU B O 1
ATOM 5004 N N . ILE B 1 210 ? 112.047 -20.045 -30.095 1.00 137.03 415 ILE B N 1
ATOM 5005 C CA . ILE B 1 210 ? 112.341 -18.621 -30.253 1.00 134.09 415 ILE B CA 1
ATOM 5006 C C . ILE B 1 210 ? 111.079 -17.785 -30.076 1.00 122.35 415 ILE B C 1
ATOM 5007 O O . ILE B 1 210 ? 111.113 -16.705 -29.473 1.00 115.67 415 ILE B O 1
ATOM 5012 N N . CYS B 1 211 ? 109.946 -18.267 -30.591 1.00 115.56 416 CYS B N 1
ATOM 5013 C CA . CYS B 1 211 ? 108.721 -17.479 -30.513 1.00 110.90 416 CYS B CA 1
ATOM 5014 C C . CYS B 1 211 ? 108.148 -17.477 -29.104 1.00 111.91 416 CYS B C 1
ATOM 5015 O O . CYS B 1 211 ? 107.638 -16.451 -28.637 1.00 110.04 416 CYS B O 1
ATOM 5018 N N . SER B 1 212 ? 108.204 -18.620 -28.418 1.00 119.61 417 SER B N 1
ATOM 5019 C CA . SER B 1 212 ? 107.722 -18.674 -27.043 1.00 116.92 417 SER B CA 1
ATOM 5020 C C . SER B 1 212 ? 108.516 -17.732 -26.148 1.00 113.25 417 SER B C 1
ATOM 5021 O O . SER B 1 212 ? 107.935 -16.960 -25.376 1.00 103.75 417 SER B O 1
ATOM 5024 N N . GLU B 1 213 ? 109.845 -17.760 -26.257 1.00 113.25 418 GLU B N 1
ATOM 5025 C CA . GLU B 1 213 ? 110.690 -16.913 -25.426 1.00 117.87 418 GLU B CA 1
ATOM 5026 C C . GLU B 1 213 ? 110.672 -15.453 -25.857 1.00 119.99 418 GLU B C 1
ATOM 5027 O O . GLU B 1 213 ? 111.095 -14.589 -25.080 1.00 129.38 418 GLU B O 1
ATOM 5033 N N . SER B 1 214 ? 110.199 -15.156 -27.069 1.00 125.82 419 SER B N 1
ATOM 5034 C CA . SER B 1 214 ? 110.082 -13.767 -27.501 1.00 116.39 419 SER B CA 1
ATOM 5035 C C . SER B 1 214 ? 108.920 -13.052 -26.826 1.00 107.03 419 SER B C 1
ATOM 5036 O O . SER B 1 214 ? 108.885 -11.817 -26.817 1.00 97.79 419 SER B O 1
ATOM 5039 N N . LEU B 1 215 ? 107.967 -13.801 -26.270 1.00 109.74 420 LEU B N 1
ATOM 5040 C CA . LEU B 1 215 ? 106.868 -13.211 -25.520 1.00 105.97 420 LEU B CA 1
ATOM 5041 C C . LEU B 1 215 ? 107.267 -12.839 -24.098 1.00 111.51 420 LEU B C 1
ATOM 5042 O O . LEU B 1 215 ? 106.542 -12.083 -23.443 1.00 119.99 420 LEU B O 1
ATOM 5047 N N . ARG B 1 216 ? 108.397 -13.346 -23.611 1.00 115.00 421 ARG B N 1
ATOM 5048 C CA . ARG B 1 216 ? 108.809 -13.081 -22.243 1.00 113.35 421 ARG B CA 1
ATOM 5049 C C . ARG B 1 216 ? 109.313 -11.649 -22.096 1.00 111.07 421 ARG B C 1
ATOM 5050 O O . ARG B 1 216 ? 109.758 -11.011 -23.056 1.00 114.90 421 ARG B O 1
ATOM 5058 N N . SER B 1 217 ? 109.245 -11.151 -20.868 1.00 110.19 422 SER B N 1
ATOM 5059 C CA . SER B 1 217 ? 109.759 -9.822 -20.580 1.00 110.92 422 SER B CA 1
ATOM 5060 C C . SER B 1 217 ? 111.286 -9.825 -20.644 1.00 114.87 422 SER B C 1
ATOM 5061 O O . SER B 1 217 ? 111.926 -10.791 -20.215 1.00 125.22 422 SER B O 1
ATOM 5064 N N . PRO B 1 218 ? 111.899 -8.764 -21.177 1.00 108.95 423 PRO B N 1
ATOM 5065 C CA . PRO B 1 218 ? 113.367 -8.700 -21.182 1.00 112.43 423 PRO B CA 1
ATOM 5066 C C . PRO B 1 218 ? 113.962 -8.442 -19.810 1.00 116.41 423 PRO B C 1
ATOM 5067 O O . PRO B 1 218 ? 115.161 -8.683 -19.620 1.00 127.23 423 PRO B O 1
ATOM 5071 N N . THR B 1 219 ? 113.170 -7.966 -18.850 1.00 107.66 424 THR B N 1
ATOM 5072 C CA . THR B 1 219 ? 113.671 -7.703 -17.506 1.00 117.17 424 THR B CA 1
ATOM 5073 C C . THR B 1 219 ? 113.517 -8.915 -16.589 1.00 121.86 424 THR B C 1
ATOM 5074 O O . THR B 1 219 ? 114.461 -9.288 -15.885 1.00 130.65 424 THR B O 1
ATOM 5078 N N . ASN B 1 220 ? 112.338 -9.534 -16.585 1.00 119.27 425 ASN B N 1
ATOM 5079 C CA . ASN B 1 220 ? 112.072 -10.744 -15.811 1.00 117.01 425 ASN B CA 1
ATOM 5080 C C . ASN B 1 220 ? 111.718 -11.853 -16.794 1.00 108.74 425 ASN B C 1
ATOM 5081 O O . ASN B 1 220 ? 110.628 -11.849 -17.376 1.00 100.53 425 ASN B O 1
ATOM 5086 N N . SER B 1 221 ? 112.638 -12.804 -16.976 1.00 105.62 426 SER B N 1
ATOM 5087 C CA . SER B 1 221 ? 112.417 -13.887 -17.928 1.00 113.00 426 SER B CA 1
ATOM 5088 C C . SER B 1 221 ? 111.311 -14.836 -17.488 1.00 113.45 426 SER B C 1
ATOM 5089 O O . SER B 1 221 ? 110.838 -15.635 -18.305 1.00 118.87 426 SER B O 1
ATOM 5092 N N . SER B 1 222 ? 110.891 -14.769 -16.227 1.00 114.29 427 SER B N 1
ATOM 5093 C CA . SER B 1 222 ? 109.848 -15.641 -15.706 1.00 120.84 427 SER B CA 1
ATOM 5094 C C . SER B 1 222 ? 108.447 -15.100 -15.952 1.00 114.06 427 SER B C 1
ATOM 5095 O O . SER B 1 222 ? 107.468 -15.791 -15.647 1.00 113.21 427 SER B O 1
ATOM 5098 N N . ARG B 1 223 ? 108.328 -13.890 -16.491 1.00 108.00 428 ARG B N 1
ATOM 5099 C CA . ARG B 1 223 ? 107.042 -13.260 -16.743 1.00 106.87 428 ARG B CA 1
ATOM 5100 C C . ARG B 1 223 ? 106.846 -13.055 -18.240 1.00 115.13 428 ARG B C 1
ATOM 5101 O O . ARG B 1 223 ? 107.808 -12.858 -18.989 1.00 119.17 428 ARG B O 1
ATOM 5109 N N . TYR B 1 224 ? 105.587 -13.109 -18.667 1.00 107.65 429 TYR B N 1
ATOM 5110 C CA . TYR B 1 224 ? 105.206 -12.908 -20.059 1.00 109.10 429 TYR B CA 1
ATOM 5111 C C . TYR B 1 224 ? 104.354 -11.651 -20.161 1.00 113.32 429 TYR B C 1
ATOM 5112 O O . TYR B 1 224 ? 103.423 -11.463 -19.370 1.00 115.50 429 TYR B O 1
ATOM 5121 N N . ASN B 1 225 ? 104.670 -10.796 -21.132 1.00 109.20 430 ASN B N 1
ATOM 5122 C CA . ASN B 1 225 ? 103.938 -9.554 -21.356 1.00 96.06 430 ASN B CA 1
ATOM 5123 C C . ASN B 1 225 ? 102.996 -9.747 -22.540 1.00 91.99 430 ASN B C 1
ATOM 5124 O O . ASN B 1 225 ? 103.438 -9.829 -23.690 1.00 86.61 430 ASN B O 1
ATOM 5129 N N . LEU B 1 226 ? 101.699 -9.803 -22.253 1.00 96.75 431 LEU B N 1
ATOM 5130 C CA . LEU B 1 226 ? 100.671 -10.117 -23.235 1.00 85.97 431 LEU B CA 1
ATOM 5131 C C . LEU B 1 226 ? 99.696 -8.951 -23.328 1.00 94.77 431 LEU B C 1
ATOM 5132 O O . LEU B 1 226 ? 99.138 -8.523 -22.311 1.00 107.14 431 LEU B O 1
ATOM 5137 N N . ASN B 1 227 ? 99.498 -8.435 -24.539 1.00 96.64 432 ASN B N 1
ATOM 5138 C CA . ASN B 1 227 ? 98.586 -7.317 -24.740 1.00 84.95 432 ASN B CA 1
ATOM 5139 C C . ASN B 1 227 ? 97.135 -7.762 -24.575 1.00 84.01 432 ASN B C 1
ATOM 5140 O O . ASN B 1 227 ? 96.795 -8.938 -24.713 1.00 80.88 432 ASN B O 1
ATOM 5145 N N . GLY B 1 228 ? 96.275 -6.797 -24.281 1.00 76.66 433 GLY B N 1
ATOM 5146 C CA . GLY B 1 228 ? 94.868 -7.094 -24.128 1.00 77.56 433 GLY B CA 1
ATOM 5147 C C . GLY B 1 228 ? 94.057 -5.823 -24.039 1.00 76.41 433 GLY B C 1
ATOM 5148 O O . GLY B 1 228 ? 94.540 -4.731 -24.344 1.00 94.07 433 GLY B O 1
ATOM 5149 N N . ILE B 1 229 ? 92.804 -5.982 -23.618 1.00 77.33 434 ILE B N 1
ATOM 5150 C CA . ILE B 1 229 ? 91.906 -4.856 -23.411 1.00 76.75 434 ILE B CA 1
ATOM 5151 C C . ILE B 1 229 ? 91.213 -5.017 -22.066 1.00 86.52 434 ILE B C 1
ATOM 5152 O O . ILE B 1 229 ? 91.170 -6.103 -21.484 1.00 90.89 434 ILE B O 1
ATOM 5157 N N . MET B 1 230 ? 90.671 -3.907 -21.574 1.00 77.85 435 MET B N 1
ATOM 5158 C CA . MET B 1 230 ? 89.857 -3.892 -20.367 1.00 78.31 435 MET B CA 1
ATOM 5159 C C . MET B 1 230 ? 88.534 -3.216 -20.685 1.00 86.28 435 MET B C 1
ATOM 5160 O O . MET B 1 230 ? 88.516 -2.099 -21.211 1.00 87.53 435 MET B O 1
ATOM 5165 N N . ILE B 1 231 ? 87.434 -3.900 -20.386 1.00 81.35 436 ILE B N 1
ATOM 5166 C CA . ILE B 1 231 ? 86.094 -3.368 -20.602 1.00 89.82 436 ILE B CA 1
ATOM 5167 C C . ILE B 1 231 ? 85.552 -2.905 -19.257 1.00 89.65 436 ILE B C 1
ATOM 5168 O O . ILE B 1 231 ? 85.467 -3.694 -18.308 1.00 94.46 436 ILE B O 1
ATOM 5173 N N . ILE B 1 232 ? 85.186 -1.630 -19.173 1.00 83.69 437 ILE B N 1
ATOM 5174 C CA . ILE B 1 232 ? 84.722 -1.020 -17.933 1.00 90.07 437 ILE B CA 1
ATOM 5175 C C . ILE B 1 232 ? 83.315 -0.492 -18.167 1.00 95.83 437 ILE B C 1
ATOM 5176 O O . ILE B 1 232 ? 83.132 0.531 -18.840 1.00 99.28 437 ILE B O 1
ATOM 5181 N N . SER B 1 233 ? 82.322 -1.184 -17.619 1.00 96.98 438 SER B N 1
ATOM 5182 C CA . SER B 1 233 ? 80.950 -0.711 -17.659 1.00 100.70 438 SER B CA 1
ATOM 5183 C C . SER B 1 233 ? 80.636 0.036 -16.371 1.00 101.89 438 SER B C 1
ATOM 5184 O O . SER B 1 233 ? 81.166 -0.283 -15.304 1.00 114.58 438 SER B O 1
ATOM 5187 N N . GLN B 1 234 ? 79.776 1.044 -16.479 1.00 99.30 439 GLN B N 1
ATOM 5188 C CA . GLN B 1 234 ? 79.455 1.868 -15.323 1.00 114.14 439 GLN B CA 1
ATOM 5189 C C . GLN B 1 234 ? 78.126 2.569 -15.553 1.00 124.22 439 GLN B C 1
ATOM 5190 O O . GLN B 1 234 ? 77.620 2.637 -16.677 1.00 125.94 439 GLN B O 1
ATOM 5196 N N . ASN B 1 235 ? 77.568 3.089 -14.461 1.00 127.03 440 ASN B N 1
ATOM 5197 C CA . ASN B 1 235 ? 76.319 3.850 -14.463 1.00 126.60 440 ASN B CA 1
ATOM 5198 C C . ASN B 1 235 ? 76.593 5.131 -13.682 1.00 124.76 440 ASN B C 1
ATOM 5199 O O . ASN B 1 235 ? 76.331 5.193 -12.478 1.00 125.98 440 ASN B O 1
ATOM 5204 N N . ASN B 1 236 ? 77.121 6.145 -14.369 1.00 130.92 441 ASN B N 1
ATOM 5205 C CA . ASN B 1 236 ? 77.563 7.384 -13.727 1.00 138.33 441 ASN B CA 1
ATOM 5206 C C . ASN B 1 236 ? 78.589 7.084 -12.631 1.00 143.36 441 ASN B C 1
ATOM 5207 O O . ASN B 1 236 ? 78.438 7.479 -11.473 1.00 139.33 441 ASN B O 1
ATOM 5212 N N . MET B 1 237 ? 79.637 6.349 -13.013 1.00 142.49 442 MET B N 1
ATOM 5213 C CA . MET B 1 237 ? 80.780 6.069 -12.140 1.00 142.74 442 MET B CA 1
ATOM 5214 C C . MET B 1 237 ? 80.350 5.380 -10.847 1.00 143.14 442 MET B C 1
ATOM 5215 O O . MET B 1 237 ? 80.892 5.639 -9.771 1.00 143.82 442 MET B O 1
ATOM 5220 N N . THR B 1 238 ? 79.360 4.497 -10.955 1.00 146.48 443 THR B N 1
ATOM 5221 C CA . THR B 1 238 ? 78.910 3.684 -9.836 1.00 152.73 443 THR B CA 1
ATOM 5222 C C . THR B 1 238 ? 78.713 2.255 -10.319 1.00 154.63 443 THR B C 1
ATOM 5223 O O . THR B 1 238 ? 78.564 2.003 -11.518 1.00 142.59 443 THR B O 1
ATOM 5227 N N . ASP B 1 239 ? 78.685 1.327 -9.356 1.00 166.19 444 ASP B N 1
ATOM 5228 C CA . ASP B 1 239 ? 78.593 -0.115 -9.588 1.00 175.32 444 ASP B CA 1
ATOM 5229 C C . ASP B 1 239 ? 79.324 -0.543 -10.857 1.00 162.37 444 ASP B C 1
ATOM 5230 O O . ASP B 1 239 ? 78.698 -0.901 -11.860 1.00 163.85 444 ASP B O 1
ATOM 5235 N N . PHE B 1 240 ? 80.652 -0.505 -10.813 1.00 137.59 445 PHE B N 1
ATOM 5236 C CA . PHE B 1 240 ? 81.459 -0.828 -11.979 1.00 111.40 445 PHE B CA 1
ATOM 5237 C C . PHE B 1 240 ? 81.349 -2.305 -12.341 1.00 115.44 445 PHE B C 1
ATOM 5238 O O . PHE B 1 240 ? 81.130 -3.168 -11.487 1.00 126.35 445 PHE B O 1
ATOM 5246 N N . LYS B 1 241 ? 81.502 -2.582 -13.633 1.00 113.19 446 LYS B N 1
ATOM 5247 C CA . LYS B 1 241 ? 81.540 -3.939 -14.176 1.00 120.85 446 LYS B CA 1
ATOM 5248 C C . LYS B 1 241 ? 82.801 -4.024 -15.030 1.00 112.26 446 LYS B C 1
ATOM 5249 O O . LYS B 1 241 ? 82.810 -3.580 -16.182 1.00 117.47 446 LYS B O 1
ATOM 5255 N N . ILE B 1 242 ? 83.864 -4.583 -14.461 1.00 102.62 447 ILE B N 1
ATOM 5256 C CA . ILE B 1 242 ? 85.193 -4.559 -15.059 1.00 90.81 447 ILE B CA 1
ATOM 5257 C C . ILE B 1 242 ? 85.513 -5.944 -15.597 1.00 90.95 447 ILE B C 1
ATOM 5258 O O . ILE B 1 242 ? 85.327 -6.948 -14.899 1.00 113.92 447 ILE B O 1
ATOM 5263 N N . GLN B 1 243 ? 86.001 -5.995 -16.834 1.00 88.64 448 GLN B N 1
ATOM 5264 C CA . GLN B 1 243 ? 86.349 -7.245 -17.493 1.00 99.61 448 GLN B CA 1
ATOM 5265 C C . GLN B 1 243 ? 87.709 -7.089 -18.156 1.00 89.03 448 GLN B C 1
ATOM 5266 O O . GLN B 1 243 ? 87.979 -6.064 -18.790 1.00 87.21 448 GLN B O 1
ATOM 5272 N N . LEU B 1 244 ? 88.565 -8.095 -18.000 1.00 86.37 449 LEU B N 1
ATOM 5273 C CA . LEU B 1 244 ? 89.907 -8.092 -18.574 1.00 84.22 449 LEU B CA 1
ATOM 5274 C C . LEU B 1 244 ? 90.011 -9.278 -19.523 1.00 104.17 449 LEU B C 1
ATOM 5275 O O . LEU B 1 244 ? 89.940 -10.434 -19.091 1.00 108.64 449 LEU B O 1
ATOM 5280 N N . ASN B 1 245 ? 90.171 -8.990 -20.811 1.00 97.95 450 ASN B N 1
ATOM 5281 C CA . ASN B 1 245 ? 90.290 -10.006 -21.843 1.00 85.45 450 ASN B CA 1
ATOM 5282 C C . ASN B 1 245 ? 91.618 -9.844 -22.566 1.00 83.76 450 ASN B C 1
ATOM 5283 O O . ASN B 1 245 ? 92.100 -8.726 -22.765 1.00 95.65 450 ASN B O 1
ATOM 5288 N N . GLY B 1 246 ? 92.203 -10.971 -22.963 1.00 85.23 451 GLY B N 1
ATOM 5289 C CA . GLY B 1 246 ? 93.474 -10.952 -23.651 1.00 94.64 451 GLY B CA 1
ATOM 5290 C C . GLY B 1 246 ? 93.340 -10.837 -25.161 1.00 92.46 451 GLY B C 1
ATOM 5291 O O . GLY B 1 246 ? 92.273 -11.053 -25.733 1.00 86.61 451 GLY B O 1
ATOM 5292 N N . ILE B 1 247 ? 94.461 -10.490 -25.798 1.00 97.91 452 ILE B N 1
ATOM 5293 C CA . ILE B 1 247 ? 94.492 -10.349 -27.248 1.00 104.20 452 ILE B CA 1
ATOM 5294 C C . ILE B 1 247 ? 94.327 -11.717 -27.908 1.00 111.58 452 ILE B C 1
ATOM 5295 O O . ILE B 1 247 ? 94.527 -12.771 -27.291 1.00 113.24 452 ILE B O 1
ATOM 5300 N N . THR B 1 248 ? 93.934 -11.694 -29.181 1.00 108.40 453 THR B N 1
ATOM 5301 C CA . THR B 1 248 ? 93.846 -12.917 -29.966 1.00 112.35 453 THR B CA 1
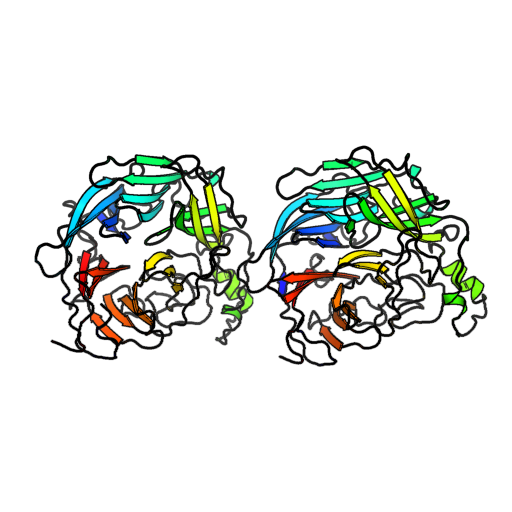ATOM 5302 C C . THR B 1 248 ? 95.193 -13.623 -30.007 1.00 109.87 453 THR B C 1
ATOM 5303 O O . THR B 1 248 ? 96.243 -12.986 -30.132 1.00 108.51 453 THR B O 1
ATOM 5307 N N . TYR B 1 249 ? 95.160 -14.952 -29.904 1.00 114.96 454 TYR B N 1
ATOM 5308 C CA . TYR B 1 249 ? 96.377 -15.731 -30.084 1.00 121.26 454 TYR B CA 1
ATOM 5309 C C . TYR B 1 249 ? 96.839 -15.751 -31.534 1.00 115.41 454 TYR B C 1
ATOM 5310 O O . TYR B 1 249 ? 97.986 -16.128 -31.798 1.00 104.13 454 TYR B O 1
ATOM 5319 N N . ASN B 1 250 ? 95.982 -15.349 -32.469 1.00 106.45 455 ASN B N 1
ATOM 5320 C CA . ASN B 1 250 ? 96.378 -15.229 -33.866 1.00 102.62 455 ASN B CA 1
ATOM 5321 C C . ASN B 1 250 ? 97.380 -14.091 -34.012 1.00 99.98 455 ASN B C 1
ATOM 5322 O O . ASN B 1 250 ? 97.068 -12.938 -33.696 1.00 111.51 455 ASN B O 1
ATOM 5327 N N . LYS B 1 251 ? 98.589 -14.421 -34.472 1.00 101.14 456 LYS B N 1
ATOM 5328 C CA . LYS B 1 251 ? 99.654 -13.449 -34.717 1.00 99.17 456 LYS B CA 1
ATOM 5329 C C . LYS B 1 251 ? 99.967 -12.648 -33.447 1.00 96.85 456 LYS B C 1
ATOM 5330 O O . LYS B 1 251 ? 99.677 -11.457 -33.335 1.00 103.17 456 LYS B O 1
ATOM 5336 N N . LEU B 1 252 ? 100.578 -13.340 -32.490 1.00 110.85 457 LEU B N 1
ATOM 5337 C CA . LEU B 1 252 ? 100.944 -12.712 -31.228 1.00 112.94 457 LEU B CA 1
ATOM 5338 C C . LEU B 1 252 ? 102.212 -11.880 -31.380 1.00 95.41 457 LEU B C 1
ATOM 5339 O O . LEU B 1 252 ? 103.124 -12.235 -32.133 1.00 112.99 457 LEU B O 1
ATOM 5344 N N . SER B 1 253 ? 102.259 -10.760 -30.660 1.00 92.79 458 SER B N 1
ATOM 5345 C CA . SER B 1 253 ? 103.436 -9.907 -30.607 1.00 91.55 458 SER B CA 1
ATOM 5346 C C . SER B 1 253 ? 103.663 -9.465 -29.170 1.00 94.94 458 SER B C 1
ATOM 5347 O O . SER B 1 253 ? 102.722 -9.379 -28.376 1.00 89.91 458 SER B O 1
ATOM 5350 N N . PHE B 1 254 ? 104.924 -9.177 -28.851 1.00 95.91 459 PHE B N 1
ATOM 5351 C CA . PHE B 1 254 ? 105.311 -8.826 -27.490 1.00 96.01 459 PHE B CA 1
ATOM 5352 C C . PHE B 1 254 ? 104.499 -7.641 -26.977 1.00 99.88 459 PHE B C 1
ATOM 5353 O O . PHE B 1 254 ? 104.096 -6.758 -27.739 1.00 114.66 459 PHE B O 1
ATOM 5361 N N . GLY B 1 255 ? 104.248 -7.641 -25.668 1.00 99.85 460 GLY B N 1
ATOM 5362 C CA . GLY B 1 255 ? 103.493 -6.584 -25.023 1.00 90.56 460 GLY B CA 1
ATOM 5363 C C . GLY B 1 255 ? 104.051 -5.205 -25.306 1.00 87.71 460 GLY B C 1
ATOM 5364 O O . GLY B 1 255 ? 105.251 -4.968 -25.144 1.00 87.45 460 GLY B O 1
ATOM 5365 N N . SER B 1 256 ? 103.190 -4.287 -25.730 1.00 80.62 461 SER B N 1
ATOM 5366 C CA . SER B 1 256 ? 103.626 -2.972 -26.175 1.00 80.90 461 SER B CA 1
ATOM 5367 C C . SER B 1 256 ? 102.431 -2.033 -26.135 1.00 81.87 461 SER B C 1
ATOM 5368 O O . SER B 1 256 ? 101.282 -2.490 -26.090 1.00 78.53 461 SER B O 1
ATOM 5371 N N . PRO B 1 257 ? 102.664 -0.719 -26.130 1.00 74.01 462 PRO B N 1
ATOM 5372 C CA . PRO B 1 257 ? 101.535 0.218 -26.144 1.00 72.07 462 PRO B CA 1
ATOM 5373 C C . PRO B 1 257 ? 100.747 0.120 -27.441 1.00 83.63 462 PRO B C 1
ATOM 5374 O O . PRO B 1 257 ? 101.310 0.006 -28.531 1.00 72.39 462 PRO B O 1
ATOM 5378 N N . GLY B 1 258 ? 99.426 0.155 -27.305 1.00 83.65 463 GLY B N 1
ATOM 5379 C CA . GLY B 1 258 ? 98.544 0.060 -28.447 1.00 71.06 463 GLY B CA 1
ATOM 5380 C C . GLY B 1 258 ? 97.616 1.248 -28.561 1.00 69.14 463 GLY B C 1
ATOM 5381 O O . GLY B 1 258 ? 97.954 2.344 -28.109 1.00 80.01 463 GLY B O 1
ATOM 5382 N N . ARG B 1 259 ? 96.449 1.050 -29.171 1.00 78.31 464 ARG B N 1
ATOM 5383 C CA . ARG B 1 259 ? 95.477 2.124 -29.315 1.00 72.39 464 ARG B CA 1
ATOM 5384 C C . ARG B 1 259 ? 94.165 1.549 -29.821 1.00 69.19 464 ARG B C 1
ATOM 5385 O O . ARG B 1 259 ? 94.160 0.589 -30.596 1.00 70.56 464 ARG B O 1
ATOM 5393 N N . LEU B 1 260 ? 93.063 2.141 -29.375 1.00 68.92 465 LEU B N 1
ATOM 5394 C CA . LEU B 1 260 ? 91.738 1.865 -29.910 1.00 69.97 465 LEU B CA 1
ATOM 5395 C C . LEU B 1 260 ? 91.134 3.175 -30.388 1.00 86.12 465 LEU B C 1
ATOM 5396 O O . LEU B 1 260 ? 91.184 4.182 -29.674 1.00 97.36 465 LEU B O 1
ATOM 5401 N N . SER B 1 261 ? 90.576 3.163 -31.597 1.00 80.67 466 SER B N 1
ATOM 5402 C CA . SER B 1 261 ? 90.024 4.368 -32.193 1.00 75.68 466 SER B CA 1
ATOM 5403 C C . SER B 1 261 ? 88.737 4.033 -32.932 1.00 75.25 466 SER B C 1
ATOM 5404 O O . SER B 1 261 ? 88.586 2.944 -33.494 1.00 75.87 466 SER B O 1
ATOM 5407 N N . LYS B 1 262 ? 87.805 4.984 -32.913 1.00 77.24 467 LYS B N 1
ATOM 5408 C CA . LYS B 1 262 ? 86.534 4.873 -33.620 1.00 75.86 467 LYS B CA 1
ATOM 5409 C C . LYS B 1 262 ? 86.650 5.664 -34.918 1.00 83.75 467 LYS B C 1
ATOM 5410 O O . LYS B 1 262 ? 86.699 6.899 -34.898 1.00 83.83 467 LYS B O 1
ATOM 5416 N N . THR B 1 263 ? 86.701 4.956 -36.044 1.00 100.30 468 THR B N 1
ATOM 5417 C CA . THR B 1 263 ? 86.896 5.594 -37.339 1.00 118.96 468 THR B CA 1
ATOM 5418 C C . THR B 1 263 ? 86.066 4.887 -38.397 1.00 116.43 468 THR B C 1
ATOM 5419 O O . THR B 1 263 ? 86.152 3.664 -38.540 1.00 113.45 468 THR B O 1
ATOM 5423 N N . LEU B 1 264 ? 85.266 5.667 -39.130 1.00 115.51 469 LEU B N 1
ATOM 5424 C CA . LEU B 1 264 ? 84.520 5.181 -40.293 1.00 108.87 469 LEU B CA 1
ATOM 5425 C C . LEU B 1 264 ? 83.598 4.017 -39.932 1.00 109.69 469 LEU B C 1
ATOM 5426 O O . LEU B 1 264 ? 83.514 3.022 -40.654 1.00 118.78 469 LEU B O 1
ATOM 5431 N N . GLY B 1 265 ? 82.896 4.144 -38.808 1.00 104.64 470 GLY B N 1
ATOM 5432 C CA . GLY B 1 265 ? 81.961 3.126 -38.377 1.00 95.79 470 GLY B CA 1
ATOM 5433 C C . GLY B 1 265 ? 82.580 1.826 -37.916 1.00 100.71 470 GLY B C 1
ATOM 5434 O O . GLY B 1 265 ? 81.840 0.889 -37.595 1.00 101.03 470 GLY B O 1
ATOM 5435 N N . GLN B 1 266 ? 83.905 1.732 -37.874 1.00 96.69 471 GLN B N 1
ATOM 5436 C CA . GLN B 1 266 ? 84.607 0.549 -37.407 1.00 100.14 471 GLN B CA 1
ATOM 5437 C C . GLN B 1 266 ? 85.498 0.919 -36.227 1.00 101.38 471 GLN B C 1
ATOM 5438 O O . GLN B 1 266 ? 85.680 2.094 -35.899 1.00 114.45 471 GLN B O 1
ATOM 5444 N N . VAL B 1 267 ? 86.057 -0.102 -35.585 1.00 92.35 472 VAL B N 1
ATOM 5445 C CA . VAL B 1 267 ? 86.982 0.079 -34.471 1.00 76.56 472 VAL B CA 1
ATOM 5446 C C . VAL B 1 267 ? 88.342 -0.451 -34.898 1.00 76.13 472 VAL B C 1
ATOM 5447 O O . VAL B 1 267 ? 88.491 -1.645 -35.190 1.00 78.12 472 VAL B O 1
ATOM 5451 N N . LEU B 1 268 ? 89.329 0.435 -34.933 1.00 73.73 473 LEU B N 1
ATOM 5452 C CA . LEU B 1 268 ? 90.679 0.094 -35.357 1.00 73.29 473 LEU B CA 1
ATOM 5453 C C . LEU B 1 268 ? 91.565 -0.104 -34.136 1.00 79.64 473 LEU B C 1
ATOM 5454 O O . LEU B 1 268 ? 91.572 0.730 -33.224 1.00 88.56 473 LEU B O 1
ATOM 5459 N N . TYR B 1 269 ? 92.309 -1.205 -34.123 1.00 74.37 474 TYR B N 1
ATOM 5460 C CA . TYR B 1 269 ? 93.292 -1.477 -33.086 1.00 80.84 474 TYR B CA 1
ATOM 5461 C C . TYR B 1 269 ? 94.691 -1.388 -33.677 1.00 73.59 474 TYR B C 1
ATOM 5462 O O . TYR B 1 269 ? 94.951 -1.934 -34.753 1.00 74.62 474 TYR B O 1
ATOM 5471 N N . TYR B 1 270 ? 95.581 -0.705 -32.969 1.00 80.62 475 TYR B N 1
ATOM 5472 C CA . TYR B 1 270 ? 96.979 -0.590 -33.344 1.00 74.25 475 TYR B CA 1
ATOM 5473 C C . TYR B 1 270 ? 97.842 -1.149 -32.226 1.00 72.55 475 TYR B C 1
ATOM 5474 O O . TYR B 1 270 ? 97.487 -1.064 -31.049 1.00 72.49 475 TYR B O 1
ATOM 5483 N N . GLN B 1 271 ? 98.971 -1.739 -32.605 1.00 81.35 476 GLN B N 1
ATOM 5484 C CA . GLN B 1 271 ? 99.949 -2.223 -31.644 1.00 74.68 476 GLN B CA 1
ATOM 5485 C C . GLN B 1 271 ? 101.341 -1.887 -32.150 1.00 87.04 476 GLN B C 1
ATOM 5486 O O . GLN B 1 271 ? 101.690 -2.232 -33.283 1.00 94.61 476 GLN B O 1
ATOM 5492 N N . SER B 1 272 ? 102.127 -1.211 -31.317 1.00 85.45 477 SER B N 1
ATOM 5493 C CA . SER B 1 272 ? 103.491 -0.880 -31.698 1.00 78.13 477 SER B CA 1
ATOM 5494 C C . SER B 1 272 ? 104.327 -2.149 -31.797 1.00 82.81 477 SER B C 1
ATOM 5495 O O . SER B 1 272 ? 104.181 -3.075 -30.995 1.00 91.71 477 SER B O 1
ATOM 5498 N N . SER B 1 273 ? 105.198 -2.193 -32.800 1.00 91.67 478 SER B N 1
ATOM 5499 C CA . SER B 1 273 ? 105.989 -3.385 -33.099 1.00 87.78 478 SER B CA 1
ATOM 5500 C C . SER B 1 273 ? 107.310 -3.292 -32.347 1.00 101.84 478 SER B C 1
ATOM 5501 O O . SER B 1 273 ? 108.251 -2.634 -32.797 1.00 112.16 478 SER B O 1
ATOM 5504 N N . MET B 1 274 ? 107.382 -3.954 -31.193 1.00 105.63 479 MET B N 1
ATOM 5505 C CA . MET B 1 274 ? 108.582 -3.957 -30.370 1.00 106.24 479 MET B CA 1
ATOM 5506 C C . MET B 1 274 ? 109.331 -5.280 -30.418 1.00 115.89 479 MET B C 1
ATOM 5507 O O . MET B 1 274 ? 110.409 -5.387 -29.823 1.00 125.95 479 MET B O 1
ATOM 5512 N N . SER B 1 275 ? 108.797 -6.286 -31.110 1.00 117.48 480 SER B N 1
ATOM 5513 C CA . SER B 1 275 ? 109.366 -7.620 -31.172 1.00 111.41 480 SER B CA 1
ATOM 5514 C C . SER B 1 275 ? 110.008 -7.832 -32.548 1.00 114.42 480 SER B C 1
ATOM 5515 O O . SER B 1 275 ? 110.473 -6.861 -33.172 1.00 95.23 480 SER B O 1
ATOM 5518 N N . TRP B 1 276 ? 110.029 -9.084 -33.020 1.00 106.79 481 TRP B N 1
ATOM 5519 C CA . TRP B 1 276 ? 110.752 -9.400 -34.249 1.00 108.75 481 TRP B CA 1
ATOM 5520 C C . TRP B 1 276 ? 110.012 -8.919 -35.490 1.00 115.64 481 TRP B C 1
ATOM 5521 O O . TRP B 1 276 ? 110.649 -8.531 -36.476 1.00 119.92 481 TRP B O 1
ATOM 5532 N N . ASP B 1 277 ? 108.683 -8.942 -35.470 1.00 109.82 482 ASP B N 1
ATOM 5533 C CA . ASP B 1 277 ? 107.889 -8.476 -36.604 1.00 96.77 482 ASP B CA 1
ATOM 5534 C C . ASP B 1 277 ? 107.848 -6.954 -36.560 1.00 93.24 482 ASP B C 1
ATOM 5535 O O . ASP B 1 277 ? 107.050 -6.362 -35.831 1.00 102.09 482 ASP B O 1
ATOM 5540 N N . THR B 1 278 ? 108.711 -6.314 -37.348 1.00 93.63 483 THR B N 1
ATOM 5541 C CA . THR B 1 278 ? 108.882 -4.867 -37.314 1.00 90.70 483 THR B CA 1
ATOM 5542 C C . THR B 1 278 ? 107.935 -4.121 -38.245 1.00 95.79 483 THR B C 1
ATOM 5543 O O . THR B 1 278 ? 108.029 -2.893 -38.341 1.00 95.36 483 THR B O 1
ATOM 5547 N N . TYR B 1 279 ? 107.041 -4.818 -38.938 1.00 93.73 484 TYR B N 1
ATOM 5548 C CA . TYR B 1 279 ? 106.089 -4.156 -39.814 1.00 90.72 484 TYR B CA 1
ATOM 5549 C C . TYR B 1 279 ? 104.840 -3.749 -39.038 1.00 93.33 484 TYR B C 1
ATOM 5550 O O . TYR B 1 279 ? 104.631 -4.143 -37.888 1.00 98.53 484 TYR B O 1
ATOM 5559 N N . LEU B 1 280 ? 104.004 -2.945 -39.692 1.00 81.98 485 LEU B N 1
ATOM 5560 C CA . LEU B 1 280 ? 102.827 -2.377 -39.046 1.00 79.16 485 LEU B CA 1
ATOM 5561 C C . LEU B 1 280 ? 101.885 -3.471 -38.556 1.00 84.34 485 LEU B C 1
ATOM 5562 O O . LEU B 1 280 ? 101.515 -4.376 -39.310 1.00 87.04 485 LEU B O 1
ATOM 5567 N N . LYS B 1 281 ? 101.497 -3.384 -37.285 1.00 88.41 486 LYS B N 1
ATOM 5568 C CA . LYS B 1 281 ? 100.532 -4.301 -36.689 1.00 84.68 486 LYS B CA 1
ATOM 5569 C C . LYS B 1 281 ? 99.274 -3.506 -36.366 1.00 83.01 486 LYS B C 1
ATOM 5570 O O . LYS B 1 281 ? 99.278 -2.665 -35.461 1.00 90.12 486 LYS B O 1
ATOM 5576 N N . ALA B 1 282 ? 98.207 -3.769 -37.113 1.00 82.70 487 ALA B N 1
ATOM 5577 C CA . ALA B 1 282 ? 96.955 -3.043 -36.960 1.00 76.87 487 ALA B CA 1
ATOM 5578 C C . ALA B 1 282 ? 95.851 -3.847 -37.631 1.00 81.61 487 ALA B C 1
ATOM 5579 O O . ALA B 1 282 ? 96.111 -4.759 -38.420 1.00 81.02 487 ALA B O 1
ATOM 5581 N N . GLY B 1 283 ? 94.610 -3.487 -37.315 1.00 78.34 488 GLY B N 1
ATOM 5582 C CA . GLY B 1 283 ? 93.461 -4.136 -37.914 1.00 80.29 488 GLY B CA 1
ATOM 5583 C C . GLY B 1 283 ? 92.150 -3.738 -37.270 1.00 82.25 488 GLY B C 1
ATOM 5584 O O . GLY B 1 283 ? 92.139 -3.188 -36.165 1.00 93.54 488 GLY B O 1
ATOM 5585 N N . PHE B 1 284 ? 91.040 -4.010 -37.948 1.00 83.33 489 PHE B N 1
ATOM 5586 C CA . PHE B 1 284 ? 89.718 -3.701 -37.423 1.00 87.21 489 PHE B CA 1
ATOM 5587 C C . PHE B 1 284 ? 89.172 -4.875 -36.617 1.00 91.13 489 PHE B C 1
ATOM 5588 O O . PHE B 1 284 ? 89.522 -6.034 -36.855 1.00 89.90 489 PHE B O 1
ATOM 5596 N N . VAL B 1 285 ? 88.302 -4.563 -35.661 1.00 85.86 490 VAL B N 1
ATOM 5597 C CA . VAL B 1 285 ? 87.830 -5.540 -34.684 1.00 91.88 490 VAL B CA 1
ATOM 5598 C C . VAL B 1 285 ? 86.650 -6.312 -35.263 1.00 89.19 490 VAL B C 1
ATOM 5599 O O . VAL B 1 285 ? 85.600 -5.731 -35.558 1.00 91.90 490 VAL B O 1
ATOM 5603 N N . GLU B 1 286 ? 86.819 -7.626 -35.416 1.00 91.22 491 GLU B N 1
ATOM 5604 C CA . GLU B 1 286 ? 85.714 -8.484 -35.848 1.00 106.94 491 GLU B CA 1
ATOM 5605 C C . GLU B 1 286 ? 84.832 -8.862 -34.662 1.00 118.22 491 GLU B C 1
ATOM 5606 O O . GLU B 1 286 ? 83.697 -8.391 -34.537 1.00 121.39 491 GLU B O 1
ATOM 5612 N N . LYS B 1 287 ? 85.349 -9.714 -33.782 1.00 121.04 492 LYS B N 1
ATOM 5613 C CA . LYS B 1 287 ? 84.654 -10.162 -32.586 1.00 122.88 492 LYS B CA 1
ATOM 5614 C C . LYS B 1 287 ? 85.317 -9.558 -31.354 1.00 115.55 492 LYS B C 1
ATOM 5615 O O . LYS B 1 287 ? 86.524 -9.294 -31.344 1.00 105.52 492 LYS B O 1
ATOM 5621 N N . TRP B 1 288 ? 84.518 -9.336 -30.310 1.00 116.69 493 TRP B N 1
ATOM 5622 C CA . TRP B 1 288 ? 85.023 -8.690 -29.104 1.00 107.04 493 TRP B CA 1
ATOM 5623 C C . TRP B 1 288 ? 85.491 -9.675 -28.042 1.00 117.85 493 TRP B C 1
ATOM 5624 O O . TRP B 1 288 ? 86.416 -9.358 -27.284 1.00 119.63 493 TRP B O 1
ATOM 5635 N N . LYS B 1 289 ? 84.881 -10.855 -27.957 1.00 123.57 494 LYS B N 1
ATOM 5636 C CA . LYS B 1 289 ? 85.321 -11.895 -27.027 1.00 120.37 494 LYS B CA 1
ATOM 5637 C C . LYS B 1 289 ? 85.499 -13.193 -27.802 1.00 120.27 494 LYS B C 1
ATOM 5638 O O . LYS B 1 289 ? 84.504 -13.858 -28.138 1.00 131.45 494 LYS B O 1
ATOM 5644 N N . PRO B 1 290 ? 86.746 -13.591 -28.107 1.00 117.70 495 PRO B N 1
ATOM 5645 C CA . PRO B 1 290 ? 87.962 -12.861 -27.733 1.00 99.78 495 PRO B CA 1
ATOM 5646 C C . PRO B 1 290 ? 88.196 -11.631 -28.605 1.00 101.96 495 PRO B C 1
ATOM 5647 O O . PRO B 1 290 ? 87.639 -11.536 -29.698 1.00 110.64 495 PRO B O 1
ATOM 5651 N N . PHE B 1 291 ? 88.999 -10.693 -28.107 1.00 94.47 496 PHE B N 1
ATOM 5652 C CA . PHE B 1 291 ? 89.310 -9.471 -28.837 1.00 95.96 496 PHE B CA 1
ATOM 5653 C C . PHE B 1 291 ? 90.067 -9.805 -30.117 1.00 98.14 496 PHE B C 1
ATOM 5654 O O . PHE B 1 291 ? 91.278 -10.042 -30.080 1.00 105.10 496 PHE B O 1
ATOM 5662 N N . THR B 1 292 ? 89.360 -9.834 -31.252 1.00 92.54 497 THR B N 1
ATOM 5663 C CA . THR B 1 292 ? 89.926 -10.303 -32.515 1.00 104.23 497 THR B CA 1
ATOM 5664 C C . THR B 1 292 ? 90.014 -9.177 -33.537 1.00 112.01 497 THR B C 1
ATOM 5665 O O . THR B 1 292 ? 89.040 -8.916 -34.263 1.00 109.34 497 THR B O 1
ATOM 5669 N N . PRO B 1 293 ? 91.148 -8.491 -33.643 1.00 101.49 498 PRO B N 1
ATOM 5670 C CA . PRO B 1 293 ? 91.325 -7.532 -34.737 1.00 96.74 498 PRO B CA 1
ATOM 5671 C C . PRO B 1 293 ? 91.838 -8.208 -35.999 1.00 103.96 498 PRO B C 1
ATOM 5672 O O . PRO B 1 293 ? 92.816 -8.963 -35.957 1.00 99.53 498 PRO B O 1
ATOM 5676 N N . ASN B 1 294 ? 91.174 -7.950 -37.127 1.00 109.64 499 ASN B N 1
ATOM 5677 C CA . ASN B 1 294 ? 91.553 -8.535 -38.409 1.00 90.71 499 ASN B CA 1
ATOM 5678 C C . ASN B 1 294 ? 92.888 -7.970 -38.877 1.00 89.06 499 ASN B C 1
ATOM 5679 O O . ASN B 1 294 ? 92.923 -6.957 -39.584 1.00 104.53 499 ASN B O 1
ATOM 5684 N N . TRP B 1 295 ? 93.983 -8.626 -38.495 1.00 89.90 500 TRP B N 1
ATOM 5685 C CA . TRP B 1 295 ? 95.313 -8.072 -38.708 1.00 88.44 500 TRP B CA 1
ATOM 5686 C C . TRP B 1 295 ? 95.573 -7.794 -40.182 1.00 89.45 500 TRP B C 1
ATOM 5687 O O . TRP B 1 295 ? 95.197 -8.577 -41.058 1.00 106.87 500 TRP B O 1
ATOM 5698 N N . MET B 1 296 ? 96.219 -6.662 -40.448 1.00 90.80 501 MET B N 1
ATOM 5699 C CA . MET B 1 296 ? 96.583 -6.285 -41.803 1.00 100.69 501 MET B CA 1
ATOM 5700 C C . MET B 1 296 ? 97.856 -7.006 -42.231 1.00 96.61 501 MET B C 1
ATOM 5701 O O . MET B 1 296 ? 98.632 -7.500 -41.409 1.00 95.10 501 MET B O 1
ATOM 5706 N N . ASN B 1 297 ? 98.068 -7.056 -43.543 1.00 102.63 502 ASN B N 1
ATOM 5707 C CA . ASN B 1 297 ? 99.281 -7.653 -44.084 1.00 109.76 502 ASN B CA 1
ATOM 5708 C C . ASN B 1 297 ? 100.121 -6.589 -44.775 1.00 100.50 502 ASN B C 1
ATOM 5709 O O . ASN B 1 297 ? 100.330 -6.639 -45.990 1.00 104.85 502 ASN B O 1
ATOM 5714 N N . ASN B 1 298 ? 100.603 -5.625 -43.997 1.00 96.57 503 ASN B N 1
ATOM 5715 C CA . ASN B 1 298 ? 101.327 -4.488 -44.542 1.00 94.50 503 ASN B CA 1
ATOM 5716 C C . ASN B 1 298 ? 102.779 -4.867 -44.806 1.00 89.84 503 ASN B C 1
ATOM 5717 O O . ASN B 1 298 ? 103.428 -5.496 -43.965 1.00 95.50 503 ASN B O 1
ATOM 5722 N N . THR B 1 299 ? 103.290 -4.482 -45.976 1.00 98.08 504 THR B N 1
ATOM 5723 C CA . THR B 1 299 ? 104.651 -4.821 -46.373 1.00 97.48 504 THR B CA 1
ATOM 5724 C C . THR B 1 299 ? 105.526 -3.595 -46.609 1.00 92.12 504 THR B C 1
ATOM 5725 O O . THR B 1 299 ? 106.629 -3.736 -47.152 1.00 94.59 504 THR B O 1
ATOM 5729 N N . VAL B 1 300 ? 105.081 -2.403 -46.213 1.00 88.35 505 VAL B N 1
ATOM 5730 C CA . VAL B 1 300 ? 105.821 -1.186 -46.533 1.00 90.44 505 VAL B CA 1
ATOM 5731 C C . VAL B 1 300 ? 106.074 -0.330 -45.297 1.00 92.74 505 VAL B C 1
ATOM 5732 O O . VAL B 1 300 ? 107.060 0.413 -45.241 1.00 97.09 505 VAL B O 1
ATOM 5736 N N . ILE B 1 301 ? 105.194 -0.418 -44.303 1.00 82.01 506 ILE B N 1
ATOM 5737 C CA . ILE B 1 301 ? 105.241 0.454 -43.132 1.00 88.52 506 ILE B CA 1
ATOM 5738 C C . ILE B 1 301 ? 105.959 -0.262 -41.998 1.00 85.69 506 ILE B C 1
ATOM 5739 O O . ILE B 1 301 ? 105.574 -1.370 -41.605 1.00 81.97 506 ILE B O 1
ATOM 5744 N N . SER B 1 302 ? 106.999 0.377 -41.463 1.00 88.07 507 SER B N 1
ATOM 5745 C CA . SER B 1 302 ? 107.763 -0.197 -40.362 1.00 96.80 507 SER B CA 1
ATOM 5746 C C . SER B 1 302 ? 108.124 0.878 -39.343 1.00 94.36 507 SER B C 1
ATOM 5747 O O . SER B 1 302 ? 107.385 1.855 -39.175 1.00 88.88 507 SER B O 1
ATOM 5750 N N . ARG B 1 303 ? 109.250 0.707 -38.656 1.00 97.13 508 ARG B N 1
ATOM 5751 C CA . ARG B 1 303 ? 109.692 1.653 -37.641 1.00 91.63 508 ARG B CA 1
ATOM 5752 C C . ARG B 1 303 ? 111.169 1.405 -37.367 1.00 89.57 508 ARG B C 1
ATOM 5753 O O . ARG B 1 303 ? 111.671 0.302 -37.610 1.00 89.60 508 ARG B O 1
ATOM 5761 N N . PRO B 1 304 ? 111.893 2.410 -36.877 1.00 86.66 509 PRO B N 1
ATOM 5762 C CA . PRO B 1 304 ? 113.315 2.224 -36.585 1.00 91.68 509 PRO B CA 1
ATOM 5763 C C . PRO B 1 304 ? 113.564 1.695 -35.182 1.00 99.90 509 PRO B C 1
ATOM 5764 O O . PRO B 1 304 ? 112.775 1.895 -34.257 1.00 103.57 509 PRO B O 1
ATOM 5768 N N . ASN B 1 305 ? 114.697 1.010 -35.042 1.00 111.38 510 ASN B N 1
ATOM 5769 C CA . ASN B 1 305 ? 115.168 0.521 -33.754 1.00 117.88 510 ASN B CA 1
ATOM 5770 C C . ASN B 1 305 ? 116.581 -0.014 -33.920 1.00 125.96 510 ASN B C 1
ATOM 5771 O O . ASN B 1 305 ? 116.931 -0.561 -34.970 1.00 129.75 510 ASN B O 1
ATOM 5776 N N . GLN B 1 306 ? 117.386 0.157 -32.875 1.00 127.82 511 GLN B N 1
ATOM 5777 C CA . GLN B 1 306 ? 118.718 -0.421 -32.843 1.00 130.91 511 GLN B CA 1
ATOM 5778 C C . GLN B 1 306 ? 118.642 -1.896 -32.451 1.00 126.77 511 GLN B C 1
ATOM 5779 O O . GLN B 1 306 ? 117.621 -2.390 -31.965 1.00 131.20 511 GLN B O 1
ATOM 5785 N N . GLY B 1 307 ? 119.740 -2.604 -32.671 1.00 125.15 512 GLY B N 1
ATOM 5786 C CA . GLY B 1 307 ? 119.813 -4.009 -32.340 1.00 108.61 512 GLY B CA 1
ATOM 5787 C C . GLY B 1 307 ? 119.611 -4.907 -33.543 1.00 110.49 512 GLY B C 1
ATOM 5788 O O . GLY B 1 307 ? 119.826 -4.527 -34.696 1.00 121.06 512 GLY B O 1
ATOM 5789 N N . ASN B 1 308 ? 119.172 -6.133 -33.255 1.00 117.96 513 ASN B N 1
ATOM 5790 C CA . ASN B 1 308 ? 119.032 -7.160 -34.280 1.00 131.11 513 ASN B CA 1
ATOM 5791 C C . ASN B 1 308 ? 117.758 -7.024 -35.105 1.00 133.99 513 ASN B C 1
ATOM 5792 O O . ASN B 1 308 ? 117.613 -7.732 -36.107 1.00 133.97 513 ASN B O 1
ATOM 5797 N N . CYS B 1 309 ? 116.837 -6.140 -34.721 1.00 128.65 514 CYS B N 1
ATOM 5798 C CA . CYS B 1 309 ? 115.561 -5.973 -35.413 1.00 125.98 514 CYS B CA 1
ATOM 5799 C C . CYS B 1 309 ? 115.437 -4.528 -35.880 1.00 127.11 514 CYS B C 1
ATOM 5800 O O . CYS B 1 309 ? 114.713 -3.727 -35.269 1.00 121.62 514 CYS B O 1
ATOM 5803 N N . PRO B 1 310 ? 116.123 -4.156 -36.966 1.00 126.43 515 PRO B N 1
ATOM 5804 C CA . PRO B 1 310 ? 115.992 -2.789 -37.485 1.00 123.15 515 PRO B CA 1
ATOM 5805 C C . PRO B 1 310 ? 114.763 -2.636 -38.367 1.00 120.52 515 PRO B C 1
ATOM 5806 O O . PRO B 1 310 ? 113.849 -3.465 -38.313 1.00 123.51 515 PRO B O 1
ATOM 5810 N N . ARG B 1 311 ? 114.729 -1.586 -39.182 1.00 112.54 516 ARG B N 1
ATOM 5811 C CA . ARG B 1 311 ? 113.591 -1.367 -40.063 1.00 100.39 516 ARG B CA 1
ATOM 5812 C C . ARG B 1 311 ? 113.540 -2.445 -41.140 1.00 100.48 516 ARG B C 1
ATOM 5813 O O . ARG B 1 311 ? 114.576 -2.937 -41.596 1.00 108.09 516 ARG B O 1
ATOM 5821 N N . TYR B 1 312 ? 112.321 -2.828 -41.523 1.00 95.47 517 TYR B N 1
ATOM 5822 C CA . TYR B 1 312 ? 112.064 -3.807 -42.580 1.00 108.14 517 TYR B CA 1
ATOM 5823 C C . TYR B 1 312 ? 112.575 -5.202 -42.229 1.00 111.33 517 TYR B C 1
ATOM 5824 O O . TYR B 1 312 ? 112.793 -6.028 -43.122 1.00 117.37 517 TYR B O 1
ATOM 5833 N N . HIS B 1 313 ? 112.774 -5.490 -40.945 1.00 101.79 518 HIS B N 1
ATOM 5834 C CA . HIS B 1 313 ? 113.200 -6.813 -40.509 1.00 112.61 518 HIS B CA 1
ATOM 5835 C C . HIS B 1 313 ? 111.981 -7.666 -40.182 1.00 109.86 518 HIS B C 1
ATOM 5836 O O . HIS B 1 313 ? 111.039 -7.198 -39.537 1.00 101.23 518 HIS B O 1
ATOM 5843 N N . LYS B 1 314 ? 112.001 -8.926 -40.632 1.00 108.15 519 LYS B N 1
ATOM 5844 C CA . LYS B 1 314 ? 110.852 -9.804 -40.430 1.00 109.31 519 LYS B CA 1
ATOM 5845 C C . LYS B 1 314 ? 111.326 -11.261 -40.372 1.00 114.98 519 LYS B C 1
ATOM 5846 O O . LYS B 1 314 ? 111.058 -12.081 -41.248 1.00 120.73 519 LYS B O 1
ATOM 5852 N N . CYS B 1 315 ? 112.048 -11.598 -39.299 1.00 121.17 520 CYS B N 1
ATOM 5853 C CA . CYS B 1 315 ? 112.444 -12.973 -39.010 1.00 129.54 520 CYS B CA 1
ATOM 5854 C C . CYS B 1 315 ? 112.354 -13.167 -37.500 1.00 122.14 520 CYS B C 1
ATOM 5855 O O . CYS B 1 315 ? 112.813 -12.295 -36.739 1.00 120.44 520 CYS B O 1
ATOM 5858 N N . PRO B 1 316 ? 111.778 -14.276 -37.037 1.00 119.39 521 PRO B N 1
ATOM 5859 C CA . PRO B 1 316 ? 111.605 -14.474 -35.591 1.00 116.59 521 PRO B CA 1
ATOM 5860 C C . PRO B 1 316 ? 112.940 -14.470 -34.862 1.00 120.52 521 PRO B C 1
ATOM 5861 O O . PRO B 1 316 ? 113.845 -15.245 -35.177 1.00 124.35 521 PRO B O 1
ATOM 5865 N N . GLU B 1 317 ? 113.053 -13.581 -33.877 1.00 124.05 522 GLU B N 1
ATOM 5866 C CA . GLU B 1 317 ? 114.279 -13.435 -33.108 1.00 132.52 522 GLU B CA 1
ATOM 5867 C C . GLU B 1 317 ? 113.948 -12.742 -31.795 1.00 131.06 522 GLU B C 1
ATOM 5868 O O . GLU B 1 317 ? 113.088 -11.860 -31.755 1.00 133.78 522 GLU B O 1
ATOM 5874 N N . ILE B 1 318 ? 114.631 -13.152 -30.727 1.00 132.31 523 ILE B N 1
ATOM 5875 C CA . ILE B 1 318 ? 114.434 -12.550 -29.413 1.00 120.56 523 ILE B CA 1
ATOM 5876 C C . ILE B 1 318 ? 115.089 -11.174 -29.393 1.00 114.62 523 ILE B C 1
ATOM 5877 O O . ILE B 1 318 ? 116.246 -11.026 -28.985 1.00 117.87 523 ILE B O 1
ATOM 5882 N N . CYS B 1 319 ? 114.351 -10.163 -29.845 1.00 114.14 524 CYS B N 1
ATOM 5883 C CA . CYS B 1 319 ? 114.814 -8.785 -29.865 1.00 118.04 524 CYS B CA 1
ATOM 5884 C C . CYS B 1 319 ? 113.781 -7.907 -29.175 1.00 108.31 524 CYS B C 1
ATOM 5885 O O . CYS B 1 319 ? 112.612 -8.279 -29.043 1.00 100.67 524 CYS B O 1
ATOM 5888 N N . TYR B 1 320 ? 114.225 -6.731 -28.731 1.00 104.68 525 TYR B N 1
ATOM 5889 C CA . TYR B 1 320 ? 113.350 -5.798 -28.033 1.00 99.19 525 TYR B CA 1
ATOM 5890 C C . TYR B 1 320 ? 113.718 -4.371 -28.412 1.00 105.12 525 TYR B C 1
ATOM 5891 O O . TYR B 1 320 ? 114.900 -4.030 -28.507 1.00 118.16 525 TYR B O 1
ATOM 5900 N N . GLY B 1 321 ? 112.703 -3.550 -28.627 1.00 97.73 526 GLY B N 1
ATOM 5901 C CA . GLY B 1 321 ? 112.883 -2.148 -28.956 1.00 101.01 526 GLY B CA 1
ATOM 5902 C C . GLY B 1 321 ? 111.963 -1.723 -30.086 1.00 112.16 526 GLY B C 1
ATOM 5903 O O . GLY B 1 321 ? 111.445 -2.538 -30.850 1.00 102.58 526 GLY B O 1
ATOM 5904 N N . GLY B 1 322 ? 111.762 -0.418 -30.195 1.00 116.80 527 GLY B N 1
ATOM 5905 C CA . GLY B 1 322 ? 110.921 0.133 -31.238 1.00 111.56 527 GLY B CA 1
ATOM 5906 C C . GLY B 1 322 ? 110.355 1.475 -30.827 1.00 105.57 527 GLY B C 1
ATOM 5907 O O . GLY B 1 322 ? 110.636 1.995 -29.747 1.00 109.38 527 GLY B O 1
ATOM 5908 N N . THR B 1 323 ? 109.545 2.032 -31.727 1.00 98.85 528 THR B N 1
ATOM 5909 C CA . THR B 1 323 ? 108.880 3.305 -31.492 1.00 94.32 528 THR B CA 1
ATOM 5910 C C . THR B 1 323 ? 107.388 3.168 -31.762 1.00 96.08 528 THR B C 1
ATOM 5911 O O . THR B 1 323 ? 106.940 2.246 -32.449 1.00 72.19 528 THR B O 1
ATOM 5915 N N . TYR B 1 324 ? 106.622 4.108 -31.207 1.00 88.69 529 TYR B N 1
ATOM 5916 C CA . TYR B 1 324 ? 105.169 4.131 -31.328 1.00 80.00 529 TYR B CA 1
ATOM 5917 C C . TYR B 1 324 ? 104.776 5.088 -32.445 1.00 82.44 529 TYR B C 1
ATOM 5918 O O . TYR B 1 324 ? 105.112 6.277 -32.396 1.00 77.60 529 TYR B O 1
ATOM 5927 N N . ASN B 1 325 ? 104.049 4.574 -33.438 1.00 84.63 530 ASN B N 1
ATOM 5928 C CA . ASN B 1 325 ? 103.598 5.366 -34.586 1.00 76.81 530 ASN B CA 1
ATOM 5929 C C . ASN B 1 325 ? 102.217 4.854 -34.981 1.00 74.13 530 ASN B C 1
ATOM 5930 O O . ASN B 1 325 ? 102.094 3.999 -35.861 1.00 97.37 530 ASN B O 1
ATOM 5935 N N . ASP B 1 326 ? 101.184 5.376 -34.328 1.00 66.47 531 ASP B N 1
ATOM 5936 C CA . ASP B 1 326 ? 99.841 4.922 -34.640 1.00 76.25 531 ASP B CA 1
ATOM 5937 C C . ASP B 1 326 ? 99.427 5.422 -36.022 1.00 72.12 531 ASP B C 1
ATOM 5938 O O . ASP B 1 326 ? 100.089 6.262 -36.641 1.00 67.47 531 ASP B O 1
ATOM 5943 N N . ILE B 1 327 ? 98.308 4.893 -36.508 1.00 62.33 532 ILE B N 1
ATOM 5944 C CA . ILE B 1 327 ? 97.830 5.183 -37.848 1.00 62.07 532 ILE B CA 1
ATOM 5945 C C . ILE B 1 327 ? 96.386 5.665 -37.770 1.00 68.31 532 ILE B C 1
ATOM 5946 O O . ILE B 1 327 ? 95.716 5.540 -36.745 1.00 69.69 532 ILE B O 1
ATOM 5951 N N . ALA B 1 328 ? 95.914 6.227 -38.884 1.00 71.67 533 ALA B N 1
ATOM 5952 C CA . ALA B 1 328 ? 94.551 6.712 -39.004 1.00 60.75 533 ALA B CA 1
ATOM 5953 C C . ALA B 1 328 ? 94.034 6.313 -40.382 1.00 76.99 533 ALA B C 1
ATOM 5954 O O . ALA B 1 328 ? 94.697 6.598 -41.396 1.00 68.85 533 ALA B O 1
ATOM 5956 N N . PRO B 1 329 ? 92.878 5.658 -40.462 1.00 73.98 534 PRO B N 1
ATOM 5957 C CA . PRO B 1 329 ? 92.355 5.242 -41.767 1.00 69.98 534 PRO B CA 1
ATOM 5958 C C . PRO B 1 329 ? 91.668 6.386 -42.496 1.00 76.08 534 PRO B C 1
ATOM 5959 O O . PRO B 1 329 ? 90.976 7.211 -41.895 1.00 85.07 534 PRO B O 1
ATOM 5963 N N . LEU B 1 330 ? 91.863 6.423 -43.814 1.00 77.99 535 LEU B N 1
ATOM 5964 C CA . LEU B 1 330 ? 91.291 7.461 -44.660 1.00 79.47 535 LEU B CA 1
ATOM 5965 C C . LEU B 1 330 ? 90.205 6.955 -45.594 1.00 81.26 535 LEU B C 1
ATOM 5966 O O . LEU B 1 330 ? 89.273 7.702 -45.896 1.00 83.56 535 LEU B O 1
ATOM 5971 N N . ASP B 1 331 ? 90.296 5.709 -46.050 1.00 79.15 536 ASP B N 1
ATOM 5972 C CA . ASP B 1 331 ? 89.330 5.177 -47.007 1.00 83.93 536 ASP B CA 1
ATOM 5973 C C . ASP B 1 331 ? 89.332 3.663 -46.889 1.00 82.44 536 ASP B C 1
ATOM 5974 O O . ASP B 1 331 ? 90.363 3.026 -47.133 1.00 73.87 536 ASP B O 1
ATOM 5979 N N . LEU B 1 332 ? 88.188 3.085 -46.518 1.00 83.11 537 LEU B N 1
ATOM 5980 C CA . LEU B 1 332 ? 88.130 1.638 -46.342 1.00 87.19 537 LEU B CA 1
ATOM 5981 C C . LEU B 1 332 ? 88.179 0.914 -47.681 1.00 81.71 537 LEU B C 1
ATOM 5982 O O . LEU B 1 332 ? 88.824 -0.134 -47.802 1.00 81.94 537 LEU B O 1
ATOM 5987 N N . GLY B 1 333 ? 87.509 1.460 -48.698 1.00 80.93 538 GLY B N 1
ATOM 5988 C CA . GLY B 1 333 ? 87.450 0.782 -49.984 1.00 97.79 538 GLY B CA 1
ATOM 5989 C C . GLY B 1 333 ? 88.814 0.609 -50.626 1.00 102.20 538 GLY B C 1
ATOM 5990 O O . GLY B 1 333 ? 89.154 -0.475 -51.106 1.00 94.18 538 GLY B O 1
ATOM 5991 N N . LYS B 1 334 ? 89.613 1.675 -50.646 1.00 103.65 539 LYS B N 1
ATOM 5992 C CA . LYS B 1 334 ? 90.950 1.629 -51.221 1.00 102.98 539 LYS B CA 1
ATOM 5993 C C . LYS B 1 334 ? 92.033 1.369 -50.181 1.00 94.84 539 LYS B C 1
ATOM 5994 O O . LYS B 1 334 ? 93.220 1.505 -50.494 1.00 83.44 539 LYS B O 1
ATOM 6000 N N . ASP B 1 335 ? 91.649 1.001 -48.958 1.00 78.50 540 ASP B N 1
ATOM 6001 C CA . ASP B 1 335 ? 92.571 0.541 -47.917 1.00 77.87 540 ASP B CA 1
ATOM 6002 C C . ASP B 1 335 ? 93.710 1.539 -47.691 1.00 79.61 540 ASP B C 1
ATOM 6003 O O . ASP B 1 335 ? 94.895 1.218 -47.810 1.00 83.41 540 ASP B O 1
ATOM 6008 N N . MET B 1 336 ? 93.330 2.767 -47.351 1.00 72.55 541 MET B N 1
ATOM 6009 C CA . MET B 1 336 ? 94.275 3.866 -47.213 1.00 73.13 541 MET B CA 1
ATOM 6010 C C . MET B 1 336 ? 94.403 4.284 -45.756 1.00 80.38 541 MET B C 1
ATOM 6011 O O . MET B 1 336 ? 93.414 4.325 -45.018 1.00 75.85 541 MET B O 1
ATOM 6016 N N . TYR B 1 337 ? 95.632 4.595 -45.350 1.00 72.14 542 TYR B N 1
ATOM 6017 C CA . TYR B 1 337 ? 95.920 5.036 -43.996 1.00 70.10 542 TYR B CA 1
ATOM 6018 C C . TYR B 1 337 ? 96.977 6.128 -44.054 1.00 78.02 542 TYR B C 1
ATOM 6019 O O . TYR B 1 337 ? 97.761 6.211 -45.002 1.00 84.71 542 TYR B O 1
ATOM 6028 N N . VAL B 1 338 ? 96.980 6.976 -43.031 1.00 80.71 543 VAL B N 1
ATOM 6029 C CA . VAL B 1 338 ? 97.976 8.027 -42.891 1.00 69.25 543 VAL B CA 1
ATOM 6030 C C . VAL B 1 338 ? 98.630 7.876 -41.526 1.00 62.00 543 VAL B C 1
ATOM 6031 O O . VAL B 1 338 ? 97.998 7.444 -40.556 1.00 63.04 543 VAL B O 1
ATOM 6035 N N . SER B 1 339 ? 99.914 8.212 -41.463 1.00 59.33 544 SER B N 1
ATOM 6036 C CA . SER B 1 339 ? 100.690 8.047 -40.245 1.00 59.29 544 SER B CA 1
ATOM 6037 C C . SER B 1 339 ? 101.966 8.864 -40.368 1.00 70.28 544 SER B C 1
ATOM 6038 O O . SER B 1 339 ? 102.474 9.083 -41.471 1.00 72.24 544 SER B O 1
ATOM 6041 N N . VAL B 1 340 ? 102.472 9.316 -39.227 1.00 57.64 545 VAL B N 1
ATOM 6042 C CA . VAL B 1 340 ? 103.752 10.008 -39.156 1.00 57.67 545 VAL B CA 1
ATOM 6043 C C . VAL B 1 340 ? 104.783 8.969 -38.733 1.00 71.80 545 VAL B C 1
ATOM 6044 O O . VAL B 1 340 ? 104.884 8.617 -37.555 1.00 79.56 545 VAL B O 1
ATOM 6048 N N . ILE B 1 341 ? 105.537 8.462 -39.702 1.00 81.90 546 ILE B N 1
ATOM 6049 C CA . ILE B 1 341 ? 106.545 7.443 -39.458 1.00 74.92 546 ILE B CA 1
ATOM 6050 C C . ILE B 1 341 ? 107.925 8.091 -39.517 1.00 75.98 546 ILE B C 1
ATOM 6051 O O . ILE B 1 341 ? 108.086 9.236 -39.938 1.00 78.86 546 ILE B O 1
ATOM 6056 N N . LEU B 1 342 ? 108.930 7.338 -39.084 1.00 80.60 547 LEU B N 1
ATOM 6057 C CA . LEU B 1 342 ? 110.304 7.817 -39.006 1.00 86.14 547 LEU B CA 1
ATOM 6058 C C . LEU B 1 342 ? 111.112 7.192 -40.136 1.00 86.98 547 LEU B C 1
ATOM 6059 O O . LEU B 1 342 ? 111.246 5.964 -40.203 1.00 88.46 547 LEU B O 1
ATOM 6064 N N . ASP B 1 343 ? 111.645 8.036 -41.021 1.00 81.54 548 ASP B N 1
ATOM 6065 C CA . ASP B 1 343 ? 112.426 7.569 -42.165 1.00 88.75 548 ASP B CA 1
ATOM 6066 C C . ASP B 1 343 ? 113.870 7.367 -41.716 1.00 98.03 548 ASP B C 1
ATOM 6067 O O . ASP B 1 343 ? 114.759 8.187 -41.959 1.00 101.68 548 ASP B O 1
ATOM 6072 N N . SER B 1 344 ? 114.096 6.243 -41.040 1.00 99.68 549 SER B N 1
ATOM 6073 C CA . SER B 1 344 ? 115.423 5.863 -40.580 1.00 102.63 549 SER B CA 1
ATOM 6074 C C . SER B 1 344 ? 115.425 4.370 -40.292 1.00 109.87 549 SER B C 1
ATOM 6075 O O . SER B 1 344 ? 114.386 3.785 -39.977 1.00 106.40 549 SER B O 1
ATOM 6078 N N . ASP B 1 345 ? 116.607 3.762 -40.405 1.00 117.42 550 ASP B N 1
ATOM 6079 C CA . ASP B 1 345 ? 116.711 2.321 -40.212 1.00 117.93 550 ASP B CA 1
ATOM 6080 C C . ASP B 1 345 ? 116.802 1.949 -38.736 1.00 117.93 550 ASP B C 1
ATOM 6081 O O . ASP B 1 345 ? 116.212 0.949 -38.311 1.00 118.48 550 ASP B O 1
ATOM 6086 N N . GLN B 1 346 ? 117.529 2.736 -37.941 1.00 118.85 551 GLN B N 1
ATOM 6087 C CA . GLN B 1 346 ? 117.752 2.392 -36.539 1.00 121.09 551 GLN B CA 1
ATOM 6088 C C . GLN B 1 346 ? 117.628 3.558 -35.569 1.00 116.43 551 GLN B C 1
ATOM 6089 O O . GLN B 1 346 ? 117.452 3.310 -34.371 1.00 119.78 551 GLN B O 1
ATOM 6095 N N . LEU B 1 347 ? 117.707 4.806 -36.015 1.00 112.49 552 LEU B N 1
ATOM 6096 C CA . LEU B 1 347 ? 117.580 5.955 -35.132 1.00 103.03 552 LEU B CA 1
ATOM 6097 C C . LEU B 1 347 ? 116.166 6.518 -35.197 1.00 94.12 552 LEU B C 1
ATOM 6098 O O . LEU B 1 347 ? 115.464 6.373 -36.200 1.00 96.58 552 LEU B O 1
ATOM 6103 N N . ALA B 1 348 ? 115.751 7.166 -34.111 1.00 89.78 553 ALA B N 1
ATOM 6104 C CA . ALA B 1 348 ? 114.414 7.753 -34.025 1.00 94.37 553 ALA B CA 1
ATOM 6105 C C . ALA B 1 348 ? 114.505 9.206 -34.474 1.00 101.83 553 ALA B C 1
ATOM 6106 O O . ALA B 1 348 ? 114.722 10.116 -33.673 1.00 104.66 553 ALA B O 1
ATOM 6108 N N . GLU B 1 349 ? 114.329 9.425 -35.775 1.00 102.53 554 GLU B N 1
ATOM 6109 C CA . GLU B 1 349 ? 114.495 10.751 -36.354 1.00 98.31 554 GLU B CA 1
ATOM 6110 C C . GLU B 1 349 ? 113.737 10.815 -37.674 1.00 93.20 554 GLU B C 1
ATOM 6111 O O . GLU B 1 349 ? 113.222 9.809 -38.169 1.00 89.50 554 GLU B O 1
ATOM 6117 N N . ASN B 1 350 ? 113.672 12.029 -38.232 1.00 89.84 555 ASN B N 1
ATOM 6118 C CA . ASN B 1 350 ? 113.083 12.317 -39.538 1.00 86.80 555 ASN B CA 1
ATOM 6119 C C . ASN B 1 350 ? 111.628 11.866 -39.627 1.00 82.99 555 ASN B C 1
ATOM 6120 O O . ASN B 1 350 ? 111.329 10.862 -40.286 1.00 93.66 555 ASN B O 1
ATOM 6125 N N . PRO B 1 351 ? 110.695 12.580 -38.997 1.00 73.21 556 PRO B N 1
ATOM 6126 C CA . PRO B 1 351 ? 109.278 12.215 -39.124 1.00 73.83 556 PRO B CA 1
ATOM 6127 C C . PRO B 1 351 ? 108.710 12.621 -40.477 1.00 78.26 556 PRO B C 1
ATOM 6128 O O . PRO B 1 351 ? 109.009 13.696 -41.004 1.00 85.11 556 PRO B O 1
ATOM 6132 N N . GLU B 1 352 ? 107.878 11.742 -41.038 1.00 76.66 557 GLU B N 1
ATOM 6133 C CA . GLU B 1 352 ? 107.285 11.953 -42.353 1.00 76.88 557 GLU B CA 1
ATOM 6134 C C . GLU B 1 352 ? 105.805 11.602 -42.328 1.00 76.02 557 GLU B C 1
ATOM 6135 O O . GLU B 1 352 ? 105.431 10.504 -41.906 1.00 80.34 557 GLU B O 1
ATOM 6141 N N . ILE B 1 353 ? 104.974 12.532 -42.795 1.00 71.45 558 ILE B N 1
ATOM 6142 C CA . ILE B 1 353 ? 103.556 12.255 -43.003 1.00 68.14 558 ILE B CA 1
ATOM 6143 C C . ILE B 1 353 ? 103.421 11.343 -44.216 1.00 75.98 558 ILE B C 1
ATOM 6144 O O . ILE B 1 353 ? 103.747 11.736 -45.341 1.00 81.97 558 ILE B O 1
ATOM 6149 N N . THR B 1 354 ? 102.935 10.123 -43.995 1.00 69.85 559 THR B N 1
ATOM 6150 C CA . THR B 1 354 ? 102.928 9.077 -45.013 1.00 67.97 559 THR B CA 1
ATOM 6151 C C . THR B 1 354 ? 101.510 8.557 -45.214 1.00 71.65 559 THR B C 1
ATOM 6152 O O . THR B 1 354 ? 100.871 8.098 -44.260 1.00 70.40 559 THR B O 1
ATOM 6156 N N . VAL B 1 355 ? 101.028 8.620 -46.453 1.00 71.43 560 VAL B N 1
ATOM 6157 C CA . VAL B 1 355 ? 99.761 8.019 -46.861 1.00 69.01 560 VAL B CA 1
ATOM 6158 C C . VAL B 1 355 ? 100.082 6.762 -47.660 1.00 72.00 560 VAL B C 1
ATOM 6159 O O . VAL B 1 355 ? 100.874 6.813 -48.610 1.00 68.80 560 VAL B O 1
ATOM 6163 N N . PHE B 1 356 ? 99.481 5.634 -47.278 1.00 72.25 561 PHE B N 1
ATOM 6164 C CA . PHE B 1 356 ? 99.920 4.363 -47.837 1.00 81.36 561 PHE B CA 1
ATOM 6165 C C . PHE B 1 356 ? 98.757 3.395 -48.007 1.00 73.41 561 PHE B C 1
ATOM 6166 O O . PHE B 1 356 ? 97.708 3.517 -47.368 1.00 69.02 561 PHE B O 1
ATOM 6174 N N . ASN B 1 357 ? 98.981 2.422 -48.893 1.00 72.71 562 ASN B N 1
ATOM 6175 C CA . ASN B 1 357 ? 98.124 1.262 -49.112 1.00 79.92 562 ASN B CA 1
ATOM 6176 C C . ASN B 1 357 ? 98.289 0.272 -47.970 1.00 74.87 562 ASN B C 1
ATOM 6177 O O . ASN B 1 357 ? 98.388 0.657 -46.802 1.00 132.51 562 ASN B O 1
ATOM 6182 N N . SER B 1 358 ? 98.302 -1.013 -48.313 1.00 77.69 563 SER B N 1
ATOM 6183 C CA . SER B 1 358 ? 98.936 -2.035 -47.501 1.00 78.79 563 SER B CA 1
ATOM 6184 C C . SER B 1 358 ? 100.188 -2.592 -48.159 1.00 97.73 563 SER B C 1
ATOM 6185 O O . SER B 1 358 ? 100.991 -3.237 -47.477 1.00 86.61 563 SER B O 1
ATOM 6188 N N . THR B 1 359 ? 100.377 -2.356 -49.462 1.00 94.72 564 THR B N 1
ATOM 6189 C CA . THR B 1 359 ? 101.530 -2.857 -50.193 1.00 93.84 564 THR B CA 1
ATOM 6190 C C . THR B 1 359 ? 102.382 -1.765 -50.825 1.00 95.83 564 THR B C 1
ATOM 6191 O O . THR B 1 359 ? 103.496 -2.064 -51.272 1.00 105.20 564 THR B O 1
ATOM 6195 N N . THR B 1 360 ? 101.904 -0.520 -50.878 1.00 90.44 565 THR B N 1
ATOM 6196 C CA . THR B 1 360 ? 102.625 0.557 -51.544 1.00 99.83 565 THR B CA 1
ATOM 6197 C C . THR B 1 360 ? 102.401 1.870 -50.807 1.00 87.85 565 THR B C 1
ATOM 6198 O O . THR B 1 360 ? 101.329 2.111 -50.246 1.00 75.76 565 THR B O 1
ATOM 6202 N N . ILE B 1 361 ? 103.423 2.723 -50.832 1.00 86.02 566 ILE B N 1
ATOM 6203 C CA . ILE B 1 361 ? 103.329 4.085 -50.317 1.00 78.17 566 ILE B CA 1
ATOM 6204 C C . ILE B 1 361 ? 102.825 4.991 -51.432 1.00 81.36 566 ILE B C 1
ATOM 6205 O O . ILE B 1 361 ? 103.341 4.952 -52.556 1.00 96.88 566 ILE B O 1
ATOM 6210 N N . LEU B 1 362 ? 101.819 5.810 -51.129 1.00 74.27 567 LEU B N 1
ATOM 6211 C CA . LEU B 1 362 ? 101.232 6.678 -52.143 1.00 84.17 567 LEU B CA 1
ATOM 6212 C C . LEU B 1 362 ? 101.977 8.006 -52.264 1.00 94.11 567 LEU B C 1
ATOM 6213 O O . LEU B 1 362 ? 102.394 8.387 -53.363 1.00 93.52 567 LEU B O 1
ATOM 6218 N N . TYR B 1 363 ? 102.146 8.716 -51.150 1.00 81.12 568 TYR B N 1
ATOM 6219 C CA . TYR B 1 363 ? 102.890 9.968 -51.133 1.00 73.87 568 TYR B CA 1
ATOM 6220 C C . TYR B 1 363 ? 103.270 10.290 -49.696 1.00 79.55 568 TYR B C 1
ATOM 6221 O O . TYR B 1 363 ? 102.690 9.756 -48.747 1.00 72.40 568 TYR B O 1
ATOM 6230 N N . LYS B 1 364 ? 104.254 11.174 -49.550 1.00 71.64 569 LYS B N 1
ATOM 6231 C CA . LYS B 1 364 ? 104.830 11.450 -48.242 1.00 69.56 569 LYS B CA 1
ATOM 6232 C C . LYS B 1 364 ? 105.449 12.839 -48.245 1.00 76.25 569 LYS B C 1
ATOM 6233 O O . LYS B 1 364 ? 105.624 13.463 -49.295 1.00 85.37 569 LYS B O 1
ATOM 6239 N N . GLU B 1 365 ? 105.776 13.316 -47.044 1.00 76.85 570 GLU B N 1
ATOM 6240 C CA . GLU B 1 365 ? 106.477 14.581 -46.875 1.00 76.47 570 GLU B CA 1
ATOM 6241 C C . GLU B 1 365 ? 107.114 14.617 -45.494 1.00 72.57 570 GLU B C 1
ATOM 6242 O O . GLU B 1 365 ? 106.479 14.247 -44.505 1.00 74.56 570 GLU B O 1
ATOM 6248 N N . ARG B 1 366 ? 108.366 15.062 -45.441 1.00 76.94 571 ARG B N 1
ATOM 6249 C CA . ARG B 1 366 ? 109.021 15.311 -44.164 1.00 74.48 571 ARG B CA 1
ATOM 6250 C C . ARG B 1 366 ? 108.316 16.443 -43.429 1.00 74.10 571 ARG B C 1
ATOM 6251 O O . ARG B 1 366 ? 107.871 17.419 -44.041 1.00 72.03 571 ARG B O 1
ATOM 6259 N N . VAL B 1 367 ? 108.217 16.311 -42.105 1.00 73.96 572 VAL B N 1
ATOM 6260 C CA . VAL B 1 367 ? 107.581 17.354 -41.304 1.00 70.88 572 VAL B CA 1
ATOM 6261 C C . VAL B 1 367 ? 108.474 18.587 -41.234 1.00 73.85 572 VAL B C 1
ATOM 6262 O O . VAL B 1 367 ? 108.008 19.721 -41.394 1.00 76.15 572 VAL B O 1
ATOM 6266 N N . SER B 1 368 ? 109.768 18.384 -41.003 1.00 75.74 573 SER B N 1
ATOM 6267 C CA . SER B 1 368 ? 110.738 19.467 -40.931 1.00 79.98 573 SER B CA 1
ATOM 6268 C C . SER B 1 368 ? 111.812 19.262 -41.989 1.00 94.75 573 SER B C 1
ATOM 6269 O O . SER B 1 368 ? 112.309 18.146 -42.172 1.00 102.23 573 SER B O 1
ATOM 6272 N N . LYS B 1 369 ? 112.167 20.344 -42.689 1.00 103.92 574 LYS B N 1
ATOM 6273 C CA . LYS B 1 369 ? 113.242 20.270 -43.672 1.00 110.29 574 LYS B CA 1
ATOM 6274 C C . LYS B 1 369 ? 114.595 20.018 -43.021 1.00 120.19 574 LYS B C 1
ATOM 6275 O O . LYS B 1 369 ? 115.506 19.513 -43.686 1.00 117.81 574 LYS B O 1
ATOM 6281 N N . ASP B 1 370 ? 114.743 20.360 -41.745 1.00 127.21 575 ASP B N 1
ATOM 6282 C CA . ASP B 1 370 ? 115.922 20.008 -40.971 1.00 134.51 575 ASP B CA 1
ATOM 6283 C C . ASP B 1 370 ? 115.691 18.679 -40.264 1.00 124.01 575 ASP B C 1
ATOM 6284 O O . ASP B 1 370 ? 114.554 18.311 -39.954 1.00 113.28 575 ASP B O 1
ATOM 6289 N N . GLU B 1 371 ? 116.781 17.956 -40.013 1.00 128.20 576 GLU B N 1
ATOM 6290 C CA . GLU B 1 371 ? 116.678 16.691 -39.298 1.00 126.41 576 GLU B CA 1
ATOM 6291 C C . GLU B 1 371 ? 116.140 16.925 -37.893 1.00 124.04 576 GLU B C 1
ATOM 6292 O O . GLU B 1 371 ? 116.598 17.820 -37.177 1.00 129.05 576 GLU B O 1
ATOM 6298 N N . LEU B 1 372 ? 115.160 16.114 -37.504 1.00 115.88 577 LEU B N 1
ATOM 6299 C CA . LEU B 1 372 ? 114.418 16.314 -36.268 1.00 102.12 577 LEU B CA 1
ATOM 6300 C C . LEU B 1 372 ? 114.320 14.998 -35.513 1.00 109.27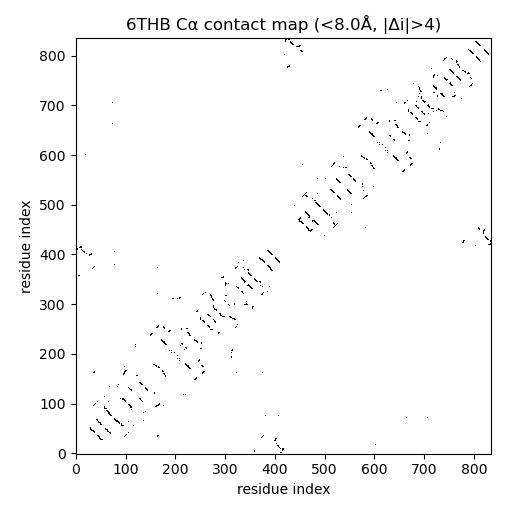 577 LEU B C 1
ATOM 6301 O O . LEU B 1 372 ? 113.938 13.974 -36.089 1.00 112.89 577 LEU B O 1
ATOM 6306 N N . ASN B 1 373 ? 114.662 15.030 -34.229 1.00 107.77 578 ASN B N 1
ATOM 6307 C CA . ASN B 1 373 ? 114.584 13.842 -33.391 1.00 105.43 578 ASN B CA 1
ATOM 6308 C C . ASN B 1 373 ? 113.164 13.674 -32.865 1.00 94.46 578 ASN B C 1
ATOM 6309 O O . ASN B 1 373 ? 112.584 14.611 -32.307 1.00 90.63 578 ASN B O 1
ATOM 6314 N N . THR B 1 374 ? 112.605 12.479 -33.046 1.00 89.10 579 THR B N 1
ATOM 6315 C CA . THR B 1 374 ? 111.230 12.193 -32.655 1.00 80.64 579 THR B CA 1
ATOM 6316 C C . THR B 1 374 ? 111.152 10.775 -32.111 1.00 88.14 579 THR B C 1
ATOM 6317 O O . THR B 1 374 ? 111.552 9.826 -32.791 1.00 94.79 579 THR B O 1
ATOM 6321 N N . ARG B 1 375 ? 110.632 10.635 -30.889 1.00 94.21 580 ARG B N 1
ATOM 6322 C CA . ARG B 1 375 ? 110.586 9.344 -30.214 1.00 102.46 580 ARG B CA 1
ATOM 6323 C C . ARG B 1 375 ? 109.269 8.605 -30.408 1.00 90.33 580 ARG B C 1
ATOM 6324 O O . ARG B 1 375 ? 109.235 7.381 -30.237 1.00 96.09 580 ARG B O 1
ATOM 6332 N N . SER B 1 376 ? 108.194 9.312 -30.751 1.00 84.01 581 SER B N 1
ATOM 6333 C CA . SER B 1 376 ? 106.887 8.702 -30.956 1.00 65.45 581 SER B CA 1
ATOM 6334 C C . SER B 1 376 ? 105.963 9.730 -31.587 1.00 73.90 581 SER B C 1
ATOM 6335 O O . SER B 1 376 ? 106.138 10.937 -31.398 1.00 70.16 581 SER B O 1
ATOM 6338 N N . THR B 1 377 ? 104.980 9.238 -32.340 1.00 69.47 582 THR B N 1
ATOM 6339 C CA . THR B 1 377 ? 103.978 10.087 -32.965 1.00 59.95 582 THR B CA 1
ATOM 6340 C C . THR B 1 377 ? 102.589 9.521 -32.708 1.00 57.26 582 THR B C 1
ATOM 6341 O O . THR B 1 377 ? 102.402 8.305 -32.599 1.00 58.87 582 THR B O 1
ATOM 6345 N N . THR B 1 378 ? 101.619 10.427 -32.606 1.00 58.40 583 THR B N 1
ATOM 6346 C CA . THR B 1 378 ? 100.203 10.098 -32.541 1.00 55.56 583 THR B CA 1
ATOM 6347 C C . THR B 1 378 ? 99.488 10.851 -33.652 1.00 60.10 583 THR B C 1
ATOM 6348 O O . THR B 1 378 ? 99.784 12.023 -33.903 1.00 55.86 583 THR B O 1
ATOM 6352 N N . THR B 1 379 ? 98.556 10.181 -34.326 1.00 52.96 584 THR B N 1
ATOM 6353 C CA . THR B 1 379 ? 97.830 10.782 -35.436 1.00 62.59 584 THR B CA 1
ATOM 6354 C C . THR B 1 379 ? 96.343 10.496 -35.293 1.00 57.84 584 THR B C 1
ATOM 6355 O O . THR B 1 379 ? 95.946 9.350 -35.059 1.00 54.75 584 THR B O 1
ATOM 6359 N N . SER B 1 380 ? 95.528 11.540 -35.439 1.00 52.73 585 SER B N 1
ATOM 6360 C CA . SER B 1 380 ? 94.077 11.417 -35.420 1.00 55.04 585 SER B CA 1
ATOM 6361 C C . SER B 1 380 ? 93.505 12.236 -36.566 1.00 56.78 585 SER B C 1
ATOM 6362 O O . SER B 1 380 ? 93.921 13.378 -36.784 1.00 65.74 585 SER B O 1
ATOM 6365 N N . CYS B 1 381 ? 92.555 11.657 -37.294 1.00 58.13 586 CYS B N 1
ATOM 6366 C CA . CYS B 1 381 ? 91.971 12.306 -38.456 1.00 65.35 586 CYS B CA 1
ATOM 6367 C C . CYS B 1 381 ? 90.456 12.345 -38.323 1.00 64.52 586 CYS B C 1
ATOM 6368 O O . CYS B 1 381 ? 89.849 11.501 -37.659 1.00 67.49 586 CYS B O 1
ATOM 6371 N N . PHE B 1 382 ? 89.851 13.332 -38.977 1.00 50.92 587 PHE B N 1
ATOM 6372 C CA . PHE B 1 382 ? 88.422 13.575 -38.859 1.00 53.21 587 PHE B CA 1
ATOM 6373 C C . PHE B 1 382 ? 87.980 14.413 -40.050 1.00 60.46 587 PHE B C 1
ATOM 6374 O O . PHE B 1 382 ? 88.801 14.983 -40.771 1.00 59.83 587 PHE B O 1
ATOM 6382 N N . LEU B 1 383 ? 86.667 14.488 -40.240 1.00 70.12 588 LEU B N 1
ATOM 6383 C CA . LEU B 1 383 ? 86.089 15.330 -41.277 1.00 64.48 588 LEU B CA 1
ATOM 6384 C C . LEU B 1 383 ? 85.926 16.750 -40.755 1.00 66.06 588 LEU B C 1
ATOM 6385 O O . LEU B 1 383 ? 85.359 16.964 -39.680 1.00 75.15 588 LEU B O 1
ATOM 6390 N N . PHE B 1 384 ? 86.430 17.714 -41.521 1.00 70.33 589 PHE B N 1
ATOM 6391 C CA . PHE B 1 384 ? 86.291 19.128 -41.199 1.00 66.63 589 PHE B CA 1
ATOM 6392 C C . PHE B 1 384 ? 85.995 19.869 -42.491 1.00 75.27 589 PHE B C 1
ATOM 6393 O O . PHE B 1 384 ? 86.799 19.825 -43.428 1.00 76.10 589 PHE B O 1
ATOM 6401 N N . LEU B 1 385 ? 84.844 20.542 -42.538 1.00 82.53 590 LEU B N 1
ATOM 6402 C CA . LEU B 1 385 ? 84.371 21.206 -43.753 1.00 80.23 590 LEU B CA 1
ATOM 6403 C C . LEU B 1 385 ? 84.254 20.209 -44.904 1.00 88.87 590 LEU B C 1
ATOM 6404 O O . LEU B 1 385 ? 84.609 20.504 -46.047 1.00 93.84 590 LEU B O 1
ATOM 6409 N N . ASP B 1 386 ? 83.761 19.010 -44.583 1.00 92.35 591 ASP B N 1
ATOM 6410 C CA . ASP B 1 386 ? 83.524 17.940 -45.555 1.00 104.08 591 ASP B CA 1
ATOM 6411 C C . ASP B 1 386 ? 84.807 17.513 -46.268 1.00 97.93 591 ASP B C 1
ATOM 6412 O O . ASP B 1 386 ? 84.776 17.111 -47.433 1.00 107.46 591 ASP B O 1
ATOM 6417 N N . GLU B 1 387 ? 85.942 17.582 -45.576 1.00 84.41 592 GLU B N 1
ATOM 6418 C CA . GLU B 1 387 ? 87.224 17.161 -46.125 1.00 75.83 592 GLU B CA 1
ATOM 6419 C C . GLU B 1 387 ? 88.075 16.566 -45.013 1.00 76.51 592 GLU B C 1
ATOM 6420 O O . GLU B 1 387 ? 87.964 16.989 -43.856 1.00 73.94 592 GLU B O 1
ATOM 6426 N N . PRO B 1 388 ? 88.928 15.589 -45.328 1.00 72.75 593 PRO B N 1
ATOM 6427 C CA . PRO B 1 388 ? 89.712 14.909 -44.282 1.00 59.92 593 PRO B CA 1
ATOM 6428 C C . PRO B 1 388 ? 90.839 15.792 -43.764 1.00 62.02 593 PRO B C 1
ATOM 6429 O O . PRO B 1 388 ? 91.686 16.255 -44.530 1.00 76.35 593 PRO B O 1
ATOM 6433 N N . TRP B 1 389 ? 90.848 16.008 -42.452 1.00 62.59 594 TRP B N 1
ATOM 6434 C CA . TRP B 1 389 ? 91.907 16.728 -41.763 1.00 58.33 594 TRP B CA 1
ATOM 6435 C C . TRP B 1 389 ? 92.473 15.861 -40.648 1.00 57.09 594 TRP B C 1
ATOM 6436 O O . TRP B 1 389 ? 91.777 15.008 -40.090 1.00 59.39 594 TRP B O 1
ATOM 6447 N N . CYS B 1 390 ? 93.741 16.095 -40.317 1.00 50.42 595 CYS B N 1
ATOM 6448 C CA . CYS B 1 390 ? 94.424 15.304 -39.307 1.00 51.00 595 CYS B CA 1
ATOM 6449 C C . CYS B 1 390 ? 95.205 16.210 -38.368 1.00 53.15 595 CYS B C 1
ATOM 6450 O O . CYS B 1 390 ? 95.616 17.314 -38.732 1.00 61.93 595 CYS B O 1
ATOM 6453 N N . ILE B 1 391 ? 95.410 15.715 -37.152 1.00 55.55 596 ILE B N 1
ATOM 6454 C CA . ILE B 1 391 ? 96.177 16.402 -36.122 1.00 57.50 596 ILE B CA 1
ATOM 6455 C C . ILE B 1 391 ? 97.149 15.392 -35.528 1.00 58.47 596 ILE B C 1
ATOM 6456 O O . ILE B 1 391 ? 96.731 14.327 -35.058 1.00 62.83 596 ILE B O 1
ATOM 6461 N N . SER B 1 392 ? 98.439 15.712 -35.569 1.00 55.47 597 SER B N 1
ATOM 6462 C CA . SER B 1 392 ? 99.482 14.817 -35.097 1.00 54.52 597 SER B CA 1
ATOM 6463 C C . SER B 1 392 ? 100.295 15.485 -33.998 1.00 56.82 597 SER B C 1
ATOM 6464 O O . SER B 1 392 ? 100.499 16.703 -34.005 1.00 70.76 597 SER B O 1
ATOM 6467 N N . VAL B 1 393 ? 100.754 14.673 -33.049 1.00 54.07 598 VAL B N 1
ATOM 6468 C CA . VAL B 1 393 ? 101.621 15.115 -31.963 1.00 55.64 598 VAL B CA 1
ATOM 6469 C C . VAL B 1 393 ? 102.924 14.337 -32.059 1.00 58.51 598 VAL B C 1
ATOM 6470 O O . VAL B 1 393 ? 102.909 13.105 -32.164 1.00 54.21 598 VAL B O 1
ATOM 6474 N N . LEU B 1 394 ? 104.045 15.053 -32.025 1.00 57.04 599 LEU B N 1
ATOM 6475 C CA . LEU B 1 394 ? 105.367 14.458 -32.167 1.00 59.34 599 LEU B CA 1
ATOM 6476 C C . LEU B 1 394 ? 106.162 14.677 -30.887 1.00 64.33 599 LEU B C 1
ATOM 6477 O O . LEU B 1 394 ? 106.286 15.812 -30.415 1.00 65.62 599 LEU B O 1
ATOM 6482 N N . GLU B 1 395 ? 106.702 13.595 -30.330 1.00 59.35 600 GLU B N 1
ATOM 6483 C CA . GLU B 1 395 ? 107.563 13.686 -29.152 1.00 67.85 600 GLU B CA 1
ATOM 6484 C C . GLU B 1 395 ? 108.948 14.102 -29.632 1.00 71.10 600 GLU B C 1
ATOM 6485 O O . GLU B 1 395 ? 109.801 13.271 -29.946 1.00 80.95 600 GLU B O 1
ATOM 6491 N N . THR B 1 396 ? 109.171 15.411 -29.692 1.00 74.38 601 THR B N 1
ATOM 6492 C CA . THR B 1 396 ? 110.356 15.978 -30.316 1.00 81.74 601 THR B CA 1
ATOM 6493 C C . THR B 1 396 ? 111.414 16.337 -29.281 1.00 85.05 601 THR B C 1
ATOM 6494 O O . THR B 1 396 ? 111.107 16.676 -28.135 1.00 91.37 601 THR B O 1
ATOM 6498 N N . ASN B 1 397 ? 112.678 16.261 -29.709 1.00 88.98 602 ASN B N 1
ATOM 6499 C CA . ASN B 1 397 ? 113.834 16.709 -28.930 1.00 95.19 602 ASN B CA 1
ATOM 6500 C C . ASN B 1 397 ? 114.648 17.615 -29.850 1.00 102.31 602 ASN B C 1
ATOM 6501 O O . ASN B 1 397 ? 115.639 17.191 -30.450 1.00 108.18 602 ASN B O 1
ATOM 6506 N N . ARG B 1 398 ? 114.218 18.871 -29.962 1.00 102.16 603 ARG B N 1
ATOM 6507 C CA . ARG B 1 398 ? 114.817 19.776 -30.938 1.00 107.79 603 ARG B CA 1
ATOM 6508 C C . ARG B 1 398 ? 116.192 20.248 -30.484 1.00 130.88 603 ARG B C 1
ATOM 6509 O O . ARG B 1 398 ? 117.166 20.178 -31.242 1.00 136.02 603 ARG B O 1
ATOM 6517 N N . PHE B 1 399 ? 116.291 20.727 -29.247 1.00 139.67 604 PHE B N 1
ATOM 6518 C CA . PHE B 1 399 ? 117.514 21.328 -28.741 1.00 149.64 604 PHE B CA 1
ATOM 6519 C C . PHE B 1 399 ? 118.437 20.311 -28.075 1.00 159.80 604 PHE B C 1
ATOM 6520 O O . PHE B 1 399 ? 119.308 20.700 -27.289 1.00 159.80 604 PHE B O 1
ATOM 6528 N N . ASN B 1 400 ? 118.253 19.021 -28.361 1.00 167.26 605 ASN B N 1
ATOM 6529 C CA . ASN B 1 400 ? 119.152 17.949 -27.944 1.00 172.12 605 ASN B CA 1
ATOM 6530 C C . ASN B 1 400 ? 119.156 17.724 -26.433 1.00 166.21 605 ASN B C 1
ATOM 6531 O O . ASN B 1 400 ? 119.955 16.923 -25.930 1.00 167.29 605 ASN B O 1
ATOM 6536 N N . GLY B 1 401 ? 118.277 18.397 -25.694 1.00 162.09 606 GLY B N 1
ATOM 6537 C CA . GLY B 1 401 ? 118.194 18.211 -24.259 1.00 153.10 606 GLY B CA 1
ATOM 6538 C C . GLY B 1 401 ? 117.830 19.477 -23.514 1.00 149.00 606 GLY B C 1
ATOM 6539 O O . GLY B 1 401 ? 117.618 19.453 -22.298 1.00 147.24 606 GLY B O 1
ATOM 6540 N N . LYS B 1 402 ? 117.759 20.594 -24.231 1.00 145.72 607 LYS B N 1
ATOM 6541 C CA . LYS B 1 402 ? 117.360 21.870 -23.654 1.00 147.17 607 LYS B CA 1
ATOM 6542 C C . LYS B 1 402 ? 115.877 22.087 -23.927 1.00 143.72 607 LYS B C 1
ATOM 6543 O O . LYS B 1 402 ? 115.448 22.055 -25.085 1.00 141.66 607 LYS B O 1
ATOM 6549 N N . SER B 1 403 ? 115.103 22.302 -22.859 1.00 141.59 608 SER B N 1
ATOM 6550 C CA . SER B 1 403 ? 113.665 22.553 -22.937 1.00 124.85 608 SER B CA 1
ATOM 6551 C C . SER B 1 403 ? 112.967 21.620 -23.923 1.00 108.34 608 SER B C 1
ATOM 6552 O O . SER B 1 403 ? 112.541 22.045 -25.002 1.00 92.07 608 SER B O 1
ATOM 6555 N N . ILE B 1 404 ? 112.856 20.342 -23.559 1.00 107.71 609 ILE B N 1
ATOM 6556 C CA . ILE B 1 404 ? 112.200 19.359 -24.413 1.00 99.52 609 ILE B CA 1
ATOM 6557 C C . ILE B 1 404 ? 110.696 19.592 -24.381 1.00 96.49 609 ILE B C 1
ATOM 6558 O O . ILE B 1 404 ? 110.097 19.742 -23.308 1.00 94.39 609 ILE B O 1
ATOM 6563 N N . ARG B 1 405 ? 110.075 19.617 -25.560 1.00 95.00 610 ARG B N 1
ATOM 6564 C CA . ARG B 1 405 ? 108.665 19.930 -25.645 1.00 87.94 610 ARG B CA 1
ATOM 6565 C C . ARG B 1 405 ? 108.068 19.261 -26.876 1.00 82.94 610 ARG B C 1
ATOM 6566 O O . ARG B 1 405 ? 108.633 19.396 -27.974 1.00 89.88 610 ARG B O 1
ATOM 6574 N N . PRO B 1 406 ? 106.960 18.540 -26.734 1.00 76.05 611 PRO B N 1
ATOM 6575 C CA . PRO B 1 406 ? 106.289 17.983 -27.911 1.00 70.18 611 PRO B CA 1
ATOM 6576 C C . PRO B 1 406 ? 105.620 19.073 -28.734 1.00 71.93 611 PRO B C 1
ATOM 6577 O O . PRO B 1 406 ? 105.330 20.172 -28.253 1.00 71.02 611 PRO B O 1
ATOM 6581 N N . GLU B 1 407 ? 105.376 18.747 -30.002 1.00 73.00 612 GLU B N 1
ATOM 6582 C CA . GLU B 1 407 ? 104.840 19.693 -30.970 1.00 63.87 612 GLU B CA 1
ATOM 6583 C C . GLU B 1 407 ? 103.615 19.103 -31.652 1.00 61.67 612 GLU B C 1
ATOM 6584 O O . GLU B 1 407 ? 103.577 17.907 -31.957 1.00 60.36 612 GLU B O 1
ATOM 6590 N N . ILE B 1 408 ? 102.614 19.951 -31.885 1.00 65.27 613 ILE B N 1
ATOM 6591 C CA . ILE B 1 408 ? 101.355 19.560 -32.510 1.00 59.62 613 ILE B CA 1
ATOM 6592 C C . ILE B 1 408 ? 101.296 20.170 -33.903 1.00 62.50 613 ILE B C 1
ATOM 6593 O O . ILE B 1 408 ? 101.596 21.357 -34.083 1.00 64.97 613 ILE B O 1
ATOM 6598 N N . TYR B 1 409 ? 100.899 19.362 -34.884 1.00 61.56 614 TYR B N 1
ATOM 6599 C CA . TYR B 1 409 ? 100.763 19.798 -36.265 1.00 52.40 614 TYR B CA 1
ATOM 6600 C C . TYR B 1 409 ? 99.378 19.436 -36.779 1.00 54.33 614 TYR B C 1
ATOM 6601 O O . TYR B 1 409 ? 98.837 18.381 -36.439 1.00 55.14 614 TYR B O 1
ATOM 6610 N N . SER B 1 410 ? 98.803 20.319 -37.590 1.00 53.59 615 SER B N 1
ATOM 6611 C CA . SER B 1 410 ? 97.555 20.046 -38.285 1.00 51.78 615 SER B CA 1
ATOM 6612 C C . SER B 1 410 ? 97.796 20.107 -39.786 1.00 52.18 615 SER B C 1
ATOM 6613 O O . SER B 1 410 ? 98.531 20.973 -40.271 1.00 55.10 615 SER B O 1
ATOM 6616 N N . TYR B 1 411 ? 97.191 19.173 -40.515 1.00 46.64 616 TYR B N 1
ATOM 6617 C CA . TYR B 1 411 ? 97.369 19.099 -41.956 1.00 55.56 616 TYR B CA 1
ATOM 6618 C C . TYR B 1 411 ? 96.133 18.467 -42.582 1.00 59.94 616 TYR B C 1
ATOM 6619 O O . TYR B 1 411 ? 95.290 17.881 -41.897 1.00 55.94 616 TYR B O 1
ATOM 6628 N N . LYS B 1 412 ? 96.043 18.593 -43.903 1.00 56.54 617 LYS B N 1
ATOM 6629 C CA . LYS B 1 412 ? 94.884 18.164 -44.671 1.00 48.41 617 LYS B CA 1
ATOM 6630 C C . LYS B 1 412 ? 95.309 17.149 -45.724 1.00 55.07 617 LYS B C 1
ATOM 6631 O O . LYS B 1 412 ? 96.372 17.285 -46.336 1.00 63.56 617 LYS B O 1
ATOM 6637 N N . ILE B 1 413 ? 94.485 16.128 -45.923 1.00 52.14 618 ILE B N 1
ATOM 6638 C CA . ILE B 1 413 ? 94.734 15.176 -47.013 1.00 64.52 618 ILE B CA 1
ATOM 6639 C C . ILE B 1 413 ? 94.471 15.873 -48.344 1.00 63.30 618 ILE B C 1
ATOM 6640 O O . ILE B 1 413 ? 93.383 16.447 -48.534 1.00 65.44 618 ILE B O 1
ATOM 6645 N N . PRO B 1 414 ? 95.417 15.855 -49.283 1.00 67.73 619 PRO B N 1
ATOM 6646 C CA . PRO B 1 414 ? 95.283 16.674 -50.497 1.00 63.17 619 PRO B CA 1
ATOM 6647 C C . PRO B 1 414 ? 94.051 16.311 -51.316 1.00 70.43 619 PRO B C 1
ATOM 6648 O O . PRO B 1 414 ? 93.800 15.141 -51.611 1.00 71.09 619 PRO B O 1
ATOM 6652 N N . LYS B 1 415 ? 93.286 17.341 -51.691 1.00 73.75 620 LYS B N 1
ATOM 6653 C CA . LYS B 1 415 ? 92.135 17.138 -52.567 1.00 83.57 620 LYS B CA 1
ATOM 6654 C C . LYS B 1 415 ? 92.568 16.608 -53.929 1.00 85.15 620 LYS B C 1
ATOM 6655 O O . LYS B 1 415 ? 91.885 15.768 -54.525 1.00 89.26 620 LYS B O 1
ATOM 6661 N N . TYR B 1 416 ? 93.700 17.089 -54.437 1.00 86.37 621 TYR B N 1
ATOM 6662 C CA . TYR B 1 416 ? 94.238 16.647 -55.713 1.00 89.50 621 TYR B CA 1
ATOM 6663 C C . TYR B 1 416 ? 95.700 16.261 -55.536 1.00 84.41 621 TYR B C 1
ATOM 6664 O O . TYR B 1 416 ? 96.364 16.679 -54.583 1.00 86.24 621 TYR B O 1
ATOM 6673 N N . CYS B 1 417 ? 96.197 15.455 -56.469 1.00 88.61 622 CYS B N 1
ATOM 6674 C CA . CYS B 1 417 ? 97.538 14.896 -56.370 1.00 99.31 622 CYS B CA 1
ATOM 6675 C C . CYS B 1 417 ? 98.570 15.836 -56.979 1.00 98.53 622 CYS B C 1
ATOM 6676 O O . CYS B 1 417 ? 98.349 16.417 -58.045 1.00 97.72 622 CYS B O 1
ATOM 6679 N N . GLY B 1 418 ? 99.702 15.979 -56.291 1.00 103.41 623 GLY B N 1
ATOM 6680 C CA . GLY B 1 418 ? 100.844 16.708 -56.810 1.00 106.15 623 GLY B CA 1
ATOM 6681 C C . GLY B 1 418 ? 100.594 18.160 -57.162 1.00 115.04 623 GLY B C 1
ATOM 6682 O O . GLY B 1 418 ? 100.588 18.523 -58.342 1.00 120.60 623 GLY B O 1
ATOM 6683 N N . THR B 1 419 ? 100.399 19.005 -56.150 1.00 124.69 624 THR B N 1
ATOM 6684 C CA . THR B 1 419 ? 100.175 20.434 -56.347 1.00 123.45 624 THR B CA 1
ATOM 6685 C C . THR B 1 419 ? 101.135 21.207 -55.453 1.00 132.30 624 THR B C 1
ATOM 6686 O O . THR B 1 419 ? 101.015 21.164 -54.225 1.00 123.44 624 THR B O 1
ATOM 6690 N N . LYS B 1 420 ? 102.085 21.907 -56.067 1.00 147.91 625 LYS B N 1
ATOM 6691 C CA . LYS B 1 420 ? 103.027 22.747 -55.334 1.00 144.50 625 LYS B CA 1
ATOM 6692 C C . LYS B 1 420 ? 103.570 23.857 -56.230 1.00 152.76 625 LYS B C 1
ATOM 6693 O O . LYS B 1 420 ? 104.759 23.889 -56.547 1.00 153.76 625 LYS B O 1
#

Radius of gyration: 33.26 Å; Cα contacts (8 Å, |Δi|>4): 2317; chains: 2; bounding box: 54×112×61 Å

Nearest PDB structures (foldseek):
  6thb-assembly1_A  TM=1.002E+00  e=4.835E-83  Cedar virus
  6pd4-assembly2_B  TM=9.131E-01  e=8.841E-36  Henipavirus hendraense
  2vwd-assembly1_A  TM=9.009E-01  e=1.184E-35  Henipavirus nipahense
  8jr3-assembly2_F  TM=9.076E-01  e=2.709E-35  Hendra virus horse/Australia/Hendra/1994
  2vwd-assembly2_B  TM=9.103E-01  e=7.533E-35  Henipavirus nipahense

Organism: NCBI:txid1221391

Sequence (835 aa):
KIFCKSVSKDPDFRLKQIDYVIPVQQDRSICMNNPLLDISDGFFTYIHYEGINSCKKSDSFKVLLSHGEIVDRGDYRPSLYLLSSHYHPYSMQVINCVPVTCNQSSFVFCHISNNTKTLDNSDYSSDEYYITYFNGIDRPKTKKIPINNMTADNRYIHFTFSGGGGVCLGEEFIIPVTTVINTDVFTHDYCESFNCSVQTGKSLKEICSESLRSPTNSSRYNLNGIMIISQNNMTDFKIQLNGITYNKLSFGSPGRLSKTLGQVLYYQSSMSWDTYLKAGFVEKWKPFTPNWMNNTVISRPNQGNCPRYHKCPEICYGGTYNDIAPLDLGKDMYVSVILDSDQLAENPEITVFNSTTILYKERVSKDELNTRSTTTSCFLFLDEPWCISVLETNRFNGKSIRPEIYSYKIPKYCGTKGKIFCKSVSKDPDFRLKQIDYVIPVQQDRSICMNNPLLDISDGFFTYIHYEGINSCKKSDSFKVLLSHGEIVDRGDYRPSLYLLSSHYHPYSMQVINCVPVTCNQSSFVFCHISNNTKTLDNSDYSSDEYYITYFNGIDRPKTKKIPINNMTADNRYIHFTFSGGGGVCLGEEFIIPVTTVINTDVFTHDYCESFNCSVQTGKSLKEICSESLRSPTNSSRYNLNGIMIISQNNMTDFKIQLNGITYNKLSFGSPGRLSKTLGQVLYYQSSMSWDTYLKAGFVEKWKPFTPNWMNNTVISRPNQGNCPRYHKCPEICYGGTYNDIAPLDLGKDMYVSVILDSDQLAENPEITVFNSTTILYKERVSKDELNTRSTTTSCFLFLDEPWCISVLETNRFNGKSIRPEIYSYKIPKYCGTK